Protein AF-0000000074541095 (afdb_homodimer)

Structure (mmCIF, N/CA/C/O backbone):
data_AF-0000000074541095-model_v1
#
loop_
_entity.id
_entity.type
_entity.pdbx_description
1 polymer Flavoprotein
#
loop_
_atom_site.group_PDB
_atom_site.id
_atom_site.type_symbol
_atom_site.label_atom_id
_atom_site.label_alt_id
_atom_site.label_comp_id
_atom_site.label_asym_id
_atom_site.label_entity_id
_atom_site.label_seq_id
_atom_site.pdbx_PDB_ins_code
_atom_site.Cartn_x
_atom_site.Cartn_y
_atom_site.Cartn_z
_atom_site.occupancy
_atom_site.B_iso_or_equiv
_atom_site.auth_seq_id
_atom_site.auth_comp_id
_atom_site.auth_asym_id
_atom_site.auth_atom_id
_atom_site.pdbx_PDB_model_num
ATOM 1 N N . MET A 1 1 ? -31.672 -12.117 28.469 1 54.31 1 MET A N 1
ATOM 2 C CA . MET A 1 1 ? -32.188 -10.922 27.812 1 54.31 1 MET A CA 1
ATOM 3 C C . MET A 1 1 ? -31.812 -10.914 26.328 1 54.31 1 MET A C 1
ATOM 5 O O . MET A 1 1 ? -30.766 -11.438 25.953 1 54.31 1 MET A O 1
ATOM 9 N N . ASN A 1 2 ? -32.719 -10.789 25.359 1 80.06 2 ASN A N 1
ATOM 10 C CA . ASN A 1 2 ? -32.625 -10.914 23.906 1 80.06 2 ASN A CA 1
ATOM 11 C C . ASN A 1 2 ? -31.828 -9.766 23.281 1 80.06 2 ASN A C 1
ATOM 13 O O . ASN A 1 2 ? -32.312 -8.633 23.234 1 80.06 2 ASN A O 1
ATOM 17 N N . ARG A 1 3 ? -30.484 -9.797 23.094 1 91.19 3 ARG A N 1
ATOM 18 C CA . ARG A 1 3 ? -29.625 -8.766 22.531 1 91.19 3 ARG A CA 1
ATOM 19 C C . ARG A 1 3 ? -29.969 -8.508 21.062 1 91.19 3 ARG A C 1
ATOM 21 O O . ARG A 1 3 ? -30.297 -9.438 20.328 1 91.19 3 ARG A O 1
ATOM 28 N N . GLN A 1 4 ? -29.984 -7.191 20.766 1 97.19 4 GLN A N 1
ATOM 29 C CA . GLN A 1 4 ? -30.062 -6.855 19.344 1 97.19 4 GLN A CA 1
ATOM 30 C C . GLN A 1 4 ? -28.734 -7.172 18.641 1 97.19 4 GLN A C 1
ATOM 32 O O . GLN A 1 4 ? -27.672 -7.039 19.219 1 97.19 4 GLN A O 1
ATOM 37 N N . THR A 1 5 ? -28.844 -7.586 17.453 1 98.19 5 THR A N 1
ATOM 38 C CA . THR A 1 5 ? -27.656 -7.887 16.672 1 98.19 5 THR A CA 1
ATOM 39 C C . THR A 1 5 ? -27.203 -6.664 15.883 1 98.19 5 THR A C 1
ATOM 41 O O . THR A 1 5 ? -28.016 -5.953 15.305 1 98.19 5 THR A O 1
ATOM 44 N N . ILE A 1 6 ? -25.922 -6.34 15.945 1 98.69 6 ILE A N 1
ATOM 45 C CA . ILE A 1 6 ? -25.312 -5.293 15.125 1 98.69 6 ILE A CA 1
ATOM 46 C C . ILE A 1 6 ? -24.234 -5.895 14.234 1 98.69 6 ILE A C 1
ATOM 48 O O . ILE A 1 6 ? -23.344 -6.598 14.719 1 98.69 6 ILE A O 1
ATOM 52 N N . ALA A 1 7 ? -24.312 -5.711 12.898 1 98.88 7 ALA A N 1
ATOM 53 C CA . ALA A 1 7 ? -23.25 -6.051 11.953 1 98.88 7 ALA A CA 1
ATOM 54 C C . ALA A 1 7 ? -22.422 -4.824 11.586 1 98.88 7 ALA A C 1
ATOM 56 O O . ALA A 1 7 ? -22.953 -3.852 11.039 1 98.88 7 ALA A O 1
ATOM 57 N N . ILE A 1 8 ? -21.172 -4.816 11.992 1 98.94 8 ILE A N 1
ATOM 58 C CA . ILE A 1 8 ? -20.219 -3.797 11.57 1 98.94 8 ILE A CA 1
ATOM 59 C C . ILE A 1 8 ? -19.438 -4.305 10.367 1 98.94 8 ILE A C 1
ATOM 61 O O . ILE A 1 8 ? -18.781 -5.348 10.445 1 98.94 8 ILE A O 1
ATOM 65 N N . ILE A 1 9 ? -19.453 -3.592 9.266 1 98.88 9 ILE A N 1
ATOM 66 C CA . ILE A 1 9 ? -18.828 -4.039 8.023 1 98.88 9 ILE A CA 1
ATOM 67 C C . ILE A 1 9 ? -17.609 -3.18 7.715 1 98.88 9 ILE A C 1
ATOM 69 O O . ILE A 1 9 ? -17.734 -1.995 7.398 1 98.88 9 ILE A O 1
ATOM 73 N N . GLY A 1 10 ? -16.453 -3.777 7.738 1 98.44 10 GLY A N 1
ATOM 74 C CA . GLY A 1 10 ? -15.156 -3.121 7.676 1 98.44 10 GLY A CA 1
ATOM 75 C C . GLY A 1 10 ? -14.383 -3.203 8.977 1 98.44 10 GLY A C 1
ATOM 76 O O . GLY A 1 10 ? -14.969 -3.145 10.062 1 98.44 10 GLY A O 1
ATOM 77 N N . GLY A 1 11 ? -13.086 -3.283 8.883 1 97.69 11 GLY A N 1
ATOM 78 C CA . GLY A 1 11 ? -12.266 -3.461 10.07 1 97.69 11 GLY A CA 1
ATOM 79 C C . GLY A 1 11 ? -11.242 -2.35 10.258 1 97.69 11 GLY A C 1
ATOM 80 O O . GLY A 1 11 ? -10.125 -2.596 10.711 1 97.69 11 GLY A O 1
ATOM 81 N N . GLY A 1 12 ? -11.555 -1.144 9.891 1 97.75 12 GLY A N 1
ATOM 82 C CA . GLY A 1 12 ? -10.68 0.001 10.086 1 97.75 12 GLY A CA 1
ATOM 83 C C . GLY A 1 12 ? -10.875 0.671 11.438 1 97.75 12 GLY A C 1
ATOM 84 O O . GLY A 1 12 ? -11.609 0.172 12.281 1 97.75 12 GLY A O 1
ATOM 85 N N . PRO A 1 13 ? -10.273 1.803 11.609 1 97.81 13 PRO A N 1
ATOM 86 C CA . PRO A 1 13 ? -10.25 2.465 12.914 1 97.81 13 PRO A CA 1
ATOM 87 C C . PRO A 1 13 ? -11.648 2.832 13.414 1 97.81 13 PRO A C 1
ATOM 89 O O . PRO A 1 13 ? -11.938 2.695 14.609 1 97.81 13 PRO A O 1
ATOM 92 N N . SER A 1 14 ? -12.516 3.322 12.539 1 98.75 14 SER A N 1
ATOM 93 C CA . SER A 1 14 ? -13.867 3.695 12.969 1 98.75 14 SER A CA 1
ATOM 94 C C . SER A 1 14 ? -14.633 2.49 13.492 1 98.75 14 SER A C 1
ATOM 96 O O . SER A 1 14 ? -15.305 2.578 14.523 1 98.75 14 SER A O 1
ATOM 98 N N . ALA A 1 15 ? -14.516 1.391 12.797 1 98.81 15 ALA A N 1
ATOM 99 C CA . ALA A 1 15 ? -15.195 0.151 13.164 1 98.81 15 ALA A CA 1
ATOM 100 C C . ALA A 1 15 ? -14.664 -0.396 14.484 1 98.81 15 ALA A C 1
ATOM 102 O O . ALA A 1 15 ? -15.438 -0.818 15.344 1 98.81 15 ALA A O 1
ATOM 103 N N . LEU A 1 16 ? -13.344 -0.379 14.586 1 98.69 16 LEU A N 1
ATOM 104 C CA . LEU A 1 16 ? -12.719 -0.911 15.789 1 98.69 16 LEU A CA 1
ATOM 105 C C . LEU A 1 16 ? -13.125 -0.104 17.016 1 98.69 16 LEU A C 1
ATOM 107 O O . LEU A 1 16 ? -13.438 -0.674 18.062 1 98.69 16 LEU A O 1
ATOM 111 N N . MET A 1 17 ? -13.148 1.191 16.859 1 98.88 17 MET A N 1
ATOM 112 C CA . MET A 1 17 ? -13.555 2.055 17.969 1 98.88 17 MET A CA 1
ATOM 113 C C . MET A 1 17 ? -15.016 1.829 18.328 1 98.88 17 MET A C 1
ATOM 115 O O . MET A 1 17 ? -15.352 1.709 19.516 1 98.88 17 MET A O 1
ATOM 119 N N . LEU A 1 18 ? -15.875 1.755 17.328 1 98.88 18 LEU A N 1
ATOM 120 C CA . LEU A 1 18 ? -17.281 1.487 17.562 1 98.88 18 LEU A CA 1
ATOM 121 C C . LEU A 1 18 ? -17.469 0.182 18.328 1 98.88 18 LEU A C 1
ATOM 123 O O . LEU A 1 18 ? -18.125 0.159 19.375 1 98.88 18 LEU A O 1
ATOM 127 N N . ALA A 1 19 ? -16.875 -0.882 17.797 1 98.88 19 ALA A N 1
ATOM 128 C CA . ALA A 1 19 ? -17.016 -2.201 18.406 1 98.88 19 ALA A CA 1
ATOM 129 C C . ALA A 1 19 ? -16.547 -2.178 19.859 1 98.88 19 ALA A C 1
ATOM 131 O O . ALA A 1 19 ? -17.172 -2.773 20.734 1 98.88 19 ALA A O 1
ATOM 132 N N . ALA A 1 20 ? -15.469 -1.486 20.109 1 98.62 20 ALA A N 1
ATOM 133 C CA . ALA A 1 20 ? -14.867 -1.435 21.438 1 98.62 20 ALA A CA 1
ATOM 134 C C . ALA A 1 20 ? -15.773 -0.685 22.422 1 98.62 20 ALA A C 1
ATOM 136 O O . ALA A 1 20 ? -15.695 -0.901 23.625 1 98.62 20 ALA A O 1
ATOM 137 N N . MET A 1 21 ? -16.641 0.171 21.953 1 98.31 21 MET A N 1
ATOM 138 C CA . MET A 1 21 ? -17.375 1.071 22.828 1 98.31 21 MET A CA 1
ATOM 139 C C . MET A 1 21 ? -18.828 0.644 22.969 1 98.31 21 MET A C 1
ATOM 141 O O . MET A 1 21 ? -19.547 1.114 23.859 1 98.31 21 MET A O 1
ATOM 145 N N . LEU A 1 22 ? -19.266 -0.246 22.141 1 98.56 22 LEU A N 1
ATOM 146 C CA . LEU A 1 22 ? -20.656 -0.699 22.188 1 98.56 22 LEU A CA 1
ATOM 147 C C . LEU A 1 22 ? -20.922 -1.479 23.469 1 98.56 22 LEU A C 1
ATOM 149 O O . LEU A 1 22 ? -20.047 -2.184 23.969 1 98.56 22 LEU A O 1
ATOM 153 N N . ASP A 1 23 ? -22.156 -1.42 23.984 1 97.38 23 ASP A N 1
ATOM 154 C CA . ASP A 1 23 ? -22.609 -2.127 25.172 1 97.38 23 ASP A CA 1
ATOM 155 C C . ASP A 1 23 ? -22.859 -3.604 24.875 1 97.38 23 ASP A C 1
ATOM 157 O O . ASP A 1 23 ? -23.859 -3.957 24.25 1 97.38 23 ASP A O 1
ATOM 161 N N . GLY A 1 24 ? -22.016 -4.438 25.422 1 95.19 24 GLY A N 1
ATOM 162 C CA . GLY A 1 24 ? -22.094 -5.867 25.172 1 95.19 24 GLY A CA 1
ATOM 163 C C . GLY A 1 24 ? -23.312 -6.523 25.781 1 95.19 24 GLY A C 1
ATOM 164 O O . GLY A 1 24 ? -23.672 -7.645 25.422 1 95.19 24 GLY A O 1
ATOM 165 N N . GLU A 1 25 ? -23.953 -5.887 26.719 1 95.5 25 GLU A N 1
ATOM 166 C CA . GLU A 1 25 ? -25.188 -6.41 27.312 1 95.5 25 GLU A CA 1
ATOM 167 C C . GLU A 1 25 ? -26.391 -6.121 26.438 1 95.5 25 GLU A C 1
ATOM 169 O O . GLU A 1 25 ? -27.391 -6.852 26.469 1 95.5 25 GLU A O 1
ATOM 174 N N . LYS A 1 26 ? -26.266 -5.113 25.609 1 96.62 26 LYS A N 1
ATOM 175 C CA . LYS A 1 26 ? -27.375 -4.688 24.75 1 96.62 26 LYS A CA 1
ATOM 176 C C . LYS A 1 26 ? -27.266 -5.305 23.359 1 96.62 26 LYS A C 1
ATOM 178 O O . LYS A 1 26 ? -28.281 -5.555 22.703 1 96.62 26 LYS A O 1
ATOM 183 N N . TYR A 1 27 ? -26.016 -5.52 23 1 98 27 TYR A N 1
ATOM 184 C CA . TYR A 1 27 ? -25.828 -5.879 21.594 1 98 27 TYR A CA 1
ATOM 185 C C . TYR A 1 27 ? -24.984 -7.133 21.469 1 98 27 TYR A C 1
ATOM 187 O O . TYR A 1 27 ? -24.016 -7.324 22.219 1 98 27 TYR A O 1
ATOM 195 N N . ASP A 1 28 ? -25.328 -8.023 20.562 1 98.25 28 ASP A N 1
ATOM 196 C CA . ASP A 1 28 ? -24.469 -9.047 19.984 1 98.25 28 ASP A CA 1
ATOM 197 C C . ASP A 1 28 ? -23.781 -8.539 18.734 1 98.25 28 ASP A C 1
ATOM 199 O O . ASP A 1 28 ? -24.391 -8.445 17.672 1 98.25 28 ASP A O 1
ATOM 203 N N . VAL A 1 29 ? -22.5 -8.188 18.891 1 98.62 29 VAL A N 1
ATOM 204 C CA . VAL A 1 29 ? -21.797 -7.414 17.859 1 98.62 29 VAL A CA 1
ATOM 205 C C . VAL A 1 29 ? -20.969 -8.352 16.984 1 98.62 29 VAL A C 1
ATOM 207 O O . VAL A 1 29 ? -20.219 -9.18 17.484 1 98.62 29 VAL A O 1
ATOM 210 N N . HIS A 1 30 ? -21.172 -8.234 15.664 1 98.75 30 HIS A N 1
ATOM 211 C CA . HIS A 1 30 ? -20.406 -8.961 14.656 1 98.75 30 HIS A CA 1
ATOM 212 C C . HIS A 1 30 ? -19.672 -8.008 13.719 1 98.75 30 HIS A C 1
ATOM 214 O O . HIS A 1 30 ? -20.281 -7.117 13.125 1 98.75 30 HIS A O 1
ATOM 220 N N . LEU A 1 31 ? -18.375 -8.125 13.695 1 98.81 31 LEU A N 1
ATOM 221 C CA . LEU A 1 31 ? -17.547 -7.336 12.789 1 98.81 31 LEU A CA 1
ATOM 222 C C . LEU A 1 31 ? -17.094 -8.172 11.594 1 98.81 31 LEU A C 1
ATOM 224 O O . LEU A 1 31 ? -16.547 -9.258 11.766 1 98.81 31 LEU A O 1
ATOM 228 N N . TYR A 1 32 ? -17.359 -7.688 10.391 1 98.56 32 TYR A N 1
ATOM 229 C CA . TYR A 1 32 ? -17.016 -8.391 9.156 1 98.56 32 TYR A CA 1
ATOM 230 C C . TYR A 1 32 ? -15.914 -7.66 8.406 1 98.56 32 TYR A C 1
ATOM 232 O O . TYR A 1 32 ? -16.016 -6.453 8.164 1 98.56 32 TYR A O 1
ATOM 240 N N . GLU A 1 33 ? -14.875 -8.32 8.094 1 96.38 33 GLU A N 1
ATOM 241 C CA . GLU A 1 33 ? -13.711 -7.809 7.375 1 96.38 33 GLU A CA 1
ATOM 242 C C . GLU A 1 33 ? -13.422 -8.648 6.133 1 96.38 33 GLU A C 1
ATOM 244 O O . GLU A 1 33 ? -13.43 -9.883 6.199 1 96.38 33 GLU A O 1
ATOM 249 N N . LYS A 1 34 ? -13.203 -7.902 4.992 1 93.88 34 LYS A N 1
ATOM 250 C CA . LYS A 1 34 ? -12.992 -8.625 3.742 1 93.88 34 LYS A CA 1
ATOM 251 C C . LYS A 1 34 ? -11.633 -9.32 3.725 1 93.88 34 LYS A C 1
ATOM 253 O O . LYS A 1 34 ? -11.469 -10.367 3.102 1 93.88 34 LYS A O 1
ATOM 258 N N . ASN A 1 35 ? -10.648 -8.711 4.375 1 90.38 35 ASN A N 1
ATOM 259 C CA . ASN A 1 35 ? -9.297 -9.266 4.402 1 90.38 35 ASN A CA 1
ATOM 260 C C . ASN A 1 35 ? -9.148 -10.328 5.484 1 90.38 35 ASN A C 1
ATOM 262 O O . ASN A 1 35 ? -10.047 -10.516 6.309 1 90.38 35 ASN A O 1
ATOM 266 N N . ALA A 1 36 ? -8.039 -11 5.492 1 86.44 36 ALA A N 1
ATOM 267 C CA . ALA A 1 36 ? -7.762 -12.039 6.477 1 86.44 36 ALA A CA 1
ATOM 268 C C . ALA A 1 36 ? -7.516 -11.43 7.855 1 86.44 36 ALA A C 1
ATOM 270 O O . ALA A 1 36 ? -7.637 -12.117 8.875 1 86.44 36 ALA A O 1
ATOM 271 N N . ALA A 1 37 ? -7.203 -10.133 7.879 1 88.56 37 ALA A N 1
ATOM 272 C CA . ALA A 1 37 ? -6.969 -9.422 9.133 1 88.56 37 ALA A CA 1
ATOM 273 C C . ALA A 1 37 ? -7.527 -8.008 9.07 1 88.56 37 ALA A C 1
ATOM 275 O O . ALA A 1 37 ? -7.516 -7.371 8.008 1 88.56 37 ALA A O 1
ATOM 276 N N . ALA A 1 38 ? -7.969 -7.539 10.219 1 92.25 38 ALA A N 1
ATOM 277 C CA . ALA A 1 38 ? -8.438 -6.16 10.328 1 92.25 38 ALA A CA 1
ATOM 278 C C . ALA A 1 38 ? -7.266 -5.191 10.445 1 92.25 38 ALA A C 1
ATOM 280 O O . ALA A 1 38 ? -6.156 -5.59 10.812 1 92.25 38 ALA A O 1
ATOM 281 N N . GLY A 1 39 ? -7.465 -3.979 10.125 1 92.88 39 GLY A N 1
ATOM 282 C CA . GLY A 1 39 ? -6.535 -2.896 10.414 1 92.88 39 GLY A CA 1
ATOM 283 C C . GLY A 1 39 ? -5.344 -2.869 9.477 1 92.88 39 GLY A C 1
ATOM 284 O O . GLY A 1 39 ? -4.273 -2.385 9.836 1 92.88 39 GLY A O 1
ATOM 285 N N . ARG A 1 40 ? -5.488 -3.387 8.242 1 90.19 40 ARG A N 1
ATOM 286 C CA . ARG A 1 40 ? -4.348 -3.463 7.332 1 90.19 40 ARG A CA 1
ATOM 287 C C . ARG A 1 40 ? -3.861 -2.07 6.945 1 90.19 40 ARG A C 1
ATOM 289 O O . ARG A 1 40 ? -2.656 -1.809 6.941 1 90.19 40 ARG A O 1
ATOM 296 N N . LYS A 1 41 ? -4.773 -1.188 6.59 1 92.25 41 LYS A N 1
ATOM 297 C CA . LYS A 1 41 ? -4.391 0.183 6.27 1 92.25 41 LYS A CA 1
ATOM 298 C C . LYS A 1 41 ? -3.85 0.905 7.5 1 92.25 41 LYS A C 1
ATOM 300 O O . LYS A 1 41 ? -2.926 1.716 7.395 1 92.25 41 LYS A O 1
ATOM 305 N N . PHE A 1 42 ? -4.395 0.608 8.641 1 91.12 42 PHE A N 1
ATOM 306 C CA . PHE A 1 42 ? -3.959 1.146 9.922 1 91.12 42 PHE A CA 1
ATOM 307 C C . PHE A 1 42 ? -2.48 0.858 10.156 1 91.12 42 PHE A C 1
ATOM 309 O O . PHE A 1 42 ? -1.753 1.705 10.68 1 91.12 42 PHE A O 1
ATOM 316 N N . LEU A 1 43 ? -2.033 -0.277 9.727 1 87.44 43 LEU A N 1
ATOM 317 C CA . LEU A 1 43 ? -0.681 -0.752 9.992 1 87.44 43 LEU A CA 1
ATOM 318 C C . LEU A 1 43 ? 0.335 -0.024 9.125 1 87.44 43 LEU A C 1
ATOM 320 O O . LEU A 1 43 ? 1.528 -0.007 9.43 1 87.44 43 LEU A O 1
ATOM 324 N N . VAL A 1 44 ? -0.124 0.602 8.031 1 82.44 44 VAL A N 1
ATOM 325 C CA . VAL A 1 44 ? 0.849 1.205 7.125 1 82.44 44 VAL A CA 1
ATOM 326 C C . VAL A 1 44 ? 0.735 2.727 7.184 1 82.44 44 VAL A C 1
ATOM 328 O O . VAL A 1 44 ? 1.455 3.438 6.477 1 82.44 44 VAL A O 1
ATOM 331 N N . ALA A 1 45 ? -0.103 3.344 8 1 75.56 45 ALA A N 1
ATOM 332 C CA . ALA A 1 45 ? -0.266 4.785 8.172 1 75.56 45 ALA A CA 1
ATOM 333 C C . ALA A 1 45 ? 0.952 5.395 8.859 1 75.56 45 ALA A C 1
ATOM 335 O O . ALA A 1 45 ? 1.113 6.617 8.883 1 75.56 45 ALA A O 1
ATOM 336 N N . GLY A 1 46 ? 2.125 4.781 9.133 1 65.75 46 GLY A N 1
ATOM 337 C CA . GLY A 1 46 ? 3.113 5.336 10.047 1 65.75 46 GLY A CA 1
ATOM 338 C C . GLY A 1 46 ? 4.434 5.66 9.367 1 65.75 46 GLY A C 1
ATOM 339 O O . GLY A 1 46 ? 5.496 5.523 9.977 1 65.75 46 GLY A O 1
ATOM 340 N N . ASP A 1 47 ? 4.555 5.988 8.07 1 59.41 47 ASP A N 1
ATOM 341 C CA . ASP A 1 47 ? 5.867 6.242 7.477 1 59.41 47 ASP A CA 1
ATOM 342 C C . ASP A 1 47 ? 6.582 7.383 8.195 1 59.41 47 ASP A C 1
ATOM 344 O O . ASP A 1 47 ? 7.781 7.293 8.469 1 59.41 47 ASP A O 1
ATOM 348 N N . GLY A 1 48 ? 5.938 8.445 8.852 1 59.94 48 GLY A N 1
ATOM 349 C CA . GLY A 1 48 ? 6.559 9.57 9.547 1 59.94 48 GLY A CA 1
ATOM 350 C C . GLY A 1 48 ? 6.277 9.578 11.039 1 59.94 48 GLY A C 1
ATOM 351 O O . GLY A 1 48 ? 6.441 10.602 11.703 1 59.94 48 GLY A O 1
ATOM 352 N N . GLY A 1 49 ? 5.848 8.547 11.438 1 70.31 49 GLY A N 1
ATOM 353 C CA . GLY A 1 49 ? 5.391 8.414 12.812 1 70.31 49 GLY A CA 1
ATOM 354 C C . GLY A 1 49 ? 3.916 8.07 12.922 1 70.31 49 GLY A C 1
ATOM 355 O O . GLY A 1 49 ? 3.117 8.469 12.07 1 70.31 49 GLY A O 1
ATOM 356 N N . PHE A 1 50 ? 3.611 7.078 13.602 1 85.56 50 PHE A N 1
ATOM 357 C CA . PHE A 1 50 ? 2.234 6.641 13.812 1 85.56 50 PHE A CA 1
ATOM 358 C C . PHE A 1 50 ? 1.471 7.656 14.656 1 85.56 50 PHE A C 1
ATOM 360 O O . PHE A 1 50 ? 1.35 7.496 15.867 1 85.56 50 PHE A O 1
ATOM 367 N N . ASN A 1 51 ? 0.962 8.836 13.883 1 91.44 51 ASN A N 1
ATOM 368 C CA . ASN A 1 51 ? 0.205 9.898 14.539 1 91.44 51 ASN A CA 1
ATOM 369 C C . ASN A 1 51 ? -1.218 9.453 14.859 1 91.44 51 ASN A C 1
ATOM 371 O O . ASN A 1 51 ? -2.055 9.328 13.969 1 91.44 51 ASN A O 1
ATOM 375 N N . LEU A 1 52 ? -1.463 9.367 16.094 1 96.19 52 LEU A N 1
ATOM 376 C CA . LEU A 1 52 ? -2.758 8.859 16.531 1 96.19 52 LEU A CA 1
ATOM 377 C C . LEU A 1 52 ? -3.791 9.984 16.594 1 96.19 52 LEU A C 1
ATOM 379 O O . LEU A 1 52 ? -4.973 9.758 16.312 1 96.19 52 LEU A O 1
ATOM 383 N N . THR A 1 53 ? -3.381 11.102 16.969 1 97.56 53 THR A N 1
ATOM 384 C CA . THR A 1 53 ? -4.172 12.32 17.047 1 97.56 53 THR A CA 1
ATOM 385 C C . THR A 1 53 ? -3.262 13.547 17.156 1 97.56 53 THR A C 1
ATOM 387 O O . THR A 1 53 ? -2.109 13.508 16.719 1 97.56 53 THR A O 1
ATOM 390 N N . HIS A 1 54 ? -3.799 14.68 17.453 1 97.06 54 HIS A N 1
ATOM 391 C CA . HIS A 1 54 ? -3.076 15.945 17.547 1 97.06 54 HIS A CA 1
ATOM 392 C C . HIS A 1 54 ? -3.416 16.672 18.828 1 97.06 54 HIS A C 1
ATOM 394 O O . HIS A 1 54 ? -4.559 16.641 19.297 1 97.06 54 HIS A O 1
ATOM 400 N N . SER A 1 55 ? -2.447 17.391 19.359 1 97.81 55 SER A N 1
ATOM 401 C CA . SER A 1 55 ? -2.594 17.922 20.719 1 97.81 55 SER A CA 1
ATOM 402 C C . SER A 1 55 ? -3.197 19.328 20.688 1 97.81 55 SER A C 1
ATOM 404 O O . SER A 1 55 ? -3.355 19.953 21.734 1 97.81 55 SER A O 1
ATOM 406 N N . GLU A 1 56 ? -3.482 19.875 19.562 1 96.19 56 GLU A N 1
ATOM 407 C CA . GLU A 1 56 ? -4.027 21.234 19.547 1 96.19 56 GLU A CA 1
ATOM 408 C C . GLU A 1 56 ? -5.352 21.312 20.297 1 96.19 56 GLU A C 1
ATOM 410 O O . GLU A 1 56 ? -5.9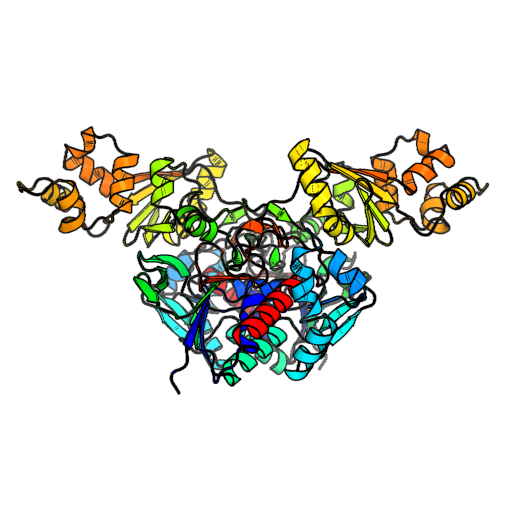77 20.281 20.562 1 96.19 56 GLU A O 1
ATOM 415 N N . ASP A 1 57 ? -5.742 22.531 20.688 1 97.06 57 ASP A N 1
ATOM 416 C CA . ASP A 1 57 ? -6.98 22.719 21.438 1 97.06 57 ASP A CA 1
ATOM 417 C C . ASP A 1 57 ? -8.195 22.359 20.578 1 97.06 57 ASP A C 1
ATOM 419 O O . ASP A 1 57 ? -8.18 22.531 19.359 1 97.06 57 ASP A O 1
ATOM 423 N N . LEU A 1 58 ? -9.219 21.984 21.266 1 96.31 58 LEU A N 1
ATOM 424 C CA . LEU A 1 58 ? -10.391 21.422 20.594 1 96.31 58 LEU A CA 1
ATOM 425 C C . LEU A 1 58 ? -11.031 22.438 19.656 1 96.31 58 LEU A C 1
ATOM 427 O O . LEU A 1 58 ? -11.531 22.078 18.594 1 96.31 58 LEU A O 1
ATOM 431 N N . GLU A 1 59 ? -11.078 23.734 20.031 1 96.56 59 GLU A N 1
ATOM 432 C CA . GLU A 1 59 ? -11.711 24.766 19.219 1 96.56 59 GLU A CA 1
ATOM 433 C C . GLU A 1 59 ? -11.008 24.922 17.875 1 96.56 59 GLU A C 1
ATOM 435 O O . GLU A 1 59 ? -11.656 25.125 16.859 1 96.56 59 GLU A O 1
ATOM 440 N N . SER A 1 60 ? -9.719 24.812 17.938 1 95 60 SER A N 1
ATOM 441 C CA . SER A 1 60 ? -8.938 24.828 16.703 1 95 60 SER A CA 1
ATOM 442 C C . SER A 1 60 ? -9.031 23.5 15.961 1 95 60 SER A C 1
ATOM 444 O O . SER A 1 60 ? -9.117 23.469 14.734 1 95 60 SER A O 1
ATOM 446 N N . PHE A 1 61 ? -9.086 22.469 16.734 1 96.38 61 PHE A N 1
ATOM 447 C CA . PHE A 1 61 ? -9.07 21.109 16.203 1 96.38 61 PHE A CA 1
ATOM 448 C C . PHE A 1 61 ? -10.258 20.875 15.281 1 96.38 61 PHE A C 1
ATOM 450 O O . PHE A 1 61 ? -10.094 20.344 14.18 1 96.38 61 PHE A O 1
ATOM 457 N N . VAL A 1 62 ? -11.406 21.328 15.625 1 96.12 62 VAL A N 1
ATOM 458 C CA . VAL A 1 62 ? -12.633 21.031 14.891 1 96.12 62 VAL A CA 1
ATOM 459 C C . VAL A 1 62 ? -12.648 21.797 13.57 1 96.12 62 VAL A C 1
ATOM 461 O O . VAL A 1 62 ? -13.398 21.453 12.656 1 96.12 62 VAL A O 1
ATOM 464 N N . THR A 1 63 ? -11.797 22.828 13.414 1 93.75 63 THR A N 1
ATOM 465 C CA . THR A 1 63 ? -11.789 23.656 12.211 1 93.75 63 THR A CA 1
ATOM 466 C C . THR A 1 63 ? -10.883 23.047 11.141 1 93.75 63 THR A C 1
ATOM 468 O O . THR A 1 63 ? -10.82 23.547 10.016 1 93.75 63 THR A O 1
ATOM 471 N N . ARG A 1 64 ? -10.188 21.922 11.422 1 93.81 64 ARG A N 1
ATOM 472 C CA . ARG A 1 64 ? -9.188 21.375 10.516 1 93.81 64 ARG A CA 1
ATOM 473 C C . ARG A 1 64 ? -9.844 20.5 9.453 1 93.81 64 ARG A C 1
ATOM 475 O O . ARG A 1 64 ? -9.203 20.125 8.469 1 93.81 64 ARG A O 1
ATOM 482 N N . TYR A 1 65 ? -11.102 20.188 9.656 1 95.88 65 TYR A N 1
ATOM 483 C CA . TYR A 1 65 ? -11.805 19.25 8.781 1 95.88 65 TYR A CA 1
ATOM 484 C C . TYR A 1 65 ? -12.594 20 7.711 1 95.88 65 TYR A C 1
ATOM 486 O O . TYR A 1 65 ? -12.977 21.156 7.898 1 95.88 65 TYR A O 1
ATOM 494 N N . THR A 1 66 ? -12.773 19.422 6.57 1 94.31 66 THR A N 1
ATOM 495 C CA . THR A 1 66 ? -13.586 19.938 5.473 1 94.31 66 THR A CA 1
ATOM 496 C C . THR A 1 66 ? -14.672 18.953 5.086 1 94.31 66 THR A C 1
ATOM 498 O O . THR A 1 66 ? -14.383 17.812 4.719 1 94.31 66 THR A O 1
ATOM 501 N N . PRO A 1 67 ? -15.938 19.328 5.18 1 94.31 67 PRO A N 1
ATOM 502 C CA . PRO A 1 67 ? -16.375 20.625 5.691 1 94.31 67 PRO A CA 1
ATOM 503 C C . PRO A 1 67 ? -16.219 20.75 7.203 1 94.31 67 PRO A C 1
ATOM 505 O O . PRO A 1 67 ? -16.203 19.734 7.91 1 94.31 67 PRO A O 1
ATOM 508 N N . GLN A 1 68 ? -16.031 21.859 7.824 1 88.62 68 GLN A N 1
ATOM 509 C CA . GLN A 1 68 ? -15.656 22.109 9.219 1 88.62 68 GLN A CA 1
ATOM 510 C C . GLN A 1 68 ? -16.75 21.609 10.164 1 88.62 68 GLN A C 1
ATOM 512 O O . GLN A 1 68 ? -16.453 21.094 11.242 1 88.62 68 GLN A O 1
ATOM 517 N N . LYS A 1 69 ? -18.062 21.672 9.812 1 89.5 69 LYS A N 1
ATOM 518 C CA . LYS A 1 69 ? -19.125 21.469 10.789 1 89.5 69 LYS A CA 1
ATOM 519 C C . LYS A 1 69 ? -19.594 20.016 10.812 1 89.5 69 LYS A C 1
ATOM 521 O O . LYS A 1 69 ? -20.188 19.562 11.781 1 89.5 69 LYS A O 1
ATOM 526 N N . PHE A 1 70 ? -19.156 19.297 9.977 1 93.25 70 PHE A N 1
ATOM 527 C CA . PHE A 1 70 ? -19.719 17.969 9.852 1 93.25 70 PHE A CA 1
ATOM 528 C C . PHE A 1 70 ? -19.297 17.094 11.023 1 93.25 70 PHE A C 1
ATOM 530 O O . PHE A 1 70 ? -20.125 16.359 11.586 1 93.25 70 PHE A O 1
ATOM 537 N N . LEU A 1 71 ? -17.938 17.141 11.43 1 96.62 71 LEU A N 1
ATOM 538 C CA . LEU A 1 71 ? -17.406 16.219 12.422 1 96.62 71 LEU A CA 1
ATOM 539 C C . LEU A 1 71 ? -17.406 16.844 13.812 1 96.62 71 LEU A C 1
ATOM 541 O O . LEU A 1 71 ? -16.953 16.219 14.781 1 96.62 71 LEU A O 1
ATOM 545 N N . GLU A 1 72 ? -17.891 18.062 13.961 1 97.31 72 GLU A N 1
ATOM 546 C CA . GLU A 1 72 ? -17.766 18.781 15.219 1 97.31 72 GLU A CA 1
ATOM 547 C C . GLU A 1 72 ? -18.391 18 16.375 1 97.31 72 GLU A C 1
ATOM 549 O O . GLU A 1 72 ? -17.766 17.828 17.422 1 97.31 72 GLU A O 1
ATOM 554 N N . GLN A 1 73 ? -19.609 17.531 16.203 1 97.75 73 GLN A N 1
ATOM 555 C CA . GLN A 1 73 ? -20.281 16.781 17.266 1 97.75 73 GLN A CA 1
ATOM 556 C C . GLN A 1 73 ? -19.484 15.555 17.672 1 97.75 73 GLN A C 1
ATOM 558 O O . GLN A 1 73 ? -19.328 15.266 18.859 1 97.75 73 GLN A O 1
ATOM 563 N N . ALA A 1 74 ? -18.984 14.805 16.688 1 98.44 74 ALA A N 1
ATOM 564 C CA . ALA A 1 74 ? -18.219 13.594 16.969 1 98.44 74 ALA A CA 1
ATOM 565 C C . ALA A 1 74 ? -16.938 13.914 17.719 1 98.44 74 ALA A C 1
ATOM 567 O O . ALA A 1 74 ? -16.609 13.25 18.703 1 98.44 74 ALA A O 1
ATOM 568 N N . LEU A 1 75 ? -16.234 14.992 17.312 1 98.38 75 LEU A N 1
ATOM 569 C CA . LEU A 1 75 ? -14.953 15.383 17.906 1 98.38 75 LEU A CA 1
ATOM 570 C C . LEU A 1 75 ? -15.148 15.891 19.328 1 98.38 75 LEU A C 1
ATOM 572 O O . LEU A 1 75 ? -14.289 15.688 20.188 1 98.38 75 LEU A O 1
ATOM 576 N N . ARG A 1 76 ? -16.266 16.516 19.531 1 97.94 76 ARG A N 1
ATOM 577 C CA . ARG A 1 76 ? -16.547 17.016 20.875 1 97.94 76 ARG A CA 1
ATOM 578 C C . ARG A 1 76 ? -17.016 15.906 21.797 1 97.94 76 ARG A C 1
ATOM 580 O O . ARG A 1 76 ? -16.812 15.969 23.016 1 97.94 76 ARG A O 1
ATOM 587 N N . THR A 1 77 ? -17.641 14.906 21.266 1 98 77 THR A N 1
ATOM 588 C C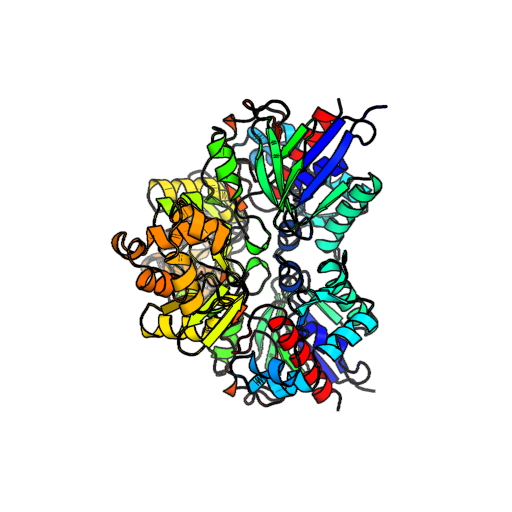A . THR A 1 77 ? -18.078 13.75 22.047 1 98 77 THR A CA 1
ATOM 589 C C . THR A 1 77 ? -16.906 12.883 22.453 1 98 77 THR A C 1
ATOM 591 O O . THR A 1 77 ? -16.875 12.344 23.562 1 98 77 THR A O 1
ATOM 594 N N . PHE A 1 78 ? -15.984 12.719 21.641 1 98.69 78 PHE A N 1
ATOM 595 C CA . PHE A 1 78 ? -14.773 11.938 21.844 1 98.69 78 PHE A CA 1
ATOM 596 C C . PHE A 1 78 ? -13.547 12.688 21.344 1 98.69 78 PHE A C 1
ATOM 598 O O . PHE A 1 78 ? -13.109 12.484 20.203 1 98.69 78 PHE A O 1
ATOM 605 N N . THR A 1 79 ? -12.922 13.406 22.219 1 98.69 79 THR A N 1
ATOM 606 C CA . THR A 1 79 ? -11.883 14.383 21.906 1 98.69 79 THR A CA 1
ATOM 607 C C . THR A 1 79 ? -10.523 13.703 21.766 1 98.69 79 THR A C 1
ATOM 609 O O . THR A 1 79 ? -10.398 12.5 22.016 1 98.69 79 THR A O 1
ATOM 612 N N . ASN A 1 80 ? -9.539 14.516 21.328 1 98.56 80 ASN A N 1
ATOM 613 C CA . ASN A 1 80 ? -8.156 14.039 21.297 1 98.56 80 ASN A CA 1
ATOM 614 C C . ASN A 1 80 ? -7.688 13.578 22.672 1 98.56 80 ASN A C 1
ATOM 616 O O . ASN A 1 80 ? -7 12.562 22.797 1 98.56 80 ASN A O 1
ATOM 620 N N . LYS A 1 81 ? -8.102 14.258 23.703 1 98.31 81 LYS A N 1
ATOM 621 C CA . LYS A 1 81 ? -7.766 13.867 25.078 1 98.31 81 LYS A CA 1
ATOM 622 C C . LYS A 1 81 ? -8.438 12.547 25.453 1 98.31 81 LYS A C 1
ATOM 624 O O . LYS A 1 81 ? -7.824 11.688 26.078 1 98.31 81 LYS A O 1
ATOM 629 N N . ASP A 1 82 ? -9.703 12.414 25.094 1 98.75 82 ASP A N 1
ATOM 630 C CA . ASP A 1 82 ? -10.43 11.172 25.359 1 98.75 82 ASP A CA 1
ATOM 631 C C . ASP A 1 82 ? -9.727 9.977 24.719 1 98.75 82 ASP A C 1
ATOM 633 O O . ASP A 1 82 ? -9.648 8.906 25.312 1 98.75 82 ASP A O 1
ATOM 637 N N . LEU A 1 83 ? -9.266 10.18 23.438 1 98.75 83 LEU A N 1
ATOM 638 C CA . LEU A 1 83 ? -8.578 9.094 22.75 1 98.75 83 LEU A CA 1
ATOM 639 C C . LEU A 1 83 ? -7.32 8.688 23.516 1 98.75 83 LEU A C 1
ATOM 641 O O . LEU A 1 83 ? -7.074 7.496 23.719 1 98.75 83 LEU A O 1
ATOM 645 N N . CYS A 1 84 ? -6.535 9.656 23.906 1 98.56 84 CYS A N 1
ATOM 646 C CA . CYS A 1 84 ? -5.312 9.367 24.641 1 98.56 84 CYS A CA 1
ATOM 647 C C . CYS A 1 84 ? -5.621 8.602 25.922 1 98.56 84 CYS A C 1
ATOM 649 O O . CYS A 1 84 ? -4.945 7.625 26.25 1 98.56 84 CYS A O 1
ATOM 651 N N . ASP A 1 85 ? -6.629 9.031 26.656 1 98.62 85 ASP A N 1
ATOM 652 C CA . ASP A 1 85 ? -7.035 8.367 27.891 1 98.62 85 ASP A CA 1
ATOM 653 C C . ASP A 1 85 ? -7.488 6.934 27.609 1 98.62 85 ASP A C 1
ATOM 655 O O . ASP A 1 85 ? -7.148 6.016 28.359 1 98.62 85 ASP A O 1
ATOM 659 N N . TRP A 1 86 ? -8.219 6.82 26.594 1 98.62 86 TRP A N 1
ATOM 660 C CA . TRP A 1 86 ? -8.727 5.492 26.25 1 98.62 86 TRP A CA 1
ATOM 661 C C . TRP A 1 86 ? -7.582 4.559 25.859 1 98.62 86 TRP A C 1
ATOM 663 O O . TRP A 1 86 ? -7.57 3.389 26.25 1 98.62 86 TRP A O 1
ATOM 673 N N . LEU A 1 87 ? -6.672 5.055 25.047 1 98.56 87 LEU A N 1
ATOM 674 C CA . LEU A 1 87 ? -5.5 4.27 24.672 1 98.56 87 LEU A CA 1
ATOM 675 C C . LEU A 1 87 ? -4.719 3.83 25.906 1 98.56 87 LEU A C 1
ATOM 677 O O . LEU A 1 87 ? -4.285 2.68 25.984 1 98.56 87 LEU A O 1
ATOM 681 N N . GLN A 1 88 ? -4.578 4.75 26.797 1 98.19 88 GLN A N 1
ATOM 682 C CA . GLN A 1 88 ? -3.916 4.406 28.047 1 98.19 88 GLN A CA 1
ATOM 683 C C . GLN A 1 88 ? -4.652 3.283 28.766 1 98.19 88 GLN A C 1
ATOM 685 O O . GLN A 1 88 ? -4.027 2.375 29.328 1 98.19 88 GLN A O 1
ATOM 690 N N . HIS A 1 89 ? -5.891 3.373 28.781 1 97.94 89 HIS A N 1
ATOM 691 C CA . HIS A 1 89 ? -6.727 2.375 29.438 1 97.94 89 HIS A CA 1
ATOM 692 C C . HIS A 1 89 ? -6.488 0.986 28.844 1 97.94 89 HIS A C 1
ATOM 694 O O . HIS A 1 89 ? -6.531 -0.012 29.562 1 97.94 89 HIS A O 1
ATOM 700 N N . ILE A 1 90 ? -6.207 0.966 27.594 1 97.56 90 ILE A N 1
ATOM 701 C CA . ILE A 1 90 ? -6.008 -0.349 26.984 1 97.56 90 ILE A CA 1
ATOM 702 C C . ILE A 1 90 ? -4.512 -0.654 26.906 1 97.56 90 ILE A C 1
ATOM 704 O O . ILE A 1 90 ? -4.098 -1.532 26.141 1 97.56 90 ILE A O 1
ATOM 708 N N . GLY A 1 91 ? -3.742 0.125 27.516 1 97.12 91 GLY A N 1
ATOM 709 C CA . GLY A 1 91 ? -2.342 -0.222 27.703 1 97.12 91 GLY A CA 1
ATOM 710 C C . GLY A 1 91 ? -1.417 0.479 26.734 1 97.12 91 GLY A C 1
ATOM 711 O O . GLY A 1 91 ? -0.26 0.084 26.562 1 97.12 91 GLY A O 1
ATOM 712 N N . ILE A 1 92 ? -1.865 1.477 25.984 1 97.75 92 ILE A N 1
ATOM 713 C CA . ILE A 1 92 ? -1.041 2.215 25.047 1 97.75 92 ILE A CA 1
ATOM 714 C C . ILE A 1 92 ? -0.786 3.625 25.562 1 97.75 92 ILE A C 1
ATOM 716 O O . ILE A 1 92 ? -1.672 4.48 25.516 1 97.75 92 ILE A O 1
ATOM 720 N N . GLU A 1 93 ? 0.401 3.828 26.016 1 97.75 93 GLU A N 1
ATOM 721 C CA . GLU A 1 93 ? 0.792 5.172 26.438 1 97.75 93 GLU A CA 1
ATOM 722 C C . GLU A 1 93 ? 1.163 6.035 25.234 1 97.75 93 GLU A C 1
ATOM 724 O O . GLU A 1 93 ? 1.734 5.539 24.25 1 97.75 93 GLU A O 1
ATOM 729 N N . THR A 1 94 ? 0.846 7.316 25.344 1 97.56 94 THR A N 1
ATOM 730 C CA . THR A 1 94 ? 1.12 8.227 24.234 1 97.56 94 THR A CA 1
ATOM 731 C C . THR A 1 94 ? 1.981 9.398 24.688 1 97.56 94 THR A C 1
ATOM 733 O O . THR A 1 94 ? 2.154 9.609 25.891 1 97.56 94 THR A O 1
ATOM 736 N N . TYR A 1 95 ? 2.592 10.102 23.812 1 96.44 95 TYR A N 1
ATOM 737 C CA . TYR A 1 95 ? 3.33 11.328 24.094 1 96.44 95 TYR A CA 1
ATOM 738 C C . TYR A 1 95 ? 3.15 12.336 22.969 1 96.44 95 TYR A C 1
ATOM 740 O O . TYR A 1 95 ? 2.836 11.961 21.828 1 96.44 95 TYR A O 1
ATOM 748 N N . THR A 1 96 ? 3.258 13.578 23.281 1 96.06 96 THR A N 1
ATOM 749 C CA . THR A 1 96 ? 3.184 14.664 22.312 1 96.06 96 THR A CA 1
ATOM 750 C C . THR A 1 96 ? 4.57 15 21.766 1 96.06 96 THR A C 1
ATOM 752 O O . THR A 1 96 ? 5.477 15.336 22.531 1 96.06 96 THR A O 1
ATOM 755 N N . GLY A 1 97 ? 4.711 14.906 20.5 1 90.56 97 GLY A N 1
ATOM 756 C CA . GLY A 1 97 ? 5.957 15.32 19.875 1 90.56 97 GLY A CA 1
ATOM 757 C C . GLY A 1 97 ? 6.082 16.828 19.734 1 90.56 97 GLY A C 1
ATOM 758 O O . GLY A 1 97 ? 5.137 17.562 20.016 1 90.56 97 GLY A O 1
ATOM 759 N N . SER A 1 98 ? 7.262 17.266 19.234 1 86.56 98 SER A N 1
ATOM 760 C CA . SER A 1 98 ? 7.543 18.688 19.047 1 86.56 98 SER A CA 1
ATOM 761 C C . SER A 1 98 ? 6.613 19.297 18 1 86.56 98 SER A C 1
ATOM 763 O O . SER A 1 98 ? 6.336 20.5 18.031 1 86.56 98 SER A O 1
ATOM 765 N N . SER A 1 99 ? 6.039 18.516 17.062 1 84.5 99 SER A N 1
ATOM 766 C CA . SER A 1 99 ? 5.109 18.953 16.031 1 84.5 99 SER A CA 1
ATOM 767 C C . SER A 1 99 ? 3.684 19.031 16.578 1 84.5 99 SER A C 1
ATOM 769 O O . SER A 1 99 ? 2.752 19.344 15.828 1 84.5 99 SER A O 1
ATOM 771 N N . LYS A 1 100 ? 3.475 18.609 17.797 1 92.94 100 LYS A N 1
ATOM 772 C CA . LYS A 1 100 ? 2.189 18.594 18.5 1 92.94 100 LYS A CA 1
ATOM 773 C C . LYS A 1 100 ? 1.382 17.359 18.109 1 92.94 100 LYS A C 1
ATOM 775 O O . LYS A 1 100 ? 0.295 17.125 18.641 1 92.94 100 LYS A O 1
ATOM 780 N N . ARG A 1 101 ? 1.942 16.578 17.25 1 93.56 101 ARG A N 1
ATOM 781 C CA . ARG A 1 101 ? 1.328 15.289 16.938 1 93.56 101 ARG A CA 1
ATOM 782 C C . ARG A 1 101 ? 1.501 14.312 18.094 1 93.56 101 ARG A C 1
ATOM 784 O O . ARG A 1 101 ? 2.502 14.367 18.812 1 93.56 101 ARG A O 1
ATOM 791 N N . ILE A 1 102 ? 0.498 13.508 18.281 1 96.62 102 ILE A N 1
ATOM 792 C CA . ILE A 1 102 ? 0.543 12.562 19.375 1 96.62 102 ILE A CA 1
ATOM 793 C C . ILE A 1 102 ? 0.843 11.156 18.844 1 96.62 102 ILE A C 1
ATOM 795 O O . ILE A 1 102 ? 0.2 10.695 17.906 1 96.62 102 ILE A O 1
ATOM 799 N N . PHE A 1 103 ? 1.834 10.531 19.469 1 94.31 103 PHE A N 1
ATOM 800 C CA . PHE A 1 103 ? 2.328 9.211 19.078 1 94.31 103 PHE A CA 1
ATOM 801 C C . PHE A 1 103 ? 2.223 8.234 20.234 1 94.31 103 PHE A C 1
ATOM 803 O O . PHE A 1 103 ? 2.121 8.641 21.391 1 94.31 103 PHE A O 1
ATOM 810 N N . PRO A 1 104 ? 2.166 6.902 19.922 1 94 104 PRO A N 1
ATOM 811 C CA . PRO A 1 104 ? 2.527 5.988 21 1 94 104 PRO A CA 1
ATOM 812 C C . PRO A 1 104 ? 3.93 6.246 21.547 1 94 104 PRO A C 1
ATOM 814 O O . PRO A 1 104 ? 4.793 6.754 20.828 1 94 104 PRO A O 1
ATOM 817 N N . VAL A 1 105 ? 4.156 5.977 22.75 1 93.25 105 VAL A N 1
ATOM 818 C CA . VAL A 1 105 ? 5.473 6.207 23.328 1 93.25 105 VAL A CA 1
ATOM 819 C C . VAL A 1 105 ? 6.535 5.465 22.531 1 93.25 105 VAL A C 1
ATOM 821 O O . VAL A 1 105 ? 6.219 4.527 21.781 1 93.25 105 VAL A O 1
ATOM 824 N N . LYS A 1 106 ? 7.719 5.859 22.672 1 83.19 106 LYS A N 1
ATOM 825 C CA . LYS A 1 106 ? 8.836 5.355 21.875 1 83.19 106 LYS A CA 1
ATOM 826 C C . LYS A 1 106 ? 8.93 3.836 21.984 1 83.19 106 LYS A C 1
ATOM 828 O O . LYS A 1 106 ? 8.789 3.266 23.062 1 83.19 106 LYS A O 1
ATOM 833 N N . GLY A 1 107 ? 9.047 3.285 20.844 1 81.75 107 GLY A N 1
ATOM 834 C CA . GLY A 1 107 ? 9.203 1.84 20.812 1 81.75 107 GLY A CA 1
ATOM 835 C C . GLY A 1 107 ? 7.922 1.109 20.469 1 81.75 107 GLY A C 1
ATOM 836 O O . GLY A 1 107 ? 7.957 -0.022 19.984 1 81.75 107 GLY A O 1
ATOM 837 N N . VAL A 1 108 ? 6.828 1.696 20.75 1 87.44 108 VAL A N 1
ATOM 838 C CA . VAL A 1 108 ? 5.547 1.066 20.453 1 87.44 108 VAL A CA 1
ATOM 839 C C . VAL A 1 108 ? 5.234 1.21 18.969 1 87.44 108 VAL A C 1
ATOM 841 O O . VAL A 1 108 ? 5.168 2.326 18.453 1 87.44 108 VAL A O 1
ATOM 844 N N . LYS A 1 109 ? 5.066 0.08 18.297 1 84.25 109 LYS A N 1
ATOM 845 C CA . LYS A 1 109 ? 4.805 0.043 16.859 1 84.25 109 LYS A CA 1
ATOM 846 C C . LYS A 1 109 ? 3.305 -0.009 16.578 1 84.25 109 LYS A C 1
ATOM 848 O O . LYS A 1 109 ? 2.514 -0.365 17.453 1 84.25 109 LYS A O 1
ATOM 853 N N . PRO A 1 110 ? 2.893 0.336 15.344 1 87.25 110 PRO A N 1
ATOM 854 C CA . PRO A 1 110 ? 1.477 0.305 14.969 1 87.25 110 PRO A CA 1
ATOM 855 C C . PRO A 1 110 ? 0.819 -1.042 15.258 1 87.25 110 PRO A C 1
ATOM 857 O O . PRO A 1 110 ? -0.329 -1.089 15.711 1 87.25 110 PRO A O 1
ATOM 860 N N . ILE A 1 111 ? 1.503 -2.117 15.086 1 86.38 111 ILE A N 1
ATOM 861 C CA . ILE A 1 111 ? 0.948 -3.451 15.297 1 86.38 111 ILE A CA 1
ATOM 862 C C . ILE A 1 111 ? 0.596 -3.641 16.766 1 86.38 111 ILE A C 1
ATOM 864 O O . ILE A 1 111 ? -0.379 -4.32 17.094 1 86.38 111 ILE A O 1
ATOM 868 N N . GLU A 1 112 ? 1.363 -3.078 17.625 1 90.06 112 GLU A N 1
ATOM 869 C CA . GLU A 1 112 ? 1.072 -3.188 19.062 1 90.06 112 GLU A CA 1
ATOM 870 C C . GLU A 1 112 ? -0.193 -2.416 19.422 1 90.06 112 GLU A C 1
ATOM 872 O O . GLU A 1 112 ? -0.962 -2.848 20.281 1 90.06 112 GLU A O 1
ATOM 877 N N . VAL A 1 113 ? -0.362 -1.307 18.828 1 93.38 113 VAL A N 1
ATOM 878 C CA . VAL A 1 113 ? -1.582 -0.536 19.047 1 93.38 113 VAL A CA 1
ATOM 879 C C . VAL A 1 113 ? -2.785 -1.315 18.516 1 93.38 113 VAL A C 1
ATOM 881 O O . VAL A 1 113 ? -3.799 -1.443 19.203 1 93.38 113 VAL A O 1
ATOM 884 N N . LEU A 1 114 ? -2.668 -1.824 17.297 1 92.94 114 LEU A N 1
ATOM 885 C CA . LEU A 1 114 ? -3.746 -2.619 16.734 1 92.94 114 LEU A CA 1
ATOM 886 C C . LEU A 1 114 ? -4.062 -3.824 17.609 1 92.94 114 LEU A C 1
ATOM 888 O O . LEU A 1 114 ? -5.23 -4.137 17.844 1 92.94 114 LEU A O 1
ATOM 892 N N . ASN A 1 115 ? -3.035 -4.461 18.062 1 92.38 115 ASN A N 1
ATOM 893 C CA . ASN A 1 115 ? -3.232 -5.621 18.922 1 92.38 115 ASN A CA 1
ATOM 894 C C . ASN A 1 115 ? -3.988 -5.25 20.203 1 92.38 115 ASN A C 1
ATOM 896 O O . ASN A 1 115 ? -4.809 -6.027 20.688 1 92.38 115 ASN A O 1
ATOM 900 N N . ALA A 1 116 ? -3.658 -4.16 20.734 1 96.25 116 ALA A N 1
ATOM 901 C CA . ALA A 1 116 ? -4.383 -3.695 21.906 1 96.25 116 ALA A CA 1
ATOM 902 C C . ALA A 1 116 ? -5.867 -3.514 21.609 1 96.25 116 ALA A C 1
ATOM 904 O O . ALA A 1 116 ? -6.723 -3.896 22.406 1 96.25 116 ALA A O 1
ATOM 905 N N . PHE A 1 117 ? -6.176 -2.916 20.453 1 96.94 117 PHE A N 1
ATOM 906 C CA . PHE A 1 117 ? -7.559 -2.811 20.016 1 96.94 117 PHE A CA 1
ATOM 907 C C . PHE A 1 117 ? -8.211 -4.188 19.938 1 96.94 117 PHE A C 1
ATOM 909 O O . PHE A 1 117 ? -9.305 -4.395 20.453 1 96.94 117 PHE A O 1
ATOM 916 N N . MET A 1 118 ? -7.492 -5.09 19.297 1 95.44 118 MET A N 1
ATOM 917 C CA . MET A 1 118 ? -8.031 -6.426 19.062 1 95.44 118 MET A CA 1
ATOM 918 C C . MET A 1 118 ? -8.273 -7.152 20.375 1 95.44 118 MET A C 1
ATOM 920 O O . MET A 1 118 ? -9.266 -7.875 20.516 1 95.44 118 MET A O 1
ATOM 924 N N . GLU A 1 119 ? -7.371 -7.012 21.297 1 96.44 119 GLU A N 1
ATOM 925 C CA . GLU A 1 119 ? -7.539 -7.613 22.609 1 96.44 119 GLU A CA 1
ATOM 926 C C . GLU A 1 119 ? -8.766 -7.051 23.328 1 96.44 119 GLU A C 1
ATOM 928 O O . GLU A 1 119 ? -9.5 -7.789 24 1 96.44 119 GLU A O 1
ATOM 933 N N . GLN A 1 120 ? -8.914 -5.77 23.234 1 97.62 120 GLN A N 1
ATOM 934 C CA . GLN A 1 120 ? -10.102 -5.145 23.797 1 97.62 120 GLN A CA 1
ATOM 935 C C . GLN A 1 120 ? -11.375 -5.727 23.188 1 97.62 120 GLN A C 1
ATOM 937 O O . GLN A 1 120 ? -12.352 -5.973 23.906 1 97.62 120 GLN A O 1
ATOM 942 N N . LEU A 1 121 ? -11.422 -5.922 21.906 1 98.06 121 LEU A N 1
ATOM 943 C CA . LEU A 1 121 ? -12.586 -6.508 21.234 1 98.06 121 LEU A CA 1
ATOM 944 C C . LEU A 1 121 ? -12.828 -7.934 21.719 1 98.06 121 LEU A C 1
ATOM 946 O O . LEU A 1 121 ? -13.977 -8.336 21.906 1 98.06 121 LEU A O 1
ATOM 950 N N . LYS A 1 122 ? -11.766 -8.656 21.859 1 96.19 122 LYS A N 1
ATOM 951 C CA . LYS A 1 122 ? -11.875 -10.023 22.375 1 96.19 122 LYS A CA 1
ATOM 952 C C . LYS A 1 122 ? -12.477 -10.039 23.766 1 96.19 122 LYS A C 1
ATOM 954 O O . LYS A 1 122 ? -13.367 -10.844 24.062 1 96.19 122 LYS A O 1
ATOM 959 N N . THR A 1 123 ? -11.977 -9.164 24.609 1 96.44 123 THR A N 1
ATOM 960 C CA . THR A 1 123 ? -12.469 -9.062 25.984 1 96.44 123 THR A CA 1
ATOM 961 C C . THR A 1 123 ? -13.961 -8.758 26 1 96.44 123 THR A C 1
ATOM 963 O O . THR A 1 123 ? -14.688 -9.234 26.875 1 96.44 123 THR A O 1
ATOM 966 N N . LYS A 1 124 ? -14.391 -8.047 25.031 1 96.75 124 LYS A N 1
ATOM 967 C CA . LYS A 1 124 ? -15.797 -7.648 24.938 1 96.75 124 LYS A CA 1
ATOM 968 C C . LYS A 1 124 ? -16.609 -8.703 24.188 1 96.75 124 LYS A C 1
ATOM 970 O O . LYS A 1 124 ? -17.812 -8.523 23.969 1 96.75 124 LYS A O 1
ATOM 975 N N . LYS A 1 125 ? -15.945 -9.766 23.734 1 96.44 125 LYS A N 1
ATOM 976 C CA . LYS A 1 125 ? -16.562 -10.906 23.078 1 96.44 125 LYS A CA 1
ATOM 977 C C . LYS A 1 125 ? -17.188 -10.492 21.734 1 96.44 125 LYS A C 1
ATOM 979 O O . LYS A 1 125 ? -18.297 -10.914 21.406 1 96.44 125 LYS A O 1
ATOM 984 N N . ILE A 1 126 ? -16.531 -9.547 21.078 1 98 126 ILE A N 1
ATOM 985 C CA . ILE A 1 126 ? -16.938 -9.188 19.719 1 98 126 ILE A CA 1
ATOM 986 C C . ILE A 1 126 ? -16.625 -10.352 18.766 1 98 126 ILE A C 1
ATOM 988 O O . ILE A 1 126 ? -15.531 -10.914 18.797 1 98 126 ILE A O 1
ATOM 992 N N . ASN A 1 127 ? -17.609 -10.75 17.953 1 97.62 127 ASN A N 1
ATOM 993 C CA . ASN A 1 127 ? -17.406 -11.766 16.922 1 97.62 127 ASN A CA 1
ATOM 994 C C . ASN A 1 127 ? -16.781 -11.164 15.664 1 97.62 127 ASN A C 1
ATOM 996 O O . ASN A 1 127 ? -17.406 -10.344 14.992 1 97.62 127 ASN A O 1
ATOM 1000 N N . ILE A 1 128 ? -15.609 -11.578 15.336 1 97 128 ILE A N 1
ATOM 1001 C CA . ILE A 1 128 ? -14.93 -11.047 14.164 1 97 128 ILE A CA 1
ATOM 1002 C C . ILE A 1 128 ? -14.922 -12.094 13.055 1 97 128 ILE A C 1
ATOM 1004 O O . ILE A 1 128 ? -14.477 -13.227 13.266 1 97 128 ILE A O 1
ATOM 1008 N N . HIS A 1 129 ? -15.453 -11.703 11.898 1 96.88 129 HIS A N 1
ATOM 1009 C CA . HIS A 1 129 ? -15.508 -12.547 10.703 1 96.88 129 HIS A CA 1
ATOM 1010 C C . HIS A 1 129 ? -14.625 -11.992 9.594 1 96.88 129 HIS A C 1
ATOM 1012 O O . HIS A 1 129 ? -14.977 -11 8.953 1 96.88 129 HIS A O 1
ATOM 1018 N N . THR A 1 130 ? -13.492 -12.625 9.383 1 92.62 130 THR A N 1
ATOM 1019 C CA . THR A 1 130 ? -12.602 -12.203 8.305 1 92.62 130 THR A CA 1
ATOM 1020 C C . THR A 1 130 ? -12.961 -12.914 7.004 1 92.62 130 THR A C 1
ATOM 1022 O O . THR A 1 130 ? -13.828 -13.789 6.984 1 92.62 130 THR A O 1
ATOM 1025 N N . LEU A 1 131 ? -12.398 -12.461 5.902 1 90.06 131 LEU A N 1
ATOM 1026 C CA . LEU A 1 131 ? -12.633 -13.016 4.574 1 90.06 131 LEU A CA 1
ATOM 1027 C C . LEU A 1 131 ? -14.109 -12.969 4.215 1 90.06 131 LEU A C 1
ATOM 1029 O O . LEU A 1 131 ? -14.648 -13.914 3.633 1 90.06 131 LEU A O 1
ATOM 1033 N N . HIS A 1 132 ? -14.773 -11.992 4.699 1 95.56 132 HIS A N 1
ATOM 1034 C CA . HIS A 1 132 ? -16.156 -11.68 4.344 1 95.56 132 HIS A CA 1
ATOM 1035 C C . HIS A 1 132 ? -16.25 -10.344 3.611 1 95.56 132 HIS A C 1
ATOM 1037 O O . HIS A 1 132 ? -16.234 -9.281 4.238 1 95.56 132 HIS A O 1
ATOM 1043 N N . GLU A 1 133 ? -16.312 -10.391 2.32 1 94.62 133 GLU A N 1
ATOM 1044 C CA . GLU A 1 133 ? -16.406 -9.188 1.497 1 94.62 133 GLU A CA 1
ATOM 1045 C C . GLU A 1 133 ? -17.859 -8.797 1.238 1 94.62 133 GLU A C 1
ATOM 1047 O O . GLU A 1 133 ? -18.625 -9.578 0.657 1 94.62 133 GLU A O 1
ATOM 1052 N N . TRP A 1 134 ? -18.234 -7.684 1.671 1 97.75 134 TRP A N 1
ATOM 1053 C CA . TRP A 1 134 ? -19.594 -7.211 1.47 1 97.75 134 TRP A CA 1
ATOM 1054 C C . TRP A 1 134 ? -19.875 -6.941 -0.006 1 97.75 134 TRP A C 1
ATOM 1056 O O . TRP A 1 134 ? -19.047 -6.32 -0.69 1 97.75 134 TRP A O 1
ATOM 1066 N N . ARG A 1 135 ? -21.031 -7.371 -0.473 1 93.94 135 ARG A N 1
ATOM 1067 C CA . ARG A 1 135 ? -21.344 -7.27 -1.896 1 93.94 135 ARG A CA 1
ATOM 1068 C C . ARG A 1 135 ? -22.656 -6.547 -2.121 1 93.94 135 ARG A C 1
ATOM 1070 O O . ARG A 1 135 ? -23.109 -6.41 -3.26 1 93.94 135 ARG A O 1
ATOM 1077 N N . GLY A 1 136 ? -23.281 -6.133 -1.043 1 96.31 136 GLY A N 1
ATOM 1078 C CA . GLY A 1 136 ? -24.547 -5.43 -1.199 1 96.31 136 GLY A CA 1
ATOM 1079 C C . GLY A 1 136 ? -25.641 -5.977 -0.307 1 96.31 136 GLY A C 1
ATOM 1080 O O . GLY A 1 136 ? -25.375 -6.43 0.808 1 96.31 136 GLY A O 1
ATOM 1081 N N . TRP A 1 137 ? -26.906 -5.809 -0.741 1 97.06 137 TRP A N 1
ATOM 1082 C CA . TRP A 1 137 ? -28.094 -6.152 0.046 1 97.06 137 TRP A CA 1
ATOM 1083 C C . TRP A 1 137 ? -28.953 -7.176 -0.684 1 97.06 137 TRP A C 1
ATOM 1085 O O . TRP A 1 137 ? -28.969 -7.223 -1.916 1 97.06 137 TRP A O 1
ATOM 1095 N N . THR A 1 138 ? -29.672 -7.957 0.089 1 96.12 138 THR A N 1
ATOM 1096 C CA . THR A 1 138 ? -30.828 -8.648 -0.467 1 96.12 138 THR A CA 1
ATOM 1097 C C . THR A 1 138 ? -32 -7.68 -0.667 1 96.12 138 THR A C 1
ATOM 1099 O O . THR A 1 138 ? -31.906 -6.508 -0.298 1 96.12 138 THR A O 1
ATOM 1102 N N . VAL A 1 139 ? -33.094 -8.172 -1.165 1 93 139 VAL A N 1
ATOM 1103 C CA . VAL A 1 139 ? -34.312 -7.383 -1.393 1 93 139 VAL A CA 1
ATOM 1104 C C . VAL A 1 139 ? -34.875 -6.914 -0.056 1 93 139 VAL A C 1
ATOM 1106 O O . VAL A 1 139 ? -35.469 -5.836 0.029 1 93 139 VAL A O 1
ATOM 1109 N N . ASN A 1 140 ? -34.625 -7.676 1.036 1 94.5 140 ASN A N 1
ATOM 1110 C CA . ASN A 1 140 ? -35.125 -7.328 2.363 1 94.5 140 ASN A CA 1
ATOM 1111 C C . ASN A 1 140 ? -34.062 -6.602 3.186 1 94.5 140 ASN A C 1
ATOM 1113 O O . ASN A 1 140 ? -34.125 -6.582 4.414 1 94.5 140 ASN A O 1
ATOM 1117 N N . ASN A 1 141 ? -32.969 -6.152 2.582 1 95.19 141 ASN A N 1
ATOM 1118 C CA . ASN A 1 141 ? -31.938 -5.277 3.131 1 95.19 141 ASN A CA 1
ATOM 1119 C C . ASN A 1 141 ? -31.016 -6.031 4.082 1 95.19 141 ASN A C 1
ATOM 1121 O O . ASN A 1 141 ? -30.359 -5.422 4.926 1 95.19 141 ASN A O 1
ATOM 1125 N N . ALA A 1 142 ? -31.031 -7.375 3.936 1 97.62 142 ALA A N 1
ATOM 1126 C CA . ALA A 1 142 ? -29.969 -8.125 4.617 1 97.62 142 ALA A CA 1
ATOM 1127 C C . ALA A 1 142 ? -28.641 -7.969 3.904 1 97.62 142 ALA A C 1
ATOM 1129 O O . ALA A 1 142 ? -28.594 -7.77 2.688 1 97.62 142 ALA A O 1
ATOM 1130 N N . ALA A 1 143 ? -27.562 -8.023 4.703 1 98.19 143 ALA A N 1
ATOM 1131 C CA . ALA A 1 143 ? -26.234 -7.859 4.117 1 98.19 143 ALA A CA 1
ATOM 1132 C C . ALA A 1 143 ? -25.797 -9.133 3.404 1 98.19 143 ALA A C 1
ATOM 1134 O O . ALA A 1 143 ? -25.984 -10.242 3.92 1 98.19 143 ALA A O 1
ATOM 1135 N N . VAL A 1 144 ? -25.234 -8.984 2.209 1 97.81 144 VAL A N 1
ATOM 1136 C CA . VAL A 1 144 ? -24.703 -10.109 1.446 1 97.81 144 VAL A CA 1
ATOM 1137 C C . VAL A 1 144 ? -23.172 -10.055 1.434 1 97.81 144 VAL A C 1
ATOM 1139 O O . VAL A 1 144 ? -22.594 -9.023 1.102 1 97.81 144 VAL A O 1
ATOM 1142 N N . PHE A 1 145 ? -22.562 -11.156 1.872 1 97.31 145 PHE A N 1
ATOM 1143 C CA . PHE A 1 145 ? -21.109 -11.258 1.856 1 97.31 145 PHE A CA 1
ATOM 1144 C C . PHE A 1 145 ? -20.656 -12.367 0.912 1 97.31 145 PHE A C 1
ATOM 1146 O O . PHE A 1 145 ? -21.328 -13.383 0.769 1 97.31 145 PHE A O 1
ATOM 1153 N N . LEU A 1 146 ? -19.531 -12.086 0.242 1 92.44 146 LEU A N 1
ATOM 1154 C CA . LEU A 1 146 ? -18.797 -13.172 -0.397 1 92.44 146 LEU A CA 1
ATOM 1155 C C . LEU A 1 146 ? -17.812 -13.812 0.581 1 92.44 146 LEU A C 1
ATOM 1157 O O . LEU A 1 146 ? -16.953 -13.141 1.137 1 92.44 146 LEU A O 1
ATOM 1161 N N . HIS A 1 147 ? -17.969 -15.047 0.906 1 91.12 147 HIS A N 1
ATOM 1162 C CA . HIS A 1 147 ? -17.094 -15.836 1.771 1 91.12 147 HIS A CA 1
ATOM 1163 C C . HIS A 1 147 ? -16.859 -17.219 1.186 1 91.12 147 HIS A C 1
ATOM 1165 O O . HIS A 1 147 ? -17.797 -17.969 0.916 1 91.12 147 HIS A O 1
ATOM 1171 N N . LYS A 1 148 ? -15.648 -17.578 0.997 1 80.31 148 LYS A N 1
ATOM 1172 C CA . LYS A 1 148 ? -15.281 -18.875 0.418 1 80.31 148 LYS A CA 1
ATOM 1173 C C . LYS A 1 148 ? -16.047 -19.125 -0.873 1 80.31 148 LYS A C 1
ATOM 1175 O O . LYS A 1 148 ? -16.656 -20.188 -1.034 1 80.31 148 LYS A O 1
ATOM 1180 N N . GLU A 1 149 ? -16.156 -18.094 -1.642 1 77 149 GLU A N 1
ATOM 1181 C CA . GLU A 1 149 ? -16.688 -18.156 -2.996 1 77 149 GLU A CA 1
ATOM 1182 C C . GLU A 1 149 ? -18.203 -18.375 -2.975 1 77 149 GLU A C 1
ATOM 1184 O O . GLU A 1 149 ? -18.781 -18.766 -3.99 1 77 149 GLU A O 1
ATOM 1189 N N . LYS A 1 150 ? -18.781 -18.172 -1.838 1 86.19 150 LYS A N 1
ATOM 1190 C CA . LYS A 1 150 ? -20.219 -18.312 -1.71 1 86.19 150 LYS A CA 1
ATOM 1191 C C . LYS A 1 150 ? -20.844 -17.062 -1.086 1 86.19 150 LYS A C 1
ATOM 1193 O O . LYS A 1 150 ? -20.203 -16.375 -0.289 1 86.19 150 LYS A O 1
ATOM 1198 N N . ASP A 1 151 ? -22.016 -16.828 -1.477 1 91.88 151 ASP A N 1
ATOM 1199 C CA . ASP A 1 151 ? -22.766 -15.734 -0.862 1 91.88 151 ASP A CA 1
ATOM 1200 C C . ASP A 1 151 ? -23.281 -16.125 0.519 1 91.88 151 ASP A C 1
ATOM 1202 O O . ASP A 1 151 ? -23.828 -17.219 0.694 1 91.88 151 ASP A O 1
ATOM 1206 N N . VAL A 1 152 ? -23 -15.344 1.446 1 96.69 152 VAL A N 1
ATOM 1207 C CA . VAL A 1 152 ? -23.5 -15.492 2.807 1 96.69 152 VAL A CA 1
ATOM 1208 C C . VAL A 1 152 ? -24.406 -14.305 3.154 1 96.69 152 VAL A C 1
ATOM 1210 O O . VAL A 1 152 ? -24 -13.148 3.016 1 96.69 152 VAL A O 1
ATOM 1213 N N . VAL A 1 153 ? -25.625 -14.586 3.539 1 97.81 153 VAL A N 1
ATOM 1214 C CA . VAL A 1 153 ? -26.578 -13.539 3.895 1 97.81 153 VAL A CA 1
ATOM 1215 C C . VAL A 1 153 ? -26.609 -13.367 5.41 1 97.81 153 VAL A C 1
ATOM 1217 O O . VAL A 1 153 ? -26.719 -14.344 6.152 1 97.81 153 VAL A O 1
ATOM 1220 N N . VAL A 1 154 ? -26.516 -12.156 5.887 1 98 154 VAL A N 1
ATOM 1221 C CA . VAL A 1 154 ? -26.516 -11.852 7.312 1 98 154 VAL A CA 1
ATOM 1222 C C . VAL A 1 154 ? -27.625 -10.852 7.625 1 98 154 VAL A C 1
ATOM 1224 O O . VAL A 1 154 ? -27.641 -9.742 7.094 1 98 154 VAL A O 1
ATOM 1227 N N . GLN A 1 155 ? -28.547 -11.305 8.422 1 96.88 155 GLN A N 1
ATOM 1228 C CA . GLN A 1 155 ? -29.547 -10.398 8.961 1 96.88 155 GLN A CA 1
ATOM 1229 C C . GLN A 1 155 ? -29.109 -9.82 10.297 1 96.88 155 GLN A C 1
ATOM 1231 O O . GLN A 1 155 ? -28.562 -10.531 11.141 1 96.88 155 GLN A O 1
ATOM 1236 N N . ALA A 1 156 ? -29.312 -8.539 10.484 1 97.94 156 ALA A N 1
ATOM 1237 C CA . ALA A 1 156 ? -28.984 -7.867 11.742 1 97.94 156 ALA A CA 1
ATOM 1238 C C . ALA A 1 156 ? -30 -6.766 12.055 1 97.94 156 ALA A C 1
ATOM 1240 O O . ALA A 1 156 ? -30.641 -6.223 11.141 1 97.94 156 ALA A O 1
ATOM 1241 N N . ASP A 1 157 ? -30.203 -6.496 13.328 1 97.94 157 ASP A N 1
ATOM 1242 C CA . ASP A 1 157 ? -31.094 -5.418 13.734 1 97.94 157 ASP A CA 1
ATOM 1243 C C . ASP A 1 157 ? -30.562 -4.059 13.281 1 97.94 157 ASP A C 1
ATOM 1245 O O . ASP A 1 157 ? -31.328 -3.156 12.961 1 97.94 157 ASP A O 1
ATOM 1249 N N . LYS A 1 158 ? -29.25 -3.902 13.25 1 98.44 158 LYS A N 1
ATOM 1250 C CA . LYS A 1 158 ? -28.547 -2.713 12.773 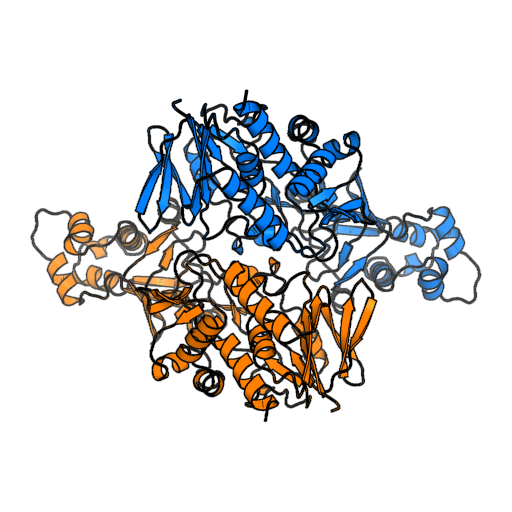1 98.44 158 LYS A CA 1
ATOM 1251 C C . LYS A 1 158 ? -27.328 -3.094 11.945 1 98.44 158 LYS A C 1
ATOM 1253 O O . LYS A 1 158 ? -26.641 -4.074 12.25 1 98.44 158 LYS A O 1
ATOM 1258 N N . ILE A 1 159 ? -27.078 -2.334 10.922 1 98.81 159 ILE A N 1
ATOM 1259 C CA . ILE A 1 159 ? -25.906 -2.516 10.07 1 98.81 159 ILE A CA 1
ATOM 1260 C C . ILE A 1 159 ? -25.094 -1.226 10.023 1 98.81 159 ILE A C 1
ATOM 1262 O O . ILE A 1 159 ? -25.641 -0.149 9.766 1 98.81 159 ILE A O 1
ATOM 1266 N N . VAL A 1 160 ? -23.812 -1.278 10.367 1 98.94 160 VAL A N 1
ATOM 1267 C CA . VAL A 1 160 ? -22.922 -0.132 10.305 1 98.94 160 VAL A CA 1
ATOM 1268 C C . VAL A 1 160 ? -21.844 -0.377 9.242 1 98.94 160 VAL A C 1
ATOM 1270 O O . VAL A 1 160 ? -21.094 -1.346 9.328 1 98.94 160 VAL A O 1
ATOM 1273 N N . PHE A 1 161 ? -21.812 0.493 8.242 1 98.94 161 PHE A N 1
ATOM 1274 C CA . PHE A 1 161 ? -20.797 0.415 7.199 1 98.94 161 PHE A CA 1
ATOM 1275 C C . PHE A 1 161 ? -19.594 1.276 7.555 1 98.94 161 PHE A C 1
ATOM 1277 O O . PHE A 1 161 ? -19.734 2.471 7.824 1 98.94 161 PHE A O 1
ATOM 1284 N N . ALA A 1 162 ? -18.438 0.711 7.605 1 98.81 162 ALA A N 1
ATOM 1285 C CA . ALA A 1 162 ? -17.141 1.352 7.797 1 98.81 162 ALA A CA 1
ATOM 1286 C C . ALA A 1 162 ? -16.125 0.831 6.789 1 98.81 162 ALA A C 1
ATOM 1288 O O . ALA A 1 162 ? -15.031 0.39 7.168 1 98.81 162 ALA A O 1
ATOM 1289 N N . LEU A 1 163 ? -16.359 1.036 5.539 1 98.56 163 LEU A N 1
ATOM 1290 C CA . LEU A 1 163 ? -15.703 0.316 4.457 1 98.56 163 LEU A CA 1
ATOM 1291 C C . LEU A 1 163 ? -14.484 1.09 3.951 1 98.56 163 LEU A C 1
ATOM 1293 O O . LEU A 1 163 ? -13.75 0.602 3.094 1 98.56 163 LEU A O 1
ATOM 1297 N N . GLY A 1 164 ? -14.289 2.297 4.504 1 98.06 164 GLY A N 1
ATOM 1298 C CA . GLY A 1 164 ? -13.078 3.047 4.199 1 98.06 164 GLY A CA 1
ATOM 1299 C C . GLY A 1 164 ? -13.148 3.775 2.871 1 98.06 164 GLY A C 1
ATOM 1300 O O . GLY A 1 164 ? -14.203 3.822 2.234 1 98.06 164 GLY A O 1
ATOM 1301 N N . GLY A 1 165 ? -12.039 4.441 2.479 1 97.56 165 GLY A N 1
ATOM 1302 C CA . GLY A 1 165 ? -11.93 5.191 1.238 1 97.56 165 GLY A CA 1
ATOM 1303 C C . GLY A 1 165 ? -11.414 4.359 0.082 1 97.56 165 GLY A C 1
ATOM 1304 O O . GLY A 1 165 ? -11.836 3.217 -0.108 1 97.56 165 GLY A O 1
ATOM 1305 N N . ALA A 1 166 ? -10.531 4.992 -0.757 1 96.62 166 ALA A N 1
ATOM 1306 C CA . ALA A 1 166 ? -10.18 4.32 -2.006 1 96.62 166 ALA A CA 1
ATOM 1307 C C . ALA A 1 166 ? -8.688 4.414 -2.281 1 96.62 166 ALA A C 1
ATOM 1309 O O . ALA A 1 166 ? -8.258 4.371 -3.438 1 96.62 166 ALA A O 1
ATOM 1310 N N . SER A 1 167 ? -7.875 4.602 -1.303 1 95.12 167 SER A N 1
ATOM 1311 C CA . SER A 1 167 ? -6.438 4.672 -1.523 1 95.12 167 SER A CA 1
ATOM 1312 C C . SER A 1 167 ? -5.715 3.52 -0.835 1 95.12 167 SER A C 1
ATOM 1314 O O . SER A 1 167 ? -6.273 2.869 0.049 1 95.12 167 SER A O 1
ATOM 1316 N N . TRP A 1 168 ? -4.457 3.293 -1.293 1 92.38 168 TRP A N 1
ATOM 1317 C CA . TRP A 1 168 ? -3.662 2.182 -0.781 1 92.38 168 TRP A CA 1
ATOM 1318 C C . TRP A 1 168 ? -4.414 0.863 -0.924 1 92.38 168 TRP A C 1
ATOM 1320 O O . TRP A 1 168 ? -4.59 0.134 0.055 1 92.38 168 TRP A O 1
ATOM 1330 N N . LYS A 1 169 ? -4.688 0.495 -2.172 1 91.25 169 LYS A N 1
ATOM 1331 C CA . LYS A 1 169 ? -5.535 -0.641 -2.523 1 91.25 169 LYS A CA 1
ATOM 1332 C C . LYS A 1 169 ? -4.984 -1.939 -1.945 1 91.25 169 LYS A C 1
ATOM 1334 O O . LYS A 1 169 ? -5.742 -2.863 -1.643 1 91.25 169 LYS A O 1
ATOM 1339 N N . VAL A 1 170 ? -3.686 -1.977 -1.77 1 89.62 170 VAL A N 1
ATOM 1340 C CA . VAL A 1 170 ? -3.021 -3.182 -1.282 1 89.62 170 VAL A CA 1
ATOM 1341 C C . VAL A 1 170 ? -3.518 -3.512 0.124 1 89.62 170 VAL A C 1
ATOM 1343 O O . VAL A 1 170 ? -3.443 -4.664 0.562 1 89.62 170 VAL A O 1
ATOM 1346 N N . THR A 1 171 ? -4.117 -2.555 0.778 1 91.44 171 THR A N 1
ATOM 1347 C CA . THR A 1 171 ? -4.613 -2.76 2.135 1 91.44 171 THR A CA 1
ATOM 1348 C C . THR A 1 171 ? -6.082 -3.17 2.117 1 91.44 171 THR A C 1
ATOM 1350 O O . THR A 1 171 ? -6.68 -3.398 3.17 1 91.44 171 THR A O 1
ATOM 1353 N N . GLY A 1 172 ? -6.676 -3.209 0.991 1 90.81 172 GLY A N 1
ATOM 1354 C CA . GLY A 1 172 ? -8.078 -3.586 0.865 1 90.81 172 GLY A CA 1
ATOM 1355 C C . GLY A 1 172 ? -8.992 -2.402 0.633 1 90.81 172 GLY A C 1
ATOM 1356 O O . GLY A 1 172 ? -10.172 -2.576 0.302 1 90.81 172 GLY A O 1
ATOM 1357 N N . SER A 1 173 ? -8.484 -1.185 0.806 1 93.56 173 SER A N 1
ATOM 1358 C CA . SER A 1 173 ? -9.289 0.017 0.618 1 93.56 173 SER A CA 1
ATOM 1359 C C . SER A 1 173 ? -9.367 0.41 -0.854 1 93.56 173 SER A C 1
ATOM 1361 O O . SER A 1 173 ? -8.531 1.183 -1.337 1 93.56 173 SER A O 1
ATOM 1363 N N . THR A 1 174 ? -10.453 -0.029 -1.578 1 91.75 174 THR A N 1
ATOM 1364 C CA . THR A 1 174 ? -10.508 0.128 -3.027 1 91.75 174 THR A CA 1
ATOM 1365 C C . THR A 1 174 ? -11.625 1.085 -3.428 1 91.75 174 THR A C 1
ATOM 1367 O O . THR A 1 174 ? -11.656 1.572 -4.559 1 91.75 174 THR A O 1
ATOM 1370 N N . GLY A 1 175 ? -12.57 1.272 -2.545 1 94.94 175 GLY A N 1
ATOM 1371 C CA . GLY A 1 175 ? -13.727 2.088 -2.887 1 94.94 175 GLY A CA 1
ATOM 1372 C C . GLY A 1 175 ? -14.734 1.359 -3.756 1 94.94 175 GLY A C 1
ATOM 1373 O O . GLY A 1 175 ? -15.758 1.929 -4.137 1 94.94 175 GLY A O 1
ATOM 1374 N N . ALA A 1 176 ? -14.555 0.071 -4.039 1 90.62 176 ALA A N 1
ATOM 1375 C CA . ALA A 1 176 ? -15.391 -0.694 -4.965 1 90.62 176 ALA A CA 1
ATOM 1376 C C . ALA A 1 176 ? -16.812 -0.812 -4.445 1 90.62 176 ALA A C 1
ATOM 1378 O O . ALA A 1 176 ? -17.75 -1.014 -5.223 1 90.62 176 ALA A O 1
ATOM 1379 N N . TRP A 1 177 ? -16.969 -0.64 -3.135 1 95.75 177 TRP A N 1
ATOM 1380 C CA . TRP A 1 177 ? -18.281 -0.758 -2.49 1 95.75 177 TRP A CA 1
ATOM 1381 C C . TRP A 1 177 ? -19.219 0.34 -2.967 1 95.75 177 TRP A C 1
ATOM 1383 O O . TRP A 1 177 ? -20.438 0.243 -2.783 1 95.75 177 TRP A O 1
ATOM 1393 N N . LEU A 1 178 ? -18.672 1.41 -3.539 1 96.12 178 LEU A N 1
ATOM 1394 C CA . LEU A 1 178 ? -19.422 2.594 -3.945 1 96.12 178 LEU A CA 1
ATOM 1395 C C . LEU A 1 178 ? -20.578 2.215 -4.859 1 96.12 178 LEU A C 1
ATOM 1397 O O . LEU A 1 178 ? -21.672 2.771 -4.742 1 96.12 178 LEU A O 1
ATOM 1401 N N . HIS A 1 179 ? -20.438 1.288 -5.73 1 92.06 179 HIS A N 1
ATOM 1402 C CA . HIS A 1 179 ? -21.406 0.896 -6.742 1 92.06 179 HIS A CA 1
ATOM 1403 C C . HIS A 1 179 ? -22.672 0.337 -6.098 1 92.06 179 HIS A C 1
ATOM 1405 O O . HIS A 1 179 ? -23.781 0.624 -6.555 1 92.06 179 HIS A O 1
ATOM 1411 N N . ALA A 1 180 ? -22.516 -0.462 -5.098 1 94.88 180 ALA A N 1
ATOM 1412 C CA . ALA A 1 180 ? -23.656 -1.055 -4.41 1 94.88 180 ALA A CA 1
ATOM 1413 C C . ALA A 1 180 ? -24.562 0.023 -3.814 1 94.88 180 ALA A C 1
ATOM 1415 O O . ALA A 1 180 ? -25.781 -0.095 -3.85 1 94.88 180 ALA A O 1
ATOM 1416 N N . PHE A 1 181 ? -24.016 1.096 -3.264 1 97.62 181 PHE A N 1
ATOM 1417 C CA . PHE A 1 181 ? -24.797 2.195 -2.707 1 97.62 181 PHE A CA 1
ATOM 1418 C C . PHE A 1 181 ? -25.5 2.973 -3.812 1 97.62 181 PHE A C 1
ATOM 1420 O O . PHE A 1 181 ? -26.641 3.387 -3.65 1 97.62 181 PHE A O 1
ATOM 1427 N N . GLN A 1 182 ? -24.781 3.156 -4.93 1 95.5 182 GLN A N 1
ATOM 1428 C CA . GLN A 1 182 ? -25.391 3.822 -6.078 1 95.5 182 GLN A CA 1
ATOM 1429 C C . GLN A 1 182 ? -26.625 3.068 -6.559 1 95.5 182 GLN A C 1
ATOM 1431 O O . GLN A 1 182 ? -27.672 3.676 -6.832 1 95.5 182 GLN A O 1
ATOM 1436 N N . GLU A 1 183 ? -26.547 1.793 -6.605 1 92.88 183 GLU A N 1
ATOM 1437 C CA . GLU A 1 183 ? -27.641 0.95 -7.055 1 92.88 183 GLU A CA 1
ATOM 1438 C C . GLU A 1 183 ? -28.844 1.051 -6.109 1 92.88 183 GLU A C 1
ATOM 1440 O O . GLU A 1 183 ? -29.984 0.904 -6.535 1 92.88 183 GLU A O 1
ATOM 1445 N N . LYS A 1 184 ? -28.594 1.384 -4.863 1 94.69 184 LYS A N 1
ATOM 1446 C CA . LYS A 1 184 ? -29.641 1.532 -3.861 1 94.69 184 LYS A CA 1
ATOM 14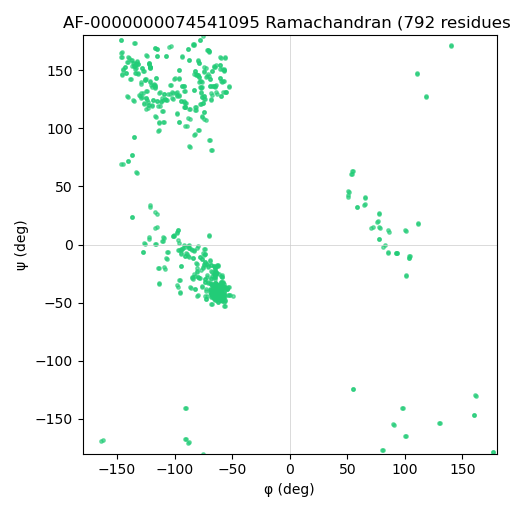47 C C . LYS A 1 184 ? -30.234 2.934 -3.9 1 94.69 184 LYS A C 1
ATOM 1449 O O . LYS A 1 184 ? -31.156 3.24 -3.141 1 94.69 184 LYS A O 1
ATOM 1454 N N . GLY A 1 185 ? -29.672 3.789 -4.758 1 95.94 185 GLY A N 1
ATOM 1455 C CA . GLY A 1 185 ? -30.203 5.141 -4.891 1 95.94 185 GLY A CA 1
ATOM 1456 C C . GLY A 1 185 ? -29.625 6.105 -3.875 1 95.94 185 GLY A C 1
ATOM 1457 O O . GLY A 1 185 ? -30.156 7.199 -3.674 1 95.94 185 GLY A O 1
ATOM 1458 N N . ILE A 1 186 ? -28.594 5.719 -3.166 1 98.06 186 ILE A N 1
ATOM 1459 C CA . ILE A 1 186 ? -27.906 6.594 -2.221 1 98.06 186 ILE A CA 1
ATOM 1460 C C . ILE A 1 186 ? -26.906 7.465 -2.965 1 98.06 186 ILE A C 1
ATOM 1462 O O . ILE A 1 186 ? -26.109 6.965 -3.773 1 98.06 186 ILE A O 1
ATOM 1466 N N . LYS A 1 187 ? -26.906 8.742 -2.695 1 98.5 187 LYS A N 1
ATOM 1467 C CA . LYS A 1 187 ? -26.016 9.664 -3.385 1 98.5 187 LYS A CA 1
ATOM 1468 C C . LYS A 1 187 ? -24.562 9.422 -2.99 1 98.5 187 LYS A C 1
ATOM 1470 O O . LYS A 1 187 ? -24.219 9.414 -1.804 1 98.5 187 LYS A O 1
ATOM 1475 N N . THR A 1 188 ? -23.719 9.195 -3.979 1 98.12 188 THR A N 1
ATOM 1476 C CA . THR A 1 188 ? -22.281 9.008 -3.775 1 98.12 188 THR A CA 1
ATOM 1477 C C . THR A 1 188 ? -21.484 10.039 -4.562 1 98.12 188 THR A C 1
ATOM 1479 O O . THR A 1 188 ? -22 10.656 -5.496 1 98.12 188 THR A O 1
ATOM 1482 N N . ILE A 1 189 ? -20.297 10.344 -4.066 1 97.94 189 ILE A N 1
ATOM 1483 C CA . ILE A 1 189 ? -19.328 11.211 -4.715 1 97.94 189 ILE A CA 1
ATOM 1484 C C . ILE A 1 189 ? -18.109 10.398 -5.129 1 97.94 189 ILE A C 1
ATOM 1486 O O . ILE A 1 189 ? -17.562 9.641 -4.324 1 97.94 189 ILE A O 1
ATOM 1490 N N . PRO A 1 190 ? -17.672 10.555 -6.406 1 96.31 190 PRO A N 1
ATOM 1491 C CA . PRO A 1 190 ? -16.469 9.812 -6.816 1 96.31 190 PRO A CA 1
ATOM 1492 C C . PRO A 1 190 ? -15.258 10.133 -5.953 1 96.31 190 PRO A C 1
ATOM 1494 O O . PRO A 1 190 ? -15.055 11.281 -5.562 1 96.31 190 PRO A O 1
ATOM 1497 N N . PHE A 1 191 ? -14.516 9.117 -5.668 1 97.38 191 PHE A N 1
ATOM 1498 C CA . PHE A 1 191 ? -13.336 9.297 -4.832 1 97.38 191 PHE A CA 1
ATOM 1499 C C . PHE A 1 191 ? -12.266 10.094 -5.562 1 97.38 191 PHE A C 1
ATOM 1501 O O . PHE A 1 191 ? -12.086 9.938 -6.773 1 97.38 191 PHE A O 1
ATOM 1508 N N . LYS A 1 192 ? -11.562 10.938 -4.863 1 96.69 192 LYS A N 1
ATOM 1509 C CA . LYS A 1 192 ? -10.414 11.695 -5.336 1 96.69 192 LYS A CA 1
ATOM 1510 C C . LYS A 1 192 ? -9.273 11.656 -4.32 1 96.69 192 LYS A C 1
ATOM 1512 O O . LYS A 1 192 ? -9.508 11.484 -3.121 1 96.69 192 LYS A O 1
ATOM 1517 N N . ALA A 1 193 ? -8.102 11.82 -4.852 1 96.62 193 ALA A N 1
ATOM 1518 C CA . ALA A 1 193 ? -6.922 11.812 -3.99 1 96.62 193 ALA A CA 1
ATOM 1519 C C . ALA A 1 193 ? -6.938 12.992 -3.029 1 96.62 193 ALA A C 1
ATOM 1521 O O . ALA A 1 193 ? -7.316 14.109 -3.408 1 96.62 193 ALA A O 1
ATOM 1522 N N . SER A 1 194 ? -6.629 12.758 -1.846 1 96.31 194 SER A N 1
ATOM 1523 C CA . SER A 1 194 ? -6.316 13.766 -0.845 1 96.31 194 SER A CA 1
ATOM 1524 C C . SER A 1 194 ? -5.062 13.398 -0.059 1 96.31 194 SER A C 1
ATOM 1526 O O . SER A 1 194 ? -4.773 12.219 0.143 1 96.31 194 SER A O 1
ATOM 1528 N N . ASN A 1 195 ? -4.316 14.445 0.445 1 94.44 195 ASN A N 1
ATOM 1529 C CA . ASN A 1 195 ? -3.039 14.219 1.117 1 94.44 195 ASN A CA 1
ATOM 1530 C C . ASN A 1 195 ? -2.088 13.398 0.247 1 94.44 195 ASN A C 1
ATOM 1532 O O . ASN A 1 195 ? -1.666 12.312 0.636 1 94.44 195 ASN A O 1
ATOM 1536 N N . CYS A 1 196 ? -1.811 14.016 -0.893 1 95.5 196 CYS A N 1
ATOM 1537 C CA . CYS A 1 196 ? -0.976 13.375 -1.899 1 95.5 196 CYS A CA 1
ATOM 1538 C C . CYS A 1 196 ? 0.059 14.344 -2.455 1 95.5 196 CYS A C 1
ATOM 1540 O O . CYS A 1 196 ? 0.06 15.523 -2.102 1 95.5 196 CYS A O 1
ATOM 1542 N N . THR A 1 197 ? 0.91 13.797 -3.246 1 95.81 197 THR A N 1
ATOM 1543 C CA . THR A 1 197 ? 1.905 14.633 -3.91 1 95.81 197 THR A CA 1
ATOM 1544 C C . THR A 1 197 ? 1.25 15.523 -4.957 1 95.81 197 THR A C 1
ATOM 1546 O O . THR A 1 197 ? 0.369 15.078 -5.699 1 95.81 197 THR A O 1
ATOM 1549 N N . TYR A 1 198 ? 1.65 16.766 -4.984 1 97.75 198 TYR A N 1
ATOM 1550 C CA . TYR A 1 198 ? 1.208 17.703 -6.02 1 97.75 198 TYR A CA 1
ATOM 1551 C C . TYR A 1 198 ? 2.287 17.891 -7.078 1 97.75 198 TYR A C 1
ATOM 1553 O O . TYR A 1 198 ? 3.457 18.109 -6.75 1 97.75 198 TYR A O 1
ATOM 1561 N N . GLN A 1 199 ? 1.877 17.766 -8.266 1 97.62 199 GLN A N 1
ATOM 1562 C CA . GLN A 1 199 ? 2.812 17.719 -9.383 1 97.62 199 GLN A CA 1
ATOM 1563 C C . GLN A 1 199 ? 3.402 19.109 -9.664 1 97.62 199 GLN A C 1
ATOM 1565 O O . GLN A 1 199 ? 2.666 20.078 -9.805 1 97.62 199 GLN A O 1
ATOM 1570 N N . VAL A 1 200 ? 4.703 19.188 -9.664 1 97.38 200 VAL A N 1
ATOM 1571 C CA . VAL A 1 200 ? 5.469 20.359 -10.086 1 97.38 200 VAL A CA 1
ATOM 1572 C C . VAL A 1 200 ? 6.461 19.953 -11.18 1 97.38 200 VAL A C 1
ATOM 1574 O O . VAL A 1 200 ? 7.223 19 -11.008 1 97.38 200 VAL A O 1
ATOM 1577 N N . LEU A 1 201 ? 6.422 20.625 -12.297 1 96 201 LEU A N 1
ATOM 1578 C CA . LEU A 1 201 ? 7.367 20.344 -13.375 1 96 201 LEU A CA 1
ATOM 1579 C C . LEU A 1 201 ? 8.719 20.984 -13.086 1 96 201 LEU A C 1
ATOM 1581 O O . LEU A 1 201 ? 8.922 22.172 -13.359 1 96 201 LEU A O 1
ATOM 1585 N N . TRP A 1 202 ? 9.586 20.156 -12.586 1 95.5 202 TRP A N 1
ATOM 1586 C CA . TRP A 1 202 ? 10.906 20.641 -12.203 1 95.5 202 TRP A CA 1
ATOM 1587 C C . TRP A 1 202 ? 11.828 20.719 -13.406 1 95.5 202 TRP A C 1
ATOM 1589 O O . TRP A 1 202 ? 11.758 19.891 -14.312 1 95.5 202 TRP A O 1
ATOM 1599 N N . PRO A 1 203 ? 12.781 21.703 -13.352 1 94 203 PRO A N 1
ATOM 1600 C CA . PRO A 1 203 ? 13.898 21.547 -14.273 1 94 203 PRO A CA 1
ATOM 1601 C C . PRO A 1 203 ? 14.688 20.266 -14.031 1 94 203 PRO A C 1
ATOM 1603 O O . PRO A 1 203 ? 14.891 19.859 -12.883 1 94 203 PRO A O 1
ATOM 1606 N N . ALA A 1 204 ? 15.156 19.641 -15.078 1 91.81 204 ALA A N 1
ATOM 1607 C CA . ALA A 1 204 ? 15.828 18.344 -15.008 1 91.81 204 ALA A CA 1
ATOM 1608 C C . ALA A 1 204 ? 17.062 18.406 -14.117 1 91.81 204 ALA A C 1
ATOM 1610 O O . ALA A 1 204 ? 17.297 17.516 -13.305 1 91.81 204 ALA A O 1
ATOM 1611 N N . ASP A 1 205 ? 17.797 19.5 -14.297 1 91.5 205 ASP A N 1
ATOM 1612 C CA . ASP A 1 205 ? 19.047 19.656 -13.555 1 91.5 205 ASP A CA 1
ATOM 1613 C C . ASP A 1 205 ? 18.766 19.828 -12.062 1 91.5 205 ASP A C 1
ATOM 1615 O O . ASP A 1 205 ? 19.531 19.344 -11.219 1 91.5 205 ASP A O 1
ATOM 1619 N N . PHE A 1 206 ? 17.734 20.453 -11.727 1 94.12 206 PHE A N 1
ATOM 1620 C CA . PHE A 1 206 ? 17.359 20.672 -10.336 1 94.12 206 PHE A CA 1
ATOM 1621 C C . PHE A 1 206 ? 16.953 19.359 -9.672 1 94.12 206 PHE A C 1
ATOM 1623 O O . PHE A 1 206 ? 17.484 19.016 -8.617 1 94.12 206 PHE A O 1
ATOM 1630 N N . ILE A 1 207 ? 16.031 18.594 -10.32 1 93.62 207 ILE A N 1
ATOM 1631 C CA . ILE A 1 207 ? 15.438 17.438 -9.664 1 93.62 207 ILE A CA 1
ATOM 1632 C C . ILE A 1 207 ? 16.469 16.312 -9.555 1 93.62 207 ILE A C 1
ATOM 1634 O O . ILE A 1 207 ? 16.484 15.562 -8.578 1 93.62 207 ILE A O 1
ATOM 1638 N N . ALA A 1 208 ? 17.406 16.328 -10.453 1 87.06 208 ALA A N 1
ATOM 1639 C CA . ALA A 1 208 ? 18.469 15.328 -10.422 1 87.06 208 ALA A CA 1
ATOM 1640 C C . ALA A 1 208 ? 19.297 15.445 -9.141 1 87.06 208 ALA A C 1
ATOM 1642 O O . ALA A 1 208 ? 19.781 14.445 -8.617 1 87.06 208 ALA A O 1
ATOM 1643 N N . LYS A 1 209 ? 19.297 16.641 -8.562 1 87.69 209 LYS A N 1
ATOM 1644 C CA . LYS A 1 209 ? 20.188 16.891 -7.438 1 87.69 209 LYS A CA 1
ATOM 1645 C C . LYS A 1 209 ? 19.406 17.016 -6.133 1 87.69 209 LYS A C 1
ATOM 1647 O O . LYS A 1 209 ? 19.953 16.797 -5.051 1 87.69 209 LYS A O 1
ATOM 1652 N N . HIS A 1 210 ? 18.156 17.281 -6.293 1 92.56 210 HIS A N 1
ATOM 1653 C CA . HIS A 1 210 ? 17.484 17.719 -5.074 1 92.56 210 HIS A CA 1
ATOM 1654 C C . HIS A 1 210 ? 16.312 16.828 -4.73 1 92.56 210 HIS A C 1
ATOM 1656 O O . HIS A 1 210 ? 15.562 17.109 -3.785 1 92.56 210 HIS A O 1
ATOM 1662 N N . GLU A 1 211 ? 16.078 15.75 -5.445 1 88 211 GLU A N 1
ATOM 1663 C CA . GLU A 1 211 ? 15.039 14.797 -5.074 1 88 211 GLU A CA 1
ATOM 1664 C C . GLU A 1 211 ? 15.242 14.273 -3.658 1 88 211 GLU A C 1
ATOM 1666 O O . GLU A 1 211 ? 16.359 13.93 -3.277 1 88 211 GLU A O 1
ATOM 1671 N N . GLY A 1 212 ? 14.188 14.312 -2.904 1 85.19 212 GLY A N 1
ATOM 1672 C CA . GLY A 1 212 ? 14.25 13.781 -1.553 1 85.19 212 GLY A CA 1
ATOM 1673 C C . GLY A 1 212 ? 14.602 14.828 -0.515 1 85.19 212 GLY A C 1
ATOM 1674 O O . GLY A 1 212 ? 14.492 14.578 0.688 1 85.19 212 GLY A O 1
ATOM 1675 N N . GLN A 1 213 ? 14.945 16 -1.017 1 89.31 213 GLN A N 1
ATOM 1676 C CA . GLN A 1 213 ? 15.375 17.031 -0.08 1 89.31 213 GLN A CA 1
ATOM 1677 C C . GLN A 1 213 ? 14.18 17.719 0.563 1 89.31 213 GLN A C 1
ATOM 1679 O O . GLN A 1 213 ? 13.148 17.938 -0.088 1 89.31 213 GLN A O 1
ATOM 1684 N N . TRP A 1 214 ? 14.383 18.109 1.816 1 91.06 214 TRP A N 1
ATOM 1685 C CA . TRP A 1 214 ? 13.328 18.75 2.596 1 91.06 214 TRP A CA 1
ATOM 1686 C C . TRP A 1 214 ? 13.43 20.266 2.49 1 91.06 214 TRP A C 1
ATOM 1688 O O . TRP A 1 214 ? 14.531 20.828 2.48 1 91.06 214 TRP A O 1
ATOM 1698 N N . LEU A 1 215 ? 12.336 20.906 2.311 1 96.12 215 LEU A N 1
ATOM 1699 C CA . LEU A 1 215 ? 12.164 22.328 2.586 1 96.12 215 LEU A CA 1
ATOM 1700 C C . LEU A 1 215 ? 11.555 22.547 3.967 1 96.12 215 LEU A C 1
ATOM 1702 O O . LEU A 1 215 ? 10.344 22.406 4.145 1 96.12 215 LEU A O 1
ATOM 1706 N N . LYS A 1 216 ? 12.336 22.969 4.922 1 93 216 LYS A N 1
ATOM 1707 C CA . LYS A 1 216 ? 11.898 23.047 6.316 1 93 216 LYS A CA 1
ATOM 1708 C C . LYS A 1 216 ? 11.68 24.5 6.738 1 93 216 LYS A C 1
ATOM 1710 O O . LYS A 1 216 ? 12.18 25.422 6.086 1 93 216 LYS A O 1
ATOM 1715 N N . ASN A 1 217 ? 10.945 24.641 7.816 1 93.69 217 ASN A N 1
ATOM 1716 C CA . ASN A 1 217 ? 10.695 25.953 8.398 1 93.69 217 ASN A CA 1
ATOM 1717 C C . ASN A 1 217 ? 10.172 26.938 7.355 1 93.69 217 ASN A C 1
ATOM 1719 O O . ASN A 1 217 ? 10.68 28.047 7.246 1 93.69 217 ASN A O 1
ATOM 1723 N N . ILE A 1 218 ? 9.258 26.438 6.617 1 97.44 218 ILE A N 1
ATOM 1724 C CA . ILE A 1 218 ? 8.656 27.25 5.57 1 97.44 218 ILE A CA 1
ATOM 1725 C C . ILE A 1 218 ? 7.168 27.453 5.855 1 97.44 218 ILE A C 1
ATOM 1727 O O . ILE A 1 218 ? 6.629 26.859 6.793 1 97.44 218 ILE A O 1
ATOM 1731 N N . SER A 1 219 ? 6.578 28.312 5.148 1 97.62 219 SER A N 1
ATOM 1732 C CA . SER A 1 219 ? 5.125 28.406 5.059 1 97.62 219 SER A CA 1
ATOM 1733 C C . SER A 1 219 ? 4.652 28.344 3.611 1 97.62 219 SER A C 1
ATOM 1735 O O . SER A 1 219 ? 5.348 28.797 2.703 1 97.62 219 SER A O 1
ATOM 1737 N N . VAL A 1 220 ? 3.574 27.688 3.453 1 97.94 220 VAL A N 1
ATOM 1738 C CA . VAL A 1 220 ? 2.99 27.547 2.123 1 97.94 220 VAL A CA 1
ATOM 1739 C C . VAL A 1 220 ? 1.619 28.219 2.084 1 97.94 220 VAL A C 1
ATOM 1741 O O . VAL A 1 220 ? 0.845 28.109 3.039 1 97.94 220 VAL A O 1
ATOM 1744 N N . ALA A 1 221 ? 1.403 28.922 1.006 1 97.31 221 ALA A N 1
ATOM 1745 C CA . ALA A 1 221 ? 0.137 29.641 0.872 1 97.31 221 ALA A CA 1
ATOM 1746 C C . ALA A 1 221 ? -0.569 29.266 -0.429 1 97.31 221 ALA A C 1
ATOM 1748 O O . ALA A 1 221 ? 0.079 29.062 -1.459 1 97.31 221 ALA A O 1
ATOM 1749 N N . ALA A 1 222 ? -1.81 29.141 -0.427 1 95.88 222 ALA A N 1
ATOM 1750 C CA . ALA A 1 222 ? -2.727 29.031 -1.56 1 95.88 222 ALA A CA 1
ATOM 1751 C C . ALA A 1 222 ? -4.016 29.812 -1.296 1 95.88 222 ALA A C 1
ATOM 1753 O O . ALA A 1 222 ? -4.668 29.609 -0.268 1 95.88 222 ALA A O 1
ATOM 1754 N N . GLY A 1 223 ? -4.348 30.688 -2.254 1 92.06 223 GLY A N 1
ATOM 1755 C CA . GLY A 1 223 ? -5.461 31.562 -1.938 1 92.06 223 GLY A CA 1
ATOM 1756 C C . GLY A 1 223 ? -5.262 32.344 -0.645 1 92.06 223 GLY A C 1
ATOM 1757 O O . GLY A 1 223 ? -4.238 33 -0.464 1 92.06 223 GLY A O 1
ATOM 1758 N N . ASP A 1 224 ? -6.246 32.188 0.278 1 92 224 ASP A N 1
ATOM 1759 C CA . ASP A 1 224 ? -6.191 32.938 1.525 1 92 224 ASP A CA 1
ATOM 1760 C C . ASP A 1 224 ? -5.684 32.062 2.674 1 92 224 ASP A C 1
ATOM 1762 O O . ASP A 1 224 ? -5.621 32.5 3.82 1 92 224 ASP A O 1
ATOM 1766 N N . GLN A 1 225 ? -5.254 30.891 2.34 1 93.75 225 GLN A N 1
ATOM 1767 C CA . GLN A 1 225 ? -4.812 29.984 3.389 1 93.75 225 GLN A CA 1
ATOM 1768 C C . GLN A 1 225 ? -3.287 29.922 3.459 1 93.75 225 GLN A C 1
ATOM 1770 O O . GLN A 1 225 ? -2.611 29.953 2.43 1 93.75 225 GLN A O 1
ATOM 1775 N N . ILE A 1 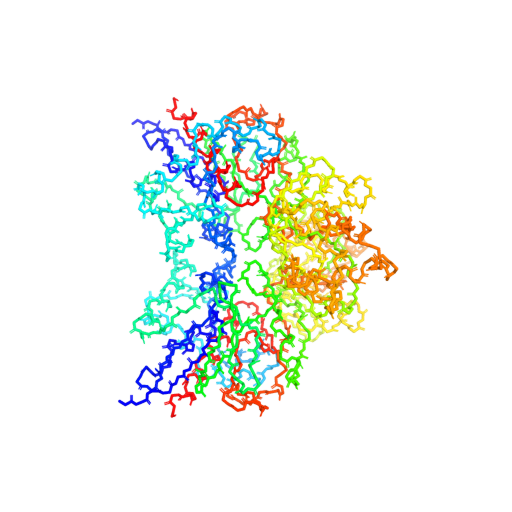226 ? -2.781 29.938 4.684 1 95.06 226 ILE A N 1
ATOM 1776 C CA . ILE A 1 226 ? -1.351 29.812 4.945 1 95.06 226 ILE A CA 1
ATOM 1777 C C . ILE A 1 226 ? -1.102 28.703 5.961 1 95.06 226 ILE A C 1
ATOM 1779 O O . ILE A 1 226 ? -1.792 28.609 6.98 1 95.06 226 ILE A O 1
ATOM 1783 N N . LYS A 1 227 ? -0.184 27.844 5.605 1 93.81 227 LYS A N 1
ATOM 1784 C CA . LYS A 1 227 ? 0.173 26.75 6.5 1 93.81 227 LYS A CA 1
ATOM 1785 C C . LYS A 1 227 ? 1.683 26.672 6.707 1 93.81 227 LYS A C 1
ATOM 1787 O O . LYS A 1 227 ? 2.447 26.656 5.738 1 93.81 227 LYS A O 1
ATOM 1792 N N . LYS A 1 228 ? 2.055 26.688 7.973 1 92.94 228 LYS A N 1
ATOM 1793 C CA . LYS A 1 228 ? 3.463 26.469 8.297 1 92.94 228 LYS A CA 1
ATOM 1794 C C . LYS A 1 228 ? 3.809 24.984 8.297 1 92.94 228 LYS A C 1
ATOM 1796 O O . LYS A 1 228 ? 2.965 24.141 8.617 1 92.94 228 LYS A O 1
ATOM 1801 N N . GLY A 1 229 ? 5.023 24.672 7.887 1 92.12 229 GLY A N 1
ATOM 1802 C CA . GLY A 1 229 ? 5.465 23.297 7.945 1 92.12 229 GLY A CA 1
ATOM 1803 C C . GLY A 1 229 ? 6.637 23 7.031 1 92.12 229 GLY A C 1
ATOM 1804 O O . GLY A 1 229 ? 7.555 23.812 6.906 1 92.12 229 GLY A O 1
ATOM 1805 N N . GLU A 1 230 ? 6.617 21.781 6.543 1 92.94 230 GLU A N 1
ATOM 1806 C CA . GLU A 1 230 ? 7.723 21.328 5.703 1 92.94 230 GLU A CA 1
ATOM 1807 C C . GLU A 1 230 ? 7.211 20.641 4.438 1 92.94 230 GLU A C 1
ATOM 1809 O O . GLU A 1 230 ? 6.055 20.219 4.379 1 92.94 230 GLU A O 1
ATOM 1814 N N . LEU A 1 231 ? 8.07 20.625 3.447 1 96.06 231 LEU A N 1
ATOM 1815 C CA . LEU A 1 231 ? 7.828 19.938 2.189 1 96.06 231 LEU A CA 1
ATOM 1816 C C . LEU A 1 231 ? 9.031 19.078 1.799 1 96.06 231 LEU A C 1
ATOM 1818 O O . LEU A 1 231 ? 10.156 19.359 2.227 1 96.06 231 LEU A O 1
ATOM 1822 N N . VAL A 1 232 ? 8.766 18.109 1.048 1 93.25 232 VAL A N 1
ATOM 1823 C CA . VAL A 1 232 ? 9.812 17.312 0.434 1 93.25 232 VAL A CA 1
ATOM 1824 C C . VAL A 1 232 ? 9.742 17.438 -1.086 1 93.25 232 VAL A C 1
ATOM 1826 O O . VAL A 1 232 ? 8.656 17.406 -1.668 1 93.25 232 VAL A O 1
ATOM 1829 N N . VAL A 1 233 ? 10.914 17.641 -1.681 1 94.94 233 VAL A N 1
ATOM 1830 C CA . VAL A 1 233 ? 11.016 17.672 -3.137 1 94.94 233 VAL A CA 1
ATOM 1831 C C . VAL A 1 233 ? 11.086 16.25 -3.678 1 94.94 233 VAL A C 1
ATOM 1833 O O . VAL A 1 233 ? 11.977 15.477 -3.311 1 94.94 233 VAL A O 1
ATOM 1836 N N . THR A 1 234 ? 10.07 15.93 -4.48 1 92.25 234 THR A N 1
ATOM 1837 C CA . THR A 1 234 ? 10.102 14.625 -5.133 1 92.25 234 THR A CA 1
ATOM 1838 C C . THR A 1 234 ? 10.203 14.781 -6.648 1 92.25 234 THR A C 1
ATOM 1840 O O . THR A 1 234 ? 10.031 15.883 -7.176 1 92.25 234 THR A O 1
ATOM 1843 N N . ALA A 1 235 ? 10.484 13.695 -7.324 1 90.38 235 ALA A N 1
ATOM 1844 C CA . ALA A 1 235 ? 10.555 13.734 -8.781 1 90.38 235 ALA A CA 1
ATOM 1845 C C . ALA A 1 235 ? 9.227 14.188 -9.383 1 90.38 235 ALA A C 1
ATOM 1847 O O . ALA A 1 235 ? 9.203 14.867 -10.414 1 90.38 235 ALA A O 1
ATOM 1848 N N . TYR A 1 236 ? 8.156 13.836 -8.727 1 93.06 236 TYR A N 1
ATOM 1849 C CA . TYR A 1 236 ? 6.832 14.172 -9.234 1 93.06 236 TYR A CA 1
ATOM 1850 C C . TYR A 1 236 ? 6.438 15.586 -8.836 1 93.06 236 TYR A C 1
ATOM 1852 O O . TYR A 1 236 ? 5.664 16.25 -9.531 1 93.06 236 TYR A O 1
ATOM 1860 N N . GLY A 1 237 ? 6.965 16 -7.707 1 97.31 237 GLY A N 1
ATOM 1861 C CA . GLY A 1 237 ? 6.598 17.328 -7.246 1 97.31 237 GLY A CA 1
ATOM 1862 C C . GLY A 1 237 ? 6.875 17.547 -5.77 1 97.31 237 GLY A C 1
ATOM 1863 O O . GLY A 1 237 ? 7.988 17.312 -5.301 1 97.31 237 GLY A O 1
ATOM 1864 N N . LEU A 1 238 ? 5.82 18.062 -5.094 1 97.56 238 LEU A N 1
ATOM 1865 C CA . LEU A 1 238 ? 5.973 18.406 -3.686 1 97.56 238 LEU A CA 1
ATOM 1866 C C . LEU A 1 238 ? 5.027 17.578 -2.818 1 97.56 238 LEU A C 1
ATOM 1868 O O . LEU A 1 238 ? 3.875 17.359 -3.189 1 97.56 238 LEU A O 1
ATOM 1872 N N . GLU A 1 239 ? 5.508 17.141 -1.761 1 94.69 239 GLU A N 1
ATOM 1873 C CA . GLU A 1 239 ? 4.691 16.453 -0.762 1 94.69 239 GLU A CA 1
ATOM 1874 C C . GLU A 1 239 ? 5.059 16.891 0.65 1 94.69 239 GLU A C 1
ATOM 1876 O O . GLU A 1 239 ? 6.129 17.469 0.866 1 94.69 239 GLU A O 1
ATOM 1881 N N . GLY A 1 240 ? 4.086 16.672 1.581 1 92.19 240 GLY A N 1
ATOM 1882 C CA . GLY A 1 240 ? 4.324 17.031 2.971 1 92.19 240 GLY A CA 1
ATOM 1883 C C . GLY A 1 240 ? 3.107 17.641 3.646 1 92.19 240 GLY A C 1
ATOM 1884 O O . GLY A 1 240 ? 2.146 18.016 2.979 1 92.19 240 GLY A O 1
ATOM 1885 N N . GLY A 1 241 ? 3.279 17.781 4.941 1 89.94 241 GLY A N 1
ATOM 1886 C CA . GLY A 1 241 ? 2.16 18.234 5.75 1 89.94 241 GLY A CA 1
ATOM 1887 C C . GLY A 1 241 ? 1.646 19.609 5.344 1 89.94 241 GLY A C 1
ATOM 1888 O O . GLY A 1 241 ? 0.438 19.859 5.363 1 89.94 241 GLY A O 1
ATOM 1889 N N . ALA A 1 242 ? 2.553 20.5 4.922 1 92.88 242 ALA A N 1
ATOM 1890 C CA . ALA A 1 242 ? 2.164 21.875 4.605 1 92.88 242 ALA A CA 1
ATOM 1891 C C . ALA A 1 242 ? 1.246 21.922 3.387 1 92.88 242 ALA A C 1
ATOM 1893 O O . ALA A 1 242 ? 0.276 22.672 3.359 1 92.88 242 ALA A O 1
ATOM 1894 N N . VAL A 1 243 ? 1.583 21.094 2.449 1 95.06 243 VAL A N 1
ATOM 1895 C CA . VAL A 1 243 ? 0.766 21.141 1.239 1 95.06 243 VAL A CA 1
ATOM 1896 C C . VAL A 1 243 ? -0.473 20.266 1.428 1 95.06 243 VAL A C 1
ATOM 1898 O O . VAL A 1 243 ? -1.537 20.562 0.878 1 95.06 243 VAL A O 1
ATOM 1901 N N . TYR A 1 244 ? -0.436 19.203 2.266 1 93.25 244 TYR A N 1
ATOM 1902 C CA . TYR A 1 244 ? -1.586 18.359 2.551 1 93.25 244 TYR A CA 1
ATOM 1903 C C . TYR A 1 244 ? -2.715 19.156 3.184 1 93.25 244 TYR A C 1
ATOM 1905 O O . TYR A 1 244 ? -3.885 18.984 2.838 1 93.25 244 TYR A O 1
ATOM 1913 N N . ALA A 1 245 ? -2.314 20.047 4.035 1 91.75 245 ALA A N 1
ATOM 1914 C CA . ALA A 1 245 ? -3.299 20.875 4.719 1 91.75 245 ALA A CA 1
ATOM 1915 C C . ALA A 1 245 ? -4.035 21.781 3.729 1 91.75 245 ALA A C 1
ATOM 1917 O O . ALA A 1 245 ? -5.129 22.266 4.02 1 91.75 245 ALA A O 1
ATOM 1918 N N . LEU A 1 246 ? -3.49 22.016 2.537 1 94.81 246 LEU A N 1
ATOM 1919 C CA . LEU A 1 246 ? -4.066 22.891 1.527 1 94.81 246 LEU A CA 1
ATOM 1920 C C . LEU A 1 246 ? -4.785 22.094 0.45 1 94.81 246 LEU A C 1
ATOM 1922 O O . LEU A 1 246 ? -5.285 22.656 -0.523 1 94.81 246 LEU A O 1
ATOM 1926 N N . SER A 1 247 ? -4.914 20.75 0.667 1 94.44 247 SER A N 1
ATOM 1927 C CA . SER A 1 247 ? -5.387 19.828 -0.36 1 94.44 247 SER A CA 1
ATOM 1928 C C . SER A 1 247 ? -6.781 20.203 -0.846 1 94.44 247 SER A C 1
ATOM 1930 O O . SER A 1 247 ? -7.051 20.203 -2.049 1 94.44 247 SER A O 1
ATOM 1932 N N . PRO A 1 248 ? -7.738 20.578 0.062 1 93.5 248 PRO A N 1
ATOM 1933 C CA . PRO A 1 248 ? -9.07 20.906 -0.44 1 93.5 248 PRO A CA 1
ATOM 1934 C C . PRO A 1 248 ? -9.062 22.062 -1.432 1 93.5 248 PRO A C 1
ATOM 1936 O O . PRO A 1 248 ? -9.711 22 -2.477 1 93.5 248 PRO A O 1
ATOM 1939 N N . LEU A 1 249 ? -8.281 23.062 -1.137 1 94.06 249 LEU A N 1
ATOM 1940 C CA . LEU A 1 249 ? -8.219 24.25 -1.986 1 94.06 249 LEU A CA 1
ATOM 1941 C C . LEU A 1 249 ? -7.484 23.938 -3.285 1 94.06 249 LEU A C 1
ATOM 1943 O O . LEU A 1 249 ? -7.938 24.328 -4.367 1 94.06 249 LEU A O 1
ATOM 1947 N N . LEU A 1 250 ? -6.367 23.297 -3.213 1 96.31 250 LEU A N 1
ATOM 1948 C CA . LEU A 1 250 ? -5.562 22.969 -4.387 1 96.31 250 LEU A CA 1
ATOM 1949 C C . LEU A 1 250 ? -6.328 22.047 -5.328 1 96.31 250 LEU A C 1
ATOM 1951 O O . LEU A 1 250 ? -6.312 22.25 -6.547 1 96.31 250 LEU A O 1
ATOM 1955 N N . ARG A 1 251 ? -6.98 21.031 -4.75 1 95.38 251 ARG A N 1
ATOM 1956 C CA . ARG A 1 251 ? -7.781 20.109 -5.551 1 95.38 251 ARG A CA 1
ATOM 1957 C C . ARG A 1 251 ? -8.875 20.844 -6.309 1 95.38 251 ARG A C 1
ATOM 1959 O O . ARG A 1 251 ? -9.102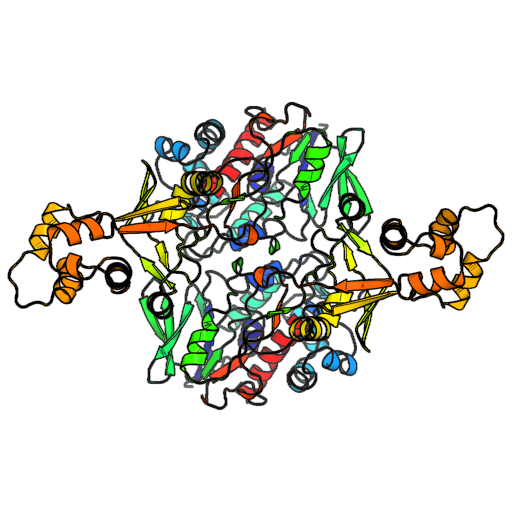 20.594 -7.496 1 95.38 251 ARG A O 1
ATOM 1966 N N . LYS A 1 252 ? -9.57 21.734 -5.633 1 94.44 252 LYS A N 1
ATOM 1967 C CA . LYS A 1 252 ? -10.633 22.516 -6.25 1 94.44 252 LYS A CA 1
ATOM 1968 C C . LYS A 1 252 ? -10.102 23.344 -7.422 1 94.44 252 LYS A C 1
ATOM 1970 O O . LYS A 1 252 ? -10.719 23.391 -8.484 1 94.44 252 LYS A O 1
ATOM 1975 N N . GLN A 1 253 ? -8.977 23.984 -7.238 1 95.94 253 GLN A N 1
ATOM 1976 C CA . GLN A 1 253 ? -8.367 24.781 -8.289 1 95.94 253 GLN A CA 1
ATOM 1977 C C . GLN A 1 253 ? -8 23.938 -9.5 1 95.94 253 GLN A C 1
ATOM 1979 O O . GLN A 1 253 ? -8.289 24.312 -10.641 1 95.94 253 GLN A O 1
ATOM 1984 N N . ILE A 1 254 ? -7.453 22.812 -9.25 1 95.81 254 ILE A N 1
ATOM 1985 C CA . ILE A 1 254 ? -7.035 21.922 -10.32 1 95.81 254 ILE A CA 1
ATOM 1986 C C . ILE A 1 254 ? -8.258 21.422 -11.086 1 95.81 254 ILE A C 1
ATOM 1988 O O . ILE A 1 254 ? -8.242 21.359 -12.32 1 95.81 254 ILE A O 1
ATOM 1992 N N . GLN A 1 255 ? -9.258 21.016 -10.352 1 93 255 GLN A N 1
ATOM 1993 C CA . GLN A 1 255 ? -10.484 20.547 -10.977 1 93 255 GLN A CA 1
ATOM 1994 C C . GLN A 1 255 ? -11.117 21.625 -11.852 1 93 255 GLN A C 1
ATOM 1996 O O . GLN A 1 255 ? -11.656 21.312 -12.922 1 93 255 GLN A O 1
ATOM 2001 N N . ASN A 1 256 ? -11.023 22.859 -11.43 1 94.31 256 ASN A N 1
ATOM 2002 C CA . ASN A 1 256 ? -11.688 23.953 -12.109 1 94.31 256 ASN A CA 1
ATOM 2003 C C . ASN A 1 256 ? -10.883 24.438 -13.312 1 94.31 256 ASN A C 1
ATOM 2005 O O . ASN A 1 256 ? -11.453 24.781 -14.352 1 94.31 256 ASN A O 1
ATOM 2009 N N . THR A 1 257 ? -9.539 24.469 -13.18 1 94.75 257 THR A N 1
ATOM 2010 C CA . THR A 1 257 ? -8.758 25.172 -14.188 1 94.75 257 THR A CA 1
ATOM 2011 C C . THR A 1 257 ? -7.652 24.266 -14.742 1 94.75 257 THR A C 1
ATOM 2013 O O . THR A 1 257 ? -6.914 24.672 -15.641 1 94.75 257 THR A O 1
ATOM 2016 N N . GLY A 1 258 ? -7.52 23.156 -14.172 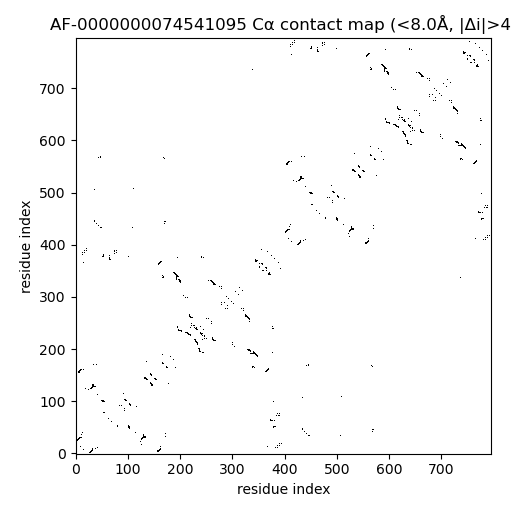1 94.12 258 GLY A N 1
ATOM 2017 C CA . GLY A 1 258 ? -6.457 22.25 -14.602 1 94.12 258 GLY A CA 1
ATOM 2018 C C . GLY A 1 258 ? -5.129 22.547 -13.922 1 94.12 258 GLY A C 1
ATOM 2019 O O . GLY A 1 258 ? -4.16 21.797 -14.109 1 94.12 258 GLY A O 1
ATOM 2020 N N . LYS A 1 259 ? -5.09 23.641 -13.156 1 96.44 259 LYS A N 1
ATOM 2021 C CA . LYS A 1 259 ? -3.867 24.016 -12.445 1 96.44 259 LYS A CA 1
ATOM 2022 C C . LYS A 1 259 ? -4.184 24.672 -11.109 1 96.44 259 LYS A C 1
ATOM 2024 O O . LYS A 1 259 ? -5.332 25.047 -10.852 1 96.44 259 LYS A O 1
ATOM 2029 N N . ALA A 1 260 ? -3.199 24.703 -10.25 1 97.31 260 ALA A N 1
ATOM 2030 C CA . ALA A 1 260 ? -3.275 25.422 -8.984 1 97.31 260 ALA A CA 1
ATOM 2031 C C . ALA A 1 260 ? -1.989 26.203 -8.727 1 97.31 260 ALA A C 1
ATOM 2033 O O . ALA A 1 260 ? -0.961 25.938 -9.352 1 97.31 260 ALA A O 1
ATOM 2034 N N . ALA A 1 261 ? -2.137 27.234 -7.918 1 96.31 261 ALA A N 1
ATOM 2035 C CA . ALA A 1 261 ? -0.987 28.062 -7.574 1 96.31 261 ALA A CA 1
ATOM 2036 C C . ALA A 1 261 ? -0.74 28.062 -6.07 1 96.31 261 ALA A C 1
ATOM 2038 O O . ALA A 1 261 ? -1.686 28.125 -5.277 1 96.31 261 ALA A O 1
ATOM 2039 N N . MET A 1 262 ? 0.489 27.953 -5.762 1 97.06 262 MET A N 1
ATOM 2040 C CA . MET A 1 262 ? 0.916 28.031 -4.371 1 97.06 262 MET A CA 1
ATOM 2041 C C . MET A 1 262 ? 2.166 28.891 -4.23 1 97.06 262 MET A C 1
ATOM 2043 O O . MET A 1 262 ? 2.879 29.125 -5.211 1 97.06 262 MET A O 1
ATOM 2047 N N . GLN A 1 263 ? 2.35 29.469 -3.1 1 97.75 263 GLN A N 1
ATOM 2048 C CA . GLN A 1 263 ? 3.543 30.234 -2.771 1 97.75 263 GLN A CA 1
ATOM 2049 C C . GLN A 1 263 ? 4.25 29.672 -1.549 1 97.75 263 GLN A C 1
ATOM 2051 O O . GLN A 1 263 ? 3.602 29.234 -0.597 1 97.75 263 GLN A O 1
ATOM 2056 N N . ILE A 1 264 ? 5.516 29.656 -1.607 1 98.38 264 ILE A N 1
ATOM 2057 C CA . ILE A 1 264 ? 6.305 29.219 -0.465 1 98.38 264 ILE A CA 1
ATOM 2058 C C . ILE A 1 264 ? 7.066 30.406 0.125 1 98.38 264 ILE A C 1
ATOM 2060 O O . ILE A 1 264 ? 7.754 31.125 -0.597 1 98.38 264 ILE A O 1
ATOM 2064 N N . ASP A 1 265 ? 6.879 30.672 1.382 1 98.62 265 ASP A N 1
ATOM 2065 C CA . ASP A 1 265 ? 7.766 31.547 2.158 1 98.62 265 ASP A CA 1
ATOM 2066 C C . ASP A 1 265 ? 8.914 30.734 2.77 1 98.62 265 ASP A C 1
ATOM 2068 O O . ASP A 1 265 ? 8.711 29.984 3.721 1 98.62 265 ASP A O 1
ATOM 2072 N N . PHE A 1 266 ? 10.094 30.938 2.24 1 98.38 266 PHE A N 1
ATOM 2073 C CA . PHE A 1 266 ? 11.242 30.141 2.674 1 98.38 266 PHE A CA 1
ATOM 2074 C C . PHE A 1 266 ? 11.711 30.594 4.051 1 98.38 266 PHE A C 1
ATOM 2076 O O . PHE A 1 266 ? 12.469 29.875 4.719 1 98.38 266 PHE A O 1
ATOM 2083 N N . LYS A 1 267 ? 11.273 31.781 4.418 1 97.88 267 LYS A N 1
ATOM 2084 C CA . LYS A 1 267 ? 11.719 32.312 5.699 1 97.88 267 LYS A CA 1
ATOM 2085 C C . LYS A 1 267 ? 10.586 33.031 6.43 1 97.88 267 LYS A C 1
ATOM 2087 O O . LYS A 1 267 ? 10.656 34.219 6.676 1 97.88 267 LYS A O 1
ATOM 2092 N N . PRO A 1 268 ? 9.664 32.281 6.918 1 97.25 268 PRO A N 1
ATOM 2093 C CA . PRO A 1 268 ? 8.523 32.906 7.586 1 97.25 268 PRO A CA 1
ATOM 2094 C C . PRO A 1 268 ? 8.922 33.688 8.828 1 97.25 268 PRO A C 1
ATOM 2096 O O . PRO A 1 268 ? 8.195 34.594 9.266 1 97.25 268 PRO A O 1
ATOM 2099 N N . SER A 1 269 ? 10.047 33.469 9.383 1 95.25 269 SER A N 1
ATOM 2100 C CA . SER A 1 269 ? 10.5 34.125 10.609 1 95.25 269 SER A CA 1
ATOM 2101 C C . SER A 1 269 ? 11.055 35.531 10.312 1 95.25 269 SER A C 1
ATOM 2103 O O . SER A 1 269 ? 11.258 36.312 11.234 1 95.25 269 SER A O 1
ATOM 2105 N N . PHE A 1 270 ? 11.367 35.812 9.078 1 96.38 270 PHE A N 1
ATOM 2106 C CA . PHE A 1 270 ? 11.891 37.125 8.688 1 96.38 270 PHE A CA 1
ATOM 2107 C C . PHE A 1 270 ? 10.797 38 8.07 1 96.38 270 PHE A C 1
ATOM 2109 O O . PHE A 1 270 ? 9.945 37.5 7.332 1 96.38 270 PHE A O 1
ATOM 2116 N N . SER A 1 271 ? 10.844 39.25 8.359 1 97.12 271 SER A N 1
ATOM 2117 C CA . SER A 1 271 ? 10.062 40.188 7.562 1 97.12 271 SER A CA 1
ATOM 2118 C C . SER A 1 271 ? 10.742 40.5 6.23 1 97.12 271 SER A C 1
ATOM 2120 O O . SER A 1 271 ? 11.938 40.25 6.07 1 97.12 271 SER A O 1
ATOM 2122 N N . LYS A 1 272 ? 9.922 40.906 5.328 1 97.38 272 LYS A N 1
ATOM 2123 C CA . LYS A 1 272 ? 10.508 41.312 4.055 1 97.38 272 LYS A CA 1
ATOM 2124 C C . LYS A 1 272 ? 11.578 42.375 4.258 1 97.38 272 LYS A C 1
ATOM 2126 O O . LYS A 1 272 ? 12.641 42.312 3.623 1 97.38 272 LYS A O 1
ATOM 2131 N N . GLU A 1 273 ? 11.375 43.281 5.152 1 97.25 273 GLU A N 1
ATOM 2132 C CA . GLU A 1 273 ? 12.305 44.375 5.438 1 97.25 273 GLU A CA 1
ATOM 2133 C C . GLU A 1 273 ? 13.625 43.844 5.992 1 97.25 273 GLU A C 1
ATOM 2135 O O . GLU A 1 273 ? 14.703 44.312 5.59 1 97.25 273 GLU A O 1
ATOM 2140 N N . SER A 1 274 ? 13.516 42.969 6.867 1 96.81 274 SER A N 1
ATOM 2141 C CA . SER A 1 274 ? 14.719 42.375 7.449 1 96.81 274 SER A CA 1
ATOM 2142 C C . SER A 1 274 ? 15.555 41.656 6.387 1 96.81 274 SER A C 1
ATOM 2144 O O . SER A 1 274 ? 16.781 41.719 6.41 1 96.81 274 SER A O 1
ATOM 2146 N N . LEU A 1 275 ? 14.898 41 5.488 1 97.44 275 LEU A N 1
ATOM 2147 C CA . LEU A 1 275 ? 15.594 40.312 4.402 1 97.44 275 LEU A CA 1
ATOM 2148 C C . LEU A 1 275 ? 16.312 41.312 3.502 1 97.44 275 LEU A C 1
ATOM 2150 O O . LEU A 1 275 ? 17.469 41.094 3.131 1 97.44 275 LEU A O 1
ATOM 2154 N N . ILE A 1 276 ? 15.594 42.406 3.158 1 96.75 276 ILE A N 1
ATOM 2155 C CA . ILE A 1 276 ? 16.172 43.438 2.303 1 96.75 276 ILE A CA 1
ATOM 2156 C C . ILE A 1 276 ? 17.422 44 2.961 1 96.75 276 ILE A C 1
ATOM 2158 O O . ILE A 1 276 ? 18.438 44.219 2.297 1 96.75 276 ILE A O 1
ATOM 2162 N N . GLN A 1 277 ? 17.359 44.156 4.207 1 95.81 277 GLN A N 1
ATOM 2163 C CA . GLN A 1 277 ? 18.5 44.688 4.949 1 95.81 277 GLN A CA 1
ATOM 2164 C C . GLN A 1 277 ? 19.688 43.75 4.875 1 95.81 277 GLN A C 1
ATOM 2166 O O . GLN A 1 277 ? 20.812 44.188 4.617 1 95.81 277 GLN A O 1
ATOM 2171 N N . LYS A 1 278 ? 19.453 42.531 5.059 1 95.06 278 LYS A N 1
ATOM 2172 C CA . LYS A 1 278 ? 20.516 41.562 5.051 1 95.06 278 LYS A CA 1
ATOM 2173 C C . LYS A 1 278 ? 21.109 41.406 3.652 1 95.06 278 LYS A C 1
ATOM 2175 O O . LYS A 1 278 ? 22.312 41.125 3.504 1 95.06 278 LYS A O 1
ATOM 2180 N N . LEU A 1 279 ? 20.281 41.531 2.666 1 95.44 279 LEU A N 1
ATOM 2181 C CA . LEU A 1 279 ? 20.703 41.375 1.281 1 95.44 279 LEU A CA 1
ATOM 2182 C C . LEU A 1 279 ? 21.438 42.594 0.763 1 95.44 279 LEU A C 1
ATOM 2184 O O . LEU A 1 279 ? 22.172 42.531 -0.219 1 95.44 279 LEU A O 1
ATOM 2188 N N . SER A 1 280 ? 21.203 43.75 1.419 1 92.56 280 SER A N 1
ATOM 2189 C CA . SER A 1 280 ? 21.766 45 0.941 1 92.56 280 SER A CA 1
ATOM 2190 C C . SER A 1 280 ? 23.062 45.344 1.667 1 92.56 280 SER A C 1
ATOM 2192 O O . SER A 1 280 ? 23.703 46.344 1.359 1 92.56 280 SER A O 1
ATOM 2194 N N . LEU A 1 281 ? 23.328 44.531 2.586 1 86.75 281 LEU A N 1
ATOM 2195 C CA . LEU A 1 281 ? 24.531 44.812 3.355 1 86.75 281 LEU A CA 1
ATOM 2196 C C . LEU A 1 281 ? 25.766 44.719 2.477 1 86.75 281 LEU A C 1
ATOM 2198 O O . LEU A 1 281 ? 25.875 43.812 1.645 1 86.75 281 LEU A O 1
ATOM 2202 N N . LYS A 1 282 ? 26.641 45.844 2.598 1 80.81 282 LYS A N 1
ATOM 2203 C CA . LYS A 1 282 ? 27.922 45.812 1.903 1 80.81 282 LYS A CA 1
ATOM 2204 C C . LYS A 1 282 ? 28.906 44.875 2.609 1 80.81 282 LYS A C 1
ATOM 2206 O O . LYS A 1 282 ? 29.266 45.125 3.766 1 80.81 282 LYS A O 1
ATOM 2211 N N . THR A 1 283 ? 29.078 43.812 1.923 1 81.75 283 THR A N 1
ATOM 2212 C CA . THR A 1 283 ? 29.953 42.812 2.506 1 81.75 283 THR A CA 1
ATOM 2213 C C . THR A 1 283 ? 30.844 42.188 1.434 1 81.75 283 THR A C 1
ATOM 2215 O O . THR A 1 283 ? 30.625 42.406 0.239 1 81.75 283 THR A O 1
ATOM 2218 N N . THR A 1 284 ? 31.938 41.562 1.83 1 88.75 284 THR A N 1
ATOM 2219 C CA . THR A 1 284 ? 32.812 40.844 0.92 1 88.75 284 THR A CA 1
ATOM 2220 C C . THR A 1 284 ? 32.25 39.469 0.599 1 88.75 284 THR A C 1
ATOM 2222 O O . THR A 1 284 ? 32.781 38.75 -0.265 1 88.75 284 THR A O 1
ATOM 2225 N N . LYS A 1 285 ? 31.141 39.188 1.207 1 86.44 285 LYS A N 1
ATOM 2226 C CA . LYS A 1 285 ? 30.547 37.875 0.986 1 86.44 285 LYS A CA 1
ATOM 2227 C C . LYS A 1 285 ? 29.797 37.812 -0.34 1 86.44 285 LYS A C 1
ATOM 2229 O O . LYS A 1 285 ? 29.188 38.812 -0.751 1 86.44 285 LYS A O 1
ATOM 2234 N N . SER A 1 286 ? 29.969 36.688 -0.951 1 92.31 286 SER A N 1
ATOM 2235 C CA . SER A 1 286 ? 29.156 36.469 -2.15 1 92.31 286 SER A CA 1
ATOM 2236 C C . SER A 1 286 ? 27.672 36.406 -1.812 1 92.31 286 SER A C 1
ATOM 2238 O O . SER A 1 286 ? 27.297 36.125 -0.667 1 92.31 286 SER A O 1
ATOM 2240 N N . LEU A 1 287 ? 26.844 36.719 -2.73 1 92.62 287 LEU A N 1
ATOM 2241 C CA . LEU A 1 287 ? 25.406 36.625 -2.52 1 92.62 287 LEU A CA 1
ATOM 2242 C C . LEU A 1 287 ? 25.031 35.25 -1.991 1 92.62 287 LEU A C 1
ATOM 2244 O O . LEU A 1 287 ? 24.188 35.125 -1.092 1 92.62 287 LEU A O 1
ATOM 2248 N N . THR A 1 288 ? 25.625 34.188 -2.574 1 93.06 288 THR A N 1
ATOM 2249 C CA . THR A 1 288 ? 25.359 32.812 -2.137 1 93.06 288 THR A CA 1
ATOM 2250 C C . THR A 1 288 ? 25.719 32.625 -0.668 1 93.06 288 THR A C 1
ATOM 2252 O O . THR A 1 288 ? 25.016 31.969 0.081 1 93.06 288 THR A O 1
ATOM 2255 N N . GLN A 1 289 ? 26.734 33.219 -0.264 1 94.12 289 GLN A N 1
ATOM 2256 C CA . GLN A 1 289 ? 27.156 33.156 1.132 1 94.12 289 GLN A CA 1
ATOM 2257 C C . GLN A 1 289 ? 26.172 33.875 2.039 1 94.12 289 GLN A C 1
ATOM 2259 O O . GLN A 1 289 ? 25.875 33.438 3.148 1 94.12 289 GLN A O 1
ATOM 2264 N N . ILE A 1 290 ? 25.719 35.031 1.561 1 95 290 ILE A N 1
ATOM 2265 C CA . ILE A 1 290 ? 24.734 35.75 2.332 1 95 290 ILE A CA 1
ATOM 2266 C C . ILE A 1 290 ? 23.469 34.938 2.488 1 95 290 ILE A C 1
ATOM 2268 O O . ILE A 1 290 ? 22.938 34.781 3.596 1 95 290 ILE A O 1
ATOM 2272 N N . LEU A 1 291 ? 23 34.344 1.428 1 96.62 291 LEU A N 1
ATOM 2273 C CA . LEU A 1 291 ? 21.781 33.531 1.436 1 96.62 291 LEU A CA 1
ATOM 2274 C C . LEU A 1 291 ? 21.938 32.344 2.371 1 96.62 291 LEU A C 1
ATOM 2276 O O . LEU A 1 291 ? 21.016 32.031 3.135 1 96.62 291 LEU A O 1
ATOM 2280 N N . LYS A 1 292 ? 23.062 31.688 2.41 1 95.69 292 LYS A N 1
ATOM 2281 C CA . LYS A 1 292 ? 23.312 30.469 3.188 1 95.69 292 LYS A CA 1
ATOM 2282 C C . LYS A 1 292 ? 23.578 30.797 4.652 1 95.69 292 LYS A C 1
ATOM 2284 O O . LYS A 1 292 ? 23.031 30.156 5.551 1 95.69 292 LYS A O 1
ATOM 2289 N N . ASN A 1 293 ? 24.391 31.828 4.914 1 94.19 293 ASN A N 1
ATOM 2290 C CA . ASN A 1 293 ? 24.938 32.031 6.25 1 94.19 293 ASN A CA 1
ATOM 2291 C C . ASN A 1 293 ? 24.141 33.062 7.039 1 94.19 293 ASN A C 1
ATOM 2293 O O . ASN A 1 293 ? 23.984 32.938 8.258 1 94.19 293 ASN A O 1
ATOM 2297 N N . GLU A 1 294 ? 23.641 34.062 6.363 1 93.62 294 GLU A N 1
ATOM 2298 C CA . GLU A 1 294 ? 22.922 35.125 7.055 1 93.62 294 GLU A CA 1
ATOM 2299 C C . GLU A 1 294 ? 21.406 34.875 7.035 1 93.62 294 GLU A C 1
ATOM 2301 O O . GLU A 1 294 ? 20.719 35.094 8.031 1 93.62 294 GLU A O 1
ATOM 2306 N N . ILE A 1 295 ? 20.984 34.438 5.883 1 95.88 295 ILE A N 1
ATOM 2307 C CA . ILE A 1 295 ? 19.547 34.219 5.734 1 95.88 295 ILE A CA 1
ATOM 2308 C C . ILE A 1 295 ? 19.219 32.75 6.035 1 95.88 295 ILE A C 1
ATOM 2310 O O . ILE A 1 295 ? 18.062 32.438 6.328 1 95.88 295 ILE A O 1
ATOM 2314 N N . LYS A 1 296 ? 20.203 31.859 6 1 96.44 296 LYS A N 1
ATOM 2315 C CA . LYS A 1 296 ? 20.125 30.453 6.379 1 96.44 296 LYS A CA 1
ATOM 2316 C C . LYS A 1 296 ? 19.188 29.688 5.441 1 96.44 296 LYS A C 1
ATOM 2318 O O . LYS A 1 296 ? 18.344 28.906 5.895 1 96.44 296 LYS A O 1
ATOM 2323 N N . LEU A 1 297 ? 19.25 30 4.152 1 97.38 297 LEU A N 1
ATOM 2324 C CA . LEU A 1 297 ? 18.594 29.156 3.156 1 97.38 297 LEU A CA 1
ATOM 2325 C C . LEU A 1 297 ? 19.391 27.875 2.904 1 97.38 297 LEU A C 1
ATOM 2327 O O . LEU A 1 297 ? 20.609 27.906 2.889 1 97.38 297 LEU A O 1
ATOM 2331 N N . SER A 1 298 ? 18.688 26.828 2.775 1 96 298 SER A N 1
ATOM 2332 C CA . SER A 1 298 ? 19.328 25.578 2.393 1 96 298 SER A CA 1
ATOM 2333 C C . SER A 1 298 ? 19.797 25.625 0.938 1 96 298 SER A C 1
ATOM 2335 O O . SER A 1 298 ? 19.359 26.484 0.169 1 96 298 SER A O 1
ATOM 2337 N N . ASP A 1 299 ? 20.625 24.656 0.576 1 95.5 299 ASP A N 1
ATOM 2338 C CA . ASP A 1 299 ? 21.078 24.531 -0.807 1 95.5 299 ASP A CA 1
ATOM 2339 C C . ASP A 1 299 ? 19.891 24.328 -1.752 1 95.5 299 ASP A C 1
ATOM 2341 O O . ASP A 1 299 ? 19.875 24.859 -2.859 1 95.5 299 ASP A O 1
ATOM 2345 N N . THR A 1 300 ? 18.953 23.578 -1.282 1 96.5 300 THR A N 1
ATOM 2346 C CA . THR A 1 300 ? 17.781 23.281 -2.1 1 96.5 300 THR A CA 1
ATOM 2347 C C . THR A 1 300 ? 16.938 24.531 -2.314 1 96.5 300 THR A C 1
ATOM 2349 O O . THR A 1 300 ? 16.453 24.781 -3.424 1 96.5 300 THR A O 1
ATOM 2352 N N . GLN A 1 301 ? 16.766 25.281 -1.312 1 97.62 301 GLN A N 1
ATOM 2353 C CA . GLN A 1 301 ? 16 26.531 -1.433 1 97.62 301 GLN A CA 1
ATOM 2354 C C . GLN A 1 301 ? 16.703 27.5 -2.383 1 97.62 301 GLN A C 1
ATOM 2356 O O . GLN A 1 301 ? 16.047 28.125 -3.227 1 97.62 301 GLN A O 1
ATOM 2361 N N . ILE A 1 302 ? 18 27.609 -2.262 1 97.06 302 ILE A N 1
ATOM 2362 C CA . ILE A 1 302 ? 18.766 28.5 -3.125 1 97.06 302 ILE A CA 1
ATOM 2363 C C . ILE A 1 302 ? 18.688 28 -4.57 1 97.06 302 ILE A C 1
ATOM 2365 O O . ILE A 1 302 ? 18.5 28.797 -5.492 1 97.06 302 ILE A O 1
ATOM 2369 N N . ALA A 1 303 ? 18.766 26.719 -4.691 1 96.69 303 ALA A N 1
ATOM 2370 C CA . ALA A 1 303 ? 18.688 26.141 -6.031 1 96.69 303 ALA A CA 1
ATOM 2371 C C . ALA A 1 303 ? 17.328 26.391 -6.668 1 96.69 303 ALA A C 1
ATOM 2373 O O . ALA A 1 303 ? 17.234 26.625 -7.875 1 96.69 303 ALA A O 1
ATOM 2374 N N . LEU A 1 304 ? 16.312 26.328 -5.91 1 96.5 304 LEU A N 1
ATOM 2375 C CA . LEU A 1 304 ? 14.969 26.625 -6.402 1 96.5 304 LEU A CA 1
ATOM 2376 C C . LEU A 1 304 ? 14.859 28.062 -6.895 1 96.5 304 LEU A C 1
ATOM 2378 O O . LEU A 1 304 ? 14.328 28.312 -7.98 1 96.5 304 LEU A O 1
ATOM 2382 N N . LEU A 1 305 ? 15.391 28.938 -6.102 1 96.31 305 LEU A N 1
ATOM 2383 C CA . LEU A 1 305 ? 15.375 30.328 -6.5 1 96.31 305 LEU A CA 1
ATOM 2384 C C . LEU A 1 305 ? 16.109 30.531 -7.824 1 96.31 305 LEU A C 1
ATOM 2386 O O . LEU A 1 305 ? 15.586 31.172 -8.734 1 96.31 305 LEU A O 1
ATOM 2390 N N . LYS A 1 306 ? 17.219 29.906 -7.918 1 94.81 306 LYS A N 1
ATOM 2391 C CA . LYS A 1 306 ? 18.031 30.062 -9.109 1 94.81 306 LYS A CA 1
ATOM 2392 C C . LYS A 1 306 ? 17.375 29.422 -10.328 1 94.81 306 LYS A C 1
ATOM 2394 O O . LYS A 1 306 ? 17.562 29.875 -11.461 1 94.81 306 LYS A O 1
ATOM 2399 N N . ALA A 1 307 ? 16.609 28.406 -10.055 1 92.81 307 ALA A N 1
ATOM 2400 C CA . ALA A 1 307 ? 15.992 27.641 -11.141 1 92.81 307 ALA A CA 1
ATOM 2401 C C . ALA A 1 307 ? 14.773 28.375 -11.695 1 92.81 307 ALA A C 1
ATOM 2403 O O . ALA A 1 307 ? 14.43 28.219 -12.875 1 92.81 307 ALA A O 1
ATOM 2404 N N . VAL A 1 308 ? 14.102 29.156 -10.922 1 88.56 308 VAL A N 1
ATOM 2405 C CA . VAL A 1 308 ? 12.773 29.641 -11.289 1 88.56 308 VAL A CA 1
ATOM 2406 C C . VAL A 1 308 ? 12.82 31.141 -11.516 1 88.56 308 VAL A C 1
ATOM 2408 O O . VAL A 1 308 ? 12.164 31.672 -12.414 1 88.56 308 VAL A O 1
ATOM 2411 N N . ILE A 1 309 ? 13.656 31.828 -10.75 1 90.69 309 ILE A N 1
ATOM 2412 C CA . ILE A 1 309 ? 13.633 33.281 -10.82 1 90.69 309 ILE A CA 1
ATOM 2413 C C . ILE A 1 309 ? 14.727 33.781 -11.773 1 90.69 309 ILE A C 1
ATOM 2415 O O . ILE A 1 309 ? 15.828 33.219 -11.805 1 90.69 309 ILE A O 1
ATOM 2419 N N . PRO A 1 310 ? 14.453 34.812 -12.523 1 92.12 310 PRO A N 1
ATOM 2420 C CA . PRO A 1 310 ? 15.445 35.375 -13.445 1 92.12 310 PRO A CA 1
ATOM 2421 C C . PRO A 1 310 ? 16.719 35.844 -12.727 1 92.12 310 PRO A C 1
ATOM 2423 O O . PRO A 1 310 ? 16.641 36.375 -11.617 1 92.12 310 PRO A O 1
ATOM 2426 N N . LYS A 1 311 ? 17.859 35.812 -13.406 1 90.81 311 LYS A N 1
ATOM 2427 C CA . LYS A 1 311 ? 19.172 36.156 -12.859 1 90.81 311 LYS A CA 1
ATOM 2428 C C . LYS A 1 311 ? 19.219 37.594 -12.406 1 90.81 311 LYS A C 1
ATOM 2430 O O . LYS A 1 311 ? 19.875 37.938 -11.406 1 90.81 311 LYS A O 1
ATOM 2435 N N . GLU A 1 312 ? 18.516 38.406 -13.133 1 92.38 312 GLU A N 1
ATOM 2436 C CA . GLU A 1 312 ? 18.531 39.844 -12.844 1 92.38 312 GLU A CA 1
ATOM 2437 C C . GLU A 1 312 ? 17.922 40.156 -11.477 1 92.38 312 GLU A C 1
ATOM 2439 O O . GLU A 1 312 ? 18.281 41.125 -10.828 1 92.38 312 GLU A O 1
ATOM 2444 N N . THR A 1 313 ? 17.031 39.281 -11.086 1 92.25 313 THR A N 1
ATOM 2445 C CA . THR A 1 313 ? 16.359 39.469 -9.805 1 92.25 313 THR A CA 1
ATOM 2446 C C . THR A 1 313 ? 17.328 39.344 -8.641 1 92.25 313 THR A C 1
ATOM 2448 O O . THR A 1 313 ? 17.141 39.969 -7.598 1 92.25 313 THR A O 1
ATOM 2451 N N . PHE A 1 314 ? 18.406 38.625 -8.805 1 93.5 314 PHE A N 1
ATOM 2452 C CA . PHE A 1 314 ? 19.375 38.375 -7.738 1 93.5 314 PHE A CA 1
ATOM 2453 C C . PHE A 1 314 ? 20.203 39.625 -7.473 1 93.5 314 PHE A C 1
ATOM 2455 O O . PHE A 1 314 ? 20.875 39.719 -6.441 1 93.5 314 PHE A O 1
ATOM 2462 N N . LEU A 1 315 ? 20.125 40.562 -8.43 1 91 315 LEU A N 1
ATOM 2463 C CA . LEU A 1 315 ? 20.891 41.812 -8.289 1 91 315 LEU A CA 1
ATOM 2464 C C . LEU A 1 315 ? 20.078 42.875 -7.559 1 91 315 LEU A C 1
ATOM 2466 O O . LEU A 1 315 ? 20.594 43.938 -7.223 1 91 315 LEU A O 1
ATOM 2470 N N . ASN A 1 316 ? 18.875 42.625 -7.316 1 95.19 316 ASN A N 1
ATOM 2471 C CA . ASN A 1 316 ? 17.953 43.531 -6.648 1 95.19 316 ASN A CA 1
ATOM 2472 C C . ASN A 1 316 ? 17.453 42.938 -5.324 1 95.19 316 ASN A C 1
ATOM 2474 O O . ASN A 1 316 ? 16.625 42.062 -5.309 1 95.19 316 ASN A O 1
ATOM 2478 N N . ALA A 1 317 ? 17.891 43.531 -4.246 1 95.88 317 ALA A N 1
ATOM 2479 C CA . ALA A 1 317 ? 17.609 43 -2.904 1 95.88 317 ALA A CA 1
ATOM 2480 C C . ALA A 1 317 ? 16.109 42.938 -2.648 1 95.88 317 ALA A C 1
ATOM 2482 O O . ALA A 1 317 ? 15.617 42 -2.031 1 95.88 317 ALA A O 1
ATOM 2483 N N . GLU A 1 318 ? 15.422 43.938 -3.076 1 96.75 318 GLU A N 1
ATOM 2484 C CA . GLU A 1 318 ? 13.977 43.969 -2.863 1 96.75 318 GLU A CA 1
ATOM 2485 C C . GLU A 1 318 ? 13.273 42.844 -3.617 1 96.75 318 GLU A C 1
ATOM 2487 O O . GLU A 1 318 ? 12.398 42.188 -3.064 1 96.75 318 GLU A O 1
ATOM 2492 N N . GLN A 1 319 ? 13.641 42.688 -4.836 1 96.69 319 GLN A N 1
ATOM 2493 C CA . GLN A 1 319 ? 13.031 41.656 -5.656 1 96.69 319 GLN A CA 1
ATOM 2494 C C . GLN A 1 319 ? 13.391 40.281 -5.137 1 96.69 319 GLN A C 1
ATOM 2496 O O . GLN A 1 319 ? 12.539 39.375 -5.105 1 96.69 319 GLN A O 1
ATOM 2501 N N . LEU A 1 320 ? 14.602 40.094 -4.762 1 97.25 320 LEU A N 1
ATOM 2502 C CA . LEU A 1 320 ? 15.031 38.812 -4.23 1 97.25 320 LEU A CA 1
ATOM 2503 C C . LEU A 1 320 ? 14.312 38.5 -2.928 1 97.25 320 LEU A C 1
ATOM 2505 O O . LEU A 1 320 ? 13.859 37.375 -2.725 1 97.25 320 LEU A O 1
ATOM 2509 N N . ALA A 1 321 ? 14.18 39.469 -2.08 1 98 321 ALA A N 1
ATOM 2510 C CA . ALA A 1 321 ? 13.453 39.312 -0.827 1 98 321 ALA A CA 1
ATOM 2511 C C . ALA A 1 321 ? 12 38.906 -1.087 1 98 321 ALA A C 1
ATOM 2513 O O . ALA A 1 321 ? 11.445 38.062 -0.381 1 98 321 ALA A O 1
ATOM 2514 N N . THR A 1 322 ? 11.438 39.562 -2.086 1 97.62 322 THR A N 1
ATOM 2515 C CA . THR A 1 322 ? 10.062 39.25 -2.451 1 97.62 322 THR A CA 1
ATOM 2516 C C . THR A 1 322 ? 9.938 37.781 -2.867 1 97.62 322 THR A C 1
ATOM 2518 O O . THR A 1 322 ? 9 37.094 -2.457 1 97.62 322 THR A O 1
ATOM 2521 N N . ASN A 1 323 ? 10.867 37.281 -3.605 1 97.56 323 ASN A N 1
ATOM 2522 C CA . ASN A 1 323 ? 10.82 35.906 -4.09 1 97.56 323 ASN A CA 1
ATOM 2523 C C . ASN A 1 323 ? 11.125 34.906 -2.973 1 97.56 323 ASN A C 1
ATOM 2525 O O . ASN A 1 323 ? 10.594 33.781 -2.965 1 97.56 323 ASN A O 1
ATOM 2529 N N . ILE A 1 324 ? 11.977 35.281 -2.023 1 98.19 324 ILE A N 1
ATOM 2530 C CA . ILE A 1 324 ? 12.25 34.406 -0.871 1 98.19 324 ILE A CA 1
ATOM 2531 C C . ILE A 1 324 ? 11 34.281 -0.005 1 98.19 324 ILE A C 1
ATOM 2533 O O . ILE A 1 324 ? 10.688 33.219 0.498 1 98.19 324 ILE A O 1
ATOM 2537 N N . LYS A 1 325 ? 10.242 35.375 0.082 1 98.06 325 LYS A N 1
ATOM 2538 C CA . LYS A 1 325 ? 9.07 35.469 0.947 1 98.06 325 LYS A CA 1
ATOM 2539 C C . LYS A 1 325 ? 7.844 34.844 0.269 1 98.06 325 LYS A C 1
ATOM 2541 O O . LYS A 1 325 ? 6.891 34.469 0.939 1 98.06 325 LYS A O 1
ATOM 2546 N N . SER A 1 326 ? 7.898 34.875 -1.053 1 97.62 326 SER A N 1
ATOM 2547 C CA . SER A 1 326 ? 6.758 34.406 -1.828 1 97.62 326 SER A CA 1
ATOM 2548 C C . SER A 1 326 ? 7.211 33.719 -3.115 1 97.62 326 SER A C 1
ATOM 2550 O O . SER A 1 326 ? 6.934 34.188 -4.211 1 97.62 326 SER A O 1
ATOM 2552 N N . PHE A 1 327 ? 7.797 32.594 -2.953 1 97.88 327 PHE A N 1
ATOM 2553 C CA . PHE A 1 327 ? 8.273 31.828 -4.102 1 97.88 327 PHE A CA 1
ATOM 2554 C C . PHE A 1 327 ? 7.113 31.156 -4.82 1 97.88 327 PHE A C 1
ATOM 2556 O O . PHE A 1 327 ? 6.395 30.344 -4.227 1 97.88 327 PHE A O 1
ATOM 2563 N N . PRO A 1 328 ? 6.945 31.453 -6.086 1 96.56 328 PRO A N 1
ATOM 2564 C CA . PRO A 1 328 ? 5.793 30.891 -6.797 1 96.56 328 PRO A CA 1
ATOM 2565 C C . PRO A 1 328 ? 6 29.422 -7.191 1 96.56 328 PRO A C 1
ATOM 2567 O O . PRO A 1 328 ? 7.078 29.062 -7.664 1 96.56 328 PRO A O 1
ATOM 2570 N N . VAL A 1 329 ? 4.992 28.625 -6.965 1 97.38 329 VAL A N 1
ATOM 2571 C CA . VAL A 1 329 ? 4.98 27.234 -7.395 1 97.38 329 VAL A CA 1
ATOM 2572 C C . VAL A 1 329 ? 3.719 26.953 -8.211 1 97.38 329 VAL A C 1
ATOM 2574 O O . VAL A 1 329 ? 2.602 27.141 -7.719 1 97.38 329 VAL A O 1
ATOM 2577 N N . ALA A 1 330 ? 3.887 26.531 -9.406 1 96.62 330 ALA A N 1
ATOM 2578 C CA . ALA A 1 330 ? 2.773 26.109 -10.25 1 96.62 330 ALA A CA 1
ATOM 2579 C C . ALA A 1 330 ? 2.504 24.625 -10.102 1 96.62 330 ALA A C 1
ATOM 2581 O O . ALA A 1 330 ? 3.395 23.797 -10.328 1 96.62 330 ALA A O 1
ATOM 2582 N N . ILE A 1 331 ? 1.322 24.328 -9.641 1 97.81 331 ILE A N 1
ATOM 2583 C CA . ILE A 1 331 ? 0.899 22.938 -9.484 1 97.81 331 ILE A CA 1
ATOM 2584 C C . ILE A 1 331 ? 0.099 22.5 -10.711 1 97.81 331 ILE A C 1
ATOM 2586 O O . ILE A 1 331 ? -0.875 23.156 -11.094 1 97.81 331 ILE A O 1
ATOM 2590 N N . THR A 1 332 ? 0.467 21.375 -11.336 1 96.62 332 THR A N 1
ATOM 2591 C CA . THR A 1 332 ? -0.122 21 -12.617 1 96.62 332 THR A CA 1
ATOM 2592 C C . THR A 1 332 ? -0.903 19.688 -12.492 1 96.62 332 THR A C 1
ATOM 2594 O O . THR A 1 332 ? -1.464 19.203 -13.469 1 96.62 332 THR A O 1
ATOM 2597 N N . GLY A 1 333 ? -0.933 19.125 -11.32 1 96 333 GLY A N 1
ATOM 2598 C CA . GLY A 1 333 ? -1.651 17.875 -11.117 1 96 333 GLY A CA 1
ATOM 2599 C C . GLY A 1 333 ? -1.512 17.328 -9.711 1 96 333 GLY A C 1
ATOM 2600 O O . GLY A 1 333 ? -0.94 17.984 -8.836 1 96 333 GLY A O 1
ATOM 2601 N N . MET A 1 334 ? -2.121 16.203 -9.508 1 95.75 334 MET A N 1
ATOM 2602 C CA . MET A 1 334 ? -2.084 15.469 -8.242 1 95.75 334 MET A CA 1
ATOM 2603 C C . MET A 1 334 ? -1.677 14.016 -8.469 1 95.75 334 MET A C 1
ATOM 2605 O O . MET A 1 334 ? -1.917 13.453 -9.539 1 95.75 334 MET A O 1
ATOM 2609 N N . ALA A 1 335 ? -1.061 13.453 -7.449 1 94.75 335 ALA A N 1
ATOM 2610 C CA . ALA A 1 335 ? -0.688 12.039 -7.527 1 94.75 335 ALA A CA 1
ATOM 2611 C C . ALA A 1 335 ? -1.919 11.156 -7.711 1 94.75 335 ALA A C 1
ATOM 2613 O O . ALA A 1 335 ? -3.031 11.547 -7.352 1 94.75 335 ALA A O 1
ATOM 2614 N N . PRO A 1 336 ? -1.686 9.945 -8.328 1 92.56 336 PRO A N 1
ATOM 2615 C CA . PRO A 1 336 ? -2.785 8.984 -8.43 1 92.56 336 PRO A CA 1
ATOM 2616 C C . PRO A 1 336 ? -3.377 8.609 -7.074 1 92.56 336 PRO A C 1
ATOM 2618 O O . PRO A 1 336 ? -2.654 8.555 -6.074 1 92.56 336 PRO A O 1
ATOM 2621 N N . ILE A 1 337 ? -4.648 8.289 -7.059 1 94.5 337 ILE A N 1
ATOM 2622 C CA . ILE A 1 337 ? -5.43 8.047 -5.848 1 94.5 337 ILE A CA 1
ATOM 2623 C C . ILE A 1 337 ? -4.789 6.914 -5.043 1 94.5 337 ILE A C 1
ATOM 2625 O O . ILE A 1 337 ? -4.773 6.957 -3.811 1 94.5 337 ILE A O 1
ATOM 2629 N N . ASN A 1 338 ? -4.18 5.957 -5.699 1 93.5 338 ASN A N 1
ATOM 2630 C CA . ASN A 1 338 ? -3.627 4.801 -5 1 93.5 338 ASN A CA 1
ATOM 2631 C C . ASN A 1 338 ? -2.352 5.164 -4.242 1 93.5 338 ASN A C 1
ATOM 2633 O O . ASN A 1 338 ? -1.838 4.359 -3.461 1 93.5 338 ASN A O 1
ATOM 2637 N N . GLU A 1 339 ? -1.844 6.352 -4.43 1 93.06 339 GLU A N 1
ATOM 2638 C CA . GLU A 1 339 ? -0.646 6.812 -3.738 1 93.06 339 GLU A CA 1
ATOM 2639 C C . GLU A 1 339 ? -0.994 7.832 -2.656 1 93.06 339 GLU A C 1
ATOM 2641 O O . GLU A 1 339 ? -0.123 8.258 -1.895 1 93.06 339 GLU A O 1
ATOM 2646 N N . ALA A 1 340 ? -2.229 8.195 -2.631 1 94.94 340 ALA A N 1
ATOM 2647 C CA . ALA A 1 340 ? -2.664 9.219 -1.685 1 94.94 340 ALA A CA 1
ATOM 2648 C C . ALA A 1 340 ? -2.846 8.633 -0.287 1 94.94 340 ALA A C 1
ATOM 2650 O O . ALA A 1 340 ? -3.314 7.504 -0.136 1 94.94 340 ALA A O 1
ATOM 2651 N N . ILE A 1 341 ? -2.521 9.398 0.674 1 93.56 341 ILE A N 1
ATOM 2652 C CA . ILE A 1 341 ? -2.658 8.984 2.066 1 93.56 341 ILE A CA 1
ATOM 2653 C C . ILE A 1 341 ? -4.137 8.789 2.402 1 93.56 341 ILE A C 1
ATOM 2655 O O . ILE A 1 341 ? -4.488 7.902 3.18 1 93.56 341 ILE A O 1
ATOM 2659 N N . SER A 1 342 ? -4.961 9.625 1.834 1 95.69 342 SER A N 1
ATOM 2660 C CA . SER A 1 342 ? -6.402 9.555 2.049 1 95.69 342 SER A CA 1
ATOM 2661 C C . SER A 1 342 ? -7.168 9.977 0.8 1 95.69 342 SER A C 1
ATOM 2663 O O . SER A 1 342 ? -6.566 10.297 -0.226 1 95.69 342 SER A O 1
ATOM 2665 N N . THR A 1 343 ? -8.5 9.859 0.887 1 97.44 343 THR A N 1
ATOM 2666 C CA . THR A 1 343 ? -9.367 10.242 -0.22 1 97.44 343 THR A CA 1
ATOM 2667 C C . THR A 1 343 ? -10.547 11.086 0.279 1 97.44 343 THR A C 1
ATOM 2669 O O . THR A 1 343 ? -10.883 11.047 1.464 1 97.44 343 THR A O 1
ATOM 2672 N N . VAL A 1 344 ? -11.031 11.836 -0.623 1 97.69 344 VAL A N 1
ATOM 2673 C CA . VAL A 1 344 ? -12.367 12.391 -0.448 1 97.69 344 VAL A CA 1
ATOM 2674 C C . VAL A 1 344 ? -13.359 11.648 -1.337 1 97.69 344 VAL A C 1
ATOM 2676 O O . VAL A 1 344 ? -12.961 10.859 -2.197 1 97.69 344 VAL A O 1
ATOM 2679 N N . GLY A 1 345 ? -14.641 11.953 -1.072 1 98.06 345 GLY A N 1
ATOM 2680 C CA . GLY A 1 345 ? -15.688 11.211 -1.761 1 98.06 345 GLY A CA 1
ATOM 2681 C C . GLY A 1 345 ? -16.312 10.125 -0.908 1 98.06 345 GLY A C 1
ATOM 2682 O O . GLY A 1 345 ? -16.094 10.078 0.306 1 98.06 345 GLY A O 1
ATOM 2683 N N . GLY A 1 346 ? -17.062 9.203 -1.604 1 98.44 346 GLY A N 1
ATOM 2684 C CA . GLY A 1 346 ? -17.859 8.203 -0.905 1 98.44 346 GLY A CA 1
ATOM 2685 C C . GLY A 1 346 ? -19.312 8.578 -0.768 1 98.44 346 GLY A C 1
ATOM 2686 O O . GLY A 1 346 ? -19.922 9.102 -1.707 1 98.44 346 GLY A O 1
ATOM 2687 N N . ILE A 1 347 ? -19.859 8.289 0.346 1 98.88 347 ILE A N 1
ATOM 2688 C CA . ILE A 1 347 ? -21.25 8.625 0.603 1 98.88 347 ILE A CA 1
ATOM 2689 C C . ILE A 1 347 ? -21.375 10.125 0.863 1 98.88 347 ILE A C 1
ATOM 2691 O O . ILE A 1 347 ? -20.641 10.688 1.682 1 98.88 347 ILE A O 1
ATOM 2695 N N . ALA A 1 348 ? -22.281 10.742 0.131 1 98.81 348 ALA A N 1
ATOM 2696 C CA . ALA A 1 348 ? -22.531 12.164 0.356 1 98.81 348 ALA A CA 1
ATOM 2697 C C . ALA A 1 348 ? -22.984 12.422 1.788 1 98.81 348 ALA A C 1
ATOM 2699 O O . ALA A 1 348 ? -23.812 11.672 2.326 1 98.81 348 ALA A O 1
ATOM 2700 N N . LEU A 1 349 ? -22.469 13.531 2.326 1 98.56 349 LEU A N 1
ATOM 2701 C CA . LEU A 1 349 ? -22.812 13.844 3.709 1 98.56 349 LEU A CA 1
ATOM 2702 C C . LEU A 1 349 ? -24.312 14.117 3.855 1 98.56 349 LEU A C 1
ATOM 2704 O O . LEU A 1 349 ? -24.875 13.914 4.93 1 98.56 349 LEU A O 1
ATOM 2708 N N . SER A 1 350 ? -24.953 14.516 2.785 1 98.25 350 SER A N 1
ATOM 2709 C CA . SER A 1 350 ? -26.391 14.812 2.807 1 98.25 350 SER A CA 1
ATOM 2710 C C . SER A 1 350 ? -27.219 13.547 2.992 1 98.25 350 SER A C 1
ATOM 2712 O O . SER A 1 350 ? -28.406 13.617 3.281 1 98.25 350 SER A O 1
ATOM 2714 N N . GLU A 1 351 ? -26.641 12.414 2.836 1 98.69 351 GLU A N 1
ATOM 2715 C CA . GLU A 1 351 ? -27.375 11.156 2.857 1 98.69 351 GLU A CA 1
ATOM 2716 C C . GLU A 1 351 ? -27.5 10.609 4.277 1 98.69 351 GLU A C 1
ATOM 2718 O O . GLU A 1 351 ? -28.25 9.664 4.523 1 98.69 351 GLU A O 1
ATOM 2723 N N . VAL A 1 352 ? -26.797 11.188 5.258 1 98.56 352 VAL A N 1
ATOM 2724 C CA . VAL A 1 352 ? -26.812 10.68 6.625 1 98.56 352 VAL A CA 1
ATOM 2725 C C . VAL A 1 352 ? -27.281 11.773 7.574 1 98.56 352 VAL A C 1
ATOM 2727 O O . VAL A 1 352 ? -27.203 12.961 7.258 1 98.56 352 VAL A O 1
ATOM 2730 N N . ASP A 1 353 ? -27.812 11.414 8.68 1 97.94 353 ASP A N 1
ATOM 2731 C CA . ASP A 1 353 ? -28.172 12.375 9.719 1 97.94 353 ASP A CA 1
ATOM 2732 C C . ASP A 1 353 ? -27.016 12.594 10.695 1 97.94 353 ASP A C 1
ATOM 2734 O O . ASP A 1 353 ? -25.891 12.172 10.422 1 97.94 353 ASP A O 1
ATOM 2738 N N . ASP A 1 354 ? -27.234 13.227 11.82 1 95.75 354 ASP A N 1
ATOM 2739 C CA . ASP A 1 354 ? -26.188 13.641 12.742 1 95.75 354 ASP A CA 1
ATOM 2740 C C . ASP A 1 354 ? -25.641 12.453 13.523 1 95.75 354 ASP A C 1
ATOM 2742 O O . ASP A 1 354 ? -24.594 12.562 14.18 1 95.75 354 ASP A O 1
ATOM 2746 N N . THR A 1 355 ? -26.266 11.297 13.383 1 97 355 THR A N 1
ATOM 2747 C CA . THR A 1 355 ? -25.812 10.094 14.055 1 97 355 THR A CA 1
ATOM 2748 C C . THR A 1 355 ? -25.234 9.102 13.055 1 97 355 THR A C 1
ATOM 2750 O O . THR A 1 355 ? -24.984 7.941 13.391 1 97 355 THR A O 1
ATOM 2753 N N . PHE A 1 356 ? -25.109 9.516 11.766 1 98.56 356 PHE A N 1
ATOM 2754 C CA . PHE A 1 356 ? -24.484 8.781 10.672 1 98.56 356 PHE A CA 1
ATOM 2755 C C . PHE A 1 356 ? -25.438 7.711 10.141 1 98.56 356 PHE A C 1
ATOM 2757 O O . PHE A 1 356 ? -25.016 6.785 9.445 1 98.56 356 PHE A O 1
ATOM 2764 N N . GLN A 1 357 ? -26.812 7.809 10.531 1 98.75 357 GLN A N 1
ATOM 2765 C CA . GLN A 1 357 ? -27.797 6.902 9.953 1 98.75 357 GLN A CA 1
ATOM 2766 C C . GLN A 1 357 ? -28.172 7.328 8.539 1 98.75 357 GLN A C 1
ATOM 2768 O O . GLN A 1 357 ? -28.375 8.516 8.273 1 98.75 357 GLN A O 1
ATOM 2773 N N . LEU A 1 358 ? -28.141 6.398 7.637 1 98.69 358 LEU A N 1
ATOM 2774 C CA . LEU A 1 358 ? -28.641 6.672 6.297 1 98.69 358 LEU A CA 1
ATOM 2775 C C . LEU A 1 358 ? -30.109 7.082 6.34 1 98.69 358 LEU A C 1
ATOM 2777 O O . LEU A 1 358 ? -30.938 6.363 6.898 1 98.69 358 LEU A O 1
ATOM 2781 N N . LYS A 1 359 ? -30.422 8.195 5.738 1 98.19 359 LYS A N 1
ATOM 2782 C CA . LYS A 1 359 ? -31.781 8.719 5.754 1 98.19 359 LYS A CA 1
ATOM 2783 C C . LYS A 1 359 ? -32.75 7.785 5.02 1 98.19 359 LYS A C 1
ATOM 2785 O O . LYS A 1 359 ? -33.875 7.59 5.445 1 98.19 359 LYS A O 1
ATOM 2790 N N . GLN A 1 360 ? -32.281 7.125 4.004 1 96 360 GLN A N 1
ATOM 2791 C CA . GLN A 1 360 ? -33.125 6.301 3.148 1 96 360 GLN A CA 1
ATOM 2792 C C . GLN A 1 360 ? -33.188 4.859 3.654 1 96 360 GLN A C 1
ATOM 2794 O O . GLN A 1 360 ? -34 4.062 3.176 1 96 360 GLN A O 1
ATOM 2799 N N . LEU A 1 361 ? -32.375 4.5 4.605 1 96.31 361 LEU A N 1
ATOM 2800 C CA . LEU A 1 361 ? -32.312 3.127 5.098 1 96.31 361 LEU A CA 1
ATOM 2801 C C . LEU A 1 361 ? -32.219 3.1 6.617 1 96.31 361 LEU A C 1
ATOM 2803 O O . LEU A 1 361 ? -31.156 2.752 7.164 1 96.31 361 LEU A O 1
ATOM 2807 N N . PRO A 1 362 ? -33.344 3.33 7.273 1 96.44 362 PRO A N 1
ATOM 2808 C CA . PRO A 1 362 ? -33.312 3.307 8.734 1 96.44 362 PRO A CA 1
ATOM 2809 C C . PRO A 1 362 ? -32.688 2.018 9.289 1 96.44 362 PRO A C 1
ATOM 2811 O O . PRO A 1 362 ? -32.938 0.933 8.758 1 96.44 362 PRO A O 1
ATOM 2814 N N . GLY A 1 363 ? -31.828 2.145 10.297 1 97.5 363 GLY A N 1
ATOM 2815 C CA . GLY A 1 363 ? -31.141 0.996 10.875 1 97.5 363 GLY A CA 1
ATOM 2816 C C . GLY A 1 363 ? -29.781 0.742 10.258 1 97.5 363 GLY A C 1
ATOM 2817 O O . GLY A 1 363 ? -29.016 -0.095 10.742 1 97.5 363 GLY A O 1
ATOM 2818 N N . HIS A 1 364 ? -29.469 1.499 9.172 1 98.62 364 HIS A N 1
ATOM 2819 C CA . HIS A 1 364 ? -28.172 1.438 8.516 1 98.62 364 HIS A CA 1
ATOM 2820 C C . HIS A 1 364 ? -27.359 2.707 8.773 1 98.62 364 HIS A C 1
ATOM 2822 O O . HIS A 1 364 ? -27.891 3.816 8.633 1 98.62 364 HIS A O 1
ATOM 2828 N N . TYR A 1 365 ? -26.125 2.545 9.211 1 98.88 365 TYR A N 1
ATOM 2829 C CA . TYR A 1 365 ? -25.234 3.658 9.539 1 98.88 365 TYR A CA 1
ATOM 2830 C C . TYR A 1 365 ? -23.969 3.598 8.711 1 98.88 365 TYR A C 1
ATOM 2832 O O . TYR A 1 365 ? -23.562 2.521 8.258 1 98.88 365 TYR A O 1
ATOM 2840 N N . VAL A 1 366 ? -23.359 4.789 8.477 1 98.88 366 VAL A N 1
ATOM 2841 C CA . VAL A 1 366 ? -22.109 4.895 7.738 1 98.88 366 VAL A CA 1
ATOM 2842 C C . VAL A 1 366 ? -21.109 5.762 8.516 1 98.88 366 VAL A C 1
ATOM 2844 O O . VAL A 1 366 ? -21.438 6.879 8.914 1 98.88 366 VAL A O 1
ATOM 2847 N N . ILE A 1 367 ? -19.844 5.219 8.727 1 98.88 367 ILE A N 1
ATOM 2848 C CA . ILE A 1 367 ? -18.859 5.992 9.469 1 98.88 367 ILE A CA 1
ATOM 2849 C C . ILE A 1 367 ? -17.484 5.809 8.836 1 98.88 367 ILE A C 1
ATOM 2851 O O . ILE A 1 367 ? -17.234 4.828 8.133 1 98.88 367 ILE A O 1
ATOM 2855 N N . GLY A 1 368 ? -16.609 6.805 9.109 1 98.56 368 GLY A N 1
ATOM 2856 C CA . GLY A 1 368 ? -15.227 6.723 8.672 1 98.56 368 GLY A CA 1
ATOM 2857 C C . GLY A 1 368 ? -15 7.32 7.297 1 98.56 368 GLY A C 1
ATOM 2858 O O . GLY A 1 368 ? -15.766 8.18 6.855 1 98.56 368 GLY A O 1
ATOM 2859 N N . GLU A 1 369 ? -13.953 6.871 6.609 1 97.94 369 GLU A N 1
ATOM 2860 C CA . GLU A 1 369 ? -13.477 7.488 5.379 1 97.94 369 GLU A CA 1
ATOM 2861 C C . GLU A 1 369 ? -14.406 7.18 4.207 1 97.94 369 GLU A C 1
ATOM 2863 O O . GLU A 1 369 ? -14.211 7.695 3.105 1 97.94 369 GLU A O 1
ATOM 2868 N N . MET A 1 370 ? -15.438 6.344 4.469 1 98.5 370 MET A N 1
ATOM 2869 C CA . MET A 1 370 ? -16.375 6.09 3.383 1 98.5 370 MET A CA 1
ATOM 2870 C C . MET A 1 370 ? -17.344 7.266 3.211 1 98.5 370 MET A C 1
ATOM 2872 O O . MET A 1 370 ? -18.094 7.309 2.244 1 98.5 370 MET A O 1
ATOM 2876 N N . LEU A 1 371 ? -17.375 8.219 4.156 1 98.75 371 LEU A N 1
ATOM 2877 C CA . LEU A 1 371 ? -18.109 9.461 4.027 1 98.75 371 LEU A CA 1
ATOM 2878 C C . LEU A 1 371 ? -17.281 10.531 3.334 1 98.75 371 LEU A C 1
ATOM 2880 O O . LEU A 1 371 ? -16.047 10.469 3.359 1 98.75 371 LEU A O 1
ATOM 2884 N N . ASP A 1 372 ? -17.938 11.539 2.764 1 98.44 372 ASP A N 1
ATOM 2885 C CA . ASP A 1 372 ? -17.281 12.578 1.975 1 98.44 372 ASP A CA 1
ATOM 2886 C C . ASP A 1 372 ? -16.781 13.711 2.865 1 98.44 372 ASP A C 1
ATOM 2888 O O . ASP A 1 372 ? -17.422 14.758 2.959 1 98.44 372 ASP A O 1
ATOM 2892 N N . TRP A 1 373 ? -15.609 13.492 3.4 1 97.62 373 TRP A N 1
ATOM 2893 C CA . TRP A 1 373 ? -14.953 14.492 4.227 1 97.62 373 TRP A CA 1
ATOM 2894 C C . TRP A 1 373 ? -13.438 14.43 4.055 1 97.62 373 TRP A C 1
ATOM 2896 O O . TRP A 1 373 ? -12.914 13.5 3.439 1 97.62 373 TRP A O 1
ATOM 2906 N N . ASP A 1 374 ? -12.773 15.508 4.523 1 96.56 374 ASP A N 1
ATOM 2907 C CA . ASP A 1 374 ? -11.328 15.656 4.363 1 96.56 374 ASP A CA 1
ATOM 2908 C C . ASP A 1 374 ? -10.68 16.094 5.672 1 96.56 374 ASP A C 1
ATOM 2910 O O . ASP A 1 374 ? -11.32 16.719 6.516 1 96.56 374 ASP A O 1
ATOM 2914 N N . ALA A 1 375 ? -9.516 15.656 5.848 1 95 375 ALA A N 1
ATOM 2915 C CA . ALA A 1 375 ? -8.711 16.062 6.996 1 95 375 ALA A CA 1
ATOM 2916 C C . ALA A 1 375 ? -7.234 16.141 6.625 1 95 375 ALA A C 1
ATOM 2918 O O . ALA A 1 375 ? -6.754 15.375 5.785 1 95 375 ALA A O 1
ATOM 2919 N N . PRO A 1 376 ? -6.484 17.078 7.23 1 91.44 376 PRO A N 1
ATOM 2920 C CA . PRO A 1 376 ? -5.035 17.062 7.027 1 91.44 376 PRO A CA 1
ATOM 2921 C C . PRO A 1 376 ? -4.359 15.875 7.715 1 91.44 376 PRO A C 1
ATOM 2923 O O . PRO A 1 376 ? -4.984 15.188 8.531 1 91.44 376 PRO A O 1
ATOM 2926 N N . THR A 1 377 ? -3.146 15.656 7.352 1 90.75 377 THR A N 1
ATOM 2927 C CA . THR A 1 377 ? -2.365 14.664 8.078 1 90.75 377 THR A CA 1
ATOM 2928 C C . THR A 1 377 ? -1.991 15.18 9.469 1 90.75 377 THR A C 1
ATOM 2930 O O . THR A 1 377 ? -2.244 16.344 9.789 1 90.75 377 THR A O 1
ATOM 2933 N N . GLY A 1 378 ? -1.524 14.281 10.266 1 91 378 GLY A N 1
ATOM 2934 C CA . GLY A 1 378 ? -1.111 14.688 11.594 1 91 378 GLY A CA 1
ATOM 2935 C C . GLY A 1 378 ? -2.01 14.148 12.695 1 91 378 GLY A C 1
ATOM 2936 O O . GLY A 1 378 ? -2.092 14.727 13.781 1 91 378 GLY A O 1
ATOM 2937 N N . GLY A 1 379 ? -2.711 13.203 12.367 1 95.06 379 GLY A N 1
ATOM 2938 C CA . GLY A 1 379 ? -3.539 12.555 13.375 1 95.06 379 GLY A CA 1
ATOM 2939 C C . GLY A 1 379 ? -5.008 12.922 13.266 1 95.06 379 GLY A C 1
ATOM 2940 O O . GLY A 1 379 ? -5.859 12.297 13.898 1 95.06 379 GLY A O 1
ATOM 2941 N N . TYR A 1 380 ? -5.301 13.891 12.438 1 95.62 380 TYR A N 1
ATOM 2942 C CA . TYR A 1 380 ? -6.672 14.383 12.328 1 95.62 380 TYR A CA 1
ATOM 2943 C C . TYR A 1 380 ? -7.582 13.328 11.703 1 95.62 380 TYR A C 1
ATOM 2945 O O . TYR A 1 380 ? -8.711 13.141 12.148 1 95.62 380 TYR A O 1
ATOM 2953 N N . LEU A 1 381 ? -7.07 12.672 10.68 1 95.75 381 LEU A N 1
ATOM 2954 C CA . LEU A 1 381 ? -7.871 11.672 9.984 1 95.75 381 LEU A CA 1
ATOM 2955 C C . LEU A 1 381 ? -8.25 10.531 10.93 1 95.75 381 LEU A C 1
ATOM 2957 O O . LEU A 1 381 ? -9.422 10.172 11.023 1 95.75 381 LEU A O 1
ATOM 2961 N N . LEU A 1 382 ? -7.258 10.039 11.664 1 97.06 382 LEU A N 1
ATOM 2962 C CA . LEU A 1 382 ? -7.516 8.953 12.602 1 97.06 382 LEU A CA 1
ATOM 2963 C C . LEU A 1 382 ? -8.469 9.398 13.703 1 97.06 382 LEU A C 1
ATOM 2965 O O . LEU A 1 382 ? -9.398 8.672 14.062 1 97.06 382 LEU A O 1
ATOM 2969 N N . GLN A 1 383 ? -8.227 10.57 14.172 1 98.38 383 GLN A N 1
ATOM 2970 C CA . GLN A 1 383 ? -9.117 11.078 15.211 1 98.38 383 GLN A CA 1
ATOM 2971 C C . GLN A 1 383 ? -10.562 11.148 14.719 1 98.38 383 GLN A C 1
ATOM 2973 O O . GLN A 1 383 ? -11.484 10.766 15.43 1 98.38 383 GLN A O 1
ATOM 2978 N N . GLY A 1 384 ? -10.727 11.711 13.539 1 98.25 384 GLY A N 1
ATOM 2979 C CA . GLY A 1 384 ? -12.062 11.75 12.977 1 98.25 384 GLY A CA 1
ATOM 2980 C C . GLY A 1 384 ? -12.734 10.391 12.922 1 98.25 384 GLY A C 1
ATOM 2981 O O . GLY A 1 384 ? -13.906 10.25 13.258 1 98.25 384 GLY A O 1
ATOM 2982 N N . CYS A 1 385 ? -12.031 9.359 12.508 1 98.5 385 CYS A N 1
ATOM 2983 C CA . CYS A 1 385 ? -12.539 8 12.438 1 98.5 385 CYS A CA 1
ATOM 2984 C C . CYS A 1 385 ? -12.922 7.488 13.82 1 98.5 385 CYS A C 1
ATOM 2986 O O . CYS A 1 385 ? -14.031 7 14.016 1 98.5 385 CYS A O 1
ATOM 2988 N N . PHE A 1 386 ? -12.008 7.648 14.789 1 98.81 386 PHE A N 1
ATOM 2989 C CA . PHE A 1 386 ? -12.266 7.191 16.156 1 98.81 386 PHE A CA 1
ATOM 2990 C C . PHE A 1 386 ? -13.477 7.918 16.734 1 98.81 386 PHE A C 1
ATOM 2992 O O . PHE A 1 386 ? -14.328 7.297 17.375 1 98.81 386 PHE A O 1
ATOM 2999 N N . SER A 1 387 ? -13.523 9.188 16.5 1 98.81 387 SER A N 1
ATOM 3000 C CA . SER A 1 387 ? -14.602 9.992 17.062 1 98.81 387 SER A CA 1
ATOM 3001 C C . SER A 1 387 ? -15.953 9.594 16.484 1 98.81 387 SER A C 1
ATOM 3003 O O . SER A 1 387 ? -16.953 9.57 17.203 1 98.81 387 SER A O 1
ATOM 3005 N N . MET A 1 388 ? -16.016 9.336 15.219 1 98.81 388 MET A N 1
ATOM 3006 C CA . MET A 1 388 ? -17.281 8.875 14.633 1 98.81 388 MET A CA 1
ATOM 3007 C C . MET A 1 388 ? -17.719 7.559 15.25 1 98.81 388 MET A C 1
ATOM 3009 O O . MET A 1 388 ? -18.891 7.395 15.594 1 98.81 388 MET A O 1
ATOM 3013 N N . GLY A 1 389 ? -16.75 6.613 15.383 1 98.88 389 GLY A N 1
ATOM 3014 C CA . GLY A 1 389 ? -17.078 5.352 16.016 1 98.88 389 GLY A CA 1
ATOM 3015 C C . GLY A 1 389 ? -17.594 5.516 17.438 1 98.88 389 GLY A C 1
ATOM 3016 O O . GLY A 1 389 ? -18.594 4.895 17.812 1 98.88 389 GLY A O 1
ATOM 3017 N N . ALA A 1 390 ? -16.969 6.379 18.172 1 98.81 390 ALA A N 1
ATOM 3018 C CA . ALA A 1 390 ? -17.328 6.613 19.562 1 98.81 390 ALA A CA 1
ATOM 3019 C C . ALA A 1 390 ? -18.703 7.273 19.672 1 98.81 390 ALA A C 1
ATOM 3021 O O . ALA A 1 390 ? -19.531 6.895 20.516 1 98.81 390 ALA A O 1
ATOM 3022 N N . LEU A 1 391 ? -18.922 8.266 18.844 1 98.75 391 LEU A N 1
ATOM 3023 C CA . LEU A 1 391 ? -20.219 8.938 18.875 1 98.75 391 LEU A CA 1
ATOM 3024 C C . LEU A 1 391 ? -21.344 7.965 18.562 1 98.75 391 LEU A C 1
ATOM 3026 O O . LEU A 1 391 ? -22.359 7.949 19.25 1 98.75 391 LEU A O 1
ATOM 3030 N N . LEU A 1 392 ? -21.156 7.18 17.516 1 98.88 392 LEU A N 1
ATOM 3031 C CA . LEU A 1 392 ? -22.203 6.234 17.156 1 98.88 392 LEU A CA 1
ATOM 3032 C C . LEU A 1 392 ? -22.469 5.242 18.281 1 98.88 392 LEU A C 1
ATOM 3034 O O . LEU A 1 392 ? -23.625 4.91 18.562 1 98.88 392 LEU A O 1
ATOM 3038 N N . ALA A 1 393 ? -21.391 4.758 18.906 1 98.88 393 ALA A N 1
ATOM 3039 C CA . ALA A 1 393 ? -21.562 3.871 20.062 1 98.88 393 ALA A CA 1
ATOM 3040 C C . ALA A 1 393 ? -22.391 4.543 21.141 1 98.88 393 ALA A C 1
ATOM 3042 O O . ALA A 1 393 ? -23.297 3.926 21.719 1 98.88 393 ALA A O 1
ATOM 3043 N N . LYS A 1 394 ? -22.078 5.773 21.438 1 98.5 394 LYS A N 1
ATOM 3044 C CA . LYS A 1 394 ? -22.812 6.523 22.453 1 98.5 394 LYS A CA 1
ATOM 3045 C C . LYS A 1 394 ? -24.297 6.598 22.109 1 98.5 394 LYS A C 1
ATOM 3047 O O . LYS A 1 394 ? -25.141 6.395 22.984 1 98.5 394 LYS A O 1
ATOM 3052 N N . VAL A 1 395 ? -24.578 6.879 20.875 1 98 395 VAL A N 1
ATOM 3053 C CA . VAL A 1 395 ? -25.953 7.016 20.391 1 98 395 VAL A CA 1
ATOM 3054 C C . VAL A 1 395 ? -26.688 5.684 20.516 1 98 395 VAL A C 1
ATOM 3056 O O . VAL A 1 395 ? -27.812 5.637 21.016 1 98 395 VAL A O 1
ATOM 3059 N N . LEU A 1 396 ? -26.078 4.613 20.125 1 98.06 396 LEU A N 1
ATOM 3060 C CA . LEU A 1 396 ? -26.719 3.303 20.109 1 98.06 396 LEU A CA 1
ATOM 3061 C C . LEU A 1 396 ? -26.875 2.748 21.516 1 98.06 396 LEU A C 1
ATOM 3063 O O . LEU A 1 396 ? -27.812 2.006 21.812 1 98.06 396 LEU A O 1
ATOM 3067 N N . ASN A 1 397 ? -26 3.102 22.375 1 97.75 397 ASN A N 1
ATOM 3068 C CA . ASN A 1 397 ? -26 2.566 23.734 1 97.75 397 ASN A CA 1
ATOM 3069 C C . ASN A 1 397 ? -27.094 3.197 24.594 1 97.75 397 ASN A C 1
ATOM 3071 O O . ASN A 1 397 ? -27.375 2.725 25.688 1 97.75 397 ASN A O 1
ATOM 3075 N N . ILE A 1 398 ? -27.734 4.254 24.188 1 91.31 398 ILE A N 1
ATOM 3076 C CA . ILE A 1 398 ? -28.844 4.875 24.922 1 91.31 398 ILE A CA 1
ATOM 3077 C C . ILE A 1 398 ? -30.094 4.008 24.812 1 91.31 398 ILE A C 1
ATOM 3079 O O . ILE A 1 398 ? -30.406 3.514 23.719 1 91.31 398 ILE A O 1
ATOM 3083 N N . MET B 1 1 ? 36.281 -13.07 21.922 1 54.34 1 MET B N 1
ATOM 3084 C CA . MET B 1 1 ? 36.625 -13.266 20.5 1 54.34 1 MET B CA 1
ATOM 3085 C C . MET B 1 1 ? 36.031 -12.141 19.656 1 54.34 1 MET B C 1
ATOM 3087 O O . MET B 1 1 ? 34.969 -11.594 19.984 1 54.34 1 MET B O 1
ATOM 3091 N N . ASN B 1 2 ? 36.781 -11.391 18.828 1 79.94 2 ASN B N 1
ATOM 3092 C CA . ASN B 1 2 ? 36.5 -10.18 18.062 1 79.94 2 ASN B CA 1
ATOM 3093 C C . ASN B 1 2 ? 35.531 -10.477 16.906 1 79.94 2 ASN B C 1
ATOM 3095 O O . ASN B 1 2 ? 35.906 -11.109 15.922 1 79.94 2 ASN B O 1
ATOM 3099 N N . ARG B 1 3 ? 34.188 -10.406 17 1 90.88 3 ARG B N 1
ATOM 3100 C CA . ARG B 1 3 ? 33.188 -10.672 15.969 1 90.88 3 ARG B CA 1
ATOM 3101 C C . ARG B 1 3 ? 33.281 -9.656 14.836 1 90.88 3 ARG B C 1
ATOM 3103 O O . ARG B 1 3 ? 33.594 -8.484 15.062 1 90.88 3 ARG B O 1
ATOM 3110 N N . GLN B 1 4 ? 33.188 -10.234 13.633 1 97.25 4 GLN B N 1
ATOM 3111 C CA . GLN B 1 4 ? 33.031 -9.328 12.5 1 97.25 4 GLN B CA 1
ATOM 3112 C C . GLN B 1 4 ? 31.641 -8.672 12.508 1 97.25 4 GLN B C 1
ATOM 3114 O O . GLN B 1 4 ? 30.656 -9.289 12.922 1 97.25 4 GLN B O 1
ATOM 3119 N N . THR B 1 5 ? 31.609 -7.484 12.086 1 98.19 5 THR B N 1
ATOM 3120 C CA . THR B 1 5 ? 30.328 -6.773 12.016 1 98.19 5 THR B CA 1
ATOM 3121 C C . THR B 1 5 ? 29.688 -6.945 10.648 1 98.19 5 THR B C 1
ATOM 3123 O O . THR B 1 5 ? 30.359 -6.871 9.625 1 98.19 5 THR B O 1
ATOM 3126 N N . ILE B 1 6 ? 28.406 -7.285 10.625 1 98.69 6 ILE B N 1
ATOM 3127 C CA . ILE B 1 6 ? 27.625 -7.336 9.391 1 98.69 6 ILE B CA 1
ATOM 3128 C C . ILE B 1 6 ? 26.469 -6.344 9.477 1 98.69 6 ILE B C 1
ATOM 3130 O O . ILE B 1 6 ? 25.719 -6.344 10.453 1 98.69 6 ILE B O 1
ATOM 3134 N N . ALA B 1 7 ? 26.344 -5.406 8.516 1 98.88 7 ALA B N 1
ATOM 3135 C CA . ALA B 1 7 ? 25.188 -4.527 8.359 1 98.88 7 ALA B CA 1
ATOM 3136 C C . ALA B 1 7 ? 24.234 -5.055 7.293 1 98.88 7 ALA B C 1
ATOM 3138 O O . ALA B 1 7 ? 24.609 -5.195 6.129 1 98.88 7 ALA B O 1
ATOM 3139 N N . ILE B 1 8 ? 23.062 -5.477 7.719 1 98.94 8 ILE B N 1
ATOM 3140 C CA . ILE B 1 8 ? 21.984 -5.836 6.797 1 98.94 8 ILE B CA 1
ATOM 3141 C C . ILE B 1 8 ? 21.062 -4.637 6.582 1 98.94 8 ILE B C 1
ATOM 3143 O O . ILE B 1 8 ? 20.516 -4.094 7.539 1 98.94 8 ILE B O 1
ATOM 3147 N N . ILE B 1 9 ? 20.875 -4.219 5.352 1 98.88 9 ILE B N 1
ATOM 3148 C CA . ILE B 1 9 ? 20.109 -3.016 5.031 1 98.88 9 ILE B CA 1
ATOM 3149 C C . ILE B 1 9 ? 18.797 -3.398 4.355 1 98.88 9 ILE B C 1
ATOM 3151 O O . ILE B 1 9 ? 18.797 -3.877 3.219 1 98.88 9 ILE B O 1
ATOM 3155 N N . GLY B 1 10 ? 17.703 -3.131 4.996 1 98.44 10 GLY B N 1
ATOM 3156 C CA . GLY B 1 10 ? 16.359 -3.582 4.633 1 98.44 10 GLY B CA 1
ATOM 3157 C C . GLY B 1 10 ? 15.797 -4.605 5.602 1 98.44 10 GLY B C 1
ATOM 3158 O O . GLY B 1 10 ? 16.531 -5.441 6.129 1 98.44 10 GLY B O 1
ATOM 3159 N N . GLY B 1 11 ? 14.508 -4.578 5.789 1 97.69 11 GLY B N 1
ATOM 3160 C CA . GLY B 1 11 ? 13.875 -5.449 6.766 1 97.69 11 GLY B CA 1
ATOM 3161 C C . GLY B 1 11 ? 12.828 -6.359 6.16 1 97.69 11 GLY B C 1
ATOM 3162 O O . GLY B 1 11 ? 11.805 -6.637 6.785 1 97.69 11 GLY B O 1
ATOM 3163 N N . GLY B 1 12 ? 12.992 -6.785 4.941 1 97.69 12 GLY B N 1
ATOM 3164 C CA . GLY B 1 12 ? 12.078 -7.715 4.293 1 97.69 12 GLY B CA 1
ATOM 3165 C C . GLY B 1 12 ? 12.422 -9.164 4.559 1 97.69 12 GLY B C 1
ATOM 3166 O O . GLY B 1 12 ? 13.305 -9.469 5.363 1 97.69 12 GLY B O 1
ATOM 3167 N N . PRO B 1 13 ? 11.781 -10.055 3.865 1 97.81 13 PRO B N 1
ATOM 3168 C CA . PRO B 1 13 ? 11.906 -11.484 4.141 1 97.81 13 PRO B CA 1
ATOM 3169 C C . PRO B 1 13 ? 13.328 -12.008 3.959 1 97.81 13 PRO B C 1
ATOM 3171 O O . PRO B 1 13 ? 13.797 -12.836 4.746 1 97.81 13 PRO B O 1
ATOM 3174 N N . SER B 1 14 ? 14.031 -11.555 2.922 1 98.75 14 SER B N 1
ATOM 3175 C CA . SER B 1 14 ? 15.398 -12.023 2.693 1 98.75 14 SER B CA 1
ATOM 3176 C C . SER B 1 14 ? 16.312 -11.633 3.848 1 98.75 14 SER B C 1
ATOM 3178 O O . SER B 1 14 ? 17.125 -12.445 4.305 1 98.75 14 SER B O 1
ATOM 3180 N N . ALA B 1 15 ? 16.172 -10.422 4.297 1 98.88 15 ALA B N 1
ATOM 3181 C CA . ALA B 1 15 ? 16.984 -9.891 5.391 1 98.88 15 ALA B CA 1
ATOM 3182 C C . ALA B 1 15 ? 16.688 -10.625 6.695 1 98.88 15 ALA B C 1
ATOM 3184 O O . ALA B 1 15 ? 17.609 -10.977 7.441 1 98.88 15 ALA B O 1
ATOM 3185 N N . LEU B 1 16 ? 15.398 -10.805 6.938 1 98.69 16 LEU B N 1
ATOM 3186 C CA . LEU B 1 16 ? 14.992 -11.453 8.172 1 98.69 16 LEU B CA 1
ATOM 3187 C C . LEU B 1 16 ? 15.508 -12.891 8.234 1 98.69 16 LEU B C 1
ATOM 3189 O O . LEU B 1 16 ? 16.016 -13.328 9.266 1 98.69 16 LEU B O 1
ATOM 3193 N N . MET B 1 17 ? 15.422 -13.57 7.117 1 98.88 17 MET B N 1
ATOM 3194 C CA . MET B 1 17 ? 15.914 -14.945 7.059 1 98.88 17 MET B CA 1
ATOM 3195 C C . MET B 1 17 ? 17.422 -14.984 7.246 1 98.88 17 MET B C 1
ATOM 3197 O O . MET B 1 17 ? 17.938 -15.805 8.008 1 98.88 17 MET B O 1
ATOM 3201 N N . LEU B 1 18 ? 18.141 -14.086 6.562 1 98.88 18 LEU B N 1
ATOM 3202 C CA . LEU B 1 18 ? 19.594 -14.008 6.715 1 98.88 18 LEU B CA 1
ATOM 3203 C C . LEU B 1 18 ? 19.969 -13.781 8.172 1 98.88 18 LEU B C 1
ATOM 3205 O O . LEU B 1 18 ? 20.781 -14.539 8.727 1 98.88 18 LEU B O 1
ATOM 3209 N N . ALA B 1 19 ? 19.375 -12.75 8.773 1 98.88 19 ALA B N 1
ATOM 3210 C CA . ALA B 1 19 ? 19.688 -12.406 10.156 1 98.88 19 ALA B CA 1
ATOM 3211 C C . ALA B 1 19 ? 19.438 -13.586 11.086 1 98.88 19 ALA B C 1
ATOM 3213 O O . ALA B 1 19 ? 20.234 -13.852 11.992 1 98.88 19 ALA B O 1
ATOM 3214 N N . ALA B 1 20 ? 18.359 -14.289 10.844 1 98.62 20 ALA B N 1
ATOM 3215 C CA . ALA B 1 20 ? 17.953 -15.398 11.703 1 98.62 20 ALA B CA 1
ATOM 3216 C C . ALA B 1 20 ? 18.938 -16.562 11.578 1 98.62 20 ALA B C 1
ATOM 3218 O O . ALA B 1 20 ? 19.047 -17.391 12.492 1 98.62 20 ALA B O 1
ATOM 3219 N N . MET B 1 21 ? 19.672 -16.656 10.5 1 98.31 21 MET B N 1
ATOM 3220 C CA . MET B 1 21 ? 20.469 -17.859 10.234 1 98.31 21 MET B CA 1
ATOM 3221 C C . MET B 1 21 ? 21.953 -17.594 10.438 1 98.31 21 MET B C 1
ATOM 3223 O O . MET B 1 21 ? 22.75 -18.531 10.508 1 98.31 21 MET B O 1
ATOM 3227 N N . LEU B 1 22 ? 22.328 -16.375 10.57 1 98.56 22 LEU B N 1
ATOM 3228 C CA . LEU B 1 22 ? 23.734 -16.031 10.758 1 98.56 22 LEU B CA 1
ATOM 3229 C C . LEU B 1 22 ? 24.234 -16.531 12.109 1 98.56 22 LEU B C 1
ATOM 3231 O O . LEU B 1 22 ? 23.484 -16.547 13.094 1 98.56 22 LEU B O 1
ATOM 3235 N N . ASP B 1 23 ? 25.516 -16.875 12.195 1 97.44 23 ASP B N 1
ATOM 3236 C CA . ASP B 1 23 ? 26.188 -17.328 13.406 1 97.44 23 ASP B CA 1
ATOM 3237 C C . ASP B 1 23 ? 26.5 -16.172 14.352 1 97.44 23 ASP B C 1
ATOM 3239 O O . ASP B 1 23 ? 27.406 -15.391 14.102 1 97.44 23 ASP B O 1
ATOM 3243 N N . GLY B 1 24 ? 25.797 -16.141 15.445 1 95.19 24 GLY B N 1
ATOM 3244 C CA . GLY B 1 24 ? 25.938 -15.047 16.406 1 95.19 24 GLY B CA 1
ATOM 3245 C C . GLY B 1 24 ? 27.266 -15.039 17.109 1 95.19 24 GLY B C 1
ATOM 3246 O O . GLY B 1 24 ? 27.656 -14.031 17.719 1 95.19 24 GLY B O 1
ATOM 3247 N N . GLU B 1 25 ? 28.016 -16.125 17.109 1 95.56 25 GLU B N 1
ATOM 3248 C CA . GLU B 1 25 ? 29.344 -16.172 17.703 1 95.56 25 GLU B CA 1
ATOM 3249 C C . GLU B 1 25 ? 30.391 -15.57 16.766 1 95.56 25 GLU B C 1
ATOM 3251 O O . GLU B 1 25 ? 31.422 -15.078 17.219 1 95.56 25 GLU B O 1
ATOM 3256 N N . LYS B 1 26 ? 30.078 -15.57 15.492 1 96.69 26 LYS B N 1
ATOM 3257 C CA . LYS B 1 26 ? 31.016 -15.086 14.484 1 96.69 26 LYS B CA 1
ATOM 3258 C C . LYS B 1 26 ? 30.75 -13.625 14.141 1 96.69 26 LYS B C 1
ATOM 3260 O O . LYS B 1 26 ? 31.672 -12.883 13.789 1 96.69 26 LYS B O 1
ATOM 3265 N N . TYR B 1 27 ? 29.469 -13.289 14.258 1 98 27 TYR B N 1
ATOM 3266 C CA . TYR B 1 27 ? 29.109 -11.984 13.711 1 98 27 TYR B CA 1
ATOM 3267 C C . TYR B 1 27 ? 28.328 -11.164 14.734 1 98 27 TYR B C 1
ATOM 3269 O O . TYR B 1 27 ? 27.5 -11.703 15.477 1 98 27 TYR B O 1
ATOM 3277 N N . ASP B 1 28 ? 28.625 -9.898 14.836 1 98.25 28 ASP B N 1
ATOM 3278 C CA . ASP B 1 28 ? 27.766 -8.867 15.414 1 98.25 28 ASP B CA 1
ATOM 3279 C C . ASP B 1 28 ? 26.859 -8.25 14.344 1 98.25 28 ASP B C 1
ATOM 3281 O O . ASP B 1 28 ? 27.297 -7.43 13.547 1 98.25 28 ASP B O 1
ATOM 3285 N N . VAL B 1 29 ? 25.594 -8.68 14.344 1 98.62 29 VAL B N 1
ATOM 3286 C CA . VAL B 1 29 ? 24.703 -8.398 13.219 1 98.62 29 VAL B CA 1
ATOM 3287 C C . VAL B 1 29 ? 23.828 -7.195 13.539 1 98.62 29 VAL B C 1
ATOM 3289 O O . VAL B 1 29 ? 23.203 -7.137 14.602 1 98.62 29 VAL B O 1
ATOM 3292 N N . HIS B 1 30 ? 23.812 -6.219 12.625 1 98.75 30 HIS B N 1
ATOM 3293 C CA . HIS B 1 30 ? 22.969 -5.031 12.688 1 98.75 30 HIS B CA 1
ATOM 3294 C C . HIS B 1 30 ? 22.047 -4.953 11.484 1 98.75 30 HIS B C 1
ATOM 3296 O O . HIS B 1 30 ? 22.5 -4.988 10.336 1 98.75 30 HIS B O 1
ATOM 3302 N N . LEU B 1 31 ? 20.75 -4.965 11.742 1 98.81 31 LEU B N 1
ATOM 3303 C CA . LEU B 1 31 ? 19.75 -4.805 10.695 1 98.81 31 LEU B CA 1
ATOM 3304 C C . LEU B 1 31 ? 19.203 -3.385 10.688 1 98.81 31 LEU B C 1
ATOM 3306 O O . LEU B 1 31 ? 18.75 -2.885 11.719 1 98.81 31 LEU B O 1
ATOM 3310 N N . TYR B 1 32 ? 19.266 -2.709 9.547 1 98.56 32 TYR B N 1
ATOM 3311 C CA . TYR B 1 32 ? 18.797 -1.336 9.391 1 98.56 32 TYR B CA 1
ATOM 3312 C C . TYR B 1 32 ? 17.547 -1.276 8.523 1 98.56 32 TYR B C 1
ATOM 3314 O O . TYR B 1 32 ? 17.531 -1.822 7.414 1 98.56 32 TYR B O 1
ATOM 3322 N N . GLU B 1 33 ? 16.516 -0.718 9 1 96.38 33 GLU B N 1
ATOM 3323 C CA . GLU B 1 33 ? 15.227 -0.551 8.328 1 96.38 33 GLU B CA 1
ATOM 3324 C C . GLU B 1 33 ? 14.812 0.917 8.273 1 96.38 33 GLU B C 1
ATOM 3326 O O . GLU B 1 33 ? 14.914 1.629 9.273 1 96.38 33 GLU B O 1
ATOM 3331 N N . LYS B 1 34 ? 14.391 1.34 7.031 1 93.94 34 LYS B N 1
ATOM 3332 C CA . LYS B 1 34 ? 14.047 2.752 6.871 1 93.94 34 LYS B CA 1
ATOM 3333 C C . LYS B 1 34 ? 12.75 3.092 7.594 1 93.94 34 LYS B C 1
ATOM 3335 O O . LYS B 1 34 ? 12.57 4.219 8.062 1 93.94 34 LYS B O 1
ATOM 3340 N N . ASN B 1 35 ? 11.836 2.137 7.656 1 90.31 35 ASN B N 1
ATOM 3341 C CA . ASN B 1 35 ? 10.539 2.357 8.297 1 90.31 35 ASN B CA 1
ATOM 3342 C C . ASN B 1 35 ? 10.617 2.156 9.805 1 90.31 35 ASN B C 1
ATOM 3344 O O . ASN B 1 35 ? 11.633 1.685 10.32 1 90.31 35 ASN B O 1
ATOM 3348 N N . ALA B 1 36 ? 9.57 2.49 10.5 1 86.56 36 ALA B N 1
ATOM 3349 C CA . ALA B 1 36 ? 9.508 2.342 11.945 1 86.56 36 ALA B CA 1
ATOM 3350 C C . ALA B 1 36 ? 9.43 0.87 12.344 1 86.56 36 ALA B C 1
ATOM 3352 O O . ALA B 1 36 ? 9.734 0.51 13.484 1 86.56 36 ALA B O 1
ATOM 3353 N N . ALA B 1 37 ? 9.031 0.028 11.383 1 88.56 37 ALA B N 1
ATOM 3354 C CA . ALA B 1 37 ? 8.93 -1.41 11.617 1 88.56 37 ALA B CA 1
ATOM 3355 C C . ALA B 1 37 ? 9.375 -2.201 10.391 1 88.56 37 ALA B C 1
ATOM 3357 O O . ALA B 1 37 ? 9.164 -1.765 9.258 1 88.56 37 ALA B O 1
ATOM 3358 N N . ALA B 1 38 ? 9.945 -3.365 10.672 1 92.31 38 ALA B N 1
ATOM 3359 C CA . ALA B 1 38 ? 10.32 -4.27 9.586 1 92.31 38 ALA B CA 1
ATOM 3360 C C . ALA B 1 38 ? 9.117 -5.043 9.07 1 92.31 38 ALA B C 1
ATOM 3362 O O . ALA B 1 38 ? 8.102 -5.156 9.758 1 92.31 38 ALA B O 1
ATOM 3363 N N . GLY B 1 39 ? 9.188 -5.531 7.895 1 92.88 39 GLY B N 1
ATOM 3364 C CA . GLY B 1 39 ? 8.242 -6.492 7.355 1 92.88 39 GLY B CA 1
ATOM 3365 C C . GLY B 1 39 ? 6.93 -5.855 6.934 1 92.88 39 GLY B C 1
ATOM 3366 O O . GLY B 1 39 ? 5.887 -6.516 6.934 1 92.88 39 GLY B O 1
ATOM 3367 N N . ARG B 1 40 ? 6.934 -4.57 6.57 1 90.19 40 ARG B N 1
ATOM 3368 C CA . ARG B 1 40 ? 5.684 -3.895 6.238 1 90.19 40 ARG B CA 1
ATOM 3369 C C . ARG B 1 40 ? 5.055 -4.488 4.984 1 90.19 40 ARG B C 1
ATOM 3371 O O . ARG B 1 40 ? 3.846 -4.73 4.945 1 90.19 40 ARG B O 1
ATOM 3378 N N . LYS B 1 41 ? 5.84 -4.684 3.945 1 92.25 41 LYS B N 1
ATOM 3379 C CA . LYS B 1 41 ? 5.32 -5.309 2.732 1 92.25 41 LYS B CA 1
ATOM 3380 C C . LYS B 1 41 ? 4.91 -6.758 2.994 1 92.25 41 LYS B C 1
ATOM 3382 O O . LYS B 1 41 ? 3.922 -7.238 2.436 1 92.25 41 LYS B O 1
ATOM 3387 N N . PHE B 1 42 ? 5.645 -7.43 3.844 1 90.94 42 PHE B N 1
ATOM 3388 C CA . PHE B 1 42 ? 5.359 -8.797 4.266 1 90.94 42 PHE B CA 1
ATOM 3389 C C . PHE B 1 42 ? 3.953 -8.906 4.844 1 90.94 42 PHE B C 1
ATOM 3391 O O . PHE B 1 42 ? 3.244 -9.883 4.59 1 90.94 42 PHE B O 1
ATOM 3398 N N . LEU B 1 43 ? 3.52 -7.906 5.543 1 87.44 43 LEU B N 1
ATOM 3399 C CA . LEU B 1 43 ? 2.254 -7.914 6.27 1 87.44 43 LEU B CA 1
ATOM 3400 C C . LEU B 1 43 ? 1.077 -7.754 5.312 1 87.44 43 LEU B C 1
ATOM 3402 O O . LEU B 1 43 ? -0.056 -8.102 5.652 1 87.44 43 LEU B O 1
ATOM 3406 N N . VAL B 1 44 ? 1.327 -7.23 4.102 1 82.44 44 VAL B N 1
ATOM 3407 C CA . VAL B 1 44 ? 0.194 -6.969 3.219 1 82.44 44 VAL B CA 1
ATOM 3408 C C . VAL B 1 44 ? 0.208 -7.953 2.051 1 82.44 44 VAL B C 1
ATOM 3410 O O . VAL B 1 44 ? -0.653 -7.895 1.171 1 82.44 44 VAL B O 1
ATOM 3413 N N . ALA B 1 45 ? 1.102 -8.906 1.948 1 75.56 45 ALA B N 1
ATOM 3414 C CA . ALA B 1 45 ? 1.187 -9.922 0.905 1 75.56 45 ALA B CA 1
ATOM 3415 C C . ALA B 1 45 ? 0.04 -10.922 1.02 1 75.56 45 ALA B C 1
ATOM 3417 O O . ALA B 1 45 ? -0.203 -11.711 0.099 1 75.56 45 ALA B O 1
ATOM 3418 N N . GLY B 1 46 ? -1.021 -10.852 1.834 1 65.81 46 GLY B N 1
ATOM 3419 C CA . GLY B 1 46 ? -1.906 -11.969 2.096 1 65.81 46 GLY B CA 1
ATOM 3420 C C . GLY B 1 46 ? -3.322 -11.742 1.605 1 65.81 46 GLY B C 1
ATOM 3421 O O . GLY B 1 46 ? -4.281 -12.203 2.229 1 65.81 46 GLY B O 1
ATOM 3422 N N . ASP B 1 47 ? -3.664 -10.93 0.591 1 59.19 47 ASP B N 1
ATOM 3423 C CA . ASP B 1 47 ? -5.059 -10.719 0.214 1 59.19 47 ASP B CA 1
ATOM 3424 C C . ASP B 1 47 ? -5.734 -12.031 -0.159 1 59.19 47 ASP B C 1
ATOM 3426 O O . ASP B 1 47 ? -6.879 -12.281 0.228 1 59.19 47 ASP B O 1
ATOM 3430 N N . GLY B 1 48 ? -5.086 -13.172 -0.662 1 59.81 48 GLY B N 1
ATOM 3431 C CA . GLY B 1 48 ? -5.672 -14.445 -1.035 1 59.81 48 GLY B CA 1
ATOM 3432 C C . GLY B 1 48 ? -5.18 -15.602 -0.184 1 59.81 48 GLY B C 1
ATOM 3433 O O . GLY B 1 48 ? -5.332 -16.766 -0.56 1 59.81 48 GLY B O 1
ATOM 3434 N N . GLY B 1 49 ? -4.625 -15.258 0.794 1 70.38 49 GLY B N 1
ATOM 3435 C CA . GLY B 1 49 ? -3.961 -16.219 1.663 1 70.38 49 GLY B CA 1
ATOM 3436 C C . GLY B 1 49 ? -2.469 -15.969 1.788 1 70.38 49 GLY B C 1
ATOM 3437 O O . GLY B 1 49 ? -1.832 -15.484 0.85 1 70.38 49 GLY B O 1
ATOM 3438 N N . PHE B 1 50 ? -1.999 -15.883 2.928 1 85.56 50 PHE B N 1
ATOM 3439 C CA . PHE B 1 50 ? -0.582 -15.672 3.195 1 85.56 50 PHE B CA 1
ATOM 3440 C C . PHE B 1 50 ? 0.231 -16.906 2.807 1 85.56 50 PHE B C 1
ATOM 3442 O O . PHE B 1 50 ? 0.537 -17.75 3.654 1 85.56 50 PHE B O 1
ATOM 3449 N N . ASN B 1 51 ? 0.543 -17 1.354 1 91.5 51 ASN B N 1
ATOM 3450 C CA . ASN B 1 51 ? 1.317 -18.109 0.817 1 91.5 51 ASN B CA 1
ATOM 3451 C C . ASN B 1 51 ? 2.799 -17.984 1.158 1 91.5 51 ASN B C 1
ATOM 3453 O O . ASN B 1 51 ? 3.5 -17.141 0.59 1 91.5 51 ASN B O 1
ATOM 3457 N N . LEU B 1 52 ? 3.232 -18.891 1.938 1 96.25 52 LEU B N 1
ATOM 3458 C CA . LEU B 1 52 ? 4.609 -18.828 2.414 1 96.25 52 LEU B CA 1
ATOM 3459 C C . LEU B 1 52 ? 5.559 -19.484 1.418 1 96.25 52 LEU B C 1
ATOM 3461 O O . LEU B 1 52 ? 6.699 -19.047 1.258 1 96.25 52 LEU B O 1
ATOM 3465 N N . THR B 1 53 ? 5.141 -20.5 0.84 1 97.56 53 THR B N 1
ATOM 3466 C CA . THR B 1 53 ? 5.848 -21.266 -0.184 1 97.56 53 THR B CA 1
ATOM 3467 C C . THR B 1 53 ? 4.883 -22.156 -0.953 1 97.56 53 THR B C 1
ATOM 3469 O O . THR B 1 53 ? 3.686 -21.875 -1.029 1 97.56 53 THR B O 1
ATOM 3472 N N . HIS B 1 54 ? 5.379 -23.062 -1.739 1 97.06 54 HIS B N 1
ATOM 3473 C CA . HIS B 1 54 ? 4.59 -23.969 -2.566 1 97.06 54 HIS B CA 1
ATOM 3474 C C . HIS B 1 54 ? 5.062 -25.406 -2.406 1 97.06 54 HIS B C 1
ATOM 3476 O O . HIS B 1 54 ? 6.262 -25.656 -2.248 1 97.06 54 HIS B O 1
ATOM 3482 N N . SER B 1 55 ? 4.137 -26.328 -2.5 1 97.81 55 SER B N 1
ATOM 3483 C CA . SER B 1 55 ? 4.441 -27.703 -2.121 1 97.81 55 SER B CA 1
ATOM 3484 C C . SER B 1 55 ? 4.938 -28.516 -3.316 1 97.81 55 SER B C 1
ATOM 3486 O O . SER B 1 55 ? 5.207 -29.719 -3.195 1 97.81 55 SER B O 1
ATOM 3488 N N . GLU B 1 56 ? 5.004 -27.969 -4.477 1 96.12 56 GLU B N 1
ATOM 3489 C CA . GLU B 1 56 ? 5.449 -28.75 -5.625 1 96.12 56 GLU B CA 1
ATOM 3490 C C . GLU B 1 56 ? 6.863 -29.281 -5.414 1 96.12 56 GLU B C 1
ATOM 3492 O O . GLU B 1 56 ? 7.59 -28.812 -4.539 1 96.12 56 GLU B O 1
ATOM 3497 N N . ASP B 1 57 ? 7.215 -30.328 -6.188 1 97.06 57 ASP B N 1
ATOM 3498 C CA . ASP B 1 57 ? 8.531 -30.938 -6.062 1 97.06 57 ASP B CA 1
ATOM 3499 C C . ASP B 1 57 ? 9.633 -29.969 -6.473 1 97.06 57 ASP B C 1
ATOM 3501 O O . ASP B 1 57 ? 9.43 -29.125 -7.344 1 97.06 57 ASP B O 1
ATOM 3505 N N . LEU B 1 58 ? 10.766 -30.172 -5.906 1 96.38 58 LEU B N 1
ATOM 3506 C CA . LEU B 1 58 ? 11.859 -29.234 -6.035 1 96.38 58 LEU B CA 1
ATOM 3507 C C . LEU B 1 58 ? 12.289 -29.094 -7.488 1 96.38 58 LEU B C 1
ATOM 3509 O O . LEU B 1 58 ? 12.656 -28 -7.93 1 96.38 58 LEU B O 1
ATOM 3513 N N . GLU B 1 59 ? 12.32 -30.188 -8.281 1 96.62 59 GLU B N 1
ATOM 3514 C CA . GLU B 1 59 ? 12.758 -30.141 -9.68 1 96.62 59 GLU B CA 1
ATOM 3515 C C . GLU B 1 59 ? 11.859 -29.25 -10.516 1 96.62 59 GLU B C 1
ATOM 3517 O O . GLU B 1 59 ? 12.336 -28.516 -11.391 1 96.62 59 GLU B O 1
ATOM 3522 N N . SER B 1 60 ? 10.602 -29.312 -10.203 1 95.06 60 SER B N 1
ATOM 3523 C CA . SER B 1 60 ? 9.648 -28.422 -10.859 1 95.06 60 SER B CA 1
ATOM 3524 C C . SER B 1 60 ? 9.734 -27 -10.289 1 95.06 60 SER B C 1
ATOM 3526 O O . SER B 1 60 ? 9.641 -26.016 -11.023 1 95.06 60 SER B O 1
ATOM 3528 N N . PHE B 1 61 ? 9.961 -26.953 -9.016 1 96.44 61 PHE B N 1
ATOM 3529 C CA . PHE B 1 61 ? 9.969 -25.703 -8.266 1 96.44 61 PHE B CA 1
ATOM 3530 C C . PHE B 1 61 ? 11.016 -24.75 -8.82 1 96.44 61 PHE B C 1
ATOM 3532 O O . PHE B 1 61 ? 10.734 -23.578 -9.055 1 96.44 61 PHE B O 1
ATOM 3539 N N . VAL B 1 62 ? 12.18 -25.203 -9.125 1 96.19 62 VAL B N 1
ATOM 3540 C CA . VAL B 1 62 ? 13.305 -24.375 -9.516 1 96.19 62 VAL B CA 1
ATOM 3541 C C . VAL B 1 62 ? 13.07 -23.812 -10.922 1 96.19 62 VAL B C 1
ATOM 3543 O O . VAL B 1 62 ? 13.711 -22.844 -11.32 1 96.19 62 VAL B O 1
ATOM 3546 N N . THR B 1 63 ? 12.133 -24.391 -11.695 1 93.81 63 THR B N 1
ATOM 3547 C CA . THR B 1 63 ? 11.891 -23.969 -13.07 1 93.81 63 THR B CA 1
ATOM 3548 C C . THR B 1 63 ? 10.883 -22.828 -13.125 1 93.81 63 THR B C 1
ATOM 3550 O O . THR B 1 63 ? 10.617 -22.266 -14.188 1 93.81 63 THR B O 1
ATOM 3553 N N . ARG B 1 64 ? 10.312 -22.406 -11.961 1 93.81 64 ARG B N 1
ATOM 3554 C CA . ARG B 1 64 ? 9.234 -21.422 -11.945 1 93.81 64 ARG B CA 1
ATOM 3555 C C . ARG B 1 64 ? 9.789 -20 -11.992 1 93.81 64 ARG B C 1
ATOM 3557 O O . ARG B 1 64 ? 9.047 -19.047 -12.219 1 93.81 64 ARG B O 1
ATOM 3564 N N . TYR B 1 65 ? 11.07 -19.875 -11.805 1 95.88 65 TYR B N 1
ATOM 3565 C CA . TYR B 1 65 ? 11.703 -18.562 -11.703 1 95.88 65 TYR B CA 1
ATOM 3566 C C . TYR B 1 65 ? 12.281 -18.125 -13.047 1 95.88 65 TYR B C 1
ATOM 3568 O O . TYR B 1 65 ? 12.609 -18.969 -13.891 1 95.88 65 TYR B O 1
ATOM 3576 N N . THR B 1 66 ? 12.336 -16.859 -13.32 1 94.31 66 THR B N 1
ATOM 3577 C CA . THR B 1 66 ? 12.945 -16.281 -14.508 1 94.31 66 THR B CA 1
ATOM 3578 C C . THR B 1 66 ? 14.031 -15.281 -14.125 1 94.31 66 THR B C 1
ATOM 3580 O O . THR B 1 66 ? 13.766 -14.312 -13.414 1 94.31 66 THR B O 1
ATOM 3583 N N . PRO B 1 67 ? 15.273 -15.492 -14.531 1 94.31 67 PRO B N 1
ATOM 3584 C CA . PRO B 1 67 ? 15.688 -16.672 -15.297 1 94.31 67 PRO B CA 1
ATOM 3585 C C . PRO B 1 67 ? 15.758 -17.938 -14.438 1 94.31 67 PRO B C 1
ATOM 3587 O O . PRO B 1 67 ? 15.922 -17.844 -13.219 1 94.31 67 PRO B O 1
ATOM 3590 N N . GLN B 1 68 ? 15.594 -19.156 -14.891 1 88.69 68 GLN B N 1
ATOM 3591 C CA . GLN B 1 68 ? 15.445 -20.422 -14.164 1 88.69 68 GLN B CA 1
ATOM 3592 C C . GLN B 1 68 ? 16.719 -20.766 -13.398 1 88.69 68 GLN B C 1
ATOM 3594 O O . GLN B 1 68 ? 16.656 -21.328 -12.312 1 88.69 68 GLN B O 1
ATOM 3599 N N . LYS B 1 69 ? 17.953 -20.344 -13.859 1 89.12 69 LYS B N 1
ATOM 3600 C CA . LYS B 1 69 ? 19.188 -20.875 -13.289 1 89.12 69 LYS B CA 1
ATOM 3601 C C . LYS B 1 69 ? 19.719 -19.969 -12.188 1 89.12 69 LYS B C 1
ATOM 3603 O O . LYS B 1 69 ? 20.484 -20.406 -11.328 1 89.12 69 LYS B O 1
ATOM 3608 N N . PHE B 1 70 ? 19.188 -18.938 -12.055 1 93.31 70 PHE B N 1
ATOM 3609 C CA . PHE B 1 70 ? 19.812 -17.969 -11.156 1 93.31 70 PHE B CA 1
ATOM 3610 C C . PHE B 1 70 ? 19.609 -18.375 -9.703 1 93.31 70 PHE B C 1
ATOM 3612 O O . PHE B 1 70 ? 20.531 -18.312 -8.891 1 93.31 70 PHE B O 1
ATOM 3619 N N . LEU B 1 71 ? 18.297 -18.828 -9.32 1 96.62 71 LEU B N 1
ATOM 3620 C CA . LEU B 1 71 ? 17.969 -19.078 -7.926 1 96.62 71 LEU B CA 1
ATOM 3621 C C . LEU B 1 71 ? 18.109 -20.562 -7.59 1 96.62 71 LEU B C 1
ATOM 3623 O O . LEU B 1 71 ? 17.859 -20.984 -6.457 1 96.62 71 LEU B O 1
ATOM 3627 N N . GLU B 1 72 ? 18.562 -21.391 -8.523 1 97.31 72 GLU B N 1
ATOM 3628 C CA . GLU B 1 72 ? 18.562 -22.828 -8.312 1 97.31 72 GLU B CA 1
ATOM 3629 C C . GLU B 1 72 ? 19.391 -23.219 -7.09 1 97.31 72 GLU B C 1
ATOM 3631 O O . GLU B 1 72 ? 18.938 -23.969 -6.234 1 97.31 72 GLU B O 1
ATOM 3636 N N . GLN B 1 73 ? 20.594 -22.703 -6.984 1 97.69 73 GLN B N 1
ATOM 3637 C CA . GLN B 1 73 ? 21.469 -23.031 -5.855 1 97.69 73 GLN B CA 1
ATOM 3638 C C . GLN B 1 73 ? 20.812 -22.641 -4.531 1 97.69 73 GLN B C 1
ATOM 3640 O O . GLN B 1 73 ? 20.859 -23.406 -3.564 1 97.69 73 GLN B O 1
ATOM 3645 N N . ALA B 1 74 ? 20.234 -21.438 -4.469 1 98.44 74 ALA B N 1
ATOM 3646 C CA . ALA B 1 74 ? 19.609 -20.969 -3.244 1 98.44 74 ALA B CA 1
ATOM 3647 C C . ALA B 1 74 ? 18.422 -21.859 -2.857 1 98.44 74 ALA B C 1
ATOM 3649 O O . ALA B 1 74 ? 18.281 -22.25 -1.693 1 98.44 74 ALA B O 1
ATOM 3650 N N . LEU B 1 75 ? 17.594 -22.25 -3.852 1 98.44 75 LEU B N 1
ATOM 3651 C CA . LEU B 1 75 ? 16.391 -23.047 -3.619 1 98.44 75 LEU B CA 1
ATOM 3652 C C . LEU B 1 75 ? 16.766 -24.453 -3.178 1 98.44 75 LEU B C 1
ATOM 3654 O O . LEU B 1 75 ? 16.047 -25.062 -2.377 1 98.44 75 LEU B O 1
ATOM 3658 N N . ARG B 1 76 ? 17.859 -24.922 -3.701 1 97.88 76 ARG B N 1
ATOM 3659 C CA . ARG B 1 76 ? 18.281 -26.266 -3.33 1 97.88 76 ARG B CA 1
ATOM 3660 C C . ARG B 1 76 ? 18.969 -26.266 -1.963 1 97.88 76 ARG B C 1
ATOM 3662 O O . ARG B 1 76 ? 18.922 -27.266 -1.247 1 97.88 76 ARG B O 1
ATOM 3669 N N . THR B 1 77 ? 19.562 -25.203 -1.584 1 98.06 77 THR B N 1
ATOM 3670 C CA . THR B 1 77 ? 20.203 -25.047 -0.278 1 98.06 77 THR B CA 1
ATOM 3671 C C . THR B 1 77 ? 19.141 -24.922 0.82 1 98.06 77 THR B C 1
ATOM 3673 O O . THR B 1 77 ? 19.312 -25.453 1.915 1 98.06 77 THR B O 1
ATOM 3676 N N . PHE B 1 78 ? 18.125 -24.25 0.585 1 98.69 78 PHE B N 1
ATOM 3677 C CA . PHE B 1 78 ? 17.016 -24.016 1.5 1 98.69 78 PHE B CA 1
ATOM 3678 C C . PHE B 1 78 ? 15.688 -24.188 0.782 1 98.69 78 PHE B C 1
ATOM 3680 O O . PHE B 1 78 ? 15.102 -23.203 0.318 1 98.69 78 PHE B O 1
ATOM 3687 N N . THR B 1 79 ? 15.156 -25.359 0.833 1 98.69 79 THR B N 1
ATOM 3688 C CA . THR B 1 79 ? 14.016 -25.797 0.032 1 98.69 79 THR B CA 1
ATOM 3689 C C . THR B 1 79 ? 12.703 -25.359 0.68 1 98.69 79 THR B C 1
ATOM 3691 O O . THR B 1 79 ? 12.703 -24.812 1.787 1 98.69 79 THR B O 1
ATOM 3694 N N . ASN B 1 80 ? 11.609 -25.594 -0.078 1 98.56 80 ASN B N 1
ATOM 3695 C CA . ASN B 1 80 ? 10.273 -25.375 0.477 1 98.56 80 ASN B CA 1
ATOM 3696 C C . ASN B 1 80 ? 10.047 -26.203 1.737 1 98.56 80 ASN B C 1
ATOM 3698 O O . ASN B 1 80 ? 9.461 -25.719 2.705 1 98.56 80 ASN B O 1
ATOM 3702 N N . LYS B 1 81 ? 10.562 -27.391 1.776 1 98.38 81 LYS B N 1
ATOM 3703 C CA . LYS B 1 81 ? 10.453 -28.234 2.963 1 98.38 81 LYS B CA 1
ATOM 3704 C C . LYS B 1 81 ? 11.266 -27.656 4.121 1 98.38 81 LYS B C 1
ATOM 3706 O O . LYS B 1 81 ? 10.812 -27.656 5.266 1 98.38 81 LYS B O 1
ATOM 3711 N N . ASP B 1 82 ? 12.461 -27.219 3.822 1 98.75 82 ASP B N 1
ATOM 3712 C CA . ASP B 1 82 ? 13.305 -26.594 4.844 1 98.75 82 ASP B CA 1
ATOM 3713 C C . ASP B 1 82 ? 12.594 -25.406 5.488 1 98.75 82 ASP B C 1
ATOM 3715 O O . ASP B 1 82 ? 12.68 -25.203 6.703 1 98.75 82 ASP B O 1
ATOM 3719 N N . LEU B 1 83 ? 11.945 -24.562 4.633 1 98.75 83 LEU B N 1
ATOM 3720 C CA . LEU B 1 83 ? 11.234 -23.406 5.16 1 98.75 83 LEU B CA 1
ATOM 3721 C C . LEU B 1 83 ? 10.133 -23.828 6.121 1 98.75 83 LEU B C 1
ATOM 3723 O O . LEU B 1 83 ? 10 -23.266 7.211 1 98.75 83 LEU B O 1
ATOM 3727 N N . CYS B 1 84 ? 9.352 -24.797 5.715 1 98.56 84 CYS B N 1
ATOM 3728 C CA . CYS B 1 84 ? 8.273 -25.281 6.566 1 98.56 84 CYS B CA 1
ATOM 3729 C C . CYS B 1 84 ? 8.812 -25.797 7.895 1 98.56 84 CYS B C 1
ATOM 3731 O O . CYS B 1 84 ? 8.258 -25.484 8.953 1 98.56 84 CYS B O 1
ATOM 3733 N N . ASP B 1 85 ? 9.891 -26.562 7.848 1 98.62 85 ASP B N 1
ATOM 3734 C CA . ASP B 1 85 ? 10.516 -27.078 9.062 1 98.62 85 ASP B CA 1
ATOM 3735 C C . ASP B 1 85 ? 11.016 -25.938 9.953 1 98.62 85 ASP B C 1
ATOM 3737 O O . ASP B 1 85 ? 10.852 -25.984 11.172 1 98.62 85 ASP B O 1
ATOM 3741 N N . TRP B 1 86 ? 11.602 -25.016 9.328 1 98.62 86 TRP B N 1
ATOM 3742 C CA . TRP B 1 86 ? 12.141 -23.891 10.086 1 98.62 86 TRP B CA 1
ATOM 3743 C C . TRP B 1 86 ? 11.016 -23.094 10.742 1 98.62 86 TRP B C 1
ATOM 3745 O O . TRP B 1 86 ? 11.141 -22.672 11.891 1 98.62 86 TRP B O 1
ATOM 3755 N N . LEU B 1 87 ? 9.961 -22.828 9.984 1 98.56 87 LEU B N 1
ATOM 3756 C CA . LEU B 1 87 ? 8.805 -22.125 10.539 1 98.56 87 LEU B CA 1
ATOM 3757 C C . LEU B 1 87 ? 8.242 -22.875 11.742 1 98.56 87 LEU B C 1
ATOM 3759 O O . LEU B 1 87 ? 7.906 -22.266 12.758 1 98.56 87 LEU B O 1
ATOM 3763 N N . GLN B 1 88 ? 8.18 -24.156 11.578 1 98.19 88 GLN B N 1
ATOM 3764 C CA . GLN B 1 88 ? 7.73 -24.969 12.703 1 98.19 88 GLN B CA 1
ATOM 3765 C C . GLN B 1 88 ? 8.641 -24.781 13.914 1 98.19 88 GLN B C 1
ATOM 3767 O O . GLN B 1 88 ? 8.164 -24.703 15.047 1 98.19 88 GLN B O 1
ATOM 3772 N N . HIS B 1 89 ? 9.859 -24.766 13.68 1 97.94 89 HIS B N 1
ATOM 3773 C CA . HIS B 1 89 ? 10.844 -24.594 14.734 1 97.94 89 HIS B CA 1
ATOM 3774 C C . HIS B 1 89 ? 10.617 -23.297 15.5 1 97.94 89 HIS B C 1
ATOM 3776 O O . HIS B 1 89 ? 10.844 -23.234 16.703 1 97.94 89 HIS B O 1
ATOM 3782 N N . ILE B 1 90 ? 10.164 -22.312 14.797 1 97.62 90 ILE B N 1
ATOM 3783 C CA . ILE B 1 90 ? 9.969 -21.047 15.484 1 97.62 90 ILE B CA 1
ATOM 3784 C C . ILE B 1 90 ? 8.5 -20.891 15.883 1 97.62 90 ILE B C 1
ATOM 3786 O O . ILE B 1 90 ? 8.039 -19.781 16.172 1 97.62 90 ILE B O 1
ATOM 3790 N N . GLY B 1 91 ? 7.773 -21.922 15.766 1 97.19 91 GLY B N 1
ATOM 3791 C CA . GLY B 1 91 ? 6.441 -21.953 16.344 1 97.19 91 GLY B CA 1
ATOM 3792 C C . GLY B 1 91 ? 5.34 -21.688 15.344 1 97.19 91 GLY B C 1
ATOM 3793 O O . GLY B 1 91 ? 4.199 -21.406 15.727 1 97.19 91 GLY B O 1
ATOM 3794 N N . ILE B 1 92 ? 5.613 -21.703 14.055 1 97.81 92 ILE B N 1
ATOM 3795 C CA . ILE B 1 92 ? 4.609 -21.469 13.023 1 97.81 92 ILE B CA 1
ATOM 3796 C C . ILE B 1 92 ? 4.336 -22.766 12.273 1 97.81 92 ILE B C 1
ATOM 3798 O O . ILE B 1 92 ? 5.141 -23.203 11.438 1 97.81 92 ILE B O 1
ATOM 3802 N N . GLU B 1 93 ? 3.219 -23.344 12.562 1 97.81 93 GLU B N 1
ATOM 3803 C CA . GLU B 1 93 ? 2.799 -24.531 11.82 1 97.81 93 GLU B CA 1
ATOM 3804 C C . GLU B 1 93 ? 2.197 -24.141 10.469 1 97.81 93 GLU B C 1
ATOM 3806 O O . GLU B 1 93 ? 1.524 -23.125 10.352 1 97.81 93 GLU B O 1
ATOM 3811 N N . THR B 1 94 ? 2.436 -25 9.484 1 97.56 94 THR B N 1
ATOM 3812 C CA . THR B 1 94 ? 1.941 -24.719 8.141 1 97.56 94 THR B CA 1
ATOM 3813 C C . THR B 1 94 ? 1.081 -25.875 7.629 1 97.56 94 THR B C 1
ATOM 3815 O O . THR B 1 94 ? 1.069 -26.953 8.219 1 97.56 94 THR B O 1
ATOM 3818 N N . TYR B 1 95 ? 0.302 -25.672 6.625 1 96.44 95 TYR B N 1
ATOM 3819 C CA . TYR B 1 95 ? -0.472 -26.703 5.938 1 96.44 95 TYR B CA 1
ATOM 3820 C C . TYR B 1 95 ? -0.526 -26.422 4.441 1 96.44 95 TYR B C 1
ATOM 3822 O O . TYR B 1 95 ? -0.355 -25.281 4 1 96.44 95 TYR B O 1
ATOM 3830 N N . THR B 1 96 ? -0.676 -27.453 3.67 1 96.06 96 THR B N 1
ATOM 3831 C CA . THR B 1 96 ? -0.816 -27.359 2.221 1 96.06 96 THR B CA 1
ATOM 3832 C C . THR B 1 96 ? -2.285 -27.25 1.826 1 96.06 96 THR B C 1
ATOM 3834 O O . THR B 1 96 ? -3.092 -28.125 2.156 1 96.06 96 THR B O 1
ATOM 3837 N N . GLY B 1 97 ? -2.602 -26.203 1.15 1 90.62 97 GLY B N 1
ATOM 3838 C CA . GLY B 1 97 ? -3.949 -26.062 0.625 1 90.62 97 GLY B CA 1
ATOM 3839 C C . GLY B 1 97 ? -4.191 -26.891 -0.621 1 90.62 97 GLY B C 1
ATOM 3840 O O . GLY B 1 97 ? -3.266 -27.5 -1.158 1 90.62 97 GLY B O 1
ATOM 3841 N N . SER B 1 98 ? -5.453 -26.875 -1.104 1 86.88 98 SER B N 1
ATOM 3842 C CA . SER B 1 98 ? -5.855 -27.625 -2.287 1 86.88 98 SER B CA 1
ATOM 3843 C C . SER B 1 98 ? -5.133 -27.125 -3.533 1 86.88 98 SER B C 1
ATOM 3845 O O . SER B 1 98 ? -4.938 -27.875 -4.492 1 86.88 98 SER B O 1
ATOM 3847 N N . SER B 1 99 ? -4.66 -25.875 -3.572 1 84.88 99 SER B N 1
ATOM 3848 C CA . SER B 1 99 ? -3.924 -25.266 -4.676 1 84.88 99 SER B CA 1
ATOM 3849 C C . SER B 1 99 ? -2.443 -25.625 -4.617 1 84.88 99 SER B C 1
ATOM 3851 O O . SER B 1 99 ? -1.652 -25.172 -5.441 1 84.88 99 SER B O 1
ATOM 3853 N N . LYS B 1 100 ? -2.018 -26.328 -3.566 1 92.94 100 LYS B N 1
ATOM 3854 C CA . LYS B 1 100 ? -0.646 -26.75 -3.307 1 92.94 100 LYS B CA 1
ATOM 3855 C C . LYS B 1 100 ? 0.175 -25.625 -2.691 1 92.94 100 LYS B C 1
ATOM 3857 O O . LYS B 1 100 ? 1.343 -25.828 -2.346 1 92.94 100 LYS B O 1
ATOM 3862 N N . ARG B 1 101 ? -0.426 -24.469 -2.523 1 93.25 101 ARG B N 1
ATOM 3863 C CA . ARG B 1 101 ? 0.224 -23.391 -1.785 1 93.25 101 ARG B CA 1
ATOM 3864 C C . ARG B 1 101 ? 0.29 -23.719 -0.295 1 93.25 101 ARG B C 1
ATOM 3866 O O . ARG B 1 101 ? -0.595 -24.391 0.241 1 93.25 101 ARG B O 1
ATOM 3873 N N . ILE B 1 102 ? 1.317 -23.281 0.31 1 96.75 102 ILE B N 1
ATOM 3874 C CA . ILE B 1 102 ? 1.501 -23.562 1.729 1 96.75 102 ILE B CA 1
ATOM 3875 C C . ILE B 1 102 ? 1.228 -22.297 2.545 1 96.75 102 ILE B C 1
ATOM 3877 O O . ILE B 1 102 ? 1.761 -21.219 2.244 1 96.75 102 ILE B O 1
ATOM 3881 N N . PHE B 1 103 ? 0.391 -22.469 3.539 1 94.38 103 PHE B N 1
ATOM 3882 C CA . PHE B 1 103 ? -0.062 -21.391 4.402 1 94.38 103 PHE B CA 1
ATOM 3883 C C . PHE B 1 103 ? 0.276 -21.688 5.859 1 94.38 103 PHE B C 1
ATOM 3885 O O . PHE B 1 103 ? 0.517 -22.828 6.227 1 94.38 103 PHE B O 1
ATOM 3892 N N . PRO B 1 104 ? 0.378 -20.594 6.699 1 94.12 104 PRO B N 1
ATOM 3893 C CA . PRO B 1 104 ? 0.24 -20.906 8.125 1 94.12 104 PRO B CA 1
ATOM 3894 C C . PRO B 1 104 ? -1.08 -21.609 8.453 1 94.12 104 PRO B C 1
ATOM 3896 O O . PRO B 1 104 ? -2.072 -21.422 7.742 1 94.12 104 PRO B O 1
ATOM 3899 N N . VAL B 1 105 ? -1.116 -22.391 9.422 1 93.25 105 VAL B N 1
ATOM 3900 C CA . VAL B 1 105 ? -2.348 -23.078 9.781 1 93.25 105 VAL B CA 1
ATOM 3901 C C . VAL B 1 105 ? -3.461 -22.062 10.023 1 93.25 105 VAL B C 1
ATOM 3903 O O . VAL B 1 105 ? -3.193 -20.875 10.258 1 93.25 105 VAL B O 1
ATOM 3906 N N . LYS B 1 106 ? -4.633 -22.531 9.969 1 83.25 106 LYS B N 1
ATOM 3907 C CA . LYS B 1 106 ? -5.816 -21.672 10.047 1 83.25 106 LYS B CA 1
ATOM 3908 C C . LYS B 1 106 ? -5.793 -20.812 11.312 1 83.25 106 LYS B C 1
ATOM 3910 O O . LYS B 1 106 ? -5.453 -21.297 12.391 1 83.25 106 LYS B O 1
ATOM 3915 N N . GLY B 1 107 ? -6.039 -19.578 11.078 1 81.81 107 GLY B N 1
ATOM 3916 C CA . GLY B 1 107 ? -6.098 -18.672 12.211 1 81.81 107 GLY B CA 1
ATOM 3917 C C . GLY B 1 107 ? -4.828 -17.859 12.391 1 81.81 107 GLY B C 1
ATOM 3918 O O . GLY B 1 107 ? -4.855 -16.781 12.984 1 81.81 107 GLY B O 1
ATOM 3919 N N . VAL B 1 108 ? -3.746 -18.375 11.953 1 87.44 108 VAL B N 1
ATOM 3920 C CA . VAL B 1 108 ? -2.48 -17.656 12.078 1 87.44 108 VAL B CA 1
ATOM 3921 C C . VAL B 1 108 ? -2.398 -16.562 11.016 1 87.44 108 VAL B C 1
ATOM 3923 O O . VAL B 1 108 ? -2.482 -16.844 9.82 1 87.44 108 VAL B O 1
ATOM 3926 N N . LYS B 1 109 ? -2.254 -15.336 11.469 1 84.06 109 LYS B N 1
ATOM 3927 C CA . LYS B 1 109 ? -2.201 -14.172 10.586 1 84.06 109 LYS B CA 1
ATOM 3928 C C . LYS B 1 109 ? -0.76 -13.805 10.242 1 84.06 109 LYS B C 1
ATOM 3930 O O . LYS B 1 109 ? 0.173 -14.219 10.938 1 84.06 109 LYS B O 1
ATOM 3935 N N . PRO B 1 110 ? -0.553 -13.016 9.172 1 87.38 110 PRO B N 1
ATOM 3936 C CA . PRO B 1 110 ? 0.792 -12.602 8.773 1 87.38 110 PRO B CA 1
ATOM 3937 C C . PRO B 1 110 ? 1.572 -11.945 9.906 1 87.38 110 PRO B C 1
ATOM 3939 O O . PRO B 1 110 ? 2.773 -12.188 10.055 1 87.38 110 PRO B O 1
ATOM 3942 N N . ILE B 1 111 ? 0.945 -11.195 10.734 1 86.25 111 ILE B N 1
ATOM 3943 C CA . ILE B 1 111 ? 1.61 -10.492 11.828 1 86.25 111 ILE B CA 1
ATOM 3944 C C . ILE B 1 111 ? 2.184 -11.5 12.812 1 86.25 111 ILE B C 1
ATOM 3946 O O . ILE B 1 111 ? 3.24 -11.266 13.406 1 86.25 111 ILE B O 1
ATOM 3950 N N . GLU B 1 112 ? 1.512 -12.578 13.008 1 90 112 GLU B N 1
ATOM 3951 C CA . GLU B 1 112 ? 2.012 -13.609 13.914 1 90 112 GLU B CA 1
ATOM 3952 C C . GLU B 1 112 ? 3.264 -14.273 13.352 1 90 112 GLU B C 1
ATOM 3954 O O . GLU B 1 112 ? 4.18 -14.625 14.109 1 90 112 GLU B O 1
ATOM 3959 N N . VAL B 1 113 ? 3.27 -14.484 12.109 1 93.44 113 VAL B N 1
ATOM 3960 C CA . VAL B 1 113 ? 4.453 -15.039 11.461 1 93.44 113 VAL B CA 1
ATOM 3961 C C . VAL B 1 113 ? 5.617 -14.062 11.578 1 93.44 113 VAL B C 1
ATOM 3963 O O . VAL B 1 113 ? 6.727 -14.445 11.953 1 93.44 113 VAL B O 1
ATOM 3966 N N . LEU B 1 114 ? 5.359 -12.805 11.258 1 92.94 114 LEU B N 1
ATOM 3967 C CA . LEU B 1 114 ? 6.395 -11.781 11.375 1 92.94 114 LEU B CA 1
ATOM 3968 C C . LEU B 1 114 ? 6.914 -11.703 12.805 1 92.94 114 LEU B C 1
ATOM 3970 O O . LEU B 1 114 ? 8.125 -11.602 13.023 1 92.94 114 LEU B O 1
ATOM 3974 N N . ASN B 1 115 ? 6.008 -11.742 13.727 1 92.38 115 ASN B N 1
ATOM 3975 C CA . ASN B 1 115 ? 6.406 -11.688 15.125 1 92.38 115 ASN B CA 1
ATOM 3976 C C . ASN B 1 115 ? 7.312 -12.859 15.5 1 92.38 115 ASN B C 1
ATOM 3978 O O . ASN B 1 115 ? 8.242 -12.695 16.281 1 92.38 115 ASN B O 1
ATOM 3982 N N . ALA B 1 116 ? 6.984 -13.969 15.016 1 96.31 116 ALA B N 1
ATOM 3983 C CA . ALA B 1 116 ? 7.84 -15.125 15.266 1 96.31 116 ALA B CA 1
ATOM 3984 C C . ALA B 1 116 ? 9.25 -14.891 14.727 1 96.31 116 ALA B C 1
ATOM 3986 O O . ALA B 1 116 ? 10.234 -15.219 15.391 1 96.31 116 ALA B O 1
ATOM 3987 N N . PHE B 1 117 ? 9.344 -14.344 13.516 1 96.94 117 PHE B N 1
ATOM 3988 C CA . PHE B 1 117 ? 10.633 -13.961 12.969 1 96.94 117 PHE B CA 1
ATOM 3989 C C . PHE B 1 117 ? 11.359 -12.992 13.898 1 96.94 117 PHE B C 1
ATOM 3991 O O . PHE B 1 117 ? 12.531 -13.203 14.227 1 96.94 117 PHE B O 1
ATOM 3998 N N . MET B 1 118 ? 10.617 -11.992 14.32 1 95.5 118 MET B N 1
ATOM 3999 C CA . MET B 1 118 ? 11.219 -10.945 15.148 1 95.5 118 MET B CA 1
ATOM 4000 C C . MET B 1 118 ? 11.695 -11.508 16.484 1 95.5 118 MET B C 1
ATOM 4002 O O . MET B 1 118 ? 12.742 -11.102 16.984 1 95.5 118 MET B O 1
ATOM 4006 N N . GLU B 1 119 ? 10.93 -12.375 17.062 1 96.5 119 GLU B N 1
ATOM 4007 C CA . GLU B 1 119 ? 11.328 -13.023 18.297 1 96.5 119 GLU B CA 1
ATOM 4008 C C . GLU B 1 119 ? 12.602 -13.844 18.125 1 96.5 119 GLU B C 1
ATOM 4010 O O . GLU B 1 119 ? 13.469 -13.852 19 1 96.5 119 GLU B O 1
ATOM 4015 N N . GLN B 1 120 ? 12.648 -14.547 17.031 1 97.62 120 GLN B N 1
ATOM 4016 C CA . GLN B 1 120 ? 13.859 -15.289 16.719 1 97.62 120 GLN B CA 1
ATOM 4017 C C . GLN B 1 120 ? 15.07 -14.367 16.625 1 97.62 120 GLN B C 1
ATOM 4019 O O . GLN B 1 120 ? 16.156 -14.703 17.109 1 97.62 120 GLN B O 1
ATOM 4024 N N . LEU B 1 121 ? 14.945 -13.234 15.992 1 98.12 121 LEU B N 1
ATOM 4025 C CA . LEU B 1 121 ? 16.031 -12.266 15.875 1 98.12 121 LEU B CA 1
ATOM 4026 C C . LEU B 1 121 ? 16.438 -11.734 17.25 1 98.12 121 LEU B C 1
ATOM 4028 O O . LEU B 1 121 ? 17.625 -11.555 17.516 1 98.12 121 LEU B O 1
ATOM 4032 N N . LYS B 1 122 ? 15.453 -11.484 18.062 1 96.25 122 LYS B N 1
ATOM 4033 C CA . LYS B 1 122 ? 15.727 -11.031 19.422 1 96.25 122 LYS B CA 1
ATOM 4034 C C . LYS B 1 122 ? 16.531 -12.07 20.188 1 96.25 122 LYS B C 1
ATOM 4036 O O . LYS B 1 122 ? 17.516 -11.734 20.859 1 96.25 122 LYS B O 1
ATOM 4041 N N . THR B 1 123 ? 16.109 -13.297 20.078 1 96.44 123 THR B N 1
ATOM 4042 C CA . THR B 1 123 ? 16.781 -14.398 20.766 1 96.44 123 THR B CA 1
ATOM 4043 C C . THR B 1 123 ? 18.234 -14.492 20.312 1 96.44 123 THR B C 1
ATOM 4045 O O . THR B 1 123 ? 19.125 -14.82 21.109 1 96.44 123 THR B O 1
ATOM 4048 N N . LYS B 1 124 ? 18.469 -14.156 19.109 1 96.75 124 LYS B N 1
ATOM 4049 C CA . LYS B 1 124 ? 19.812 -14.219 18.547 1 96.75 124 LYS B CA 1
ATOM 4050 C C . LYS B 1 124 ? 20.578 -12.93 18.797 1 96.75 124 LYS B C 1
ATOM 4052 O O . LYS B 1 124 ? 21.719 -12.781 18.344 1 96.75 124 LYS B O 1
ATOM 4057 N N . LYS B 1 125 ? 19.938 -11.969 19.453 1 96.5 125 LYS B N 1
ATOM 4058 C CA . LYS B 1 125 ? 20.531 -10.695 19.844 1 96.5 125 LYS B CA 1
ATOM 4059 C C . LYS B 1 125 ? 20.922 -9.859 18.625 1 96.5 125 LYS B C 1
ATOM 4061 O O . LYS B 1 125 ? 21.984 -9.266 18.594 1 96.5 125 LYS B O 1
ATOM 4066 N N . ILE B 1 126 ? 20.125 -9.977 17.578 1 98 126 ILE B N 1
ATOM 4067 C CA . ILE B 1 126 ? 20.281 -9.109 16.422 1 98 126 ILE B CA 1
ATOM 4068 C C . ILE B 1 126 ? 19.922 -7.672 16.797 1 98 126 ILE B C 1
ATOM 4070 O O . ILE B 1 126 ? 18.891 -7.426 17.406 1 98 126 ILE B O 1
ATOM 4074 N N . ASN B 1 127 ? 20.812 -6.711 16.484 1 97.62 127 ASN B N 1
ATOM 4075 C CA . ASN B 1 127 ? 20.516 -5.297 16.688 1 97.62 127 ASN B CA 1
ATOM 4076 C C . ASN B 1 127 ? 19.688 -4.723 15.539 1 97.62 127 ASN B C 1
ATOM 4078 O O . ASN B 1 127 ? 20.156 -4.652 14.398 1 97.62 127 ASN B O 1
ATOM 4082 N N . ILE B 1 128 ? 18.5 -4.305 15.836 1 97 128 ILE B N 1
ATOM 4083 C CA . ILE B 1 128 ? 17.625 -3.766 14.805 1 97 128 ILE B CA 1
ATOM 4084 C C . ILE B 1 128 ? 17.531 -2.248 14.953 1 97 128 ILE B C 1
ATOM 4086 O O . ILE B 1 128 ? 17.203 -1.741 16.031 1 97 128 ILE B O 1
ATOM 4090 N N . HIS B 1 129 ? 17.859 -1.54 13.867 1 96.81 129 HIS B N 1
ATOM 4091 C CA . HIS B 1 129 ? 17.797 -0.084 13.797 1 96.81 129 HIS B CA 1
ATOM 4092 C C . HIS B 1 129 ? 16.734 0.376 12.82 1 96.81 129 HIS B C 1
ATOM 4094 O O . HIS B 1 129 ? 16.906 0.285 11.602 1 96.81 129 HIS B O 1
ATOM 4100 N N . THR B 1 130 ? 15.625 0.855 13.344 1 92.56 130 THR B N 1
ATOM 4101 C CA . THR B 1 130 ? 14.562 1.374 12.492 1 92.56 130 THR B CA 1
ATOM 4102 C C . THR B 1 130 ? 14.773 2.857 12.203 1 92.56 130 THR B C 1
ATOM 4104 O O . THR B 1 130 ? 15.688 3.477 12.758 1 92.56 130 THR B O 1
ATOM 4107 N N . LEU B 1 131 ? 14.031 3.402 11.266 1 90.12 131 LEU B N 1
ATOM 4108 C CA . LEU B 1 131 ? 14.102 4.801 10.859 1 90.12 131 LEU B CA 1
ATOM 4109 C C . LEU B 1 131 ? 15.508 5.156 10.391 1 90.12 131 LEU B C 1
ATOM 4111 O O . LEU B 1 131 ? 16.016 6.238 10.695 1 90.12 131 LEU B O 1
ATOM 4115 N N . HIS B 1 132 ? 16.172 4.219 9.828 1 95.62 132 HIS B N 1
ATOM 4116 C CA . HIS B 1 132 ? 17.469 4.395 9.164 1 95.62 132 HIS B CA 1
ATOM 4117 C C . HIS B 1 132 ? 17.359 4.148 7.664 1 95.62 132 HIS B C 1
ATOM 4119 O O . HIS B 1 132 ? 17.375 3 7.219 1 95.62 132 HIS B O 1
ATOM 4125 N N . GLU B 1 133 ? 17.25 5.195 6.906 1 94.69 133 GLU B N 1
ATOM 4126 C CA . GLU B 1 133 ? 17.141 5.094 5.453 1 94.69 133 GLU B CA 1
ATOM 4127 C C . GLU B 1 133 ? 18.5 5.164 4.789 1 94.69 133 GLU B C 1
ATOM 4129 O O . GLU B 1 133 ? 19.219 6.152 4.934 1 94.69 133 GLU B O 1
ATOM 4134 N N . TRP B 1 134 ? 18.859 4.164 4.121 1 97.75 134 TRP B N 1
ATOM 4135 C CA . TRP B 1 134 ? 20.156 4.125 3.43 1 97.75 134 TRP B CA 1
ATOM 4136 C C . TRP B 1 134 ? 20.188 5.133 2.285 1 97.75 134 TRP B C 1
ATOM 4138 O O . TRP B 1 134 ? 19.234 5.227 1.504 1 97.75 134 TRP B O 1
ATOM 4148 N N . ARG B 1 135 ? 21.297 5.855 2.17 1 94 135 ARG B N 1
ATOM 4149 C CA . ARG B 1 135 ? 21.391 6.926 1.183 1 94 135 ARG B CA 1
ATOM 4150 C C . ARG B 1 135 ? 22.609 6.754 0.294 1 94 135 ARG B C 1
ATOM 4152 O O . ARG B 1 135 ? 22.891 7.598 -0.561 1 94 135 ARG B O 1
ATOM 4159 N N . GLY B 1 136 ? 23.344 5.68 0.531 1 96.31 136 GLY B N 1
ATOM 4160 C CA . GLY B 1 136 ? 24.531 5.457 -0.293 1 96.31 136 GLY B CA 1
ATOM 4161 C C . GLY B 1 136 ? 25.781 5.176 0.517 1 96.31 136 GLY B C 1
ATOM 4162 O O . GLY B 1 136 ? 25.703 4.57 1.588 1 96.31 136 GLY B O 1
ATOM 4163 N N . TRP B 1 137 ? 26.953 5.496 -0.058 1 97.12 137 TRP B N 1
ATOM 4164 C CA . TRP B 1 137 ? 28.266 5.18 0.519 1 97.12 137 TRP B CA 1
ATOM 4165 C C . TRP B 1 137 ? 29.078 6.445 0.75 1 97.12 137 TRP B C 1
ATOM 4167 O O . TRP B 1 137 ? 28.922 7.438 0.037 1 97.12 137 TRP B O 1
ATOM 4177 N N . THR B 1 138 ? 29.953 6.371 1.724 1 96.06 138 THR B N 1
ATOM 4178 C CA . THR B 1 138 ? 31.062 7.316 1.762 1 96.06 138 THR B CA 1
ATOM 4179 C C . THR B 1 138 ? 32.125 6.961 0.715 1 96.06 138 THR B C 1
ATOM 4181 O O . THR B 1 138 ? 32 5.941 0.031 1 96.06 138 THR B O 1
ATOM 4184 N N . VAL B 1 139 ? 33.188 7.734 0.638 1 92.88 139 VAL B N 1
ATOM 4185 C CA . VAL B 1 139 ? 34.281 7.508 -0.292 1 92.88 139 VAL B CA 1
ATOM 4186 C C . VAL B 1 139 ? 35 6.211 0.068 1 92.88 139 VAL B C 1
ATOM 4188 O O . VAL B 1 139 ? 35.531 5.52 -0.809 1 92.88 139 VAL B O 1
ATOM 4191 N N . ASN B 1 140 ? 34.969 5.816 1.365 1 94.5 140 ASN B N 1
ATOM 4192 C CA . ASN B 1 140 ? 35.625 4.598 1.822 1 94.5 140 ASN B CA 1
ATOM 4193 C C . ASN B 1 140 ? 34.656 3.43 1.906 1 94.5 140 ASN B C 1
ATOM 4195 O O . ASN B 1 140 ? 34.906 2.459 2.625 1 94.5 140 ASN B O 1
ATOM 4199 N N . ASN B 1 141 ? 33.469 3.545 1.357 1 95.19 141 ASN B N 1
ATOM 4200 C CA . ASN B 1 141 ? 32.469 2.498 1.153 1 95.19 141 ASN B CA 1
ATOM 4201 C C . ASN B 1 141 ? 31.734 2.156 2.451 1 95.19 141 ASN B C 1
ATOM 4203 O O . ASN B 1 141 ? 31.156 1.072 2.58 1 95.19 141 ASN B O 1
ATOM 4207 N N . ALA B 1 142 ? 31.797 3.109 3.416 1 97.62 142 ALA B N 1
ATOM 4208 C CA . ALA B 1 142 ? 30.906 2.971 4.566 1 97.62 142 ALA B CA 1
ATOM 4209 C C . ALA B 1 142 ? 29.469 3.336 4.199 1 97.62 142 ALA B C 1
ATOM 4211 O O . ALA B 1 142 ? 29.25 4.164 3.314 1 97.62 142 ALA B O 1
ATOM 4212 N N . ALA B 1 143 ? 28.531 2.662 4.875 1 98.19 143 ALA B N 1
ATOM 4213 C CA . ALA B 1 143 ? 27.125 2.93 4.582 1 98.19 143 ALA B CA 1
ATOM 4214 C C . ALA B 1 143 ? 26.672 4.246 5.211 1 98.19 143 ALA B C 1
ATOM 4216 O O . ALA B 1 143 ? 27 4.539 6.363 1 98.19 143 ALA B O 1
ATOM 4217 N N . VAL B 1 144 ? 25.938 5.039 4.449 1 97.81 144 VAL B N 1
ATOM 4218 C CA . VAL B 1 144 ? 25.375 6.297 4.945 1 97.81 144 VAL B CA 1
ATOM 4219 C C . VAL B 1 144 ? 23.859 6.164 5.113 1 97.81 144 VAL B C 1
ATOM 4221 O O . VAL B 1 144 ? 23.172 5.746 4.191 1 97.81 144 VAL B O 1
ATOM 4224 N N . PHE B 1 145 ? 23.406 6.461 6.336 1 97.38 145 PHE B N 1
ATOM 4225 C CA . PHE B 1 145 ? 21.969 6.434 6.617 1 97.38 145 PHE B CA 1
ATOM 4226 C C . PHE B 1 145 ? 21.469 7.824 6.977 1 97.38 145 PHE B C 1
ATOM 4228 O O . PHE B 1 145 ? 22.188 8.617 7.59 1 97.38 145 PHE B O 1
ATOM 4235 N N . LEU B 1 146 ? 20.234 8.094 6.516 1 92.44 146 LEU B N 1
ATOM 4236 C CA . LEU B 1 146 ? 19.484 9.211 7.082 1 92.44 146 LEU B CA 1
ATOM 4237 C C . LEU B 1 146 ? 18.719 8.781 8.32 1 92.44 146 LEU B C 1
ATOM 4239 O O . LEU B 1 146 ? 17.891 7.863 8.25 1 92.44 146 LEU B O 1
ATOM 4243 N N . HIS B 1 147 ? 19 9.289 9.453 1 91.19 147 HIS B N 1
ATOM 4244 C CA . HIS B 1 147 ? 18.328 9.039 10.719 1 91.19 147 HIS B CA 1
ATOM 4245 C C . HIS B 1 147 ? 18.078 10.336 11.484 1 91.19 147 HIS B C 1
ATOM 4247 O O . HIS B 1 147 ? 19.031 11.078 11.766 1 91.19 147 HIS B O 1
ATOM 4253 N N . LYS B 1 148 ? 16.891 10.609 11.812 1 80.25 148 LYS B N 1
ATOM 4254 C CA . LYS B 1 148 ? 16.531 11.836 12.523 1 80.25 148 LYS B CA 1
ATOM 4255 C C . LYS B 1 148 ? 17.125 13.062 11.828 1 80.25 148 LYS B C 1
ATOM 4257 O O . LYS B 1 148 ? 17.766 13.891 12.477 1 80.25 148 LYS B O 1
ATOM 4262 N N . GLU B 1 149 ? 17.031 13.031 10.523 1 76.31 149 GLU B N 1
ATOM 4263 C CA . GLU B 1 149 ? 17.375 14.164 9.672 1 76.31 149 GLU B CA 1
ATOM 4264 C C . GLU B 1 149 ? 18.875 14.406 9.648 1 76.31 149 GLU B C 1
ATOM 4266 O O . GLU B 1 149 ? 19.328 15.469 9.234 1 76.31 149 GLU B O 1
ATOM 4271 N N . LYS B 1 150 ? 19.609 13.43 10.117 1 85.94 150 LYS B N 1
ATOM 4272 C CA . LYS B 1 150 ? 21.078 13.523 10.094 1 85.94 150 LYS B CA 1
ATOM 4273 C C . LYS B 1 150 ? 21.688 12.305 9.406 1 85.94 150 LYS B C 1
ATOM 4275 O O . LYS B 1 150 ? 21.125 11.211 9.445 1 85.94 150 LYS B O 1
ATOM 4280 N N . ASP B 1 151 ? 22.766 12.555 8.82 1 91.88 151 ASP B N 1
ATOM 4281 C CA . ASP B 1 151 ? 23.516 11.445 8.227 1 91.88 151 ASP B CA 1
ATOM 4282 C C . ASP B 1 151 ? 24.25 10.648 9.297 1 91.88 151 ASP B C 1
ATOM 4284 O O . ASP B 1 151 ? 24.891 11.227 10.188 1 91.88 151 ASP B O 1
ATOM 4288 N N . VAL B 1 152 ? 24.047 9.414 9.297 1 96.69 152 VAL B N 1
ATOM 4289 C CA . VAL B 1 152 ? 24.75 8.477 10.164 1 96.69 152 VAL B CA 1
ATOM 4290 C C . VAL B 1 152 ? 25.609 7.531 9.32 1 96.69 152 VAL B C 1
ATOM 4292 O O . VAL B 1 152 ? 25.109 6.895 8.391 1 96.69 152 VAL B O 1
ATOM 4295 N N . VAL B 1 153 ? 26.891 7.492 9.602 1 97.81 153 VAL B N 1
ATOM 4296 C CA . VAL B 1 153 ? 27.812 6.633 8.859 1 97.81 153 VAL B CA 1
ATOM 4297 C C . VAL B 1 153 ? 28.062 5.344 9.641 1 97.81 153 VAL B C 1
ATOM 4299 O O . VAL B 1 153 ? 28.328 5.379 10.836 1 97.81 153 VAL B O 1
ATOM 4302 N N . VAL B 1 154 ? 27.938 4.207 8.992 1 98.06 154 VAL B N 1
ATOM 4303 C CA . VAL B 1 154 ? 28.125 2.902 9.617 1 98.06 154 VAL B CA 1
ATOM 4304 C C . VAL B 1 154 ? 29.203 2.121 8.859 1 98.06 154 VAL B C 1
ATOM 4306 O O . VAL B 1 154 ? 29.062 1.853 7.668 1 98.06 154 VAL B O 1
ATOM 4309 N N . GLN B 1 155 ? 30.25 1.846 9.57 1 96.88 155 GLN B N 1
ATOM 4310 C CA . GLN B 1 155 ? 31.266 0.938 9.039 1 96.88 155 GLN B CA 1
ATOM 4311 C C . GLN B 1 155 ? 30.984 -0.502 9.461 1 96.88 155 GLN B C 1
ATOM 4313 O O . GLN B 1 155 ? 30.625 -0.76 10.609 1 96.88 155 GLN B O 1
ATOM 4318 N N . ALA B 1 156 ? 31.125 -1.423 8.547 1 97.94 156 ALA B N 1
ATOM 4319 C CA . ALA B 1 156 ? 30.938 -2.844 8.828 1 97.94 156 ALA B CA 1
ATOM 4320 C C . ALA B 1 156 ? 31.906 -3.693 8.008 1 97.94 156 ALA B C 1
ATOM 4322 O O . ALA B 1 156 ? 32.375 -3.273 6.941 1 97.94 156 ALA B O 1
ATOM 4323 N N . ASP B 1 157 ? 32.281 -4.828 8.547 1 97.94 157 ASP B N 1
ATOM 4324 C CA . ASP B 1 157 ? 33.156 -5.75 7.82 1 97.94 157 ASP B CA 1
ATOM 4325 C C . ASP B 1 157 ? 32.469 -6.277 6.562 1 97.94 157 ASP B C 1
ATOM 4327 O O . ASP B 1 157 ? 33.125 -6.527 5.547 1 97.94 157 ASP B O 1
ATOM 4331 N N . LYS B 1 158 ? 31.156 -6.461 6.609 1 98.44 158 LYS B N 1
ATOM 4332 C CA . LYS B 1 158 ? 30.312 -6.875 5.492 1 98.44 158 LYS B CA 1
ATOM 4333 C C . LYS B 1 158 ? 29.016 -6.078 5.461 1 98.44 158 LYS B C 1
ATOM 4335 O O . LYS B 1 158 ? 28.438 -5.758 6.508 1 98.44 158 LYS B O 1
ATOM 4340 N N . ILE B 1 159 ? 28.562 -5.758 4.277 1 98.81 159 ILE B N 1
ATOM 4341 C CA . ILE B 1 159 ? 27.297 -5.059 4.07 1 98.81 159 ILE B CA 1
ATOM 4342 C C . ILE B 1 159 ? 26.391 -5.879 3.15 1 98.81 159 ILE B C 1
ATOM 4344 O O . ILE B 1 159 ? 26.828 -6.301 2.07 1 98.81 159 ILE B O 1
ATOM 4348 N N . VAL B 1 160 ? 25.188 -6.223 3.596 1 98.94 160 VAL B N 1
ATOM 4349 C CA . VAL B 1 160 ? 24.203 -6.941 2.785 1 98.94 160 VAL B CA 1
ATOM 4350 C C . VAL B 1 160 ? 23.016 -6.039 2.486 1 98.94 160 VAL B C 1
ATOM 4352 O O . VAL B 1 160 ? 22.344 -5.566 3.406 1 98.94 160 VAL B O 1
ATOM 4355 N N . PHE B 1 161 ? 22.781 -5.793 1.198 1 98.94 161 PHE B N 1
ATOM 4356 C CA . PHE B 1 161 ? 21.641 -5 0.77 1 98.94 161 PHE B CA 1
ATOM 4357 C C . PHE B 1 161 ? 20.438 -5.895 0.481 1 98.94 161 PHE B C 1
ATOM 4359 O O . PHE B 1 161 ? 20.531 -6.832 -0.312 1 98.94 161 PHE B O 1
ATOM 4366 N N . ALA B 1 162 ? 19.344 -5.668 1.123 1 98.81 162 ALA B N 1
ATOM 4367 C CA . ALA B 1 162 ? 18.047 -6.309 0.92 1 98.81 162 ALA B CA 1
ATOM 4368 C C . ALA B 1 162 ? 16.922 -5.27 0.863 1 98.81 162 ALA B C 1
ATOM 4370 O O . ALA B 1 162 ? 15.938 -5.371 1.592 1 98.81 162 ALA B O 1
ATOM 4371 N N . LEU B 1 163 ? 16.984 -4.395 -0.089 1 98.56 163 LEU B N 1
ATOM 4372 C CA . LEU B 1 163 ? 16.219 -3.148 -0.089 1 98.56 163 LEU B CA 1
ATOM 4373 C C . LEU B 1 163 ? 14.898 -3.32 -0.829 1 98.56 163 LEU B C 1
ATOM 4375 O O . LEU B 1 163 ? 14.078 -2.398 -0.865 1 98.56 163 LEU B O 1
ATOM 4379 N N . GLY B 1 164 ? 14.695 -4.527 -1.4 1 98.06 164 GLY B N 1
ATOM 4380 C CA . GLY B 1 164 ? 13.406 -4.84 -1.997 1 98.06 164 GLY B CA 1
ATOM 4381 C C . GLY B 1 164 ? 13.234 -4.254 -3.385 1 98.06 164 GLY B C 1
ATOM 4382 O O . GLY B 1 164 ? 14.18 -3.719 -3.961 1 98.06 164 GLY B O 1
ATOM 4383 N N . GLY B 1 165 ? 12.047 -4.43 -3.986 1 97.56 165 GLY B N 1
ATOM 4384 C CA . GLY B 1 165 ? 11.703 -3.932 -5.309 1 97.56 165 GLY B CA 1
ATOM 4385 C C . GLY B 1 165 ? 11.086 -2.545 -5.289 1 97.56 165 GLY B C 1
ATOM 4386 O O . GLY B 1 165 ? 11.57 -1.657 -4.582 1 97.56 165 GLY B O 1
ATOM 4387 N N . ALA B 1 166 ? 10.047 -2.34 -6.164 1 96.56 166 ALA B N 1
ATOM 4388 C CA . ALA B 1 166 ? 9.57 -0.972 -6.348 1 96.56 166 ALA B CA 1
ATOM 4389 C C . ALA B 1 166 ? 8.039 -0.923 -6.379 1 96.56 166 ALA B C 1
ATOM 4391 O O . ALA B 1 166 ? 7.457 -0.026 -6.988 1 96.56 166 ALA B O 1
ATOM 4392 N N . SER B 1 167 ? 7.367 -1.857 -5.82 1 95.06 167 SER B N 1
ATOM 4393 C CA . SER B 1 167 ? 5.91 -1.833 -5.805 1 95.06 167 SER B CA 1
ATOM 4394 C C . SER B 1 167 ? 5.375 -1.711 -4.379 1 95.06 167 SER B C 1
ATOM 4396 O O . SER B 1 167 ? 6.109 -1.945 -3.416 1 95.06 167 SER B O 1
ATOM 4398 N N . TRP B 1 168 ? 4.086 -1.31 -4.293 1 92.38 168 TRP B N 1
ATOM 4399 C CA . TRP B 1 168 ? 3.455 -1.08 -2.998 1 92.38 168 TRP B CA 1
ATOM 4400 C C . TRP B 1 168 ? 4.27 -0.099 -2.162 1 92.38 168 TRP B C 1
ATOM 4402 O O . TRP B 1 168 ? 4.645 -0.404 -1.027 1 92.38 168 TRP B O 1
ATOM 4412 N N . LYS B 1 169 ? 4.375 1.13 -2.676 1 91.38 169 LYS B N 1
ATOM 4413 C CA . LYS B 1 169 ? 5.242 2.168 -2.125 1 91.38 169 LYS B CA 1
ATOM 4414 C C . LYS B 1 169 ? 4.871 2.486 -0.681 1 91.38 169 LYS B C 1
ATOM 4416 O O . LYS B 1 169 ? 5.727 2.877 0.116 1 91.38 169 LYS B O 1
ATOM 4421 N N . VAL B 1 170 ? 3.627 2.273 -0.35 1 89.56 170 VAL B N 1
ATOM 4422 C CA . VAL B 1 170 ? 3.125 2.594 0.982 1 89.56 170 VAL B CA 1
ATOM 4423 C C . VAL B 1 170 ? 3.836 1.733 2.023 1 89.56 170 VAL B C 1
ATOM 4425 O O . VAL B 1 170 ? 3.91 2.104 3.197 1 89.56 170 VAL B O 1
ATOM 4428 N N . THR B 1 171 ? 4.457 0.671 1.583 1 91.38 171 THR B N 1
ATOM 4429 C CA . THR B 1 171 ? 5.156 -0.228 2.494 1 91.38 171 THR B CA 1
ATOM 4430 C C . THR B 1 171 ? 6.633 0.143 2.594 1 91.38 171 THR B C 1
ATOM 4432 O O . THR B 1 171 ? 7.391 -0.496 3.326 1 91.38 171 THR B O 1
ATOM 4435 N N . GLY B 1 172 ? 7.066 1.087 1.857 1 90.75 172 GLY B N 1
ATOM 4436 C CA . GLY B 1 172 ? 8.453 1.517 1.876 1 90.75 172 GLY B CA 1
ATOM 4437 C C . GLY B 1 172 ? 9.25 1.031 0.676 1 90.75 172 GLY B C 1
ATOM 4438 O O . GLY B 1 172 ? 10.367 1.481 0.443 1 90.75 172 GLY B O 1
ATOM 4439 N N . SER B 1 173 ? 8.688 0.105 -0.099 1 93.56 173 SER B N 1
ATOM 4440 C CA . SER B 1 173 ? 9.375 -0.435 -1.27 1 93.56 173 SER B CA 1
ATOM 4441 C C . SER B 1 173 ? 9.203 0.478 -2.479 1 93.56 173 SER B C 1
ATOM 4443 O O . SER B 1 173 ? 8.273 0.299 -3.273 1 93.56 173 SER B O 1
ATOM 4445 N N . THR B 1 174 ? 10.188 1.408 -2.719 1 91.75 174 THR B N 1
ATOM 4446 C CA . THR B 1 174 ? 10.016 2.449 -3.727 1 91.75 174 THR B CA 1
ATOM 4447 C C . THR B 1 174 ? 10.992 2.25 -4.879 1 91.75 174 THR B C 1
ATOM 4449 O O . THR B 1 174 ? 10.828 2.838 -5.949 1 91.75 174 THR B O 1
ATOM 4452 N N . GLY B 1 175 ? 12.047 1.51 -4.637 1 94.88 175 GLY B N 1
ATOM 4453 C CA . GLY B 1 175 ? 13.078 1.354 -5.652 1 94.88 175 GLY B CA 1
ATOM 4454 C C . GLY B 1 175 ? 14 2.555 -5.754 1 94.88 175 GLY B C 1
ATOM 4455 O O . GLY B 1 175 ? 14.914 2.57 -6.578 1 94.88 175 GLY B O 1
ATOM 4456 N N . ALA B 1 176 ? 13.875 3.568 -4.891 1 90.69 176 ALA B N 1
ATOM 4457 C CA . ALA B 1 176 ? 14.617 4.82 -4.973 1 90.69 176 ALA B CA 1
ATOM 4458 C C . ALA B 1 176 ? 16.109 4.586 -4.766 1 90.69 176 ALA B C 1
ATOM 4460 O O . ALA B 1 176 ? 16.938 5.383 -5.215 1 90.69 176 ALA B O 1
ATOM 4461 N N . TRP B 1 177 ? 16.438 3.461 -4.137 1 95.75 177 TRP B N 1
ATOM 4462 C CA . TRP B 1 177 ? 17.828 3.119 -3.836 1 95.75 177 TRP B CA 1
ATOM 4463 C C . TRP B 1 177 ? 18.609 2.879 -5.117 1 95.75 177 TRP B C 1
ATOM 4465 O O . TRP B 1 177 ? 19.844 2.875 -5.102 1 95.75 177 TRP B O 1
ATOM 4475 N N . LEU B 1 178 ? 17.906 2.627 -6.223 1 96.12 178 LEU B N 1
ATOM 4476 C CA . LEU B 1 178 ? 18.516 2.268 -7.5 1 96.12 178 LEU B CA 1
ATOM 4477 C C . LEU B 1 178 ? 19.547 3.299 -7.922 1 96.12 178 LEU B C 1
ATOM 4479 O O . LEU B 1 178 ? 20.609 2.941 -8.445 1 96.12 178 LEU B O 1
ATOM 4483 N N . HIS B 1 179 ? 19.359 4.543 -7.703 1 92.06 179 HIS B N 1
ATOM 4484 C CA . HIS B 1 179 ? 20.203 5.648 -8.148 1 92.06 179 HIS B CA 1
ATOM 4485 C C . HIS B 1 179 ? 21.578 5.582 -7.504 1 92.06 179 HIS B C 1
ATOM 4487 O O . HIS B 1 179 ? 22.594 5.836 -8.164 1 92.06 179 HIS B O 1
ATOM 4493 N N . ALA B 1 180 ? 21.625 5.293 -6.242 1 94.81 180 ALA B N 1
ATOM 4494 C CA . ALA B 1 180 ? 22.891 5.207 -5.527 1 94.81 180 ALA B CA 1
ATOM 4495 C C . ALA B 1 180 ? 23.797 4.137 -6.137 1 94.81 180 ALA B C 1
ATOM 4497 O O . ALA B 1 180 ? 25 4.324 -6.242 1 94.81 180 ALA B O 1
ATOM 4498 N N . PHE B 1 181 ? 23.25 2.998 -6.562 1 97.62 181 PHE B N 1
ATOM 4499 C CA . PHE B 1 181 ? 24.031 1.938 -7.195 1 97.62 181 PHE B CA 1
ATOM 4500 C C . PHE B 1 181 ? 24.516 2.371 -8.578 1 97.62 181 PHE B C 1
ATOM 4502 O O . PHE B 1 181 ? 25.641 2.07 -8.961 1 97.62 181 PHE B O 1
ATOM 4509 N N . GLN B 1 182 ? 23.641 3.088 -9.289 1 95.5 182 GLN B N 1
ATOM 4510 C CA . GLN B 1 182 ? 24.031 3.615 -10.594 1 95.5 182 GLN B CA 1
ATOM 4511 C C . GLN B 1 182 ? 25.234 4.547 -10.469 1 95.5 182 GLN B C 1
ATOM 4513 O O . GLN B 1 182 ? 26.172 4.457 -11.266 1 95.5 182 GLN B O 1
ATOM 4518 N N . GLU B 1 183 ? 25.234 5.371 -9.492 1 92.88 183 GLU B N 1
ATOM 4519 C CA . GLU B 1 183 ? 26.312 6.324 -9.266 1 92.88 183 GLU B CA 1
ATOM 4520 C C . GLU B 1 183 ? 27.625 5.605 -8.945 1 92.88 183 GLU B C 1
ATOM 4522 O O . GLU B 1 183 ? 28.703 6.109 -9.25 1 92.88 183 GLU B O 1
ATOM 4527 N N . LYS B 1 184 ? 27.531 4.395 -8.406 1 94.69 184 LYS B N 1
ATOM 4528 C CA . LYS B 1 184 ? 28.703 3.594 -8.07 1 94.69 184 LYS B CA 1
ATOM 4529 C C . LYS B 1 184 ? 29.203 2.805 -9.273 1 94.69 184 LYS B C 1
ATOM 4531 O O . LYS B 1 184 ? 30.203 2.092 -9.188 1 94.69 184 LYS B O 1
ATOM 4536 N N . GLY B 1 185 ? 28.453 2.9 -10.383 1 95.94 185 GLY B N 1
ATOM 4537 C CA . GLY B 1 185 ? 28.844 2.207 -11.594 1 95.94 185 GLY B CA 1
ATOM 4538 C C . GLY B 1 185 ? 28.359 0.771 -11.648 1 95.94 185 GLY B C 1
ATOM 4539 O O . GLY B 1 185 ? 28.844 -0.023 -12.461 1 95.94 185 GLY B O 1
ATOM 4540 N N . ILE B 1 186 ? 27.469 0.383 -10.781 1 98.06 186 ILE B N 1
ATOM 4541 C CA . ILE B 1 186 ? 26.875 -0.948 -10.789 1 98.06 186 ILE B CA 1
ATOM 4542 C C . ILE B 1 186 ? 25.719 -0.982 -11.781 1 98.06 186 ILE B C 1
ATOM 4544 O O . ILE B 1 186 ? 24.859 -0.097 -11.766 1 98.06 186 ILE B O 1
ATOM 4548 N N . LYS B 1 187 ? 25.672 -1.982 -12.609 1 98.5 187 LYS B N 1
ATOM 4549 C CA . LYS B 1 187 ? 24.625 -2.082 -13.625 1 98.5 187 LYS B CA 1
ATOM 4550 C C . LYS B 1 187 ? 23.266 -2.342 -12.992 1 98.5 187 LYS B C 1
ATOM 4552 O O . LYS B 1 187 ? 23.109 -3.285 -12.211 1 98.5 187 LYS B O 1
ATOM 4557 N N . THR B 1 188 ? 22.312 -1.491 -13.289 1 98.12 188 THR B N 1
ATOM 4558 C CA . THR B 1 188 ? 20.938 -1.633 -12.812 1 98.12 188 THR B CA 1
ATOM 4559 C C . THR B 1 188 ? 19.969 -1.717 -13.984 1 98.12 188 THR B C 1
ATOM 4561 O O . THR B 1 188 ? 20.297 -1.331 -15.109 1 98.12 188 THR B O 1
ATOM 4564 N N . ILE B 1 189 ? 18.844 -2.375 -13.75 1 97.94 189 ILE B N 1
ATOM 4565 C CA . ILE B 1 189 ? 17.734 -2.479 -14.688 1 97.94 189 ILE B CA 1
ATOM 4566 C C . ILE B 1 189 ? 16.516 -1.741 -14.125 1 97.94 189 ILE B C 1
ATOM 4568 O O . ILE B 1 189 ? 16.141 -1.938 -12.969 1 97.94 189 ILE B O 1
ATOM 4572 N N . PRO B 1 190 ? 15.891 -0.862 -14.961 1 96.31 190 PRO B N 1
ATOM 4573 C CA . PRO B 1 190 ? 14.703 -0.169 -14.461 1 96.31 190 PRO B CA 1
ATOM 4574 C C . PRO B 1 190 ? 13.602 -1.131 -14.008 1 96.31 190 PRO B C 1
ATOM 4576 O O . PRO B 1 190 ? 13.383 -2.162 -14.648 1 96.31 190 PRO B O 1
ATOM 4579 N N . PHE B 1 191 ? 12.969 -0.78 -12.938 1 97.38 191 PHE B N 1
ATOM 4580 C CA . PHE B 1 191 ? 11.914 -1.632 -12.406 1 97.38 191 PHE B CA 1
ATOM 4581 C C . PHE B 1 191 ? 10.695 -1.632 -13.32 1 97.38 191 PHE B C 1
ATOM 4583 O O . PHE B 1 191 ? 10.352 -0.6 -13.906 1 97.38 191 PHE B O 1
ATOM 4590 N N . LYS B 1 192 ? 10.062 -2.75 -13.461 1 96.69 192 LYS B N 1
ATOM 4591 C CA . LYS B 1 192 ? 8.797 -2.936 -14.18 1 96.69 192 LYS B CA 1
ATOM 4592 C C . LYS B 1 192 ? 7.828 -3.787 -13.367 1 96.69 192 LYS B C 1
ATOM 4594 O O . LYS B 1 192 ? 8.25 -4.605 -12.547 1 96.69 192 LYS B O 1
ATOM 4599 N N . ALA B 1 193 ? 6.59 -3.559 -13.648 1 96.62 193 ALA B N 1
ATOM 4600 C CA . ALA B 1 193 ? 5.551 -4.309 -12.945 1 96.62 193 ALA B CA 1
ATOM 4601 C C . ALA B 1 193 ? 5.617 -5.793 -13.289 1 96.62 193 ALA B C 1
ATOM 4603 O O . ALA B 1 193 ? 5.863 -6.16 -14.445 1 96.62 193 ALA B O 1
ATOM 4604 N N . SER B 1 194 ? 5.504 -6.586 -12.344 1 96.31 194 SER B N 1
ATOM 4605 C CA . SER B 1 194 ? 5.27 -8.023 -12.484 1 96.31 194 SER B CA 1
ATOM 4606 C C . SER B 1 194 ? 4.172 -8.492 -11.539 1 96.31 194 SER B C 1
ATOM 4608 O O . SER B 1 194 ? 3.988 -7.934 -10.453 1 96.31 194 SER B O 1
ATOM 4610 N N . ASN B 1 195 ? 3.436 -9.602 -11.938 1 94.5 195 ASN B N 1
ATOM 4611 C CA . ASN B 1 195 ? 2.291 -10.07 -11.172 1 94.5 195 ASN B CA 1
ATOM 4612 C C . ASN B 1 195 ? 1.282 -8.953 -10.922 1 94.5 195 ASN B C 1
ATOM 4614 O O . ASN B 1 195 ? 0.999 -8.609 -9.773 1 94.5 195 ASN B O 1
ATOM 4618 N N . CYS B 1 196 ? 0.795 -8.453 -12.047 1 95.5 196 CYS B N 1
ATOM 4619 C CA . CYS B 1 196 ? -0.132 -7.328 -12.039 1 95.5 196 CYS B CA 1
ATOM 4620 C C . CYS B 1 196 ? -1.301 -7.57 -12.984 1 95.5 196 CYS B C 1
ATOM 4622 O O . CYS B 1 196 ? -1.331 -8.578 -13.688 1 95.5 196 CYS B O 1
ATOM 4624 N N . THR B 1 197 ? -2.215 -6.68 -12.922 1 95.88 197 THR B N 1
ATOM 4625 C CA . THR B 1 197 ? -3.35 -6.746 -13.828 1 95.88 197 THR B CA 1
ATOM 4626 C C . THR B 1 197 ? -2.914 -6.434 -15.258 1 95.88 197 THR B C 1
ATOM 4628 O O . THR B 1 197 ? -2.119 -5.52 -15.484 1 95.88 197 THR B O 1
ATOM 4631 N N . TYR B 1 198 ? -3.402 -7.211 -16.188 1 97.81 198 TYR B N 1
ATOM 4632 C CA . TYR B 1 198 ? -3.178 -6.949 -17.609 1 97.81 198 TYR B CA 1
ATOM 4633 C C . TYR B 1 198 ? -4.41 -6.32 -18.25 1 97.81 198 TYR B C 1
ATOM 4635 O O . TYR B 1 198 ? -5.531 -6.797 -18.047 1 97.81 198 TYR B O 1
ATOM 4643 N N . GLN B 1 199 ? -4.168 -5.285 -18.938 1 97.69 199 GLN B N 1
ATOM 4644 C CA . GLN B 1 199 ? -5.254 -4.449 -19.438 1 97.69 199 GLN B CA 1
ATOM 4645 C C . GLN B 1 199 ? -5.969 -5.129 -20.609 1 97.69 199 GLN B C 1
ATOM 4647 O O . GLN B 1 199 ? -5.328 -5.574 -21.562 1 97.69 199 GLN B O 1
ATOM 4652 N N . VAL B 1 200 ? -7.262 -5.27 -20.484 1 97.38 200 VAL B N 1
ATOM 4653 C CA . VAL B 1 200 ? -8.156 -5.715 -21.531 1 97.38 200 VAL B CA 1
ATOM 4654 C C . VAL B 1 200 ? -9.266 -4.684 -21.734 1 97.38 200 VAL B C 1
ATOM 4656 O O . VAL B 1 200 ? -9.938 -4.281 -20.781 1 97.38 200 VAL B O 1
ATOM 4659 N N . LEU B 1 201 ? -9.438 -4.223 -22.953 1 96 201 LEU B N 1
ATOM 4660 C CA . LEU B 1 201 ? -10.508 -3.275 -23.25 1 96 201 LEU B CA 1
ATOM 4661 C C . LEU B 1 201 ? -11.844 -3.994 -23.391 1 96 201 LEU B C 1
ATOM 4663 O O . LEU B 1 201 ? -12.156 -4.531 -24.453 1 96 201 LEU B O 1
ATOM 4667 N N . TRP B 1 202 ? -12.57 -3.938 -22.312 1 95.44 202 TRP B N 1
ATOM 4668 C CA . TRP B 1 202 ? -13.852 -4.633 -22.281 1 95.44 202 TRP B CA 1
ATOM 4669 C C . TRP B 1 202 ? -14.945 -3.803 -22.938 1 95.44 202 TRP B C 1
ATOM 4671 O O . TRP B 1 202 ? -14.938 -2.572 -22.844 1 95.44 202 TRP B O 1
ATOM 4681 N N . PRO B 1 203 ? -15.93 -4.523 -23.531 1 94.12 203 PRO B N 1
ATOM 4682 C CA . PRO B 1 203 ? -17.172 -3.783 -23.812 1 94.12 203 PRO B CA 1
ATOM 4683 C C . PRO B 1 203 ? -17.812 -3.234 -22.547 1 94.12 203 PRO B C 1
ATOM 4685 O O . PRO B 1 203 ? -17.812 -3.9 -21.5 1 94.12 203 PRO B O 1
ATOM 4688 N N . ALA B 1 204 ? -18.391 -2.074 -22.625 1 91.88 204 ALA B N 1
ATOM 4689 C CA . ALA B 1 204 ? -18.953 -1.374 -21.469 1 91.88 204 ALA B CA 1
ATOM 4690 C C . ALA B 1 204 ? -20.047 -2.201 -20.812 1 91.88 204 ALA B C 1
ATOM 4692 O O . ALA B 1 204 ? -20.094 -2.303 -19.578 1 91.88 204 ALA B O 1
ATOM 4693 N N . ASP B 1 205 ? -20.875 -2.793 -21.672 1 91.56 205 ASP B N 1
ATOM 4694 C CA . ASP B 1 205 ? -22 -3.559 -21.156 1 91.56 205 ASP B CA 1
ATOM 4695 C C . ASP B 1 205 ? -21.516 -4.812 -20.422 1 91.56 205 ASP B C 1
ATOM 4697 O O . ASP B 1 205 ? -22.125 -5.223 -19.422 1 91.56 205 ASP B O 1
ATOM 4701 N N . PHE B 1 206 ? -20.5 -5.391 -20.859 1 94.31 206 PHE B N 1
ATOM 4702 C CA . PHE B 1 206 ? -19.938 -6.586 -20.234 1 94.31 206 PHE B CA 1
ATOM 4703 C C . PHE B 1 206 ? -19.359 -6.266 -18.859 1 94.31 206 PHE B C 1
ATOM 4705 O O . PHE B 1 206 ? -19.703 -6.914 -17.875 1 94.31 206 PHE B O 1
ATOM 4712 N N . ILE B 1 207 ? -18.484 -5.211 -18.797 1 93.62 207 ILE B N 1
ATOM 4713 C CA . ILE B 1 207 ? -17.719 -4.965 -17.578 1 93.62 207 ILE B CA 1
ATOM 4714 C C . ILE B 1 207 ? -18.656 -4.434 -16.484 1 93.62 207 ILE B C 1
ATOM 4716 O O . ILE B 1 207 ? -18.469 -4.734 -15.305 1 93.62 207 ILE B O 1
ATOM 4720 N N . ALA B 1 208 ? -19.688 -3.783 -16.891 1 87 208 ALA B N 1
ATOM 4721 C CA . ALA B 1 208 ? -20.656 -3.271 -15.938 1 87 208 ALA B CA 1
ATOM 4722 C C . ALA B 1 208 ? -21.297 -4.406 -15.141 1 87 208 ALA B C 1
ATOM 4724 O O . ALA B 1 208 ? -21.625 -4.234 -13.961 1 87 208 ALA B O 1
ATOM 4725 N N . LYS B 1 209 ? -21.312 -5.586 -15.727 1 87.56 209 LYS B N 1
ATOM 4726 C CA . LYS B 1 209 ? -22.047 -6.691 -15.117 1 87.56 209 LYS B CA 1
ATOM 4727 C C . LYS B 1 209 ? -21.094 -7.73 -14.531 1 87.56 209 LYS B C 1
ATOM 4729 O O . LYS B 1 209 ? -21.469 -8.484 -13.633 1 87.56 209 LYS B O 1
ATOM 4734 N N . HIS B 1 210 ? -19.906 -7.691 -15.023 1 92.44 210 HIS B N 1
ATOM 4735 C CA . HIS B 1 210 ? -19.109 -8.875 -14.727 1 92.44 210 HIS B CA 1
ATOM 4736 C C . HIS B 1 210 ? -17.828 -8.508 -13.992 1 92.44 210 HIS B C 1
ATOM 4738 O O . HIS B 1 210 ? -16.969 -9.367 -13.742 1 92.44 210 HIS B O 1
ATOM 4744 N N . GLU B 1 211 ? -17.641 -7.27 -13.602 1 87.94 211 GLU B N 1
ATOM 4745 C CA . GLU B 1 211 ? -16.484 -6.895 -12.781 1 87.94 211 GLU B CA 1
ATOM 4746 C C . GLU B 1 211 ? -16.453 -7.691 -11.484 1 87.94 211 GLU B C 1
ATOM 4748 O O . GLU B 1 211 ? -17.484 -7.859 -10.82 1 87.94 211 GLU B O 1
ATOM 4753 N N . GLY B 1 212 ? -15.305 -8.227 -11.211 1 85.19 212 GLY B N 1
ATOM 4754 C CA . GLY B 1 212 ? -15.133 -8.961 -9.969 1 85.19 212 GLY B CA 1
ATOM 4755 C C . GLY B 1 212 ? -15.406 -10.445 -10.109 1 85.19 212 GLY B C 1
ATOM 4756 O O . GLY B 1 212 ? -15.109 -11.227 -9.195 1 85.19 212 GLY B O 1
ATOM 4757 N N . GLN B 1 213 ? -15.898 -10.805 -11.281 1 89.25 213 GLN B N 1
ATOM 4758 C CA . GLN B 1 213 ? -16.25 -12.203 -11.469 1 89.25 213 GLN B CA 1
ATOM 4759 C C . GLN B 1 213 ? -15.023 -13.047 -11.789 1 89.25 213 GLN B C 1
ATOM 4761 O O . GLN B 1 213 ? -14.117 -12.594 -12.484 1 89.25 213 GLN B O 1
ATOM 4766 N N . TRP B 1 214 ? -15.07 -14.281 -11.305 1 90.94 214 TRP B N 1
ATOM 4767 C CA . TRP B 1 214 ? -13.961 -15.211 -11.484 1 90.94 214 TRP B CA 1
ATOM 4768 C C . TRP B 1 214 ? -14.172 -16.078 -12.719 1 90.94 214 TRP B C 1
ATOM 4770 O O . TRP B 1 214 ? -15.297 -16.5 -13 1 90.94 214 TRP B O 1
ATOM 4780 N N . LEU B 1 215 ? -13.172 -16.266 -13.477 1 96.06 215 LEU B N 1
ATOM 4781 C CA . LEU B 1 215 ? -13.055 -17.344 -14.445 1 96.06 215 LEU B CA 1
ATOM 4782 C C . LEU B 1 215 ? -12.273 -18.516 -13.867 1 96.06 215 LEU B C 1
ATOM 4784 O O . LEU B 1 215 ? -11.039 -18.469 -13.812 1 96.06 215 LEU B O 1
ATOM 4788 N N . LYS B 1 216 ? -12.93 -19.594 -13.516 1 93 216 LYS B N 1
ATOM 4789 C CA . LYS B 1 216 ? -12.305 -20.703 -12.797 1 93 216 LYS B CA 1
ATOM 4790 C C . LYS B 1 216 ? -12.125 -21.906 -13.711 1 93 216 LYS B C 1
ATOM 4792 O O . LYS B 1 216 ? -12.766 -22 -14.758 1 93 216 LYS B O 1
ATOM 4797 N N . ASN B 1 217 ? -11.25 -22.797 -13.258 1 93.75 217 ASN B N 1
ATOM 4798 C CA . ASN B 1 217 ? -10.992 -24.047 -13.969 1 93.75 217 ASN B CA 1
ATOM 4799 C C . ASN B 1 217 ? -10.703 -23.797 -15.445 1 93.75 217 ASN B C 1
ATOM 4801 O O . ASN B 1 217 ? -11.289 -24.438 -16.312 1 93.75 217 ASN B O 1
ATOM 4805 N N . ILE B 1 218 ? -9.883 -22.844 -15.633 1 97.5 218 ILE B N 1
ATOM 4806 C CA . ILE B 1 218 ? -9.5 -22.484 -17 1 97.5 218 ILE B CA 1
ATOM 4807 C C . ILE B 1 218 ? -8 -22.719 -17.188 1 97.5 218 ILE B C 1
ATOM 4809 O O . ILE B 1 218 ? -7.293 -23.047 -16.234 1 97.5 218 ILE B O 1
ATOM 4813 N N . SER B 1 219 ? -7.559 -22.656 -18.375 1 97.62 219 SER B N 1
ATOM 4814 C CA . SER B 1 219 ? -6.145 -22.531 -18.719 1 97.62 219 SER B CA 1
ATOM 4815 C C . SER B 1 219 ? -5.887 -21.328 -19.609 1 97.62 219 SER B C 1
ATOM 4817 O O . SER B 1 219 ? -6.738 -20.938 -20.406 1 97.62 219 SER B O 1
ATOM 4819 N N . VAL B 1 220 ? -4.812 -20.719 -19.359 1 97.94 220 VAL B N 1
ATOM 4820 C CA . VAL B 1 220 ? -4.418 -19.547 -20.125 1 97.94 220 VAL B CA 1
ATOM 4821 C C . VAL B 1 220 ? -3.115 -19.828 -20.875 1 97.94 220 VAL B C 1
ATOM 4823 O O . VAL B 1 220 ? -2.203 -20.453 -20.328 1 97.94 220 VAL B O 1
ATOM 4826 N N . ALA B 1 221 ? -3.105 -19.406 -22.109 1 97.31 221 ALA B N 1
ATOM 4827 C CA . ALA B 1 221 ? -1.923 -19.656 -22.922 1 97.31 221 ALA B CA 1
ATOM 4828 C C . ALA B 1 221 ? -1.39 -18.359 -23.516 1 97.31 221 ALA B C 1
ATOM 4830 O O . ALA B 1 221 ? -2.164 -17.469 -23.891 1 97.31 221 ALA B O 1
ATOM 4831 N N . ALA B 1 222 ? -0.161 -18.188 -23.594 1 95.88 222 ALA B N 1
ATOM 4832 C CA . ALA B 1 222 ? 0.587 -17.172 -24.328 1 95.88 222 ALA B CA 1
ATOM 4833 C C . ALA B 1 222 ? 1.847 -17.766 -24.953 1 95.88 222 ALA B C 1
ATOM 4835 O O . ALA B 1 222 ? 2.652 -18.391 -24.266 1 95.88 222 ALA B O 1
ATOM 4836 N N . GLY B 1 223 ? 1.98 -17.531 -26.266 1 92.12 223 GLY B N 1
ATOM 4837 C CA . GLY B 1 223 ? 3.064 -18.234 -26.922 1 92.12 223 GLY B CA 1
ATOM 4838 C C . GLY B 1 223 ? 3.002 -19.734 -26.719 1 92.12 223 GLY B C 1
ATOM 4839 O O . GLY B 1 223 ? 1.974 -20.359 -26.984 1 92.12 223 GLY B O 1
ATOM 4840 N N . ASP B 1 224 ? 4.121 -20.297 -26.188 1 92.06 224 ASP B N 1
ATOM 4841 C CA . ASP B 1 224 ? 4.195 -21.75 -26.016 1 92.06 224 ASP B CA 1
ATOM 4842 C C . ASP B 1 224 ? 3.922 -22.141 -24.562 1 92.06 224 ASP B C 1
ATOM 4844 O O . ASP B 1 224 ? 4.004 -23.328 -24.219 1 92.06 224 ASP B O 1
ATOM 4848 N N . GLN B 1 225 ? 3.521 -21.203 -23.797 1 93.88 225 GLN B N 1
ATOM 4849 C CA . GLN B 1 225 ? 3.299 -21.484 -22.391 1 93.88 225 GLN B CA 1
ATOM 4850 C C . GLN B 1 225 ? 1.811 -21.609 -22.078 1 93.88 225 GLN B C 1
ATOM 4852 O O . GLN B 1 225 ? 0.991 -20.875 -22.625 1 93.88 225 GLN B O 1
ATOM 4857 N N . ILE B 1 226 ? 1.487 -22.609 -21.266 1 95.12 226 ILE B N 1
ATOM 4858 C CA . ILE B 1 226 ? 0.121 -22.828 -20.812 1 95.12 226 ILE B CA 1
ATOM 4859 C C . ILE B 1 226 ? 0.1 -22.969 -19.281 1 95.12 226 ILE B C 1
ATOM 4861 O O . ILE B 1 226 ? 0.931 -23.656 -18.703 1 95.12 226 ILE B O 1
ATOM 4865 N N . LYS B 1 227 ? -0.797 -22.219 -18.703 1 93.88 227 LYS B N 1
ATOM 4866 C CA . LYS B 1 227 ? -0.945 -22.266 -17.25 1 93.88 227 LYS B CA 1
ATOM 4867 C C . LYS B 1 227 ? -2.4 -22.5 -16.859 1 93.88 227 LYS B C 1
ATOM 4869 O O . LYS B 1 227 ? -3.293 -21.781 -17.312 1 93.88 227 LYS B O 1
ATOM 4874 N N . LYS B 1 228 ? -2.582 -23.516 -16.031 1 93 228 LYS B N 1
ATOM 4875 C CA . LYS B 1 228 ? -3.91 -23.734 -15.477 1 93 228 LYS B CA 1
ATOM 4876 C C . LYS B 1 228 ? -4.156 -22.844 -14.266 1 93 228 LYS B C 1
ATOM 4878 O O . LYS B 1 228 ? -3.223 -22.516 -13.531 1 93 228 LYS B O 1
ATOM 4883 N N . GLY B 1 229 ? -5.398 -22.422 -14.102 1 92.12 229 GLY B N 1
ATOM 4884 C CA . GLY B 1 229 ? -5.734 -21.656 -12.914 1 92.12 229 GLY B CA 1
ATOM 4885 C C . GLY B 1 229 ? -7.004 -20.844 -13.07 1 92.12 229 GLY B C 1
ATOM 4886 O O . GLY B 1 229 ? -7.984 -21.312 -13.648 1 92.12 229 GLY B O 1
ATOM 4887 N N . GLU B 1 230 ? -6.977 -19.703 -12.414 1 93 230 GLU B N 1
ATOM 4888 C CA . GLU B 1 230 ? -8.164 -18.844 -12.414 1 93 230 GLU B CA 1
ATOM 4889 C C . GLU B 1 230 ? -7.793 -17.391 -12.719 1 93 230 GLU B C 1
ATOM 4891 O O . GLU B 1 230 ? -6.633 -17 -12.578 1 93 230 GLU B O 1
ATOM 4896 N N . LEU B 1 231 ? -8.781 -16.672 -13.188 1 96.12 231 LEU B N 1
ATOM 4897 C CA . LEU B 1 231 ? -8.672 -15.234 -13.43 1 96.12 231 LEU B CA 1
ATOM 4898 C C . LEU B 1 231 ? -9.867 -14.492 -12.836 1 96.12 231 LEU B C 1
ATOM 4900 O O . LEU B 1 231 ? -10.938 -15.078 -12.648 1 96.12 231 LEU B O 1
ATOM 4904 N N . VAL B 1 232 ? -9.641 -13.289 -12.57 1 93.19 232 VAL B N 1
ATOM 4905 C CA . VAL B 1 232 ? -10.719 -12.391 -12.164 1 93.19 232 VAL B CA 1
ATOM 4906 C C . VAL B 1 232 ? -10.875 -11.2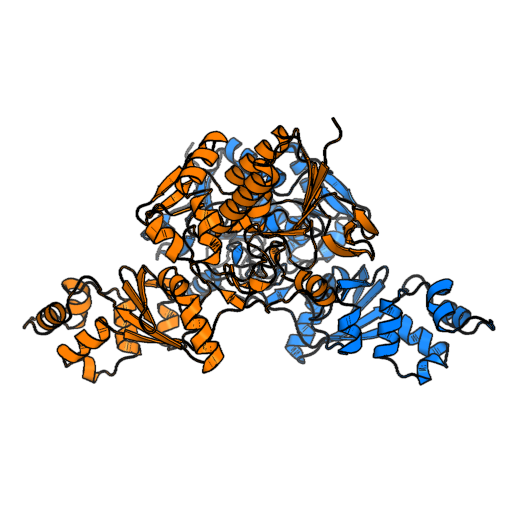73 -13.203 1 93.19 232 VAL B C 1
ATOM 4908 O O . VAL B 1 232 ? -9.883 -10.719 -13.672 1 93.19 232 VAL B O 1
ATOM 4911 N N . VAL B 1 233 ? -12.133 -11.008 -13.547 1 94.94 233 VAL B N 1
ATOM 4912 C CA . VAL B 1 233 ? -12.438 -9.898 -14.438 1 94.94 233 VAL B CA 1
ATOM 4913 C C . VAL B 1 233 ? -12.492 -8.594 -13.641 1 94.94 233 VAL B C 1
ATOM 4915 O O . VAL B 1 233 ? -13.266 -8.477 -12.688 1 94.94 233 VAL B O 1
ATOM 4918 N N . THR B 1 234 ? -11.586 -7.703 -14.016 1 92.31 234 THR B N 1
ATOM 4919 C CA . THR B 1 234 ? -11.617 -6.387 -13.391 1 92.31 234 THR B CA 1
ATOM 4920 C C . THR B 1 234 ? -11.945 -5.305 -14.414 1 92.31 234 THR B C 1
ATOM 4922 O O . THR B 1 234 ? -11.93 -5.562 -15.617 1 92.31 234 THR B O 1
ATOM 4925 N N . ALA B 1 235 ? -12.234 -4.113 -13.938 1 90.38 235 ALA B N 1
ATOM 4926 C CA . ALA B 1 235 ? -12.516 -3 -14.844 1 90.38 235 ALA B CA 1
ATOM 4927 C C . ALA B 1 235 ? -11.328 -2.717 -15.75 1 90.38 235 ALA B C 1
ATOM 4929 O O . ALA B 1 235 ? -11.5 -2.332 -16.906 1 90.38 235 ALA B O 1
ATOM 4930 N N . TYR B 1 236 ? -10.156 -2.949 -15.234 1 93.12 236 TYR B N 1
ATOM 4931 C CA . TYR B 1 236 ? -8.945 -2.666 -15.992 1 93.12 236 TYR B CA 1
ATOM 4932 C C . TYR B 1 236 ? -8.594 -3.83 -16.906 1 93.12 236 TYR B C 1
ATOM 4934 O O . TYR B 1 236 ? -7.969 -3.635 -17.953 1 93.12 236 TYR B O 1
ATOM 4942 N N . GLY B 1 237 ? -8.984 -4.996 -16.484 1 97.38 237 GLY B N 1
ATOM 4943 C CA . GLY B 1 237 ? -8.648 -6.152 -17.297 1 97.38 237 GLY B CA 1
ATOM 4944 C C . GLY B 1 237 ? -8.727 -7.461 -16.531 1 97.38 237 GLY B C 1
ATOM 4945 O O . GLY B 1 237 ? -9.742 -7.766 -15.906 1 97.38 237 GLY B O 1
ATOM 4946 N N . LEU B 1 238 ? -7.613 -8.227 -16.672 1 97.62 238 LEU B N 1
ATOM 4947 C CA . LEU B 1 238 ? -7.586 -9.555 -16.078 1 97.62 238 LEU B CA 1
ATOM 4948 C C . LEU B 1 238 ? -6.473 -9.656 -15.031 1 97.62 238 LEU B C 1
ATOM 4950 O O . LEU B 1 238 ? -5.371 -9.141 -15.242 1 97.62 238 LEU B O 1
ATOM 4954 N N . GLU B 1 239 ? -6.773 -10.25 -13.969 1 94.69 239 GLU B N 1
ATOM 4955 C CA . GLU B 1 239 ? -5.785 -10.547 -12.938 1 94.69 239 GLU B CA 1
ATOM 4956 C C . GLU B 1 239 ? -5.965 -11.953 -12.383 1 94.69 239 GLU B C 1
ATOM 4958 O O . GLU B 1 239 ? -7.023 -12.562 -12.555 1 94.69 239 GLU B O 1
ATOM 4963 N N . GLY B 1 240 ? -4.844 -12.461 -11.781 1 92.19 240 GLY B N 1
ATOM 4964 C CA . GLY B 1 240 ? -4.898 -13.789 -11.188 1 92.19 240 GLY B CA 1
ATOM 4965 C C . GLY B 1 240 ? -3.639 -14.602 -11.43 1 92.19 240 GLY B C 1
ATOM 4966 O O . GLY B 1 240 ? -2.816 -14.25 -12.281 1 92.19 240 GLY B O 1
ATOM 4967 N N . GLY B 1 241 ? -3.627 -15.727 -10.742 1 89.94 241 GLY B N 1
ATOM 4968 C CA . GLY B 1 241 ? -2.434 -16.562 -10.766 1 89.94 241 GLY B CA 1
ATOM 4969 C C . GLY B 1 241 ? -2.074 -17.047 -12.156 1 89.94 241 GLY B C 1
ATOM 4970 O O . GLY B 1 241 ? -0.896 -17.125 -12.508 1 89.94 241 GLY B O 1
ATOM 4971 N N . ALA B 1 242 ? -3.096 -17.328 -12.977 1 92.88 242 ALA B N 1
ATOM 4972 C CA . ALA B 1 242 ? -2.85 -17.906 -14.297 1 92.88 242 ALA B CA 1
ATOM 4973 C C . ALA B 1 242 ? -2.125 -16.906 -15.203 1 92.88 242 ALA B C 1
ATOM 4975 O O . ALA B 1 242 ? -1.225 -17.297 -15.953 1 92.88 242 ALA B O 1
ATOM 4976 N N . VAL B 1 243 ? -2.537 -15.695 -15.086 1 95.06 243 VAL B N 1
ATOM 4977 C CA . VAL B 1 243 ? -1.911 -14.711 -15.961 1 95.06 243 VAL B CA 1
ATOM 4978 C C . VAL B 1 243 ? -0.604 -14.227 -15.344 1 95.06 243 VAL B C 1
ATOM 4980 O O . VAL B 1 243 ? 0.349 -13.906 -16.062 1 95.06 243 VAL B O 1
ATOM 4983 N N . TYR B 1 244 ? -0.448 -14.234 -14 1 93.25 244 TYR B N 1
ATOM 4984 C CA . TYR B 1 244 ? 0.785 -13.844 -13.328 1 93.25 244 TYR B CA 1
ATOM 4985 C C . TYR B 1 244 ? 1.938 -14.758 -13.734 1 93.25 244 TYR B C 1
ATOM 4987 O O . TYR B 1 244 ? 3.055 -14.289 -13.961 1 93.25 244 TYR B O 1
ATOM 4995 N N . ALA B 1 245 ? 1.604 -16 -13.859 1 91.88 245 ALA B N 1
ATOM 4996 C CA . ALA B 1 245 ? 2.615 -16.984 -14.234 1 91.88 245 ALA B CA 1
ATOM 4997 C C . ALA B 1 245 ? 3.137 -16.719 -15.648 1 91.88 245 ALA B C 1
ATOM 4999 O O . ALA B 1 245 ? 4.223 -17.172 -16 1 91.88 245 ALA B O 1
ATOM 5000 N N . LEU B 1 246 ? 2.416 -15.969 -16.469 1 94.88 246 LEU B N 1
ATOM 5001 C CA . LEU B 1 246 ? 2.779 -15.688 -17.859 1 94.88 246 LEU B CA 1
ATOM 5002 C C . LEU B 1 246 ? 3.387 -14.289 -17.984 1 94.88 246 LEU B C 1
ATOM 5004 O O . LEU B 1 246 ? 3.701 -13.844 -19.094 1 94.88 246 LEU B O 1
ATOM 5008 N N . SER B 1 247 ? 3.631 -13.625 -16.828 1 94.44 247 SER B N 1
ATOM 5009 C CA . SER B 1 247 ? 4.012 -12.219 -16.797 1 94.44 247 SER B CA 1
ATOM 5010 C C . SER B 1 247 ? 5.293 -11.977 -17.578 1 94.44 247 SER B C 1
ATOM 5012 O O . SER B 1 247 ? 5.383 -11.008 -18.344 1 94.44 247 SER B O 1
ATOM 5014 N N . PRO B 1 248 ? 6.348 -12.844 -17.453 1 93.5 248 PRO B N 1
ATOM 5015 C CA . PRO B 1 248 ? 7.57 -12.562 -18.203 1 93.5 248 PRO B CA 1
ATOM 5016 C C . PRO B 1 248 ? 7.336 -12.508 -19.719 1 93.5 248 PRO B C 1
ATOM 5018 O O . PRO B 1 248 ? 7.836 -11.602 -20.391 1 93.5 248 PRO B O 1
ATOM 5021 N N . LEU B 1 249 ? 6.539 -13.406 -20.203 1 94.12 249 LEU B N 1
ATOM 5022 C CA . LEU B 1 249 ? 6.273 -13.477 -21.625 1 94.12 249 LEU B CA 1
ATOM 5023 C C . LEU B 1 249 ? 5.375 -12.328 -22.078 1 94.12 249 LEU B C 1
ATOM 5025 O O . LEU B 1 249 ? 5.641 -11.688 -23.094 1 94.12 249 LEU B O 1
ATOM 5029 N N . LEU B 1 250 ? 4.332 -12.07 -21.375 1 96.38 250 LEU B N 1
ATOM 5030 C CA . LEU B 1 250 ? 3.393 -11.008 -21.703 1 96.38 250 LEU B CA 1
ATOM 5031 C C . LEU B 1 250 ? 4.074 -9.648 -21.672 1 96.38 250 LEU B C 1
ATOM 5033 O O . LEU B 1 250 ? 3.871 -8.82 -22.562 1 96.38 250 LEU B O 1
ATOM 5037 N N . ARG B 1 251 ? 4.863 -9.414 -20.625 1 95.38 251 ARG B N 1
ATOM 5038 C CA . ARG B 1 251 ? 5.605 -8.156 -20.5 1 95.38 251 ARG B CA 1
ATOM 5039 C C . ARG B 1 251 ? 6.527 -7.949 -21.688 1 95.38 251 ARG B C 1
ATOM 5041 O O . ARG B 1 251 ? 6.59 -6.852 -22.25 1 95.38 251 ARG B O 1
ATOM 5048 N N . LYS B 1 252 ? 7.254 -8.977 -22.078 1 94.5 252 LYS B N 1
ATOM 5049 C CA . LYS B 1 252 ? 8.164 -8.906 -23.219 1 94.5 252 LYS B CA 1
ATOM 5050 C C . LYS B 1 252 ? 7.41 -8.539 -24.5 1 94.5 252 LYS B C 1
ATOM 5052 O O . LYS B 1 252 ? 7.863 -7.695 -25.266 1 94.5 252 LYS B O 1
ATOM 5057 N N . GLN B 1 253 ? 6.277 -9.156 -24.719 1 96 253 GLN B N 1
ATOM 5058 C CA . GLN B 1 253 ? 5.469 -8.883 -25.906 1 96 253 GLN B CA 1
ATOM 5059 C C . GLN B 1 253 ? 4.996 -7.434 -25.922 1 96 253 GLN B C 1
ATOM 5061 O O . GLN B 1 253 ? 5.09 -6.758 -26.953 1 96 253 GLN B O 1
ATOM 5066 N N . ILE B 1 254 ? 4.566 -6.977 -24.812 1 95.81 254 ILE B N 1
ATOM 5067 C CA . ILE B 1 254 ? 4.062 -5.609 -24.719 1 95.81 254 ILE B CA 1
ATOM 5068 C C . ILE B 1 254 ? 5.195 -4.621 -24.969 1 95.81 254 ILE B C 1
ATOM 5070 O O . ILE B 1 254 ? 5.008 -3.617 -25.656 1 95.81 254 ILE B O 1
ATOM 5074 N N . GLN B 1 255 ? 6.316 -4.875 -24.344 1 93.06 255 GLN B N 1
ATOM 5075 C CA . GLN B 1 255 ? 7.477 -4.004 -24.516 1 93.06 255 GLN B CA 1
ATOM 5076 C C . GLN B 1 255 ? 7.898 -3.943 -25.984 1 93.06 255 GLN B C 1
ATOM 5078 O O . GLN B 1 255 ? 8.297 -2.887 -26.484 1 93.06 255 GLN B O 1
ATOM 5083 N N . ASN B 1 256 ? 7.77 -5.051 -26.688 1 94.31 256 ASN B N 1
ATOM 5084 C CA . ASN B 1 256 ? 8.258 -5.152 -28.062 1 94.31 256 ASN B CA 1
ATOM 5085 C C . ASN B 1 256 ? 7.254 -4.57 -29.047 1 94.31 256 ASN B C 1
ATOM 5087 O O . ASN B 1 256 ? 7.645 -3.93 -30.031 1 94.31 256 ASN B O 1
ATOM 5091 N N . THR B 1 257 ? 5.945 -4.785 -28.797 1 94.75 257 THR B N 1
ATOM 5092 C CA . THR B 1 257 ? 4.98 -4.492 -29.844 1 94.75 257 THR B CA 1
ATOM 5093 C C . THR B 1 257 ? 3.875 -3.578 -29.328 1 94.75 257 THR B C 1
ATOM 5095 O O . THR B 1 257 ? 2.99 -3.168 -30.078 1 94.75 257 THR B O 1
ATOM 5098 N N . GLY B 1 258 ? 3.898 -3.328 -28.094 1 94.19 258 GLY B N 1
ATOM 5099 C CA . GLY B 1 258 ? 2.848 -2.514 -27.5 1 94.19 258 GLY B CA 1
ATOM 5100 C C . GLY B 1 258 ? 1.615 -3.311 -27.109 1 94.19 258 GLY B C 1
ATOM 5101 O O . GLY B 1 258 ? 0.683 -2.773 -26.516 1 94.19 258 GLY B O 1
ATOM 5102 N N . LYS B 1 259 ? 1.611 -4.602 -27.5 1 96.44 259 LYS B N 1
ATOM 5103 C CA . LYS B 1 259 ? 0.482 -5.469 -27.188 1 96.44 259 LYS B CA 1
ATOM 5104 C C . LYS B 1 259 ? 0.945 -6.902 -26.938 1 96.44 259 LYS B C 1
ATOM 5106 O O . LYS B 1 259 ? 2.09 -7.25 -27.234 1 96.44 259 LYS B O 1
ATOM 5111 N N . ALA B 1 260 ? 0.094 -7.664 -26.281 1 97.31 260 ALA B N 1
ATOM 5112 C CA . ALA B 1 260 ? 0.302 -9.102 -26.109 1 97.31 260 ALA B CA 1
ATOM 5113 C C . ALA B 1 260 ? -0.983 -9.875 -26.375 1 97.31 260 ALA B C 1
ATOM 5115 O O . ALA B 1 260 ? -2.072 -9.297 -26.406 1 97.31 260 ALA B O 1
ATOM 5116 N N . ALA B 1 261 ? -0.789 -11.125 -26.719 1 96.38 261 ALA B N 1
ATOM 5117 C CA . ALA B 1 261 ? -1.932 -11.992 -27 1 96.38 261 ALA B CA 1
ATOM 5118 C C . ALA B 1 261 ? -1.959 -13.188 -26.047 1 96.38 261 ALA B C 1
ATOM 5120 O O . ALA B 1 261 ? -0.916 -13.773 -25.75 1 96.38 261 ALA B O 1
ATOM 5121 N N . MET B 1 262 ? -3.125 -13.438 -25.578 1 97.06 262 MET B N 1
ATOM 5122 C CA . MET B 1 262 ? -3.354 -14.602 -24.734 1 97.06 262 MET B CA 1
ATOM 5123 C C . MET B 1 262 ? -4.625 -15.336 -25.141 1 97.06 262 MET B C 1
ATOM 5125 O O . MET B 1 262 ? -5.484 -14.766 -25.812 1 97.06 262 MET B O 1
ATOM 5129 N N . GLN B 1 263 ? -4.68 -16.594 -24.875 1 97.81 263 GLN B N 1
ATOM 5130 C CA . GLN B 1 263 ? -5.859 -17.406 -25.109 1 97.81 263 GLN B CA 1
ATOM 5131 C C . GLN B 1 263 ? -6.344 -18.062 -23.828 1 97.81 263 GLN B C 1
ATOM 5133 O O . GLN B 1 263 ? -5.535 -18.5 -23 1 97.81 263 GLN B O 1
ATOM 5138 N N . ILE B 1 264 ? -7.602 -18.109 -23.672 1 98.38 264 ILE B N 1
ATOM 5139 C CA . ILE B 1 264 ? -8.188 -18.797 -22.531 1 98.38 264 ILE B CA 1
ATOM 5140 C C . ILE B 1 264 ? -8.93 -20.047 -22.984 1 98.38 264 ILE B C 1
ATOM 5142 O O . ILE B 1 264 ? -9.766 -19.969 -23.906 1 98.38 264 ILE B O 1
ATOM 5146 N N . ASP B 1 265 ? -8.578 -21.172 -22.484 1 98.62 265 ASP B N 1
ATOM 5147 C CA . ASP B 1 265 ? -9.398 -22.391 -22.562 1 98.62 265 ASP B CA 1
ATOM 5148 C C . ASP B 1 265 ? -10.391 -22.453 -21.391 1 98.62 265 ASP B C 1
ATOM 5150 O O . ASP B 1 265 ? -10 -22.719 -20.266 1 98.62 265 ASP B O 1
ATOM 5154 N N . PHE B 1 266 ? -11.641 -22.25 -21.703 1 98.38 266 PHE B N 1
ATOM 5155 C CA . PHE B 1 266 ? -12.656 -22.188 -20.656 1 98.38 266 PHE B CA 1
ATOM 5156 C C . PHE B 1 266 ? -12.953 -23.578 -20.109 1 98.38 266 PHE B C 1
ATOM 5158 O O . PHE B 1 266 ? -13.555 -23.719 -19.047 1 98.38 266 PHE B O 1
ATOM 5165 N N . LYS B 1 267 ? -12.547 -24.562 -20.875 1 97.88 267 LYS B N 1
ATOM 5166 C CA . LYS B 1 267 ? -12.844 -25.938 -20.453 1 97.88 267 LYS B CA 1
ATOM 5167 C C . LYS B 1 267 ? -11.664 -26.859 -20.734 1 97.88 267 LYS B C 1
ATOM 5169 O O . LYS B 1 267 ? -11.781 -27.797 -21.516 1 97.88 267 LYS B O 1
ATOM 5174 N N . PRO B 1 268 ? -10.633 -26.719 -19.984 1 97.25 268 PRO B N 1
ATOM 5175 C CA . PRO B 1 268 ? -9.453 -27.547 -20.219 1 97.25 268 PRO B CA 1
ATOM 5176 C C . PRO B 1 268 ? -9.727 -29.047 -20.031 1 97.25 268 PRO B C 1
ATOM 5178 O O . PRO B 1 268 ? -9.008 -29.875 -20.578 1 97.25 268 PRO B O 1
ATOM 5181 N N . SER B 1 269 ? -10.742 -29.406 -19.375 1 95.25 269 SER B N 1
ATOM 5182 C CA . SER B 1 269 ? -11.055 -30.797 -19.078 1 95.25 269 SER B CA 1
ATOM 5183 C C . SER B 1 269 ? -11.75 -31.469 -20.266 1 95.25 269 SER B C 1
ATOM 5185 O O . SER B 1 269 ? -11.875 -32.688 -20.297 1 95.25 269 SER B O 1
ATOM 5187 N N . PHE B 1 270 ? -12.258 -30.719 -21.203 1 96.38 270 PHE B N 1
ATOM 5188 C CA . PHE B 1 270 ? -12.922 -31.25 -22.391 1 96.38 270 PHE B CA 1
ATOM 5189 C C . PHE B 1 270 ? -11.984 -31.234 -23.594 1 96.38 270 PHE B C 1
ATOM 5191 O O . PHE B 1 270 ? -11.227 -30.281 -23.766 1 96.38 270 PHE B O 1
ATOM 5198 N N . SER B 1 271 ? -12.07 -32.219 -24.406 1 97.12 271 SER B N 1
ATOM 5199 C CA . SER B 1 271 ? -11.484 -32.125 -25.734 1 97.12 271 SER B CA 1
ATOM 5200 C C . SER B 1 271 ? -12.367 -31.328 -26.688 1 97.12 271 SER B C 1
ATOM 5202 O O . SER B 1 271 ? -13.555 -31.141 -26.406 1 97.12 271 SER B O 1
ATOM 5204 N N . LYS B 1 272 ? -11.719 -30.812 -27.656 1 97.38 272 LYS B N 1
ATOM 5205 C CA . LYS B 1 272 ? -12.516 -30.109 -28.656 1 97.38 272 LYS B CA 1
ATOM 5206 C C . LYS B 1 272 ? -13.617 -31 -29.219 1 97.38 272 LYS B C 1
ATOM 5208 O O . LYS B 1 272 ? -14.75 -30.547 -29.406 1 97.38 272 LYS B O 1
ATOM 5213 N N . GLU B 1 273 ? -13.352 -32.25 -29.422 1 97.25 273 GLU B N 1
ATOM 5214 C CA . GLU B 1 273 ? -14.305 -33.219 -29.969 1 97.25 273 GLU B CA 1
ATOM 5215 C C . GLU B 1 273 ? -15.484 -33.406 -29.031 1 97.25 273 GLU B C 1
ATOM 5217 O O . GLU B 1 273 ? -16.641 -33.469 -29.469 1 97.25 273 GLU B O 1
ATOM 5222 N N . SER B 1 274 ? -15.188 -33.562 -27.812 1 96.88 274 SER B N 1
ATOM 5223 C CA . SER B 1 274 ? -16.25 -33.719 -26.828 1 96.88 274 SER B CA 1
ATOM 5224 C C . SER B 1 274 ? -17.172 -32.5 -26.797 1 96.88 274 SER B C 1
ATOM 5226 O O . SER B 1 274 ? -18.391 -32.656 -26.672 1 96.88 274 SER B O 1
ATOM 5228 N N . LEU B 1 275 ? -16.609 -31.344 -26.922 1 97.5 275 LEU B N 1
ATOM 5229 C CA . LEU B 1 275 ? -17.406 -30.125 -26.938 1 97.5 275 LEU B CA 1
ATOM 5230 C C . LEU B 1 275 ? -18.328 -30.094 -28.156 1 97.5 275 LEU B C 1
ATOM 5232 O O . LEU B 1 275 ? -19.5 -29.75 -28.047 1 97.5 275 LEU B O 1
ATOM 5236 N N . ILE B 1 276 ? -17.734 -30.453 -29.328 1 96.81 276 ILE B N 1
ATOM 5237 C CA . ILE B 1 276 ? -18.5 -30.453 -30.562 1 96.81 276 ILE B CA 1
ATOM 5238 C C . ILE B 1 276 ? -19.688 -31.422 -30.438 1 96.81 276 ILE B C 1
ATOM 5240 O O . ILE B 1 276 ? -20.797 -31.094 -30.859 1 96.81 276 ILE B O 1
ATOM 5244 N N . GLN B 1 277 ? -19.453 -32.469 -29.812 1 95.81 277 GLN B N 1
ATOM 5245 C CA . GLN B 1 277 ? -20.5 -33.469 -29.625 1 95.81 277 GLN B CA 1
ATOM 5246 C C . GLN B 1 277 ? -21.625 -32.906 -28.75 1 95.81 277 GLN B C 1
ATOM 5248 O O . GLN B 1 277 ? -22.812 -33.062 -29.078 1 95.81 277 GLN B O 1
ATOM 5253 N N . LYS B 1 278 ? -21.266 -32.312 -27.734 1 95.19 278 LYS B N 1
ATOM 5254 C CA . LYS B 1 278 ? -22.266 -31.75 -26.797 1 95.19 278 LYS B CA 1
ATOM 5255 C C . LYS B 1 278 ? -23.047 -30.609 -27.438 1 95.19 278 LYS B C 1
ATOM 5257 O O . LYS B 1 278 ? -24.219 -30.406 -27.156 1 95.19 278 LYS B O 1
ATOM 5262 N N . LEU B 1 279 ? -22.375 -29.859 -28.281 1 95.5 279 LEU B N 1
ATOM 5263 C CA . LEU B 1 279 ? -22.984 -28.688 -28.906 1 95.5 279 LEU B CA 1
ATOM 5264 C C . LEU B 1 279 ? -23.859 -29.109 -30.094 1 95.5 279 LEU B C 1
ATOM 5266 O O . LEU B 1 279 ? -24.734 -28.344 -30.516 1 95.5 279 LEU B O 1
ATOM 5270 N N . SER B 1 280 ? -23.625 -30.312 -30.625 1 92.69 280 SER B N 1
ATOM 5271 C CA . SER B 1 280 ? -24.328 -30.75 -31.812 1 92.69 280 SER B CA 1
ATOM 5272 C C . SER B 1 280 ? -25.531 -31.625 -31.453 1 92.69 280 SER B C 1
ATOM 5274 O O . SER B 1 280 ? -26.281 -32.062 -32.344 1 92.69 280 SER B O 1
ATOM 5276 N N . LEU B 1 281 ? -25.594 -31.859 -30.234 1 86.81 281 LEU B N 1
ATOM 5277 C CA . LEU B 1 281 ? -26.688 -32.719 -29.812 1 86.81 281 LEU B CA 1
ATOM 5278 C C . LEU B 1 281 ? -28.047 -32.094 -30.094 1 86.81 281 LEU B C 1
ATOM 5280 O O . LEU B 1 281 ? -28.219 -30.875 -29.875 1 86.81 281 LEU B O 1
ATOM 5284 N N . LYS B 1 282 ? -28.953 -32.938 -30.781 1 80.81 282 LYS B N 1
ATOM 5285 C CA . LYS B 1 282 ? -30.328 -32.469 -30.984 1 80.81 282 LYS B CA 1
ATOM 5286 C C . LYS B 1 282 ? -31.125 -32.5 -29.688 1 80.81 282 LYS B C 1
ATOM 5288 O O . LYS B 1 282 ? -31.328 -33.562 -29.109 1 80.81 282 LYS B O 1
ATOM 5293 N N . THR B 1 283 ? -31.312 -31.312 -29.25 1 82 283 THR B N 1
ATOM 5294 C CA . THR B 1 283 ? -32.031 -31.219 -27.984 1 82 283 THR B CA 1
ATOM 5295 C C . THR B 1 283 ? -33 -30.047 -28.016 1 82 283 THR B C 1
ATOM 5297 O O . THR B 1 283 ? -32.969 -29.234 -28.938 1 82 283 THR B O 1
ATOM 5300 N N . THR B 1 284 ? -33.969 -30.047 -27.141 1 88.81 284 THR B N 1
ATOM 5301 C CA . THR B 1 284 ? -34.938 -28.953 -27 1 88.81 284 THR B CA 1
ATOM 5302 C C . THR B 1 284 ? -34.312 -27.812 -26.188 1 88.81 284 THR B C 1
ATOM 5304 O O . THR B 1 284 ? -34.938 -26.734 -26.078 1 88.81 284 THR B O 1
ATOM 5307 N N . LYS B 1 285 ? -33.125 -28.047 -25.75 1 86.44 285 LYS B N 1
ATOM 5308 C CA . LYS B 1 285 ? -32.469 -27.016 -24.938 1 86.44 285 LYS B CA 1
ATOM 5309 C C . LYS B 1 285 ? -31.922 -25.891 -25.812 1 86.44 285 LYS B C 1
ATOM 5311 O O . LYS B 1 285 ? -31.453 -26.141 -26.922 1 86.44 285 LYS B O 1
ATOM 5316 N N . SER B 1 286 ? -32.094 -24.719 -25.25 1 92.38 286 SER B N 1
ATOM 5317 C CA . SER B 1 286 ? -31.469 -23.578 -25.922 1 92.38 286 SER B CA 1
ATOM 5318 C C . SER B 1 286 ? -29.953 -23.688 -25.875 1 92.38 286 SER B C 1
ATOM 5320 O O . SER B 1 286 ? -29.406 -24.406 -25.031 1 92.38 286 SER B O 1
ATOM 5322 N N . LEU B 1 287 ? -29.297 -23.125 -26.812 1 92.69 287 LEU B N 1
ATOM 5323 C CA . LEU B 1 287 ? -27.844 -23.125 -26.812 1 92.69 287 LEU B CA 1
ATOM 5324 C C . LEU B 1 287 ? -27.297 -22.672 -25.469 1 92.69 287 LEU B C 1
ATOM 5326 O O . LEU B 1 287 ? -26.328 -23.234 -24.953 1 92.69 287 LEU B O 1
ATOM 5330 N N . THR B 1 288 ? -27.891 -21.594 -24.906 1 93.06 288 THR B N 1
ATOM 5331 C CA . THR B 1 288 ? -27.469 -21.078 -23.609 1 93.06 288 THR B CA 1
ATOM 5332 C C . THR B 1 288 ? -27.609 -22.141 -22.531 1 93.06 288 THR B C 1
ATOM 5334 O O . THR B 1 288 ? -26.75 -22.266 -21.656 1 93.06 288 THR B O 1
ATOM 5337 N N . GLN B 1 289 ? -28.578 -22.891 -22.609 1 94.19 289 GLN B N 1
ATOM 5338 C CA . GLN B 1 289 ? -28.797 -23.984 -21.641 1 94.19 289 GLN B CA 1
ATOM 5339 C C . GLN B 1 289 ? -27.734 -25.062 -21.812 1 94.19 289 GLN B C 1
ATOM 5341 O O . GLN B 1 289 ? -27.266 -25.641 -20.828 1 94.19 289 GLN B O 1
ATOM 5346 N N . ILE B 1 290 ? -27.453 -25.359 -23.047 1 95.06 290 ILE B N 1
ATOM 5347 C CA . ILE B 1 290 ? -26.422 -26.359 -23.297 1 95.06 290 ILE B CA 1
ATOM 5348 C C . ILE B 1 290 ? -25.078 -25.875 -22.734 1 95.06 290 ILE B C 1
ATOM 5350 O O . ILE B 1 290 ? -24.391 -26.609 -22.031 1 95.06 290 ILE B O 1
ATOM 5354 N N . LEU B 1 291 ? -24.734 -24.641 -23 1 96.62 291 LEU B N 1
ATOM 5355 C CA . LEU B 1 291 ? -23.484 -24.062 -22.531 1 96.62 291 LEU B CA 1
ATOM 5356 C C . LEU B 1 291 ? -23.406 -24.062 -21.016 1 96.62 291 LEU B C 1
ATOM 5358 O O . LEU B 1 291 ? -22.375 -24.406 -20.438 1 96.62 291 LEU B O 1
ATOM 5362 N N . LYS B 1 292 ? -24.469 -23.781 -20.312 1 95.75 292 LYS B N 1
ATOM 5363 C CA . LYS B 1 292 ? -24.516 -23.656 -18.859 1 95.75 292 LYS B CA 1
ATOM 5364 C C . LYS B 1 292 ? -24.594 -25.031 -18.188 1 95.75 292 LYS B C 1
ATOM 5366 O O . LYS B 1 292 ? -23.875 -25.297 -17.219 1 95.75 292 LYS B O 1
ATOM 5371 N N . ASN B 1 293 ? -25.422 -25.922 -18.703 1 94.25 293 ASN B N 1
ATOM 5372 C CA . ASN B 1 293 ? -25.781 -27.141 -17.984 1 94.25 293 ASN B CA 1
ATOM 5373 C C . ASN B 1 293 ? -24.938 -28.328 -18.422 1 94.25 293 ASN B C 1
ATOM 5375 O O . ASN B 1 293 ? -24.594 -29.188 -17.609 1 94.25 293 ASN B O 1
ATOM 5379 N N . GLU B 1 294 ? -24.625 -28.391 -19.703 1 93.69 294 GLU B N 1
ATOM 5380 C CA . GLU B 1 294 ? -23.891 -29.531 -20.219 1 93.69 294 GLU B CA 1
ATOM 5381 C C . GLU B 1 294 ? -22.391 -29.25 -20.266 1 93.69 294 GLU B C 1
ATOM 5383 O O . GLU B 1 294 ? -21.578 -30.125 -19.938 1 93.69 294 GLU B O 1
ATOM 5388 N N . ILE B 1 295 ? -22.109 -28.047 -20.672 1 95.94 295 ILE B N 1
ATOM 5389 C CA . ILE B 1 295 ? -20.703 -27.688 -20.797 1 95.94 295 ILE B CA 1
ATOM 5390 C C . ILE B 1 295 ? -20.219 -27 -19.516 1 95.94 295 ILE B C 1
ATOM 5392 O O . ILE B 1 295 ? -19.016 -26.938 -19.25 1 95.94 295 ILE B O 1
ATOM 5396 N N . LYS B 1 296 ? -21.125 -26.5 -18.703 1 96.44 296 LYS B N 1
ATOM 5397 C CA . LYS B 1 296 ? -20.891 -25.922 -17.375 1 96.44 296 LYS B CA 1
ATOM 5398 C C . LYS B 1 296 ? -20.062 -24.641 -17.484 1 96.44 296 LYS B C 1
ATOM 5400 O O . LYS B 1 296 ? -19.109 -24.453 -16.719 1 96.44 296 LYS B O 1
ATOM 5405 N N . LEU B 1 297 ? -20.344 -23.812 -18.484 1 97.38 297 LEU B N 1
ATOM 5406 C CA . LEU B 1 297 ? -19.766 -22.469 -18.531 1 97.38 297 LEU B CA 1
ATOM 5407 C C . LEU B 1 297 ? -20.5 -21.547 -17.562 1 97.38 297 LEU B C 1
ATOM 5409 O O . LEU B 1 297 ? -21.719 -21.641 -17.406 1 97.38 297 LEU B O 1
ATOM 5413 N N . SER B 1 298 ? -19.766 -20.734 -16.922 1 96 298 SER B N 1
ATOM 5414 C CA . SER B 1 298 ? -20.375 -19.719 -16.078 1 96 298 SER B CA 1
ATOM 5415 C C . SER B 1 298 ? -21.047 -18.641 -16.922 1 96 298 SER B C 1
ATOM 5417 O O . SER B 1 298 ? -20.797 -18.531 -18.125 1 96 298 SER B O 1
ATOM 5419 N N . ASP B 1 299 ? -21.844 -17.828 -16.281 1 95.44 299 ASP B N 1
ATOM 5420 C CA . ASP B 1 299 ? -22.484 -16.703 -16.953 1 95.44 299 ASP B CA 1
ATOM 5421 C C . ASP B 1 299 ? -21.453 -15.734 -17.531 1 95.44 299 ASP B C 1
ATOM 5423 O O . ASP B 1 299 ? -21.625 -15.203 -18.625 1 95.44 299 ASP B O 1
ATOM 5427 N N . THR B 1 300 ? -20.391 -15.578 -16.797 1 96.5 300 THR B N 1
ATOM 5428 C CA . THR B 1 300 ? -19.344 -14.664 -17.219 1 96.5 300 THR B CA 1
ATOM 5429 C C . THR B 1 300 ? -18.609 -15.203 -18.453 1 96.5 300 THR B C 1
ATOM 5431 O O . THR B 1 300 ? -18.328 -14.461 -19.391 1 96.5 300 THR B O 1
ATOM 5434 N N . GLN B 1 301 ? -18.359 -16.438 -18.453 1 97.62 301 GLN B N 1
ATOM 5435 C CA . GLN B 1 301 ? -17.719 -17.062 -19.609 1 97.62 301 GLN B CA 1
ATOM 5436 C C . GLN B 1 301 ? -18.609 -16.969 -20.844 1 97.62 301 GLN B C 1
ATOM 5438 O O . GLN B 1 301 ? -18.125 -16.656 -21.938 1 97.62 301 GLN B O 1
ATOM 5443 N N . ILE B 1 302 ? -19.875 -17.234 -20.672 1 97.06 302 ILE B N 1
ATOM 5444 C CA . ILE B 1 302 ? -20.828 -17.156 -21.781 1 97.06 302 ILE B CA 1
ATOM 5445 C C . ILE B 1 302 ? -20.922 -15.719 -22.281 1 97.06 302 ILE B C 1
ATOM 5447 O O . ILE B 1 302 ? -20.922 -15.477 -23.484 1 97.06 302 ILE B O 1
ATOM 5451 N N . ALA B 1 303 ? -20.922 -14.836 -21.344 1 96.69 303 ALA B N 1
ATOM 5452 C CA . ALA B 1 303 ? -21 -13.422 -21.703 1 96.69 303 ALA B CA 1
ATOM 5453 C C . ALA B 1 303 ? -19.766 -12.984 -22.484 1 96.69 303 ALA B C 1
ATOM 5455 O O . ALA B 1 303 ? -19.875 -12.172 -23.406 1 96.69 303 ALA B O 1
ATOM 5456 N N . LEU B 1 304 ? -18.656 -13.469 -22.125 1 96.5 304 LEU B N 1
ATOM 5457 C CA . LEU B 1 304 ? -17.422 -13.164 -22.828 1 96.5 304 LEU B CA 1
ATOM 5458 C C . LEU B 1 304 ? -17.484 -13.656 -24.281 1 96.5 304 LEU B C 1
ATOM 5460 O O . LEU B 1 304 ? -17.125 -12.914 -25.203 1 96.5 304 LEU B O 1
ATOM 5464 N N . LEU B 1 305 ? -17.953 -14.859 -24.406 1 96.31 305 LEU B N 1
ATOM 5465 C CA . LEU B 1 305 ? -18.094 -15.406 -25.75 1 96.31 305 LEU B CA 1
ATOM 5466 C C . LEU B 1 305 ? -19.016 -14.547 -26.594 1 96.31 305 LEU B C 1
ATOM 5468 O O . LEU B 1 305 ? -18.672 -14.18 -27.719 1 96.31 305 LEU B O 1
ATOM 5472 N N . LYS B 1 306 ? -20.078 -14.164 -26.016 1 94.81 306 LYS B N 1
ATOM 5473 C CA . LYS B 1 306 ? -21.078 -13.383 -26.734 1 94.81 306 LYS B CA 1
ATOM 5474 C C . LYS B 1 306 ? -20.562 -11.984 -27.062 1 94.81 306 LYS B C 1
ATOM 5476 O O . LYS B 1 306 ? -20.938 -11.398 -28.078 1 94.81 306 LYS B O 1
ATOM 5481 N N . ALA B 1 307 ? -19.688 -11.508 -26.203 1 92.75 307 ALA B N 1
ATOM 5482 C CA . ALA B 1 307 ? -19.203 -10.141 -26.359 1 92.75 307 ALA B CA 1
ATOM 5483 C C . ALA B 1 307 ? -18.125 -10.062 -27.438 1 92.75 307 ALA B C 1
ATOM 5485 O O . ALA B 1 307 ? -17.938 -9.023 -28.062 1 92.75 307 ALA B O 1
ATOM 5486 N N . VAL B 1 308 ? -17.391 -11.109 -27.672 1 88.44 308 VAL B N 1
ATOM 5487 C CA . VAL B 1 308 ? -16.172 -11.016 -28.469 1 88.44 308 VAL B CA 1
ATOM 5488 C C . VAL B 1 308 ? -16.344 -11.781 -29.781 1 88.44 308 VAL B C 1
ATOM 5490 O O . VAL B 1 308 ? -15.852 -11.352 -30.812 1 88.44 308 VAL B O 1
ATOM 5493 N N . ILE B 1 309 ? -17.109 -12.852 -29.734 1 90.69 309 ILE B N 1
ATOM 5494 C CA . ILE B 1 309 ? -17.203 -13.688 -30.922 1 90.69 309 ILE B CA 1
ATOM 5495 C C . ILE B 1 309 ? -18.438 -13.32 -31.719 1 90.69 309 ILE B C 1
ATOM 5497 O O . ILE B 1 309 ? -19.5 -13.031 -31.141 1 90.69 309 ILE B O 1
ATOM 5501 N N . PRO B 1 310 ? -18.344 -13.359 -33.031 1 92.06 310 PRO B N 1
ATOM 5502 C CA . PRO B 1 310 ? -19.5 -13.055 -33.875 1 92.06 310 PRO B CA 1
ATOM 5503 C C . PRO B 1 310 ? -20.672 -14 -33.656 1 92.06 310 PRO B C 1
ATOM 5505 O O . PRO B 1 310 ? -20.469 -15.188 -33.375 1 92.06 310 PRO B O 1
ATOM 5508 N N . LYS B 1 311 ? -21.906 -13.523 -33.875 1 90.88 311 LYS B N 1
ATOM 5509 C CA . LYS B 1 311 ? -23.141 -14.25 -33.625 1 90.88 311 LYS B CA 1
ATOM 5510 C C . LYS B 1 311 ? -23.219 -15.516 -34.469 1 90.88 311 LYS B C 1
ATOM 5512 O O . LYS B 1 311 ? -23.734 -16.547 -34.031 1 90.88 311 LYS B O 1
ATOM 5517 N N . GLU B 1 312 ? -22.688 -15.398 -35.656 1 92.44 312 GLU B N 1
ATOM 5518 C CA . GLU B 1 312 ? -22.766 -16.516 -36.594 1 92.44 312 GLU B CA 1
ATOM 5519 C C . GLU B 1 312 ? -21.969 -17.719 -36.094 1 92.44 312 GLU B C 1
ATOM 5521 O O . GLU B 1 312 ? -22.297 -18.859 -36.406 1 92.44 312 GLU B O 1
ATOM 5526 N N . THR B 1 313 ? -21 -17.453 -35.281 1 92.31 313 THR B N 1
ATOM 5527 C CA . THR B 1 313 ? -20.141 -18.5 -34.75 1 92.31 313 THR B CA 1
ATOM 5528 C C . THR B 1 313 ? -20.938 -19.406 -33.812 1 92.31 313 THR B C 1
ATOM 5530 O O . THR B 1 313 ? -20.656 -20.609 -33.719 1 92.31 313 THR B O 1
ATOM 5533 N N . PHE B 1 314 ? -21.969 -18.922 -33.188 1 93.56 314 PHE B N 1
ATOM 5534 C CA . PHE B 1 314 ? -22.75 -19.672 -32.219 1 93.56 314 PHE B CA 1
ATOM 5535 C C . PHE B 1 314 ? -23.625 -20.719 -32.938 1 93.56 314 PHE B C 1
ATOM 5537 O O . PHE B 1 314 ? -24.125 -21.641 -32.281 1 93.56 314 PHE B O 1
ATOM 5544 N N . LEU B 1 315 ? -23.734 -20.531 -34.25 1 91 315 LEU B N 1
ATOM 5545 C CA . LEU B 1 315 ? -24.547 -21.469 -35.031 1 91 315 LEU B CA 1
ATOM 5546 C C . LEU B 1 315 ? -23.719 -22.641 -35.531 1 91 315 LEU B C 1
ATOM 5548 O O . LEU B 1 315 ? -24.266 -23.594 -36.094 1 91 315 LEU B O 1
ATOM 5552 N N . ASN B 1 316 ? -22.5 -22.594 -35.375 1 95.19 316 ASN B N 1
ATOM 5553 C CA . ASN B 1 316 ? -21.547 -23.609 -35.812 1 95.19 316 ASN B CA 1
ATOM 5554 C C . ASN B 1 316 ? -20.828 -24.25 -34.625 1 95.19 316 ASN B C 1
ATOM 5556 O O . ASN B 1 316 ? -19.938 -23.656 -34.031 1 95.19 316 ASN B O 1
ATOM 5560 N N . ALA B 1 317 ? -21.141 -25.484 -34.375 1 95.88 317 ALA B N 1
ATOM 5561 C CA . ALA B 1 317 ? -20.641 -26.203 -33.188 1 95.88 317 ALA B CA 1
ATOM 5562 C C . ALA B 1 317 ? -19.109 -26.266 -33.219 1 95.88 317 ALA B C 1
ATOM 5564 O O . ALA B 1 317 ? -18.469 -26.125 -32.156 1 95.88 317 ALA B O 1
ATOM 5565 N N . GLU B 1 318 ? -18.562 -26.484 -34.344 1 96.75 318 GLU B N 1
ATOM 5566 C CA . GLU B 1 318 ? -17.109 -26.578 -34.438 1 96.75 318 GLU B CA 1
ATOM 5567 C C . GLU B 1 318 ? -16.438 -25.25 -34.125 1 96.75 318 GLU B C 1
ATOM 5569 O O . GLU B 1 318 ? -15.453 -25.203 -33.375 1 96.75 318 GLU B O 1
ATOM 5574 N N . GLN B 1 319 ? -16.969 -24.219 -34.688 1 96.69 319 GLN B N 1
ATOM 5575 C CA . GLN B 1 319 ? -16.422 -22.891 -34.438 1 96.69 319 GLN B CA 1
ATOM 5576 C C . GLN B 1 319 ? -16.594 -22.469 -33 1 96.69 319 GLN B C 1
ATOM 5578 O O . GLN B 1 319 ? -15.695 -21.875 -32.406 1 96.69 319 GLN B O 1
ATOM 5583 N N . LEU B 1 320 ? -17.734 -22.734 -32.469 1 97.25 320 LEU B N 1
ATOM 5584 C CA . LEU B 1 320 ? -17.984 -22.391 -31.078 1 97.25 320 LEU B CA 1
ATOM 5585 C C . LEU B 1 320 ? -17.062 -23.172 -30.141 1 97.25 320 LEU B C 1
ATOM 5587 O O . LEU B 1 320 ? -16.516 -22.594 -29.203 1 97.25 320 LEU B O 1
ATOM 5591 N N . ALA B 1 321 ? -16.891 -24.438 -30.422 1 98 321 ALA B N 1
ATOM 5592 C CA . ALA B 1 321 ? -15.977 -25.266 -29.625 1 98 321 ALA B CA 1
ATOM 5593 C C . ALA B 1 321 ? -14.555 -24.703 -29.688 1 98 321 ALA B C 1
ATOM 5595 O O . ALA B 1 321 ? -13.844 -24.703 -28.672 1 98 321 ALA B O 1
ATOM 5596 N N . THR B 1 322 ? -14.18 -24.281 -30.891 1 97.62 322 THR B N 1
ATOM 5597 C CA . THR B 1 322 ? -12.859 -23.703 -31.047 1 97.62 322 THR B CA 1
ATOM 5598 C C . THR B 1 322 ? -12.688 -22.469 -30.172 1 97.62 322 THR B C 1
ATOM 5600 O O . THR B 1 322 ? -11.664 -22.297 -29.516 1 97.62 322 THR B O 1
ATOM 5603 N N . ASN B 1 323 ? -13.68 -21.625 -30.078 1 97.56 323 ASN B N 1
ATOM 5604 C CA . ASN B 1 323 ? -13.609 -20.406 -29.297 1 97.56 323 ASN B CA 1
ATOM 5605 C C . ASN B 1 323 ? -13.68 -20.688 -27.812 1 97.56 323 ASN B C 1
ATOM 5607 O O . ASN B 1 323 ? -13.078 -19.969 -27 1 97.56 323 ASN B O 1
ATOM 5611 N N . ILE B 1 324 ? -14.406 -21.719 -27.406 1 98.19 324 ILE B N 1
ATOM 5612 C CA . ILE B 1 324 ? -14.461 -22.109 -26 1 98.19 324 ILE B CA 1
ATOM 5613 C C . ILE B 1 324 ? -13.086 -22.625 -25.562 1 98.19 324 ILE B C 1
ATOM 5615 O O . ILE B 1 324 ? -12.633 -22.328 -24.453 1 98.19 324 ILE B O 1
ATOM 5619 N N . LYS B 1 325 ? -12.406 -23.312 -26.469 1 98.06 325 LYS B N 1
ATOM 5620 C CA . LYS B 1 325 ? -11.125 -23.953 -26.172 1 98.06 325 LYS B CA 1
ATOM 5621 C C . LYS B 1 325 ? -9.977 -22.969 -26.281 1 98.06 325 LYS B C 1
ATOM 5623 O O . LYS B 1 325 ? -8.906 -23.172 -25.703 1 98.06 325 LYS B O 1
ATOM 5628 N N . SER B 1 326 ? -10.219 -21.953 -27.078 1 97.62 326 SER B N 1
ATOM 5629 C CA . SER B 1 326 ? -9.172 -20.969 -27.344 1 97.62 326 SER B CA 1
ATOM 5630 C C . SER B 1 326 ? -9.75 -19.578 -27.531 1 97.62 326 SER B C 1
ATOM 5632 O O . SER B 1 326 ? -9.672 -19 -28.609 1 97.62 326 SER B O 1
ATOM 5634 N N . PHE B 1 327 ? -10.242 -19.047 -26.469 1 97.88 327 PHE B N 1
ATOM 5635 C CA . PHE B 1 327 ? -10.828 -17.703 -26.5 1 97.88 327 PHE B CA 1
ATOM 5636 C C . PHE B 1 327 ? -9.742 -16.641 -26.562 1 97.88 327 PHE B C 1
ATOM 5638 O O . PHE B 1 327 ? -8.891 -16.562 -25.688 1 97.88 327 PHE B O 1
ATOM 5645 N N . PRO B 1 328 ? -9.773 -15.82 -27.594 1 96.56 328 PRO B N 1
ATOM 5646 C CA . PRO B 1 328 ? -8.703 -14.828 -27.75 1 96.56 328 PRO B CA 1
ATOM 5647 C C . PRO B 1 328 ? -8.859 -13.633 -26.812 1 96.56 328 PRO B C 1
ATOM 5649 O O . PRO B 1 328 ? -9.969 -13.117 -26.656 1 96.56 328 PRO B O 1
ATOM 5652 N N . VAL B 1 329 ? -7.781 -13.25 -26.203 1 97.38 329 VAL B N 1
ATOM 5653 C CA . VAL B 1 329 ? -7.734 -12.047 -25.375 1 97.38 329 VAL B CA 1
ATOM 5654 C C . VAL B 1 329 ? -6.586 -11.148 -25.828 1 97.38 329 VAL B C 1
ATOM 5656 O O . VAL B 1 329 ? -5.426 -11.57 -25.828 1 97.38 329 VAL B O 1
ATOM 5659 N N . ALA B 1 330 ? -6.895 -9.969 -26.203 1 96.62 330 ALA B N 1
ATOM 5660 C CA . ALA B 1 330 ? -5.883 -8.969 -26.547 1 96.62 330 ALA B CA 1
ATOM 5661 C C . ALA B 1 330 ? -5.5 -8.141 -25.312 1 96.62 330 ALA B C 1
ATOM 5663 O O . ALA B 1 330 ? -6.359 -7.523 -24.688 1 96.62 330 ALA B O 1
ATOM 5664 N N . ILE B 1 331 ? -4.258 -8.242 -24.984 1 97.81 331 ILE B N 1
ATOM 5665 C CA . ILE B 1 331 ? -3.727 -7.469 -23.859 1 97.81 331 ILE B CA 1
ATOM 5666 C C . ILE B 1 331 ? -3.086 -6.184 -24.375 1 97.81 331 ILE B C 1
ATOM 5668 O O . ILE B 1 331 ? -2.221 -6.223 -25.25 1 97.81 331 ILE B O 1
ATOM 5672 N N . THR B 1 332 ? -3.465 -5.008 -23.812 1 96.62 332 THR B N 1
ATOM 5673 C CA . THR B 1 332 ? -3.047 -3.73 -24.375 1 96.62 332 THR B CA 1
ATOM 5674 C C . THR B 1 332 ? -2.168 -2.965 -23.375 1 96.62 332 THR B C 1
ATOM 5676 O O . THR B 1 332 ? -1.726 -1.852 -23.672 1 96.62 332 THR B O 1
ATOM 5679 N N . GLY B 1 333 ? -1.928 -3.535 -22.234 1 96 333 GLY B N 1
ATOM 5680 C CA . GLY B 1 333 ? -1.104 -2.869 -21.25 1 96 333 GLY B CA 1
ATOM 5681 C C . GLY B 1 333 ? -1 -3.641 -19.938 1 96 333 GLY B C 1
ATOM 5682 O O . GLY B 1 333 ? -1.482 -4.77 -19.844 1 96 333 GLY B O 1
ATOM 5683 N N . MET B 1 334 ? -0.29 -3.047 -19.031 1 95.88 334 MET B N 1
ATOM 5684 C CA . MET B 1 334 ? -0.096 -3.588 -17.688 1 95.88 334 MET B CA 1
ATOM 5685 C C . MET B 1 334 ? -0.437 -2.545 -16.625 1 95.88 334 MET B C 1
ATOM 5687 O O . MET B 1 334 ? -0.326 -1.343 -16.875 1 95.88 334 MET B O 1
ATOM 5691 N N . ALA B 1 335 ? -0.856 -3.035 -15.477 1 94.81 335 ALA B N 1
ATOM 5692 C CA . ALA B 1 335 ? -1.143 -2.125 -14.367 1 94.81 335 ALA B CA 1
ATOM 5693 C C . ALA B 1 335 ? 0.104 -1.34 -13.969 1 94.81 335 ALA B C 1
ATOM 5695 O O . ALA B 1 335 ? 1.229 -1.783 -14.211 1 94.81 335 ALA B O 1
ATOM 5696 N N . PRO B 1 336 ? -0.133 -0.119 -13.359 1 92.56 336 PRO B N 1
ATOM 5697 C CA . PRO B 1 336 ? 1.001 0.642 -12.828 1 92.56 336 PRO B CA 1
ATOM 5698 C C . PRO B 1 336 ? 1.809 -0.145 -11.797 1 92.56 336 PRO B C 1
ATOM 5700 O O . PRO B 1 336 ? 1.244 -0.94 -11.039 1 92.56 336 PRO B O 1
ATOM 5703 N N . ILE B 1 337 ? 3.09 0.13 -11.727 1 94.56 337 ILE B N 1
ATOM 5704 C CA . ILE B 1 337 ? 4.051 -0.609 -10.914 1 94.56 337 ILE B CA 1
ATOM 5705 C C . ILE B 1 337 ? 3.617 -0.586 -9.453 1 94.56 337 ILE B C 1
ATOM 5707 O O . ILE B 1 337 ? 3.779 -1.576 -8.734 1 94.56 337 ILE B O 1
ATOM 5711 N N . ASN B 1 338 ? 2.99 0.476 -9.016 1 93.56 338 ASN B N 1
ATOM 5712 C CA . ASN B 1 338 ? 2.627 0.604 -7.605 1 93.56 338 ASN B CA 1
ATOM 5713 C C . ASN B 1 338 ? 1.457 -0.306 -7.246 1 93.56 338 ASN B C 1
ATOM 5715 O O . ASN B 1 338 ? 1.12 -0.452 -6.07 1 93.56 338 ASN B O 1
ATOM 5719 N N . GLU B 1 339 ? 0.847 -0.931 -8.211 1 93.12 339 GLU B N 1
ATOM 5720 C CA . GLU B 1 339 ? -0.265 -1.849 -7.98 1 93.12 339 GLU B CA 1
ATOM 5721 C C . GLU B 1 339 ? 0.169 -3.299 -8.164 1 93.12 339 GLU B C 1
ATOM 5723 O O . GLU B 1 339 ? -0.603 -4.223 -7.902 1 93.12 339 GLU B O 1
ATOM 5728 N N . ALA B 1 340 ? 1.362 -3.457 -8.609 1 95 340 ALA B N 1
ATOM 5729 C CA . ALA B 1 340 ? 1.859 -4.801 -8.898 1 95 340 ALA B CA 1
ATOM 5730 C C . ALA B 1 340 ? 2.281 -5.516 -7.617 1 95 340 ALA B C 1
ATOM 5732 O O . ALA B 1 340 ? 2.842 -4.898 -6.711 1 95 340 ALA B O 1
ATOM 5733 N N . ILE B 1 341 ? 2.051 -6.773 -7.586 1 93.56 341 ILE B N 1
ATOM 5734 C CA . ILE B 1 341 ? 2.418 -7.598 -6.441 1 93.56 341 ILE B CA 1
ATOM 5735 C C . ILE B 1 341 ? 3.939 -7.633 -6.297 1 93.56 341 ILE B C 1
ATOM 5737 O O . ILE B 1 341 ? 4.461 -7.656 -5.18 1 93.56 341 ILE B O 1
ATOM 5741 N N . SER B 1 342 ? 4.613 -7.641 -7.418 1 95.75 342 SER B N 1
ATOM 5742 C CA . SER B 1 342 ? 6.07 -7.664 -7.438 1 95.75 342 SER B CA 1
ATOM 5743 C C . SER B 1 342 ? 6.621 -6.895 -8.633 1 95.75 342 SER B C 1
ATOM 5745 O O . SER B 1 342 ? 5.855 -6.332 -9.422 1 95.75 342 SER B O 1
ATOM 5747 N N . THR B 1 343 ? 7.953 -6.793 -8.688 1 97.44 343 THR B N 1
ATOM 5748 C CA . THR B 1 343 ? 8.625 -6.109 -9.781 1 97.44 343 THR B CA 1
ATOM 5749 C C . THR B 1 343 ? 9.797 -6.938 -10.305 1 97.44 343 THR B C 1
ATOM 5751 O O . THR B 1 343 ? 10.312 -7.809 -9.594 1 97.44 343 THR B O 1
ATOM 5754 N N . VAL B 1 344 ? 10.094 -6.676 -11.508 1 97.69 344 VAL B N 1
ATOM 5755 C CA . VAL B 1 344 ? 11.406 -7.055 -12.023 1 97.69 344 VAL B CA 1
ATOM 5756 C C . VAL B 1 344 ? 12.305 -5.824 -12.109 1 97.69 344 VAL B C 1
ATOM 5758 O O . VAL B 1 344 ? 11.836 -4.695 -11.953 1 97.69 344 VAL B O 1
ATOM 5761 N N . GLY B 1 345 ? 13.578 -6.117 -12.383 1 98.06 345 GLY B N 1
ATOM 5762 C CA . GLY B 1 345 ? 14.562 -5.043 -12.375 1 98.06 345 GLY B CA 1
ATOM 5763 C C . GLY B 1 345 ? 15.375 -4.992 -11.094 1 98.06 345 GLY B C 1
ATOM 5764 O O . GLY B 1 345 ? 15.336 -5.93 -10.289 1 98.06 345 GLY B O 1
ATOM 5765 N N . GLY B 1 346 ? 16.078 -3.824 -10.906 1 98.5 346 GLY B N 1
ATOM 5766 C CA . GLY B 1 346 ? 17.031 -3.695 -9.812 1 98.5 346 GLY B CA 1
ATOM 5767 C C . GLY B 1 346 ? 18.469 -3.93 -10.234 1 98.5 346 GLY B C 1
ATOM 5768 O O . GLY B 1 346 ? 18.891 -3.477 -11.305 1 98.5 346 GLY B O 1
ATOM 5769 N N . ILE B 1 347 ? 19.188 -4.582 -9.406 1 98.88 347 ILE B N 1
ATOM 5770 C CA . ILE B 1 347 ? 20.578 -4.891 -9.719 1 98.88 347 ILE B CA 1
ATOM 5771 C C . ILE B 1 347 ? 20.641 -6.012 -10.75 1 98.88 347 ILE B C 1
ATOM 5773 O O . ILE B 1 347 ? 20 -7.051 -10.594 1 98.88 347 ILE B O 1
ATOM 5777 N N . ALA B 1 348 ? 21.375 -5.762 -11.82 1 98.81 348 ALA B N 1
ATOM 5778 C CA . ALA B 1 348 ? 21.562 -6.801 -12.828 1 98.81 348 ALA B CA 1
ATOM 5779 C C . ALA B 1 348 ? 22.203 -8.047 -12.227 1 98.81 348 ALA B C 1
ATOM 5781 O O . ALA B 1 348 ? 23.141 -7.941 -11.43 1 98.81 348 ALA B O 1
ATOM 5782 N N . LEU B 1 349 ? 21.703 -9.195 -12.68 1 98.56 349 LEU B N 1
ATOM 5783 C CA . LEU B 1 349 ? 22.219 -10.445 -12.133 1 98.56 349 LEU B CA 1
ATOM 5784 C C . LEU B 1 349 ? 23.688 -10.625 -12.477 1 98.56 349 LEU B C 1
ATOM 5786 O O . LEU B 1 349 ? 24.422 -11.289 -11.742 1 98.56 349 LEU B O 1
ATOM 5790 N N . SER B 1 350 ? 24.156 -9.992 -13.523 1 98.25 350 SER B N 1
ATOM 5791 C CA . SER B 1 350 ? 25.547 -10.086 -13.953 1 98.25 350 SER B CA 1
ATOM 5792 C C . SER B 1 350 ? 26.469 -9.383 -12.969 1 98.25 350 SER B C 1
ATOM 5794 O O . SER B 1 350 ? 27.688 -9.57 -13.016 1 98.25 350 SER B O 1
ATOM 5796 N N . GLU B 1 351 ? 25.969 -8.602 -12.094 1 98.69 351 GLU B N 1
ATOM 5797 C CA . GLU B 1 351 ? 26.766 -7.785 -11.195 1 98.69 351 GLU B CA 1
ATOM 5798 C C . GLU B 1 351 ? 27.125 -8.547 -9.93 1 98.69 351 GLU B C 1
ATOM 5800 O O . GLU B 1 351 ? 27.969 -8.102 -9.148 1 98.69 351 GLU B O 1
ATOM 5805 N N . VAL B 1 352 ? 26.531 -9.719 -9.688 1 98.56 352 VAL B N 1
ATOM 5806 C CA . VAL B 1 352 ? 26.781 -10.469 -8.469 1 98.56 352 VAL B CA 1
ATOM 5807 C C . VAL B 1 352 ? 27.312 -11.859 -8.812 1 98.56 352 VAL B C 1
ATOM 5809 O O . VAL B 1 352 ? 27.109 -12.352 -9.922 1 98.56 352 VAL B O 1
ATOM 5812 N N . ASP B 1 353 ? 28.016 -12.469 -7.941 1 97.94 353 ASP B N 1
ATOM 5813 C CA . ASP B 1 353 ? 28.453 -13.844 -8.117 1 97.94 353 ASP B CA 1
ATOM 5814 C C . ASP B 1 353 ? 27.438 -14.828 -7.527 1 97.94 353 ASP B C 1
ATOM 5816 O O . ASP B 1 353 ? 26.312 -14.438 -7.199 1 97.94 353 ASP B O 1
ATOM 5820 N N . ASP B 1 354 ? 27.781 -16.094 -7.371 1 95.75 354 ASP B N 1
ATOM 5821 C CA . ASP B 1 354 ? 26.859 -17.141 -6.984 1 95.75 354 ASP B CA 1
ATOM 5822 C C . ASP B 1 354 ? 26.5 -17.047 -5.5 1 95.75 354 ASP B C 1
ATOM 5824 O O . ASP B 1 354 ? 25.562 -17.703 -5.039 1 95.75 354 ASP B O 1
ATOM 5828 N N . THR B 1 355 ? 27.188 -16.188 -4.777 1 97 355 THR B N 1
ATOM 5829 C CA . THR B 1 355 ? 26.922 -15.992 -3.357 1 97 355 THR B CA 1
ATOM 5830 C C . THR B 1 355 ? 26.266 -14.633 -3.109 1 97 355 THR B C 1
ATOM 5832 O O . THR B 1 355 ? 26.141 -14.203 -1.962 1 97 355 THR B O 1
ATOM 5835 N N . PHE B 1 356 ? 25.922 -13.898 -4.191 1 98.56 356 PHE B N 1
ATOM 5836 C CA . PHE B 1 356 ? 25.203 -12.625 -4.188 1 98.56 356 PHE B CA 1
ATOM 5837 C C . PHE B 1 356 ? 26.141 -11.484 -3.809 1 98.56 356 PHE B C 1
ATOM 5839 O O . PHE B 1 356 ? 25.688 -10.398 -3.449 1 98.56 356 PHE B O 1
ATOM 5846 N N . GLN B 1 357 ? 27.562 -11.742 -3.848 1 98.75 357 GLN B N 1
ATOM 5847 C CA . GLN B 1 357 ? 28.516 -10.664 -3.631 1 98.75 357 GLN B CA 1
ATOM 5848 C C . GLN B 1 357 ? 28.641 -9.789 -4.875 1 98.75 357 GLN B C 1
ATOM 5850 O O . GLN B 1 357 ? 28.734 -10.305 -5.992 1 98.75 357 GLN B O 1
ATOM 5855 N N . LEU B 1 358 ? 28.547 -8.516 -4.699 1 98.69 358 LEU B N 1
ATOM 5856 C CA . LEU B 1 358 ? 28.828 -7.602 -5.797 1 98.69 358 LEU B CA 1
ATOM 5857 C C . LEU B 1 358 ? 30.25 -7.781 -6.297 1 98.69 358 LEU B C 1
ATOM 5859 O O . LEU B 1 358 ? 31.203 -7.711 -5.516 1 98.69 358 LEU B O 1
ATOM 5863 N N . LYS B 1 359 ? 30.406 -7.977 -7.57 1 98.19 359 LYS B N 1
ATOM 5864 C CA . LYS B 1 359 ? 31.719 -8.219 -8.164 1 98.19 359 LYS B CA 1
ATOM 5865 C C . LYS B 1 359 ? 32.625 -6.996 -8.016 1 98.19 359 LYS B C 1
ATOM 5867 O O . LYS B 1 359 ? 33.812 -7.129 -7.773 1 98.19 359 LYS B O 1
ATOM 5872 N N . GLN B 1 360 ? 32.062 -5.828 -8.055 1 96 360 GLN B N 1
ATOM 5873 C CA . GLN B 1 360 ? 32.844 -4.586 -8.047 1 96 360 GLN B CA 1
ATOM 5874 C C . GLN B 1 360 ? 33.062 -4.086 -6.625 1 96 360 GLN B C 1
ATOM 5876 O O . GLN B 1 360 ? 33.844 -3.158 -6.406 1 96 360 GLN B O 1
ATOM 5881 N N . LEU B 1 361 ? 32.406 -4.664 -5.648 1 96.38 361 LEU B N 1
ATOM 5882 C CA . LEU B 1 361 ? 32.5 -4.207 -4.27 1 96.38 361 LEU B CA 1
ATOM 5883 C C . LEU B 1 361 ? 32.625 -5.387 -3.311 1 96.38 361 LEU B C 1
ATOM 5885 O O . LEU B 1 361 ? 31.688 -5.676 -2.561 1 96.38 361 LEU B O 1
ATOM 5889 N N . PRO B 1 362 ? 33.812 -5.957 -3.254 1 96.44 362 PRO B N 1
ATOM 5890 C CA . PRO B 1 362 ? 34 -7.086 -2.34 1 96.44 362 PRO B CA 1
ATOM 5891 C C . PRO B 1 362 ? 33.562 -6.766 -0.913 1 96.44 362 PRO B C 1
ATOM 5893 O O . PRO B 1 362 ? 33.812 -5.664 -0.42 1 96.44 362 PRO B O 1
ATOM 5896 N N . GLY B 1 363 ? 32.844 -7.699 -0.277 1 97.5 363 GLY B N 1
ATOM 5897 C CA . GLY B 1 363 ? 32.312 -7.488 1.066 1 97.5 363 GLY B CA 1
ATOM 5898 C C . GLY B 1 363 ? 30.906 -6.945 1.085 1 97.5 363 GLY B C 1
ATOM 5899 O O . GLY B 1 363 ? 30.281 -6.867 2.145 1 97.5 363 GLY B O 1
ATOM 5900 N N . HIS B 1 364 ? 30.406 -6.59 -0.122 1 98.69 364 HIS B N 1
ATOM 5901 C CA . HIS B 1 364 ? 29.031 -6.133 -0.285 1 98.69 364 HIS B CA 1
ATOM 5902 C C . HIS B 1 364 ? 28.188 -7.176 -1.006 1 98.69 364 HIS B C 1
ATOM 5904 O O . HIS B 1 364 ? 28.594 -7.715 -2.035 1 98.69 364 HIS B O 1
ATOM 5910 N N . TYR B 1 365 ? 27.047 -7.508 -0.433 1 98.88 365 TYR B N 1
ATOM 5911 C CA . TYR B 1 365 ? 26.141 -8.508 -0.98 1 98.88 365 TYR B CA 1
ATOM 5912 C C . TYR B 1 365 ? 24.766 -7.918 -1.253 1 98.88 365 TYR B C 1
ATOM 5914 O O . TYR B 1 365 ? 24.375 -6.93 -0.627 1 98.88 365 TYR B O 1
ATOM 5922 N N . VAL B 1 366 ? 24.047 -8.523 -2.252 1 98.88 366 VAL B N 1
ATOM 5923 C CA . VAL B 1 366 ? 22.703 -8.102 -2.607 1 98.88 366 VAL B CA 1
ATOM 5924 C C . VAL B 1 366 ? 21.766 -9.312 -2.666 1 98.88 366 VAL B C 1
ATOM 5926 O O . VAL B 1 366 ? 22.078 -10.297 -3.34 1 98.88 366 VAL B O 1
ATOM 5929 N N . ILE B 1 367 ? 20.594 -9.234 -1.924 1 98.88 367 ILE B N 1
ATOM 5930 C CA . ILE B 1 367 ? 19.672 -10.367 -1.934 1 98.88 367 ILE B CA 1
ATOM 5931 C C . ILE B 1 367 ? 18.234 -9.859 -1.978 1 98.88 367 ILE B C 1
ATOM 5933 O O . ILE B 1 367 ? 17.953 -8.719 -1.596 1 98.88 367 ILE B O 1
ATOM 5937 N N . GLY B 1 368 ? 17.344 -10.758 -2.465 1 98.56 368 GLY B N 1
ATOM 5938 C CA . GLY B 1 368 ? 15.914 -10.461 -2.473 1 98.56 368 GLY B CA 1
ATOM 5939 C C . GLY B 1 368 ? 15.453 -9.773 -3.742 1 98.56 368 GLY B C 1
ATOM 5940 O O . GLY B 1 368 ? 16.094 -9.898 -4.789 1 98.56 368 GLY B O 1
ATOM 5941 N N . GLU B 1 369 ? 14.359 -9.023 -3.656 1 97.94 369 GLU B N 1
ATOM 5942 C CA . GLU B 1 369 ? 13.664 -8.477 -4.816 1 97.94 369 GLU B CA 1
ATOM 5943 C C . GLU B 1 369 ? 14.43 -7.301 -5.414 1 97.94 369 GLU B C 1
ATOM 5945 O O . GLU B 1 369 ? 14.039 -6.758 -6.453 1 97.94 369 GLU B O 1
ATOM 5950 N N . MET B 1 370 ? 15.547 -6.918 -4.754 1 98.5 370 MET B N 1
ATOM 5951 C CA . MET B 1 370 ? 16.344 -5.844 -5.348 1 98.5 370 MET B CA 1
ATOM 5952 C C . MET B 1 370 ? 17.188 -6.367 -6.504 1 98.5 370 MET B C 1
ATOM 5954 O O . MET B 1 370 ? 17.797 -5.586 -7.227 1 98.5 370 MET B O 1
ATOM 5958 N N . LEU B 1 371 ? 17.281 -7.688 -6.684 1 98.75 371 LEU B N 1
ATOM 5959 C CA . LEU B 1 371 ? 17.906 -8.305 -7.848 1 98.75 371 LEU B CA 1
ATOM 5960 C C . LEU B 1 371 ? 16.906 -8.477 -8.984 1 98.75 371 LEU B C 1
ATOM 5962 O O . LEU B 1 371 ? 15.703 -8.547 -8.742 1 98.75 371 LEU B O 1
ATOM 5966 N N . ASP B 1 372 ? 17.422 -8.617 -10.219 1 98.44 372 ASP B N 1
ATOM 5967 C CA . ASP B 1 372 ? 16.578 -8.688 -11.414 1 98.44 372 ASP B CA 1
ATOM 5968 C C . ASP B 1 372 ? 16.141 -10.125 -11.688 1 98.44 372 ASP B C 1
ATOM 5970 O O . ASP B 1 372 ? 16.719 -10.805 -12.539 1 98.44 372 ASP B O 1
ATOM 5974 N N . TRP B 1 373 ? 15.086 -10.492 -11.023 1 97.69 373 TRP B N 1
ATOM 5975 C CA . TRP B 1 373 ? 14.484 -11.812 -11.203 1 97.69 373 TRP B CA 1
ATOM 5976 C C . TRP B 1 373 ? 12.969 -11.742 -11.047 1 97.69 373 TRP B C 1
ATOM 5978 O O . TRP B 1 373 ? 12.422 -10.727 -10.617 1 97.69 373 TRP B O 1
ATOM 5988 N N . ASP B 1 374 ? 12.312 -12.828 -11.492 1 96.56 374 ASP B N 1
ATOM 5989 C CA . ASP B 1 374 ? 10.859 -12.906 -11.5 1 96.56 374 ASP B CA 1
ATOM 5990 C C . ASP B 1 374 ? 10.375 -14.25 -10.953 1 96.56 374 ASP B C 1
ATOM 5992 O O . ASP B 1 374 ? 11.094 -15.25 -11.023 1 96.56 374 ASP B O 1
ATOM 5996 N N . ALA B 1 375 ? 9.281 -14.195 -10.344 1 95 375 ALA B N 1
ATOM 5997 C CA . ALA B 1 375 ? 8.625 -15.398 -9.844 1 95 375 ALA B CA 1
ATOM 5998 C C . ALA B 1 375 ? 7.105 -15.266 -9.93 1 95 375 ALA B C 1
ATOM 6000 O O . ALA B 1 375 ? 6.562 -14.172 -9.773 1 95 375 ALA B O 1
ATOM 6001 N N . PRO B 1 376 ? 6.391 -16.375 -10.195 1 91.44 376 PRO B N 1
ATOM 6002 C CA . PRO B 1 376 ? 4.93 -16.312 -10.094 1 91.44 376 PRO B CA 1
ATOM 6003 C C . PRO B 1 376 ? 4.445 -16.172 -8.648 1 91.44 376 PRO B C 1
ATOM 6005 O O . PRO B 1 376 ? 5.23 -16.328 -7.711 1 91.44 376 PRO B O 1
ATOM 6008 N N . THR B 1 377 ? 3.207 -15.82 -8.523 1 90.69 377 THR B N 1
ATOM 6009 C CA . THR B 1 377 ? 2.607 -15.836 -7.195 1 90.69 377 THR B CA 1
ATOM 6010 C C . THR B 1 377 ? 2.402 -17.266 -6.707 1 90.69 377 THR B C 1
ATOM 6012 O O . THR B 1 377 ? 2.635 -18.219 -7.453 1 90.69 377 THR B O 1
ATOM 6015 N N . GLY B 1 378 ? 2.119 -17.359 -5.465 1 91 378 GLY B N 1
ATOM 6016 C CA . GLY B 1 378 ? 1.875 -18.688 -4.922 1 91 378 GLY B CA 1
ATOM 6017 C C . GLY B 1 378 ? 2.955 -19.156 -3.959 1 91 378 GLY B C 1
ATOM 6018 O O . GLY B 1 378 ? 3.154 -20.344 -3.771 1 91 378 GLY B O 1
ATOM 6019 N N . GLY B 1 379 ? 3.65 -18.266 -3.508 1 95.06 379 GLY B N 1
ATOM 6020 C CA . GLY B 1 379 ? 4.656 -18.594 -2.508 1 95.06 379 GLY B CA 1
ATOM 6021 C C . GLY B 1 379 ? 6.066 -18.625 -3.07 1 95.06 379 GLY B C 1
ATOM 6022 O O . GLY B 1 379 ? 7.039 -18.672 -2.316 1 95.06 379 GLY B O 1
ATOM 6023 N N . TYR B 1 380 ? 6.18 -18.562 -4.375 1 95.62 380 TYR B N 1
ATOM 6024 C CA . TYR B 1 380 ? 7.48 -18.672 -5.02 1 95.62 380 TYR B CA 1
ATOM 6025 C C . TYR B 1 380 ? 8.359 -17.469 -4.711 1 95.62 380 TYR B C 1
ATOM 6027 O O . TYR B 1 380 ? 9.555 -17.609 -4.445 1 95.62 380 TYR B O 1
ATOM 6035 N N . LEU B 1 381 ? 7.742 -16.297 -4.738 1 95.75 381 LEU B N 1
ATOM 6036 C CA . LEU B 1 381 ? 8.5 -15.078 -4.484 1 95.75 381 LEU B CA 1
ATOM 6037 C C . LEU B 1 381 ? 9.086 -15.086 -3.08 1 95.75 381 LEU B C 1
ATOM 6039 O O . LEU B 1 381 ? 10.289 -14.852 -2.904 1 95.75 381 LEU B O 1
ATOM 6043 N N . LEU B 1 382 ? 8.25 -15.422 -2.104 1 97.06 382 LEU B N 1
ATOM 6044 C CA . LEU B 1 382 ? 8.719 -15.461 -0.722 1 97.06 382 LEU B CA 1
ATOM 6045 C C . LEU B 1 382 ? 9.781 -16.531 -0.538 1 97.06 382 LEU B C 1
ATOM 6047 O O . LEU B 1 382 ? 10.805 -16.297 0.114 1 97.06 382 LEU B O 1
ATOM 6051 N N . GLN B 1 383 ? 9.539 -17.641 -1.142 1 98.38 383 GLN B N 1
ATOM 6052 C CA . GLN B 1 383 ? 10.531 -18.703 -1.037 1 98.38 383 GLN B CA 1
ATOM 6053 C C . GLN B 1 383 ? 11.883 -18.25 -1.598 1 98.38 383 GLN B C 1
ATOM 6055 O O . GLN B 1 383 ? 12.93 -18.516 -0.998 1 98.38 383 GLN B O 1
ATOM 6060 N N . GLY B 1 384 ? 11.828 -17.672 -2.773 1 98.25 384 GLY B N 1
ATOM 6061 C CA . GLY B 1 384 ? 13.07 -17.156 -3.34 1 98.25 384 GLY B CA 1
ATOM 6062 C C . GLY B 1 384 ? 13.812 -16.219 -2.4 1 98.25 384 GLY B C 1
ATOM 6063 O O . GLY B 1 384 ? 15.031 -16.312 -2.264 1 98.25 384 GLY B O 1
ATOM 6064 N N . CYS B 1 385 ? 13.133 -15.32 -1.746 1 98.5 385 CYS B N 1
ATOM 6065 C CA . CYS B 1 385 ? 13.719 -14.383 -0.795 1 98.5 385 CYS B CA 1
ATOM 6066 C C . CYS B 1 385 ? 14.336 -15.117 0.39 1 98.5 385 CYS B C 1
ATOM 6068 O O . CYS B 1 385 ? 15.492 -14.891 0.733 1 98.5 385 CYS B O 1
ATOM 6070 N N . PHE B 1 386 ? 13.555 -16.047 0.979 1 98.81 386 PHE B N 1
ATOM 6071 C CA . PHE B 1 386 ? 14.047 -16.797 2.121 1 98.81 386 PHE B CA 1
ATOM 6072 C C . PHE B 1 386 ? 15.266 -17.625 1.738 1 98.81 386 PHE B C 1
ATOM 6074 O O . PHE B 1 386 ? 16.25 -17.672 2.486 1 98.81 386 PHE B O 1
ATOM 6081 N N . SER B 1 387 ? 15.195 -18.219 0.583 1 98.81 387 SER B N 1
ATOM 6082 C CA . SER B 1 387 ? 16.281 -19.094 0.143 1 98.81 387 SER B CA 1
ATOM 6083 C C . SER B 1 387 ? 17.562 -18.297 -0.086 1 98.81 387 SER B C 1
ATOM 6085 O O . SER B 1 387 ? 18.656 -18.766 0.225 1 98.81 387 SER B O 1
ATOM 6087 N N . MET B 1 388 ? 17.469 -17.125 -0.66 1 98.81 388 MET B N 1
ATOM 6088 C CA . MET B 1 388 ? 18.641 -16.297 -0.841 1 98.81 388 MET B CA 1
ATOM 6089 C C . MET B 1 388 ? 19.266 -15.93 0.503 1 98.81 388 MET B C 1
ATOM 6091 O O . MET B 1 388 ? 20.484 -16.016 0.671 1 98.81 388 MET B O 1
ATOM 6095 N N . GLY B 1 389 ? 18.391 -15.531 1.46 1 98.88 389 GLY B N 1
ATOM 6096 C CA . GLY B 1 389 ? 18.891 -15.219 2.793 1 98.88 389 GLY B CA 1
ATOM 6097 C C . GLY B 1 389 ? 19.594 -16.391 3.449 1 98.88 389 GLY B C 1
ATOM 6098 O O . GLY B 1 389 ? 20.672 -16.234 4.02 1 98.88 389 GLY B O 1
ATOM 6099 N N . ALA B 1 390 ? 19.031 -17.547 3.316 1 98.81 390 ALA B N 1
ATOM 6100 C CA . ALA B 1 390 ? 19.578 -18.75 3.926 1 98.81 390 ALA B CA 1
ATOM 6101 C C . ALA B 1 390 ? 20.906 -19.141 3.275 1 98.81 390 ALA B C 1
ATOM 6103 O O . ALA B 1 390 ? 21.859 -19.516 3.965 1 98.81 390 ALA B O 1
ATOM 6104 N N . LEU B 1 391 ? 20.922 -19.094 1.966 1 98.75 391 LEU B N 1
ATOM 6105 C CA . LEU B 1 391 ? 22.156 -19.438 1.271 1 98.75 391 LEU B CA 1
ATOM 6106 C C . LEU B 1 391 ? 23.297 -18.516 1.684 1 98.75 391 LEU B C 1
ATOM 6108 O O . LEU B 1 391 ? 24.406 -18.969 1.962 1 98.75 391 LEU B O 1
ATOM 6112 N N . LEU B 1 392 ? 23.016 -17.219 1.69 1 98.88 392 LEU B N 1
ATOM 6113 C CA . LEU B 1 392 ? 24.062 -16.266 2.057 1 98.88 392 LEU B CA 1
ATOM 6114 C C . LEU B 1 392 ? 24.547 -16.531 3.48 1 98.88 392 LEU B C 1
ATOM 6116 O O . LEU B 1 392 ? 25.75 -16.453 3.75 1 98.88 392 LEU B O 1
ATOM 6120 N N . ALA B 1 393 ? 23.594 -16.797 4.395 1 98.88 393 ALA B N 1
ATOM 6121 C CA . ALA B 1 393 ? 24 -17.125 5.758 1 98.88 393 ALA B CA 1
ATOM 6122 C C . ALA B 1 393 ? 24.922 -18.328 5.777 1 98.88 393 ALA B C 1
ATOM 6124 O O . ALA B 1 393 ? 25.953 -18.328 6.477 1 98.88 393 ALA B O 1
ATOM 6125 N N . LYS B 1 394 ? 24.578 -19.344 5.039 1 98.5 394 LYS B N 1
ATOM 6126 C CA . LYS B 1 394 ? 25.406 -20.547 4.969 1 98.5 394 LYS B CA 1
ATOM 6127 C C . LYS B 1 394 ? 26.812 -20.219 4.488 1 98.5 394 LYS B C 1
ATOM 6129 O O . LYS B 1 394 ? 27.797 -20.719 5.055 1 98.5 394 LYS B O 1
ATOM 6134 N N . VAL B 1 395 ? 26.906 -19.422 3.471 1 98 395 VAL B N 1
ATOM 6135 C CA . VAL B 1 395 ? 28.172 -19.016 2.873 1 98 395 VAL B CA 1
ATOM 6136 C C . VAL B 1 395 ? 29 -18.25 3.895 1 98 395 VAL B C 1
ATOM 6138 O O . VAL B 1 395 ? 30.203 -18.516 4.059 1 98 395 VAL B O 1
ATOM 6141 N N . LEU B 1 396 ? 28.406 -17.312 4.582 1 98.06 396 LEU B N 1
ATOM 6142 C CA . LEU B 1 396 ? 29.125 -16.438 5.5 1 98.06 396 LEU B CA 1
ATOM 6143 C C . LEU B 1 396 ? 29.516 -17.188 6.77 1 98.06 396 LEU B C 1
ATOM 6145 O O . LEU B 1 396 ? 30.547 -16.891 7.387 1 98.06 396 LEU B O 1
ATOM 6149 N N . ASN B 1 397 ? 28.766 -18.141 7.137 1 97.75 397 ASN B N 1
ATOM 6150 C CA . ASN B 1 397 ? 28.984 -18.875 8.375 1 97.75 397 ASN B CA 1
ATOM 6151 C C . ASN B 1 397 ? 30.156 -19.859 8.25 1 97.75 397 ASN B C 1
ATOM 6153 O O . ASN B 1 397 ? 30.625 -20.406 9.242 1 97.75 397 ASN B O 1
ATOM 6157 N N . ILE B 1 398 ? 30.656 -20.141 7.078 1 91.25 398 ILE B N 1
ATOM 6158 C CA . ILE B 1 398 ? 31.797 -21.031 6.879 1 91.25 398 ILE B CA 1
ATOM 6159 C C . ILE B 1 398 ? 33.094 -20.297 7.297 1 91.25 398 ILE B C 1
ATOM 6161 O O . ILE B 1 398 ? 33.281 -19.125 6.973 1 91.25 398 ILE B O 1
#

Secondary structure (DSSP, 8-state):
--PEEEEEE--SHHHHHHHHHS-TTTEEEEEE-SSSSS-HHHHHS-TT----EE-S-HHHHGGGSBSTTTTHHHHHHS-HHHHHHHHHHTT--EEE-TTSEEEEPTT--HHHHHHHHHHHHHHTT-EEE-S-EEEEE-TT--EEEEETTEEEEE--SEEEE----SS-GGGT---TTHHHHHHTT--EEEEEEES-PEE----HHHHHHHTT-EEEEEEEEETTEEEEEEEEE-SSEEESHHHHTTHHHHHHHHHHHS-EEEEEES-TTS-HHHHHHHHH---SS-HHHIIIIIS---HHHHHHHHHHS-GGGGG-HHHHHHHHHSEEEEE-EE--GGG-SEEEEEE-GGGB-TT-BBTTSTTEEE-STTBS-B--TTTHHHHHHHHHHHHHHHHHH-/--PEEEEEE--SHHHHHHHHHS-TTTEEEEEE-SSSSS-HHHHHS-TT----EE-S-HHHHGGGSBSTTTTHHHHHHS-HHHHHHHHHHTT--EEE-TTSEEEEPTT--HHHHHHHHHHHHHHTT-EEE-S-EEEEE-TT--EEEEETTEEEEE--SEEEE----SS-GGGT---TTHHHHHHTT--EEEEEEES-PEE----HHHHHHHTT-EEEEEEEEETTEEEEEEEEE-SSEEESHHHHTTHHHHHHHHHHHS-EEEEEES-TTS-HHHHHHHHH---SS-HHHIIIIIS---HHHHHHHHHHS-GGGGG-HHHHHHHHHSEEEEE-EE--GGG-SEEEEEE-GGGB-TT-BBTTSTTEEE-STTBS-B--TTTHHHHHHHHHHHHHHHHHH-

Sequence (796 aa):
MNRQTIAIIGGGPSALMLAAMLDGEKYDVHLYEKNAAAGRKFLVAGDGGFNLTHSEDLESFVTRYTPQKFLEQALRTFTNKDLCDWLQHIGIETYTGSSKRIFPVKGVKPIEVLNAFMEQLKTKKINIHTLHEWRGWTVNNAAVFLHKEKDVVVQADKIVFALGGASWKVTGSTGAWLHAFQEKGIKTIPFKASNCTYQVLWPADFIAKHEGQWLKNISVAAGDQIKKGELVVTAYGLEGGAVYALSPLLRKQIQNTGKAAMQIDFKPSFSKESLIQKLSLKTTKSLTQILKNEIKLSDTQIALLKAVIPKETFLNAEQLATNIKSFPVAITGMAPINEAISTVGGIALSEVDDTFQLKQLPGHYVIGEMLDWDAPTGGYLLQGCFSMGALLAKVLNIMNRQTIAIIGGGPSALMLAAMLDGEKYDVHLYEKNAAAGRKFLVAGDGGFNLTHSEDLESFVTRYTPQKFLEQALRTFTNKDLCDWLQHIGIETYTGSSKRIFPVKGVKPIEVLNAFMEQLKTKKINIHTLHEWRGWTVNNAAVFLHKEKDVVVQADKIVFALGGASWKVTGSTGAWLHAFQEKGIKTIPFKASNCTYQVLWPADFIAKHEGQWLKNISVAAGDQIKKGELVVTAYGLEGGAVYALSPLLRKQIQNTGKAAMQIDFKPSFSKESLIQKLSLKTTKSLTQILKNEIKLSDTQIALLKAVIPKETFLNAEQLATNIKSFPVAITGMAPINEAISTVGGIALSEVDDTFQLKQLPGHYVIGEMLDWDAPTGGYLLQGCFSMGALLAKVLNI

Organism: Cytophaga hutchinsonii (strain ATCC 33406 / DSM 1761 / CIP 103989 / NBRC 15051 / NCIMB 9469 / D465) (NCBI:txid269798)

InterPro domains:
  IPR004792 3-Dehydro-bile acid delta(4,6)-reductase-like [PTHR42887] (3-392)
  IPR004792 3-Dehydro-bile acid delta(4,6)-reductase-like [TIGR00275] (6-393)
  IPR022460 Conserved hyptotheical flavoprotein, PP4765 [TIGR03862] (27-392)
  IPR023166 BaiN-like, insert domain superfamily [G3DSA:1.10.8.260] (271-325)
  IPR036188 FAD/NAD(P)-binding domain superfamily [G3DSA:3.50.50.60] (8-390)
  IPR036188 FAD/NAD(P)-binding domain superfamily [SSF51905] (2-396)
  IPR055178 RsdA/BaiN/AoA(So)-like, insert domain [PF22780] (193-342)
  IPR057661 RsdA/BaiN/AoA(So)-like, Rossmann fold-like domain [PF03486] (5-393)

Foldseek 3Di:
DDAFEEEEEAQALLSLLLLLLFDLVRYQYEYEAQAPDGCLLLQVLQPPASQQAFQDDLVVLLVLKVVSPQLNVLCVLQHPVNVQVVLVVLPFHWDQDPVRGIHTPPPDHSVNSVVSSVVSSVVSVHHYHYNWAWDAADPVRWTWTQHPNDTDTHDGLFYEYAQFADAQCVSVHRLPCQVRCVVVVFDWFDKDFAQFFFFFDFDPVLCVPFAQHKLAQKWKDFDPDIFTGMWGQHPRGIHDQRVRSCRVVQVVVCVVPLKGKMWMQSHPPDDLVRQLVLLPDDDPDDSVCSCCPVVNGDPSLVVLCVRPPDPVQSVHSNSSSVCNGTPMTMTRGTDDRHRHSAIFMAGESVQADSLQAGPVDGSYGYAARNYGMGGGDRNSRSSSSSSSSNSNSVVVND/DDAFEEEEEAQALLSLLLLLLFDLVRYQYEYEAQAPDGCLLLQVLQPPASFQAFQDDLVVLLVLKVVSPQLNVLCVLQHPVNVQVVLVVLPFHWDQDPVRGIHTPPPDHSVNSVVSSVVSSVVSVHHYHYSWAWDAADPVRWTWTQHPNDTDTHDGLFYEYAQFADAQCVSVHRLPCQVRCVVVVFDWFDKDFAQFFFFFDFDPVLCVPFAQHKLAQKWKDFDPDIFTGMWGQHPRGIHDQRVRSCRVVQVVCCVVPLKGKMWMQSHPPDDLVRQLVLQPDDDPDDSVCSCCPVVNGDPSLVSLCVRPPDPVQSVHSSSSSVCNGTPMTMTRGTDDRHRHSAIFMAGESVQADSLQAGPVDGSYGYAARNYGMDGGDRNSRSSSSSSSSNSNSVVVND

pLDDT: mean 94.7, std 5.37, range [54.31, 98.94]

Radius of gyration: 28.3 Å; Cα contacts (8 Å, |Δi|>4): 1724; chains: 2; bounding box: 72×80×66 Å

Solvent-accessible surface area (backbone atoms only — not comparable to full-atom values): 40922 Å² total; per-residue (Å²): 132,90,50,45,35,35,38,33,35,26,38,37,63,19,34,50,35,20,64,59,56,43,50,62,83,55,33,48,46,34,37,28,16,52,37,76,58,64,35,50,53,65,56,49,64,30,79,91,50,53,41,55,20,42,65,64,57,67,81,62,50,41,61,58,31,43,65,39,72,76,53,36,66,25,40,70,69,36,32,60,66,51,50,53,52,50,37,39,73,60,70,42,53,64,43,71,47,99,86,35,30,23,27,54,36,90,88,60,46,56,63,56,54,51,47,37,53,50,50,49,28,52,75,60,63,50,43,75,39,54,40,30,33,76,70,42,62,48,97,85,66,29,40,30,22,43,37,93,92,33,82,44,79,46,79,55,70,27,40,36,42,21,65,36,31,44,24,41,48,76,45,67,20,57,45,73,65,53,56,50,42,48,77,71,69,44,60,65,37,78,73,43,54,27,47,42,41,35,24,32,92,65,57,68,75,54,45,76,73,38,50,71,38,70,46,63,69,20,28,34,32,42,91,93,45,74,32,70,37,37,36,32,33,43,83,60,18,41,31,44,62,22,58,22,62,43,32,72,62,43,51,51,34,27,75,74,68,54,34,30,63,37,28,33,15,61,44,66,90,53,50,62,66,58,43,28,52,65,59,60,52,91,62,93,61,51,70,68,49,41,42,41,72,74,67,57,44,50,72,62,57,51,48,49,47,63,72,71,47,61,73,71,39,75,77,32,39,63,55,37,28,48,41,43,54,46,28,81,42,65,28,62,47,66,47,59,36,60,72,10,78,36,34,30,21,31,36,36,63,86,45,34,51,99,71,25,33,30,71,93,40,81,57,31,29,53,40,38,45,26,33,46,41,45,54,27,76,55,9,47,49,52,37,52,16,35,8,40,14,40,38,41,20,56,61,67,62,102,134,90,51,45,34,35,37,32,36,26,38,37,63,18,35,51,36,19,63,60,56,42,48,63,85,54,32,49,45,33,38,28,16,51,38,75,57,65,35,50,53,65,56,50,65,31,79,88,49,55,40,54,20,43,65,65,56,67,81,62,50,42,63,58,31,42,65,40,71,75,55,36,66,25,40,70,71,36,32,60,66,52,50,52,52,51,36,40,73,59,70,42,53,66,43,70,45,96,85,36,29,23,26,54,37,90,88,59,47,57,63,58,53,52,47,36,53,51,51,49,27,51,75,60,62,50,43,75,40,55,40,28,32,76,71,42,62,47,97,85,67,28,42,29,22,42,37,92,93,34,82,43,79,46,79,54,70,27,40,37,41,21,63,35,32,44,24,42,49,77,45,68,21,56,44,71,65,54,56,50,43,47,75,72,70,46,61,65,38,79,71,42,56,26,48,42,40,34,25,32,90,66,58,69,75,55,44,76,72,38,51,71,39,71,47,61,69,22,28,34,31,43,91,93,45,75,29,70,37,36,35,31,34,43,84,62,18,41,33,42,63,22,58,21,60,42,31,74,61,43,50,52,34,27,74,74,69,54,35,29,64,36,29,35,16,61,44,66,89,52,52,63,67,58,43,27,53,65,60,60,53,91,61,94,62,50,69,69,50,40,43,39,71,75,67,59,45,50,72,62,56,52,48,48,48,64,71,72,47,62,75,71,40,76,76,32,39,63,56,38,28,49,40,44,54,46,29,80,43,67,31,62,46,66,47,60,38,60,72,10,77,36,33,31,21,32,36,38,63,87,44,34,52,100,72,26,35,29,70,91,42,80,54,30,30,54,38,38,46,27,34,47,40,46,55,28,75,55,9,46,50,51,36,53,16,34,7,40,14,40,38,40,20,56,61,66,63,102

Nearest PDB structures (foldseek):
  2i0z-assembly1_A  TM=8.577E-01  e=8.871E-35  Bacillus cereus
  4cnk-assembly1_A  TM=8.312E-01  e=2.241E-32  Streptococcus cristatus
  2gqf-assembly1_A  TM=8.485E-01  e=4.118E-29  Haemophilus influenzae
  3v76-assembly1_A-2  TM=8.247E-01  e=1.125E-27  Sinorhizobium meliloti 1021
  1ps9-assembly1_A  TM=2.630E-01  e=1.541E-04  Escherichia coli